Protein AF-0000000078250480 (afdb_homodimer)

Organism: Caenorhabditis remanei (NCBI:txid31234)

Structure (mmCIF, N/CA/C/O backbone):
data_AF-0000000078250480-model_v1
#
loop_
_entity.id
_entity.type
_entity.pdbx_description
1 polymer glucuronosyltransferase
#
loop_
_atom_site.group_PDB
_atom_site.id
_atom_site.type_symbol
_atom_site.label_atom_id
_atom_site.label_alt_id
_atom_site.label_comp_id
_atom_site.label_asym_id
_atom_site.label_entity_id
_atom_site.label_seq_id
_atom_site.pdbx_PDB_ins_code
_atom_site.Cartn_x
_atom_site.Cartn_y
_atom_site.Cartn_z
_atom_site.occupancy
_atom_site.B_iso_or_equiv
_atom_site.auth_seq_id
_atom_site.auth_comp_id
_atom_site.auth_asym_id
_atom_site.auth_atom_id
_atom_site.pdbx_PDB_model_num
ATOM 1 N N . MET A 1 1 ? 23.047 20.812 -38.562 1 37.44 1 MET A N 1
ATOM 2 C CA . MET A 1 1 ? 24 20.469 -37.5 1 37.44 1 MET A CA 1
ATOM 3 C C . MET A 1 1 ? 23.406 20.781 -36.125 1 37.44 1 MET A C 1
ATOM 5 O O . MET A 1 1 ? 23.656 20.047 -35.156 1 37.44 1 MET A O 1
ATOM 9 N N . LYS A 1 2 ? 22.703 21.891 -35.969 1 42.81 2 LYS A N 1
ATOM 10 C CA . LYS A 1 2 ? 22.125 22.234 -34.656 1 42.81 2 LYS A CA 1
ATOM 11 C C . LYS A 1 2 ? 20.969 21.328 -34.312 1 42.81 2 LYS A C 1
ATOM 13 O O . LYS A 1 2 ? 20.703 21.078 -33.125 1 42.81 2 LYS A O 1
ATOM 18 N N . LEU A 1 3 ? 20.141 21.031 -35.344 1 43.12 3 LEU A N 1
ATOM 19 C CA . LEU A 1 3 ? 19.016 20.141 -35.031 1 43.12 3 LEU A CA 1
ATOM 20 C C . LEU A 1 3 ? 19.516 18.781 -34.531 1 43.12 3 LEU A C 1
ATOM 22 O O . LEU A 1 3 ? 18.906 18.188 -33.656 1 43.12 3 LEU A O 1
ATOM 26 N N . LEU A 1 4 ? 20.594 18.297 -35.188 1 45.03 4 LEU A N 1
ATOM 27 C CA . LEU A 1 4 ? 21.141 17.016 -34.75 1 45.03 4 LEU A CA 1
ATOM 28 C C . LEU A 1 4 ? 21.703 17.125 -33.344 1 45.03 4 LEU A C 1
ATOM 30 O O . LEU A 1 4 ? 21.594 16.172 -32.531 1 45.03 4 LEU A O 1
ATOM 34 N N . LEU A 1 5 ? 22.25 18.312 -32.938 1 41.59 5 LEU A N 1
ATOM 35 C CA . LEU A 1 5 ? 22.844 18.453 -31.594 1 41.59 5 LEU A CA 1
ATOM 36 C C . LEU A 1 5 ? 21.75 18.516 -30.531 1 41.59 5 LEU A C 1
ATOM 38 O O . LEU A 1 5 ? 21.938 18 -29.422 1 41.59 5 LEU A O 1
ATOM 42 N N . ILE A 1 6 ? 20.562 19.109 -30.781 1 40.94 6 ILE A N 1
ATOM 43 C CA . ILE A 1 6 ? 19.547 19.219 -29.75 1 40.94 6 ILE A CA 1
ATOM 44 C C . ILE A 1 6 ? 18.953 17.859 -29.453 1 40.94 6 ILE A C 1
ATOM 46 O O . ILE A 1 6 ? 18.453 17.609 -28.344 1 40.94 6 ILE A O 1
ATOM 50 N N . LEU A 1 7 ? 18.828 16.969 -30.438 1 41.25 7 LEU A N 1
ATOM 51 C CA . LEU A 1 7 ? 18.297 15.648 -30.141 1 41.25 7 LEU A CA 1
ATOM 52 C C . LEU A 1 7 ? 19.234 14.883 -29.219 1 41.25 7 LEU A C 1
ATOM 54 O O . LEU A 1 7 ? 18.797 14 -28.469 1 41.25 7 LEU A O 1
ATOM 58 N N . LEU A 1 8 ? 20.562 15.125 -29.266 1 39.19 8 LEU A N 1
ATOM 59 C CA . LEU A 1 8 ? 21.484 14.359 -28.438 1 39.19 8 LEU A CA 1
ATOM 60 C C . LEU A 1 8 ? 21.312 14.734 -26.953 1 39.19 8 LEU A C 1
ATOM 62 O O . LEU A 1 8 ? 21.781 14.008 -26.078 1 39.19 8 LEU A O 1
ATOM 66 N N . ILE A 1 9 ? 20.953 15.93 -26.562 1 37.62 9 ILE A N 1
ATOM 67 C CA . ILE A 1 9 ? 21.078 16.375 -25.188 1 37.62 9 ILE A CA 1
ATOM 68 C C . ILE A 1 9 ? 20.031 15.672 -24.328 1 37.62 9 ILE A C 1
ATOM 70 O O . ILE A 1 9 ? 20.219 15.5 -23.109 1 37.62 9 ILE A O 1
ATOM 74 N N . SER A 1 10 ? 18.812 15.648 -24.75 1 37.69 10 SER A N 1
ATOM 75 C CA . SER A 1 10 ? 17.906 15.164 -23.703 1 37.69 10 SER A CA 1
ATOM 76 C C . SER A 1 10 ? 18.141 13.688 -23.422 1 37.69 10 SER A C 1
ATOM 78 O O . SER A 1 10 ? 17.203 12.945 -23.141 1 37.69 10 SER A O 1
ATOM 80 N N . LEU A 1 11 ? 19.109 13.078 -24.078 1 39.16 11 LEU A N 1
ATOM 81 C CA . LEU A 1 11 ? 19.359 11.758 -23.5 1 39.16 11 LEU A CA 1
ATOM 82 C C . LEU A 1 11 ? 19.547 11.844 -22 1 39.16 11 LEU A C 1
ATOM 84 O O . LEU A 1 11 ? 20.547 12.375 -21.516 1 39.16 11 LEU A O 1
ATOM 88 N N . GLY A 1 12 ? 18.578 12.156 -21.203 1 42.09 12 GLY A N 1
ATOM 89 C CA . GLY A 1 12 ? 18.719 11.945 -19.766 1 42.09 12 GLY A CA 1
ATOM 90 C C . GLY A 1 12 ? 19.75 10.891 -19.422 1 42.09 12 GLY A C 1
ATOM 91 O O . GLY A 1 12 ? 19.75 9.789 -19.969 1 42.09 12 GLY A O 1
ATOM 92 N N . THR A 1 13 ? 21.016 11.227 -19.219 1 45.69 13 THR A N 1
ATOM 93 C CA . THR A 1 13 ? 22.047 10.352 -18.688 1 45.69 13 THR A CA 1
ATOM 94 C C . THR A 1 13 ? 21.453 9.25 -17.828 1 45.69 13 THR A C 1
ATOM 96 O O . THR A 1 13 ? 20.906 9.516 -16.75 1 45.69 13 THR A O 1
ATOM 99 N N . VAL A 1 14 ? 20.672 8.406 -18.344 1 54.97 14 VAL A N 1
ATOM 100 C CA . VAL A 1 14 ? 20.266 7.227 -17.594 1 54.97 14 VAL A CA 1
ATOM 101 C C . VAL A 1 14 ? 21.469 6.66 -16.828 1 54.97 14 VAL A C 1
ATOM 103 O O . VAL A 1 14 ? 22.484 6.301 -17.438 1 54.97 14 VAL A O 1
ATOM 106 N N . ASN A 1 15 ? 21.75 7.086 -15.609 1 63.41 15 ASN A N 1
ATOM 107 C CA . ASN A 1 15 ? 22.766 6.488 -14.75 1 63.41 15 ASN A CA 1
ATOM 108 C C . ASN A 1 15 ? 22.734 4.961 -14.828 1 63.41 15 ASN A C 1
ATOM 110 O O . ASN A 1 15 ? 21.734 4.34 -14.461 1 63.41 15 ASN A O 1
ATOM 114 N N . THR A 1 16 ? 23.516 4.383 -15.648 1 87.19 16 THR A N 1
ATOM 115 C CA . THR A 1 16 ? 23.766 2.953 -15.789 1 87.19 16 THR A CA 1
ATOM 116 C C . THR A 1 16 ? 24.328 2.365 -14.5 1 87.19 16 THR A C 1
ATOM 118 O O . THR A 1 16 ? 25.172 2.975 -13.852 1 87.19 16 THR A O 1
ATOM 121 N N . GLY A 1 17 ? 23.562 1.416 -13.836 1 96.5 17 GLY A N 1
ATOM 122 C CA . GLY A 1 17 ? 24.016 0.744 -12.633 1 96.5 17 GLY A CA 1
ATOM 123 C C . GLY A 1 17 ? 24.391 -0.711 -12.859 1 96.5 17 GLY A C 1
ATOM 124 O O . GLY A 1 17 ? 24.125 -1.261 -13.93 1 96.5 17 GLY A O 1
ATOM 125 N N . LYS A 1 18 ? 25.203 -1.288 -12.008 1 98.5 18 LYS A N 1
ATOM 126 C CA . LYS A 1 18 ? 25.5 -2.717 -11.961 1 98.5 18 LYS A CA 1
ATOM 127 C C . LYS A 1 18 ? 24.516 -3.457 -11.07 1 98.5 18 LYS A C 1
ATOM 129 O O . LYS A 1 18 ? 24.406 -3.164 -9.875 1 98.5 18 LYS A O 1
ATOM 134 N N . VAL A 1 19 ? 23.844 -4.453 -11.672 1 98.75 19 VAL A N 1
ATOM 135 C CA . VAL A 1 19 ? 22.734 -5.105 -10.977 1 98.75 19 VAL A CA 1
ATOM 136 C C . VAL A 1 19 ? 22.984 -6.609 -10.906 1 98.75 19 VAL A C 1
ATOM 138 O O . VAL A 1 19 ? 23.344 -7.234 -11.906 1 98.75 19 VAL A O 1
ATOM 141 N N . LEU A 1 20 ? 22.859 -7.16 -9.727 1 98.88 20 LEU A N 1
ATOM 142 C CA . LEU A 1 20 ? 22.891 -8.602 -9.539 1 98.88 20 LEU A CA 1
ATOM 143 C C . LEU A 1 20 ? 21.469 -9.148 -9.367 1 98.88 20 LEU A C 1
ATOM 145 O O . LEU A 1 20 ? 20.688 -8.617 -8.586 1 98.88 20 LEU A O 1
ATOM 149 N N . VAL A 1 21 ? 21.125 -10.172 -10.117 1 98.69 21 VAL A N 1
ATOM 150 C CA . VAL A 1 21 ? 19.891 -10.906 -9.922 1 98.69 21 VAL A CA 1
ATOM 151 C C . VAL A 1 21 ? 20.188 -12.328 -9.477 1 98.69 21 VAL A C 1
ATOM 153 O O . VAL A 1 21 ? 20.656 -13.148 -10.266 1 98.69 21 VAL A O 1
ATOM 156 N N . TYR A 1 22 ? 20 -12.594 -8.172 1 98.25 22 TYR A N 1
ATOM 157 C CA . TYR A 1 22 ? 20.125 -13.938 -7.617 1 98.25 22 TYR A CA 1
ATOM 158 C C . TYR A 1 22 ? 18.906 -14.789 -7.961 1 98.25 22 TYR A C 1
ATOM 160 O O . TYR A 1 22 ? 17.812 -14.547 -7.449 1 98.25 22 TYR A O 1
ATOM 168 N N . SER A 1 23 ? 19.047 -15.805 -8.836 1 96.69 23 SER A N 1
ATOM 169 C CA . SER A 1 23 ? 17.922 -16.562 -9.383 1 96.69 23 SER A CA 1
ATOM 170 C C . SER A 1 23 ? 18.219 -18.062 -9.352 1 96.69 23 SER A C 1
ATOM 172 O O . SER A 1 23 ? 18.609 -18.641 -10.367 1 96.69 23 SER A O 1
ATOM 174 N N . PRO A 1 24 ? 17.859 -18.688 -8.258 1 95.38 24 PRO A N 1
ATOM 175 C CA . PRO A 1 24 ? 18.094 -20.125 -8.195 1 95.38 24 PRO A CA 1
ATOM 176 C C . PRO A 1 24 ? 17.219 -20.922 -9.164 1 95.38 24 PRO A C 1
ATOM 178 O O . PRO A 1 24 ? 16.062 -20.531 -9.406 1 95.38 24 PRO A O 1
ATOM 181 N N . SER A 1 25 ? 17.75 -22.016 -9.688 1 92.81 25 SER A N 1
ATOM 182 C CA . SER A 1 25 ? 16.969 -22.844 -10.609 1 92.81 25 SER A CA 1
ATOM 183 C C . SER A 1 25 ? 16.047 -23.797 -9.859 1 92.81 25 SER A C 1
ATOM 185 O O . SER A 1 25 ? 16.219 -25.016 -9.953 1 92.81 25 SER A O 1
ATOM 187 N N . ILE A 1 26 ? 15.086 -23.219 -9.172 1 87.25 26 ILE A N 1
ATOM 188 C CA . ILE A 1 26 ? 14.078 -24.016 -8.477 1 87.25 26 ILE A CA 1
ATOM 189 C C . ILE A 1 26 ? 13.086 -24.578 -9.484 1 87.25 26 ILE A C 1
ATOM 191 O O . ILE A 1 26 ? 12.68 -25.75 -9.383 1 87.25 26 ILE A O 1
ATOM 195 N N . SER A 1 27 ? 12.664 -23.75 -10.391 1 85.19 27 SER A N 1
ATOM 196 C CA . SER A 1 27 ? 11.805 -24.125 -11.508 1 85.19 27 SER A CA 1
ATOM 197 C C . SER A 1 27 ? 12.047 -23.219 -12.719 1 85.19 27 SER A C 1
ATOM 199 O O . SER A 1 27 ? 12.594 -22.125 -12.578 1 85.19 27 SER A O 1
ATOM 201 N N . ARG A 1 28 ? 11.672 -23.703 -13.828 1 86.75 28 ARG A N 1
ATOM 202 C CA . ARG A 1 28 ? 11.812 -22.906 -15.047 1 86.75 28 ARG A CA 1
ATOM 203 C C . ARG A 1 28 ? 10.977 -21.641 -14.977 1 86.75 28 ARG A C 1
ATOM 205 O O . ARG A 1 28 ? 11.406 -20.578 -15.453 1 86.75 28 ARG A O 1
ATOM 212 N N . SER A 1 29 ? 9.836 -21.781 -14.398 1 87.94 29 SER A N 1
ATOM 213 C CA . SER A 1 29 ? 8.922 -20.641 -14.297 1 87.94 29 SER A CA 1
ATOM 214 C C . SER A 1 29 ? 9.547 -19.5 -13.508 1 87.94 29 SER A C 1
ATOM 216 O O . SER A 1 29 ? 9.398 -18.328 -13.875 1 87.94 29 SER A O 1
ATOM 218 N N . HIS A 1 30 ? 10.227 -19.828 -12.453 1 91.62 30 HIS A N 1
ATOM 219 C CA . HIS A 1 30 ? 10.875 -18.797 -11.648 1 91.62 30 HIS A CA 1
ATOM 220 C C . HIS A 1 30 ? 12.031 -18.141 -12.406 1 91.62 30 HIS A C 1
ATOM 222 O O . HIS A 1 30 ? 12.227 -16.938 -12.328 1 91.62 30 HIS A O 1
ATOM 228 N N . LEU A 1 31 ? 12.734 -18.969 -13.141 1 93.06 31 LEU A N 1
ATOM 229 C CA . LEU A 1 31 ? 13.82 -18.422 -13.953 1 93.06 31 LEU A CA 1
ATOM 230 C C . LEU A 1 31 ? 13.281 -17.469 -15.016 1 93.06 31 LEU A C 1
ATOM 232 O O . LEU A 1 31 ? 13.914 -16.453 -15.32 1 93.06 31 LEU A O 1
ATOM 236 N N . ILE A 1 32 ? 12.133 -17.828 -15.531 1 91.69 32 ILE A N 1
ATOM 237 C CA . ILE A 1 32 ? 11.523 -17 -16.547 1 91.69 32 ILE A CA 1
ATOM 238 C C . ILE A 1 32 ? 11.172 -15.625 -15.969 1 91.69 32 ILE A C 1
ATOM 240 O O . ILE A 1 32 ? 11.508 -14.594 -16.547 1 91.69 32 ILE A O 1
ATOM 244 N N . SER A 1 33 ? 10.523 -15.602 -14.852 1 93.94 33 SER A N 1
ATOM 245 C CA . SER A 1 33 ? 10.125 -14.352 -14.219 1 93.94 33 SER A CA 1
ATOM 246 C C . SER A 1 33 ? 11.344 -13.508 -13.859 1 93.94 33 SER A C 1
ATOM 248 O O . SER A 1 33 ? 11.352 -12.297 -14.109 1 93.94 33 SER A O 1
ATOM 250 N N . ASN A 1 34 ? 12.336 -14.117 -13.281 1 96.94 34 ASN A N 1
ATOM 251 C CA . ASN A 1 34 ? 13.555 -13.398 -12.914 1 96.94 34 ASN A CA 1
ATOM 252 C C . ASN A 1 34 ? 14.305 -12.914 -14.148 1 96.94 34 ASN A C 1
ATOM 254 O O . ASN A 1 34 ? 14.891 -11.828 -14.141 1 96.94 34 ASN A O 1
ATOM 258 N N . GLY A 1 35 ? 14.289 -13.766 -15.203 1 97.19 35 GLY A N 1
ATOM 259 C CA . GLY A 1 35 ? 14.922 -13.391 -16.453 1 97.19 35 GLY A CA 1
ATOM 260 C C . GLY A 1 35 ? 14.273 -12.18 -17.109 1 97.19 35 GLY A C 1
ATOM 261 O O . GLY A 1 35 ? 14.961 -11.336 -17.688 1 97.19 35 GLY A O 1
ATOM 262 N N . ARG A 1 36 ? 12.953 -12.094 -17 1 96.94 36 ARG A N 1
ATOM 263 C CA . ARG A 1 36 ? 12.234 -10.938 -17.516 1 96.94 36 ARG A CA 1
ATOM 264 C C . ARG A 1 36 ? 12.672 -9.656 -16.812 1 96.94 36 ARG A C 1
ATOM 266 O O . ARG A 1 36 ? 12.805 -8.602 -17.453 1 96.94 36 ARG A O 1
ATOM 273 N N . ILE A 1 37 ? 12.875 -9.711 -15.531 1 98.31 37 ILE A N 1
ATOM 274 C CA . ILE A 1 37 ? 13.375 -8.578 -14.758 1 98.31 37 ILE A CA 1
ATOM 275 C C . ILE A 1 37 ? 14.773 -8.203 -15.242 1 98.31 37 ILE A C 1
ATOM 277 O O . ILE A 1 37 ? 15.039 -7.031 -15.539 1 98.31 37 ILE A O 1
ATOM 281 N N . ALA A 1 38 ? 15.641 -9.219 -15.367 1 98.5 38 ALA A N 1
ATOM 282 C CA . ALA A 1 38 ? 17.016 -8.984 -15.82 1 98.5 38 ALA A CA 1
ATOM 283 C C . ALA A 1 38 ? 17.031 -8.352 -17.203 1 98.5 38 ALA A C 1
ATOM 285 O O . ALA A 1 38 ? 17.75 -7.375 -17.438 1 98.5 38 ALA A O 1
ATOM 286 N N . ASP A 1 39 ? 16.234 -8.883 -18.094 1 98.25 39 ASP A N 1
ATOM 287 C CA . ASP A 1 39 ? 16.219 -8.398 -19.469 1 98.25 39 ASP A CA 1
ATOM 288 C C . ASP A 1 39 ? 15.727 -6.953 -19.531 1 98.25 39 ASP A C 1
ATOM 290 O O . ASP A 1 39 ? 16.297 -6.133 -20.266 1 98.25 39 ASP A O 1
ATOM 294 N N . ALA A 1 40 ? 14.672 -6.652 -18.797 1 98 40 ALA A N 1
ATOM 295 C CA . ALA A 1 40 ? 14.141 -5.293 -18.766 1 98 40 ALA A CA 1
ATOM 296 C C . ALA A 1 40 ? 15.188 -4.301 -18.281 1 98 40 ALA A C 1
ATOM 298 O O . ALA A 1 40 ? 15.273 -3.176 -18.766 1 98 40 ALA A O 1
ATOM 299 N N . LEU A 1 41 ? 15.984 -4.688 -17.312 1 98.5 41 LEU A N 1
ATOM 300 C CA . LEU A 1 41 ? 17 -3.811 -16.766 1 98.5 41 LEU A CA 1
ATOM 301 C C . LEU A 1 41 ? 18.172 -3.645 -17.734 1 98.5 41 LEU A C 1
ATOM 303 O O . LEU A 1 41 ? 18.75 -2.562 -17.844 1 98.5 41 LEU A O 1
ATOM 307 N N . VAL A 1 42 ? 18.531 -4.75 -18.469 1 98.44 42 VAL A N 1
ATOM 308 C CA . VAL A 1 42 ? 19.547 -4.629 -19.531 1 98.44 42 VAL A CA 1
ATOM 309 C C . VAL A 1 42 ? 19.062 -3.654 -20.594 1 98.44 42 VAL A C 1
ATOM 311 O O . VAL A 1 42 ? 19.812 -2.789 -21.047 1 98.44 42 VAL A O 1
ATOM 314 N N . ASP A 1 43 ? 17.812 -3.803 -21 1 97.69 43 ASP A N 1
ATOM 315 C CA . ASP A 1 43 ? 17.219 -2.922 -22 1 97.69 43 ASP A CA 1
ATOM 316 C C . ASP A 1 43 ? 17.266 -1.464 -21.547 1 97.69 43 ASP A C 1
ATOM 318 O O . ASP A 1 43 ? 17.359 -0.556 -22.375 1 97.69 43 ASP A O 1
ATOM 322 N N . ALA A 1 44 ? 17.203 -1.259 -20.312 1 97.38 44 ALA A N 1
ATOM 323 C CA . ALA A 1 44 ? 17.219 0.093 -19.75 1 97.38 44 ALA A CA 1
ATOM 324 C C . ALA A 1 44 ? 18.656 0.619 -19.641 1 97.38 44 ALA A C 1
ATOM 326 O O . ALA A 1 44 ? 18.875 1.742 -19.188 1 97.38 44 ALA A O 1
ATOM 327 N N . GLY A 1 45 ? 19.656 -0.171 -19.938 1 97.44 45 GLY A N 1
ATOM 328 C CA . GLY A 1 45 ? 21.031 0.302 -20.016 1 97.44 45 GLY A CA 1
ATOM 329 C C . GLY A 1 45 ? 21.891 -0.165 -18.859 1 97.44 45 GLY A C 1
ATOM 330 O O . GLY A 1 45 ? 23.078 0.176 -18.797 1 97.44 45 GLY A O 1
ATOM 331 N N . HIS A 1 46 ? 21.391 -1.024 -17.984 1 98.38 46 HIS A N 1
ATOM 332 C CA . HIS A 1 46 ? 22.156 -1.486 -16.844 1 98.38 46 HIS A CA 1
ATOM 333 C C . HIS A 1 46 ? 23.047 -2.672 -17.203 1 98.38 46 HIS A C 1
ATOM 335 O O . HIS A 1 46 ? 22.75 -3.4 -18.156 1 98.38 46 HIS A O 1
ATOM 341 N N . GLU A 1 47 ? 24.156 -2.783 -16.516 1 98.25 47 GLU A N 1
ATOM 342 C CA . GLU A 1 47 ? 24.922 -4.031 -16.516 1 98.25 47 GLU A CA 1
ATOM 343 C C . GLU A 1 47 ? 24.312 -5.043 -15.547 1 98.25 47 GLU A C 1
ATOM 345 O O . GLU A 1 47 ? 24.344 -4.84 -14.328 1 98.25 47 GLU A O 1
ATOM 350 N N . VAL A 1 48 ? 23.781 -6.125 -16.109 1 98.69 48 VAL A N 1
ATOM 351 C CA . VAL A 1 48 ? 23.047 -7.062 -15.273 1 98.69 48 VAL A CA 1
ATOM 352 C C . VAL A 1 48 ? 23.719 -8.43 -15.305 1 98.69 48 VAL A C 1
ATOM 354 O O . VAL A 1 48 ? 24.047 -8.945 -16.375 1 98.69 48 VAL A O 1
ATOM 357 N N . VAL A 1 49 ? 23.953 -8.992 -14.141 1 98.69 49 VAL A N 1
ATOM 358 C CA . VAL A 1 49 ? 24.406 -10.367 -13.992 1 98.69 49 VAL A CA 1
ATOM 359 C C . VAL A 1 49 ? 23.328 -11.195 -13.297 1 98.69 49 VAL A C 1
ATOM 361 O O . VAL A 1 49 ? 22.875 -10.844 -12.211 1 98.69 49 VAL A O 1
ATOM 364 N N . MET A 1 50 ? 22.891 -12.156 -13.961 1 98.12 50 MET A N 1
ATOM 365 C CA . MET A 1 50 ? 22.016 -13.156 -13.328 1 98.12 50 MET A CA 1
ATOM 366 C C . MET A 1 50 ? 22.844 -14.328 -12.805 1 98.12 50 MET A C 1
ATOM 368 O O . MET A 1 50 ? 23.5 -15.031 -13.57 1 98.12 50 MET A O 1
ATOM 372 N N . PHE A 1 51 ? 22.891 -14.43 -11.516 1 97.81 51 PHE A N 1
ATOM 373 C CA . PHE A 1 51 ? 23.578 -15.547 -10.875 1 97.81 51 PHE A CA 1
ATOM 374 C C . PHE A 1 51 ? 22.609 -16.688 -10.586 1 97.81 51 PHE A C 1
ATOM 376 O O . PHE A 1 51 ? 21.609 -16.5 -9.883 1 97.81 51 PHE A O 1
ATOM 383 N N . ILE A 1 52 ? 22.922 -17.875 -11.055 1 97.38 52 ILE A N 1
ATOM 384 C CA . ILE A 1 52 ? 22.031 -19.016 -10.938 1 97.38 52 ILE A CA 1
ATOM 385 C C . ILE A 1 52 ? 22.719 -20.125 -10.133 1 97.38 52 ILE A C 1
ATOM 387 O O . ILE A 1 52 ? 23.531 -20.875 -10.672 1 97.38 52 ILE A O 1
ATOM 391 N N . PRO A 1 53 ? 22.453 -20.188 -8.781 1 96.38 53 PRO A N 1
ATOM 392 C CA . PRO A 1 53 ? 22.75 -21.469 -8.141 1 96.38 53 PRO A CA 1
ATOM 393 C C . PRO A 1 53 ? 21.906 -22.609 -8.711 1 96.38 53 PRO A C 1
ATOM 395 O O . PRO A 1 53 ? 20.688 -22.609 -8.594 1 96.38 53 PRO A O 1
ATOM 398 N N . GLU A 1 54 ? 22.547 -23.562 -9.297 1 95 54 GLU A N 1
ATOM 399 C CA . GLU A 1 54 ? 21.828 -24.609 -10.008 1 95 54 GLU A CA 1
ATOM 400 C C . GLU A 1 54 ? 21.359 -25.703 -9.047 1 95 54 GLU A C 1
ATOM 402 O O . GLU A 1 54 ? 22.125 -26.609 -8.695 1 95 54 GLU A O 1
ATOM 407 N N . TYR A 1 55 ? 20.156 -25.562 -8.602 1 92.44 55 TYR A N 1
ATOM 408 C CA . TYR A 1 55 ? 19.531 -26.609 -7.793 1 92.44 55 TYR A CA 1
ATOM 409 C C . TYR A 1 55 ? 19.031 -27.75 -8.672 1 92.44 55 TYR A C 1
ATOM 411 O O . TYR A 1 55 ? 19.344 -28.922 -8.414 1 92.44 55 TYR A O 1
ATOM 419 N N . GLU A 1 56 ? 18.203 -27.328 -9.609 1 86.62 56 GLU A N 1
ATOM 420 C CA . GLU A 1 56 ? 17.797 -28.266 -10.656 1 86.62 56 GLU A CA 1
ATOM 421 C C . GLU A 1 56 ? 18.656 -28.109 -11.906 1 86.62 56 GLU A C 1
ATOM 423 O O . GLU A 1 56 ? 18.844 -27 -12.398 1 86.62 56 GLU A O 1
ATOM 428 N N . PRO A 1 57 ? 19.156 -29.219 -12.359 1 84.19 57 PRO A N 1
ATOM 429 C CA . PRO A 1 57 ? 19.953 -29.125 -13.586 1 84.19 57 PRO A CA 1
ATOM 430 C C . PRO A 1 57 ? 19.156 -28.562 -14.766 1 84.19 57 PRO A C 1
ATOM 432 O O . PRO A 1 57 ? 18.047 -29.031 -15.031 1 84.19 57 PRO A O 1
ATOM 435 N N . LEU A 1 58 ? 19.469 -27.453 -15.297 1 75.62 58 LEU A N 1
ATOM 436 C CA . LEU A 1 58 ? 18.703 -26.703 -16.297 1 75.62 58 LEU A CA 1
ATOM 437 C C . LEU A 1 58 ? 19.297 -26.891 -17.688 1 75.62 58 LEU A C 1
ATOM 439 O O . LEU A 1 58 ? 18.672 -26.531 -18.688 1 75.62 58 LEU A O 1
ATOM 443 N N . THR A 1 59 ? 20.25 -27.578 -17.938 1 69.5 59 THR A N 1
ATOM 444 C CA . THR A 1 59 ? 21.047 -27.656 -19.156 1 69.5 59 THR A CA 1
ATOM 445 C C . THR A 1 59 ? 21.469 -26.25 -19.594 1 69.5 59 THR A C 1
ATOM 447 O O . THR A 1 59 ? 22.344 -25.625 -18.969 1 69.5 59 THR A O 1
ATOM 450 N N . GLU A 1 60 ? 20.656 -25.609 -20.578 1 82.25 60 GLU A N 1
ATOM 451 C CA . GLU A 1 60 ? 21.047 -24.328 -21.172 1 82.25 60 GLU A CA 1
ATOM 452 C C . GLU A 1 60 ? 19.984 -23.266 -20.891 1 82.25 60 GLU A C 1
ATOM 454 O O . GLU A 1 60 ? 20.172 -22.094 -21.219 1 82.25 60 GLU A O 1
ATOM 459 N N . PHE A 1 61 ? 19.031 -23.656 -20.172 1 89.69 61 PHE A N 1
ATOM 460 C CA . PHE A 1 61 ? 17.953 -22.703 -19.953 1 89.69 61 PHE A CA 1
ATOM 461 C C . PHE A 1 61 ? 18.281 -21.75 -18.828 1 89.69 61 PHE A C 1
ATOM 463 O O . PHE A 1 61 ? 18.625 -22.188 -17.719 1 89.69 61 PHE A O 1
ATOM 470 N N . THR A 1 62 ? 18.219 -20.422 -19.047 1 93.38 62 THR A N 1
ATOM 471 C CA . THR A 1 62 ? 18.578 -19.453 -18 1 93.38 62 THR A CA 1
ATOM 472 C C . THR A 1 62 ? 17.438 -18.484 -17.734 1 93.38 62 THR A C 1
ATOM 474 O O . THR A 1 62 ? 17.438 -17.781 -16.734 1 93.38 62 THR A O 1
ATOM 477 N N . GLY A 1 63 ? 16.469 -18.438 -18.609 1 93 63 GLY A N 1
ATOM 478 C CA . GLY A 1 63 ? 15.336 -17.531 -18.438 1 93 63 GLY A CA 1
ATOM 479 C C . GLY A 1 63 ? 15.609 -16.125 -18.953 1 93 63 GLY A C 1
ATOM 480 O O . GLY A 1 63 ? 14.68 -15.336 -19.141 1 93 63 GLY A O 1
ATOM 481 N N . THR A 1 64 ? 16.844 -15.773 -19.25 1 96.44 64 THR A N 1
ATOM 482 C CA . THR A 1 64 ? 17.219 -14.453 -19.75 1 96.44 64 THR A CA 1
ATOM 483 C C . THR A 1 64 ? 17.828 -14.562 -21.156 1 96.44 64 THR A C 1
ATOM 485 O O . THR A 1 64 ? 18.438 -15.586 -21.484 1 96.44 64 THR A O 1
ATOM 488 N N . LYS A 1 65 ? 17.609 -13.531 -21.953 1 95.69 65 LYS A N 1
ATOM 489 C CA . LYS A 1 65 ? 18.172 -13.492 -23.297 1 95.69 65 LYS A CA 1
ATOM 490 C C . LYS A 1 65 ? 19.281 -12.438 -23.406 1 95.69 65 LYS A C 1
ATOM 492 O O . LYS A 1 65 ? 20.031 -12.414 -24.375 1 95.69 65 LYS A O 1
ATOM 497 N N . LYS A 1 66 ? 19.438 -11.68 -22.391 1 97.62 66 LYS A N 1
ATOM 498 C CA . LYS A 1 66 ? 20.25 -10.477 -22.578 1 97.62 66 LYS A CA 1
ATOM 499 C C . LYS A 1 66 ? 21.281 -10.344 -21.484 1 97.62 66 LYS A C 1
ATOM 501 O O . LYS A 1 66 ? 22.391 -9.836 -21.719 1 97.62 66 LYS A O 1
ATOM 506 N N . ALA A 1 67 ? 20.984 -10.781 -20.266 1 98.19 67 ALA A N 1
ATOM 507 C CA . ALA A 1 67 ? 21.875 -10.57 -19.125 1 98.19 67 ALA A CA 1
ATOM 508 C C . ALA A 1 67 ? 23.031 -11.555 -19.141 1 98.19 67 ALA A C 1
ATOM 510 O O . ALA A 1 67 ? 22.938 -12.641 -19.719 1 98.19 67 ALA A O 1
ATOM 511 N N . LYS A 1 68 ? 24.172 -11.102 -18.609 1 98.12 68 LYS A N 1
ATOM 512 C CA . LYS A 1 68 ? 25.234 -12.055 -18.344 1 98.12 68 LYS A CA 1
ATOM 513 C C . LYS A 1 68 ? 24.812 -13.086 -17.297 1 98.12 68 LYS A C 1
ATOM 515 O O . LYS A 1 68 ? 24.188 -12.742 -16.297 1 98.12 68 LYS A O 1
ATOM 520 N N . VAL A 1 69 ? 25.141 -14.367 -17.609 1 97.88 69 VAL A N 1
ATOM 521 C CA . VAL A 1 69 ? 24.719 -15.422 -16.703 1 97.88 69 VAL A CA 1
ATOM 522 C C . VAL A 1 69 ? 25.953 -16.094 -16.078 1 97.88 69 VAL A C 1
ATOM 524 O O . VAL A 1 69 ? 26.891 -16.438 -16.797 1 97.88 69 VAL A O 1
ATOM 527 N N . ILE A 1 70 ? 26 -16.156 -14.828 1 97.06 70 ILE A N 1
ATOM 528 C CA . ILE A 1 70 ? 26.969 -16.953 -14.078 1 97.06 70 ILE A CA 1
ATOM 529 C C . ILE A 1 70 ? 26.25 -18.062 -13.32 1 97.06 70 ILE A C 1
ATOM 531 O O . ILE A 1 70 ? 25.391 -17.781 -12.484 1 97.06 70 ILE A O 1
ATOM 535 N N . THR A 1 71 ? 26.578 -19.297 -13.656 1 96.44 71 THR A N 1
ATOM 536 C CA . THR A 1 71 ? 25.906 -20.438 -13.031 1 96.44 71 THR A CA 1
ATOM 537 C C . THR A 1 71 ? 26.875 -21.203 -12.133 1 96.44 71 THR A C 1
ATOM 539 O O . THR A 1 71 ? 28.016 -21.484 -12.523 1 96.44 71 THR A O 1
ATOM 542 N N . LEU A 1 72 ? 26.484 -21.422 -10.906 1 96.06 72 LEU A N 1
ATOM 543 C CA . LEU A 1 72 ? 27.203 -22.344 -10.031 1 96.06 72 LEU A CA 1
ATOM 544 C C . LEU A 1 72 ? 26.625 -23.75 -10.117 1 96.06 72 LEU A C 1
ATOM 546 O O . LEU A 1 72 ? 25.5 -23.984 -9.688 1 96.06 72 LEU A O 1
ATOM 550 N N . ARG A 1 73 ? 27.422 -24.672 -10.672 1 94.56 73 ARG A N 1
ATOM 551 C CA . ARG A 1 73 ? 26.938 -26.031 -10.945 1 94.56 73 ARG A CA 1
ATOM 552 C C . ARG A 1 73 ? 27.547 -27.031 -9.969 1 94.56 73 ARG A C 1
ATOM 554 O O . ARG A 1 73 ? 28.562 -26.75 -9.328 1 94.56 73 ARG A O 1
ATOM 561 N N . ASN A 1 74 ? 26.891 -28.078 -9.789 1 93 74 ASN A N 1
ATOM 562 C CA . ASN A 1 74 ? 27.359 -29.281 -9.117 1 93 74 ASN A CA 1
ATOM 563 C C . ASN A 1 74 ? 27.812 -28.984 -7.688 1 93 74 ASN A C 1
ATOM 565 O O . ASN A 1 74 ? 28.859 -29.453 -7.254 1 93 74 ASN A O 1
ATOM 569 N N . PHE A 1 75 ? 27.078 -28.094 -7.035 1 94.44 75 PHE A N 1
ATOM 570 C CA . PHE A 1 75 ? 27.484 -27.781 -5.668 1 94.44 75 PHE A CA 1
ATOM 571 C C . PHE A 1 75 ? 26.594 -28.531 -4.664 1 94.44 75 PHE A C 1
ATOM 573 O O . PHE A 1 75 ? 26.953 -28.625 -3.486 1 94.44 75 PHE A O 1
ATOM 580 N N . THR A 1 76 ? 25.484 -29.031 -5.121 1 94.88 76 THR A N 1
ATOM 581 C CA . THR A 1 76 ? 24.578 -29.766 -4.238 1 94.88 76 THR A CA 1
ATOM 582 C C . THR A 1 76 ? 23.812 -30.844 -5.008 1 94.88 76 THR A C 1
ATOM 584 O O . THR A 1 76 ? 23.641 -30.734 -6.223 1 94.88 76 THR A O 1
ATOM 587 N N . THR A 1 77 ? 23.375 -31.938 -4.367 1 91.75 77 THR A N 1
ATOM 588 C CA . THR A 1 77 ? 22.547 -33 -4.953 1 91.75 77 THR A CA 1
ATOM 589 C C . THR A 1 77 ? 21.234 -33.125 -4.184 1 91.75 77 THR A C 1
ATOM 591 O O . THR A 1 77 ? 20.438 -34.031 -4.473 1 91.75 77 THR A O 1
ATOM 594 N N . ARG A 1 78 ? 21.047 -32.281 -3.281 1 91.25 78 ARG A N 1
ATOM 595 C CA . ARG A 1 78 ? 19.969 -32.469 -2.311 1 91.25 78 ARG A CA 1
ATOM 596 C C . ARG A 1 78 ? 18.609 -32.156 -2.932 1 91.25 78 ARG A C 1
ATOM 598 O O . ARG A 1 78 ? 17.578 -32.594 -2.434 1 91.25 78 ARG A O 1
ATOM 605 N N . TYR A 1 79 ? 18.625 -31.344 -3.943 1 88.31 79 TYR A N 1
ATOM 606 C CA . TYR A 1 79 ? 17.375 -30.953 -4.566 1 88.31 79 TYR A CA 1
ATOM 607 C C . TYR A 1 79 ? 16.672 -32.156 -5.199 1 88.31 79 TYR A C 1
ATOM 609 O O . TYR A 1 79 ? 15.445 -32.188 -5.289 1 88.31 79 TYR A O 1
ATOM 617 N N . ALA A 1 80 ? 17.391 -33.125 -5.629 1 82.25 80 ALA A N 1
ATOM 618 C CA . ALA A 1 80 ? 16.859 -34.312 -6.266 1 82.25 80 ALA A CA 1
ATOM 619 C C . ALA A 1 80 ? 15.945 -35.094 -5.312 1 82.25 80 ALA A C 1
ATOM 621 O O . ALA A 1 80 ? 15.109 -35.875 -5.746 1 82.25 80 ALA A O 1
ATOM 622 N N . ASP A 1 81 ? 16.109 -34.844 -4.043 1 77.94 81 ASP A N 1
ATOM 623 C CA . ASP A 1 81 ? 15.297 -35.531 -3.039 1 77.94 81 ASP A CA 1
ATOM 624 C C . ASP A 1 81 ? 13.828 -35.156 -3.176 1 77.94 81 ASP A C 1
ATOM 626 O O . ASP A 1 81 ? 12.953 -35.875 -2.645 1 77.94 81 ASP A O 1
ATOM 630 N N . PHE A 1 82 ? 13.586 -34.125 -3.961 1 76.69 82 PHE A N 1
ATOM 631 C CA . PHE A 1 82 ? 12.211 -33.656 -4.113 1 76.69 82 PHE A CA 1
ATOM 632 C C . PHE A 1 82 ? 11.586 -34.219 -5.383 1 76.69 82 PHE A C 1
ATOM 634 O O . PHE A 1 82 ? 10.453 -33.875 -5.734 1 76.69 82 PHE A O 1
ATOM 641 N N . ASP A 1 83 ? 12.242 -35.062 -6.148 1 65.62 83 ASP A N 1
ATOM 642 C CA . ASP A 1 83 ? 11.812 -35.594 -7.438 1 65.62 83 ASP A CA 1
ATOM 643 C C . ASP A 1 83 ? 10.461 -36.281 -7.32 1 65.62 83 ASP A C 1
ATOM 645 O O . ASP A 1 83 ? 9.617 -36.188 -8.211 1 65.62 83 ASP A O 1
ATOM 649 N N . ASP A 1 84 ? 10.234 -36.938 -6.234 1 66.88 84 ASP A N 1
ATOM 650 C CA . ASP A 1 84 ? 8.992 -37.688 -6.16 1 66.88 84 ASP A CA 1
ATOM 651 C C . ASP A 1 84 ? 7.859 -36.844 -5.598 1 66.88 84 ASP A C 1
ATOM 653 O O . ASP A 1 84 ? 6.777 -37.344 -5.297 1 66.88 84 ASP A O 1
ATOM 657 N N . PHE A 1 85 ? 8.109 -35.625 -5.641 1 73.94 85 PHE A N 1
ATOM 658 C CA . PHE A 1 85 ? 7.184 -34.688 -4.988 1 73.94 85 PHE A CA 1
ATOM 659 C C . PHE A 1 85 ? 5.984 -34.406 -5.883 1 73.94 85 PHE A C 1
ATOM 661 O O . PHE A 1 85 ? 4.855 -34.281 -5.398 1 73.94 85 PHE A O 1
ATOM 668 N N . GLY A 1 86 ? 6.133 -34.438 -7.125 1 71.69 86 GLY A N 1
ATOM 669 C CA . GLY A 1 86 ? 5.062 -34.125 -8.055 1 71.69 86 GLY A CA 1
ATOM 670 C C . GLY A 1 86 ? 3.898 -35.094 -7.984 1 71.69 86 GLY A C 1
ATOM 671 O O . GLY A 1 86 ? 2.746 -34.688 -7.844 1 71.69 86 GLY A O 1
ATOM 672 N N . LYS A 1 87 ? 4.219 -36.344 -7.992 1 74.69 87 LYS A N 1
ATOM 673 C CA . LYS A 1 87 ? 3.178 -37.375 -7.945 1 74.69 87 LYS A CA 1
ATOM 674 C C . LYS A 1 87 ? 2.439 -37.344 -6.609 1 74.69 87 LYS A C 1
ATOM 676 O O . LYS A 1 87 ? 1.217 -37.5 -6.566 1 74.69 87 LYS A O 1
ATOM 681 N N . LEU A 1 88 ? 3.184 -37.062 -5.637 1 79 88 LEU A N 1
ATOM 682 C CA . LEU A 1 88 ? 2.586 -36.969 -4.309 1 79 88 LEU A CA 1
ATOM 683 C C . LEU A 1 88 ? 1.624 -35.812 -4.211 1 79 88 LEU A C 1
ATOM 685 O O . LEU A 1 88 ? 0.568 -35.906 -3.582 1 79 88 LEU A O 1
ATOM 689 N N . MET A 1 89 ? 1.925 -34.781 -4.895 1 84.25 89 MET A N 1
ATOM 690 C CA . MET A 1 89 ? 1.123 -33.562 -4.828 1 84.25 89 MET A CA 1
ATOM 691 C C . MET A 1 89 ? -0.247 -33.75 -5.461 1 84.25 89 MET A C 1
ATOM 693 O O . MET A 1 89 ? -1.221 -33.125 -5.086 1 84.25 89 MET A O 1
ATOM 697 N N . LEU A 1 90 ? -0.338 -34.719 -6.398 1 84.81 90 LEU A N 1
ATOM 698 C CA . LEU A 1 90 ? -1.587 -34.969 -7.117 1 84.81 90 LEU A CA 1
ATOM 699 C C . LEU A 1 90 ? -2.549 -35.781 -6.281 1 84.81 90 LEU A C 1
ATOM 701 O O . LEU A 1 90 ? -3.74 -35.875 -6.586 1 84.81 90 LEU A O 1
ATOM 705 N N . THR A 1 91 ? -2 -36.344 -5.18 1 84 91 THR A N 1
ATOM 706 C CA . THR A 1 91 ? -2.836 -37.312 -4.441 1 84 91 THR A CA 1
ATOM 707 C C . THR A 1 91 ? -3.203 -36.75 -3.07 1 84 91 THR A C 1
ATOM 709 O O . THR A 1 91 ? -4.008 -37.344 -2.348 1 84 91 THR A O 1
ATOM 712 N N . ILE A 1 92 ? -2.678 -35.656 -2.73 1 86 92 ILE A N 1
ATOM 713 C CA . ILE A 1 92 ? -2.979 -35.062 -1.427 1 86 92 ILE A CA 1
ATOM 714 C C . ILE A 1 92 ? -3.66 -33.719 -1.609 1 86 92 ILE A C 1
ATOM 716 O O . ILE A 1 92 ? -3.463 -33.031 -2.625 1 86 92 ILE A O 1
ATOM 720 N N . SER A 1 93 ? -4.438 -33.375 -0.648 1 85.94 93 SER A N 1
ATOM 721 C CA . SER A 1 93 ? -5.176 -32.125 -0.744 1 85.94 93 SER A CA 1
ATOM 722 C C . SER A 1 93 ? -4.262 -30.906 -0.532 1 85.94 93 SER A C 1
ATOM 724 O O . SER A 1 93 ? -4.418 -29.875 -1.188 1 85.94 93 SER A O 1
ATOM 726 N N . ARG A 1 94 ? -3.383 -31.016 0.425 1 89.75 94 ARG A N 1
ATOM 727 C CA . ARG A 1 94 ? -2.459 -29.922 0.722 1 89.75 94 ARG A CA 1
ATOM 728 C C . ARG A 1 94 ? -1.179 -30.453 1.36 1 89.75 94 ARG A C 1
ATOM 730 O O . ARG A 1 94 ? -1.171 -31.531 1.946 1 89.75 94 ARG A O 1
ATOM 737 N N . VAL A 1 95 ? -0.197 -29.688 1.24 1 90.06 95 VAL A N 1
ATOM 738 C CA . VAL A 1 95 ? 1.061 -30 1.913 1 90.06 95 VAL A CA 1
ATOM 739 C C . VAL A 1 95 ? 1.019 -29.484 3.352 1 90.06 95 VAL A C 1
ATOM 741 O O . VAL A 1 95 ? 0.623 -28.344 3.598 1 90.06 95 VAL A O 1
ATOM 744 N N . GLY A 1 96 ? 1.386 -30.375 4.305 1 90.44 96 GLY A N 1
ATOM 745 C CA . GLY A 1 96 ? 1.366 -29.984 5.707 1 90.44 96 GLY A CA 1
ATOM 746 C C . GLY A 1 96 ? 2.559 -29.141 6.113 1 90.44 96 GLY A C 1
ATOM 747 O O . GLY A 1 96 ? 3.482 -28.938 5.32 1 90.44 96 GLY A O 1
ATOM 748 N N . PHE A 1 97 ? 2.523 -28.641 7.316 1 94.88 97 PHE A N 1
ATOM 749 C CA . PHE A 1 97 ? 3.572 -27.734 7.797 1 94.88 97 PHE A CA 1
ATOM 750 C C . PHE A 1 97 ? 4.879 -28.5 8 1 94.88 97 PHE A C 1
ATOM 752 O O . PHE A 1 97 ? 5.961 -27.922 7.879 1 94.88 97 PHE A O 1
ATOM 759 N N . MET A 1 98 ? 4.738 -29.812 8.344 1 93.88 98 MET A N 1
ATOM 760 C CA . MET A 1 98 ? 5.953 -30.609 8.531 1 93.88 98 MET A CA 1
ATOM 761 C C . MET A 1 98 ? 6.719 -30.75 7.223 1 93.88 98 MET A C 1
ATOM 763 O O . MET A 1 98 ? 7.945 -30.656 7.203 1 93.88 98 MET A O 1
ATOM 767 N N . GLU A 1 99 ? 5.965 -31 6.16 1 91.06 99 GLU A N 1
ATOM 768 C CA . GLU A 1 99 ? 6.586 -31.078 4.844 1 91.06 99 GLU A CA 1
ATOM 769 C C . GLU A 1 99 ? 7.172 -29.734 4.426 1 91.06 99 GLU A C 1
ATOM 771 O O . GLU A 1 99 ? 8.234 -29.672 3.805 1 91.06 99 GLU A O 1
ATOM 776 N N . ARG A 1 100 ? 6.504 -28.703 4.758 1 92.94 100 ARG A N 1
ATOM 777 C CA . ARG A 1 100 ? 6.988 -27.359 4.434 1 92.94 100 ARG A CA 1
ATOM 778 C C . ARG A 1 100 ? 8.273 -27.047 5.191 1 92.94 100 ARG A C 1
ATOM 780 O O . ARG A 1 100 ? 9.195 -26.453 4.637 1 92.94 100 ARG A O 1
ATOM 787 N N . LEU A 1 101 ? 8.266 -27.422 6.43 1 94.88 101 LEU A N 1
ATOM 788 C CA . LEU A 1 101 ? 9.469 -27.203 7.23 1 94.88 101 LEU A CA 1
ATOM 789 C C . LEU A 1 101 ? 10.633 -28.031 6.68 1 94.88 101 LEU A C 1
ATOM 791 O O . LEU A 1 101 ? 11.773 -27.562 6.672 1 94.88 101 LEU A O 1
ATOM 795 N N . GLU A 1 102 ? 10.32 -29.25 6.277 1 92.62 102 GLU A N 1
ATOM 796 C CA . GLU A 1 102 ? 11.352 -30.094 5.672 1 92.62 102 GLU A CA 1
ATOM 797 C C . GLU A 1 102 ? 11.914 -29.438 4.41 1 92.62 102 GLU A C 1
ATOM 799 O O . GLU A 1 102 ? 13.117 -29.5 4.156 1 92.62 102 GLU A O 1
ATOM 804 N N . PHE A 1 103 ? 11.062 -28.891 3.627 1 92.12 103 PHE A N 1
ATOM 805 C CA . PHE A 1 103 ? 11.5 -28.156 2.445 1 92.12 103 PHE A CA 1
ATOM 806 C C . PHE A 1 103 ? 12.445 -27.031 2.83 1 92.12 103 PHE A C 1
ATOM 808 O O . PHE A 1 103 ? 13.531 -26.891 2.25 1 92.12 103 PHE A O 1
ATOM 815 N N . GLU A 1 104 ? 12.055 -26.234 3.84 1 95.06 104 GLU A N 1
ATOM 816 C CA . GLU A 1 104 ? 12.875 -25.109 4.293 1 95.06 104 GLU A CA 1
ATOM 817 C C . GLU A 1 104 ? 14.219 -25.594 4.836 1 95.06 104 GLU A C 1
ATOM 819 O O . GLU A 1 104 ? 15.25 -24.953 4.625 1 95.06 104 GLU A O 1
ATOM 824 N N . ASN A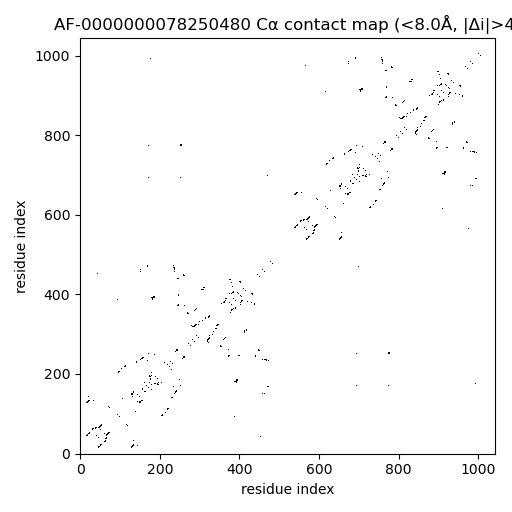 1 105 ? 14.164 -26.703 5.559 1 95.62 105 ASN A N 1
ATOM 825 C CA . ASN A 1 105 ? 15.398 -27.281 6.078 1 95.62 105 ASN A CA 1
ATOM 826 C C . ASN A 1 105 ? 16.328 -27.703 4.949 1 95.62 105 ASN A C 1
ATOM 828 O O . ASN A 1 105 ? 17.547 -27.484 5.016 1 95.62 105 ASN A O 1
ATOM 832 N N . THR A 1 106 ? 15.781 -28.312 3.971 1 95 106 THR A N 1
ATOM 833 C CA . THR A 1 106 ? 16.578 -28.734 2.82 1 95 106 THR A CA 1
ATOM 834 C C . THR A 1 106 ? 17.156 -27.531 2.092 1 95 106 THR A C 1
ATOM 836 O O . THR A 1 106 ? 18.312 -27.562 1.651 1 95 106 THR A O 1
ATOM 839 N N . MET A 1 107 ? 16.375 -26.516 1.954 1 95.69 107 MET A N 1
ATOM 840 C CA . MET A 1 107 ? 16.859 -25.281 1.333 1 95.69 107 MET A CA 1
ATOM 841 C C . MET A 1 107 ? 18.031 -24.703 2.115 1 95.69 107 MET A C 1
ATOM 843 O O . MET A 1 107 ? 19 -24.25 1.525 1 95.69 107 MET A O 1
ATOM 847 N N . ALA A 1 108 ? 17.906 -24.688 3.424 1 97.19 108 ALA A N 1
ATOM 848 C CA . ALA A 1 108 ? 19 -24.203 4.266 1 97.19 108 ALA A CA 1
ATOM 849 C C . ALA A 1 108 ? 20.25 -25.062 4.098 1 97.19 108 ALA A C 1
ATOM 851 O O . ALA A 1 108 ? 21.375 -24.531 4.094 1 97.19 108 ALA A O 1
ATOM 852 N N . ASP A 1 109 ? 20.047 -26.344 4.004 1 97.19 109 ASP A N 1
ATOM 853 C CA . ASP A 1 109 ? 21.172 -27.25 3.791 1 97.19 109 ASP A CA 1
ATOM 854 C C . ASP A 1 109 ? 21.859 -26.984 2.449 1 97.19 109 ASP A C 1
ATOM 856 O O . ASP A 1 109 ? 23.078 -27.047 2.34 1 97.19 109 ASP A O 1
ATOM 860 N N . MET A 1 110 ? 21.062 -26.766 1.48 1 97.31 110 MET A N 1
ATOM 861 C CA . MET A 1 110 ? 21.609 -26.422 0.177 1 97.31 110 MET A CA 1
ATOM 862 C C . MET A 1 110 ? 22.359 -25.094 0.239 1 97.31 110 MET A C 1
ATOM 864 O O . MET A 1 110 ? 23.359 -24.891 -0.456 1 97.31 110 MET A O 1
ATOM 868 N N . CYS A 1 111 ? 21.844 -24.188 1.016 1 98.06 111 CYS A N 1
ATOM 869 C CA . CYS A 1 111 ? 22.562 -22.938 1.261 1 98.06 111 CYS A CA 1
ATOM 870 C C . CYS A 1 111 ? 23.922 -23.203 1.885 1 98.06 111 CYS A C 1
ATOM 872 O O . CYS A 1 111 ? 24.906 -22.547 1.525 1 98.06 111 CYS A O 1
ATOM 874 N N . ASP A 1 112 ? 23.984 -24.078 2.828 1 98.56 112 ASP A N 1
ATOM 875 C CA . ASP A 1 112 ? 25.25 -24.484 3.432 1 98.56 112 ASP A CA 1
ATOM 876 C C . ASP A 1 112 ? 26.203 -25.016 2.381 1 98.56 112 ASP A C 1
ATOM 878 O O . ASP A 1 112 ? 27.391 -24.688 2.385 1 98.56 112 ASP A O 1
ATOM 882 N N . ASP A 1 113 ? 25.688 -25.844 1.502 1 98.19 113 ASP A N 1
ATOM 883 C CA . ASP A 1 113 ? 26.5 -26.391 0.41 1 98.19 113 ASP A CA 1
ATOM 884 C C . ASP A 1 113 ? 27.047 -25.266 -0.466 1 98.19 113 ASP A C 1
ATOM 886 O O . ASP A 1 113 ? 28.188 -25.328 -0.919 1 98.19 113 ASP A O 1
ATOM 890 N N . LEU A 1 114 ? 26.188 -24.312 -0.759 1 98.19 114 LEU A N 1
ATOM 891 C CA . LEU A 1 114 ? 26.609 -23.172 -1.563 1 98.19 114 LEU A CA 1
ATOM 892 C C . LEU A 1 114 ? 27.734 -22.391 -0.875 1 98.19 114 LEU A C 1
ATOM 894 O O . LEU A 1 114 ? 28.719 -22.031 -1.512 1 98.19 114 LEU A O 1
ATOM 898 N N . MET A 1 115 ? 27.641 -22.156 0.453 1 98.12 115 MET A N 1
ATOM 899 C CA . MET A 1 115 ? 28.609 -21.359 1.205 1 98.12 115 MET A CA 1
ATOM 900 C C . MET A 1 115 ? 29.922 -22.109 1.354 1 98.12 115 MET A C 1
ATOM 902 O O . MET A 1 115 ? 30.984 -21.5 1.526 1 98.12 115 MET A O 1
ATOM 906 N N . LYS A 1 116 ? 29.875 -23.453 1.241 1 97.81 116 LYS A N 1
ATOM 907 C CA . LYS A 1 116 ? 31.125 -24.219 1.187 1 97.81 116 LYS A CA 1
ATOM 908 C C . LYS A 1 116 ? 31.938 -23.859 -0.052 1 97.81 116 LYS A C 1
ATOM 910 O O . LYS A 1 116 ? 33.156 -23.969 -0.046 1 97.81 116 LYS A O 1
ATOM 915 N N . ARG A 1 117 ? 31.188 -23.422 -1.069 1 97.12 117 ARG A N 1
ATOM 916 C CA . ARG A 1 117 ? 31.828 -23 -2.316 1 97.12 117 ARG A CA 1
ATOM 917 C C . ARG A 1 117 ? 31.922 -21.484 -2.402 1 97.12 117 ARG A C 1
ATOM 919 O O . ARG A 1 117 ? 31.828 -20.906 -3.492 1 97.12 117 ARG A O 1
ATOM 926 N N . ARG A 1 118 ? 31.984 -20.766 -1.308 1 95.81 118 ARG A N 1
ATOM 927 C CA . ARG A 1 118 ? 31.891 -19.312 -1.268 1 95.81 118 ARG A CA 1
ATOM 928 C C . ARG A 1 118 ? 33.062 -18.672 -2.021 1 95.81 118 ARG A C 1
ATOM 930 O O . ARG A 1 118 ? 32.938 -17.531 -2.492 1 95.81 118 ARG A O 1
ATOM 937 N N . VAL A 1 119 ? 34.188 -19.359 -2.254 1 95.69 119 VAL A N 1
ATOM 938 C CA . VAL A 1 119 ? 35.312 -18.844 -3.023 1 95.69 119 VAL A CA 1
ATOM 939 C C . VAL A 1 119 ? 34.844 -18.547 -4.457 1 95.69 119 VAL A C 1
ATOM 941 O O . VAL A 1 119 ? 35.312 -17.594 -5.07 1 95.69 119 VAL A O 1
ATOM 944 N N . ASP A 1 120 ? 33.938 -19.344 -4.977 1 95.88 120 ASP A N 1
ATOM 945 C CA . ASP A 1 120 ? 33.375 -19.156 -6.32 1 95.88 120 ASP A CA 1
ATOM 946 C C . ASP A 1 120 ? 32.562 -17.891 -6.402 1 95.88 120 ASP A C 1
ATOM 948 O O . ASP A 1 120 ? 32.312 -17.359 -7.496 1 95.88 120 ASP A O 1
ATOM 952 N N . LEU A 1 121 ? 32.062 -17.406 -5.301 1 96.69 121 LEU A N 1
ATOM 953 C CA . LEU A 1 121 ? 31.234 -16.219 -5.258 1 96.69 121 LEU A CA 1
ATOM 954 C C . LEU A 1 121 ? 32.062 -14.945 -5.344 1 96.69 121 LEU A C 1
ATOM 956 O O . LEU A 1 121 ? 31.531 -13.867 -5.609 1 96.69 121 LEU A O 1
ATOM 960 N N . GLU A 1 122 ? 33.406 -15.016 -5.125 1 95.75 122 GLU A N 1
ATOM 961 C CA . GLU A 1 122 ? 34.25 -13.836 -5.074 1 95.75 122 GLU A CA 1
ATOM 962 C C . GLU A 1 122 ? 34.281 -13.102 -6.41 1 95.75 122 GLU A C 1
ATOM 964 O O . GLU A 1 122 ? 34.406 -11.875 -6.445 1 95.75 122 GLU A O 1
ATOM 969 N N . GLN A 1 123 ? 34.062 -13.828 -7.473 1 96.12 123 GLN A N 1
ATOM 970 C CA . GLN A 1 123 ? 33.969 -13.195 -8.781 1 96.12 123 GLN A CA 1
ATOM 971 C C . GLN A 1 123 ? 32.844 -12.188 -8.836 1 96.12 123 GLN A C 1
ATOM 973 O O . GLN A 1 123 ? 32.906 -11.18 -9.547 1 96.12 123 GLN A O 1
ATOM 978 N N . LEU A 1 124 ? 31.781 -12.492 -8.117 1 97.88 124 LEU A N 1
ATOM 979 C CA . LEU A 1 124 ? 30.656 -11.57 -8.055 1 97.88 124 LEU A CA 1
ATOM 980 C C . LEU A 1 124 ? 31 -10.344 -7.211 1 97.88 124 LEU A C 1
ATOM 982 O O . LEU A 1 124 ? 30.594 -9.227 -7.535 1 97.88 124 LEU A O 1
ATOM 986 N N . ARG A 1 125 ? 31.703 -10.555 -6.125 1 96.56 125 ARG A N 1
ATOM 987 C CA . ARG A 1 125 ? 32.094 -9.453 -5.246 1 96.56 125 ARG A CA 1
ATOM 988 C C . ARG A 1 125 ? 32.906 -8.414 -6.008 1 96.56 125 ARG A C 1
ATOM 990 O O . ARG A 1 125 ? 32.75 -7.211 -5.793 1 96.56 125 ARG A O 1
ATOM 997 N N . ASP A 1 126 ? 33.75 -8.844 -6.918 1 95.56 126 ASP A N 1
ATOM 998 C CA . ASP A 1 126 ? 34.688 -7.988 -7.66 1 95.56 126 ASP A CA 1
ATOM 999 C C . ASP A 1 126 ? 33.938 -7.039 -8.586 1 95.56 126 ASP A C 1
ATOM 1001 O O . ASP A 1 126 ? 34.438 -5.973 -8.938 1 95.56 126 ASP A O 1
ATOM 1005 N N . ILE A 1 127 ? 32.719 -7.352 -8.914 1 96.62 127 ILE A N 1
ATOM 1006 C CA . ILE A 1 127 ? 31.953 -6.562 -9.867 1 96.62 127 ILE A CA 1
ATOM 1007 C C . ILE A 1 127 ? 31.438 -5.301 -9.18 1 96.62 127 ILE A C 1
ATOM 1009 O O . ILE A 1 127 ? 31.203 -4.281 -9.836 1 96.62 127 ILE A O 1
ATOM 1013 N N . GLN A 1 128 ? 31.297 -5.363 -7.824 1 96 128 GLN A N 1
ATOM 1014 C CA . GLN A 1 128 ? 30.859 -4.23 -7.023 1 96 128 GLN A CA 1
ATOM 1015 C C . GLN A 1 128 ? 29.484 -3.727 -7.484 1 96 128 GLN A C 1
ATOM 1017 O O . GLN A 1 128 ? 29.359 -2.572 -7.895 1 96 128 GLN A O 1
ATOM 1022 N N . PHE A 1 129 ? 28.469 -4.492 -7.262 1 98.5 129 PHE A N 1
ATOM 1023 C CA . PHE A 1 129 ? 27.109 -4.211 -7.68 1 98.5 129 PHE A CA 1
ATOM 1024 C C . PHE A 1 129 ? 26.531 -3.047 -6.887 1 98.5 129 PHE A C 1
ATOM 1026 O O . PHE A 1 129 ? 26.812 -2.893 -5.699 1 98.5 129 PHE A O 1
ATOM 1033 N N . ASP A 1 130 ? 25.703 -2.25 -7.555 1 98.06 130 ASP A N 1
ATOM 1034 C CA . ASP A 1 130 ? 25 -1.151 -6.902 1 98.06 130 ASP A CA 1
ATOM 1035 C C . ASP A 1 130 ? 23.781 -1.661 -6.137 1 98.06 130 ASP A C 1
ATOM 1037 O O . ASP A 1 130 ? 23.391 -1.078 -5.121 1 98.06 130 ASP A O 1
ATOM 1041 N N . VAL A 1 131 ? 23.156 -2.67 -6.688 1 98.25 131 VAL A N 1
ATOM 1042 C CA . VAL A 1 131 ? 21.938 -3.238 -6.117 1 98.25 131 VAL A CA 1
ATOM 1043 C C . VAL A 1 131 ? 21.844 -4.723 -6.457 1 98.25 131 VAL A C 1
ATOM 1045 O O . VAL A 1 131 ? 22.516 -5.195 -7.383 1 98.25 131 VAL A O 1
ATOM 1048 N N . ALA A 1 132 ? 21.078 -5.461 -5.664 1 98.75 132 ALA A N 1
ATOM 1049 C CA . ALA A 1 132 ? 20.906 -6.891 -5.926 1 98.75 132 ALA A CA 1
ATOM 1050 C C . ALA A 1 132 ? 19.484 -7.336 -5.625 1 98.75 132 ALA A C 1
ATOM 1052 O O . ALA A 1 132 ? 18.891 -6.898 -4.637 1 98.75 132 ALA A O 1
ATOM 1053 N N . PHE A 1 133 ? 19 -8.195 -6.539 1 98.44 133 PHE A N 1
ATOM 1054 C CA . PHE A 1 133 ? 17.688 -8.82 -6.391 1 98.44 133 PHE A CA 1
ATOM 1055 C C . PHE A 1 133 ? 17.828 -10.234 -5.84 1 98.44 133 PHE A C 1
ATOM 1057 O O . PHE A 1 133 ? 18.719 -10.977 -6.227 1 98.44 133 PHE A O 1
ATOM 1064 N N . SER A 1 134 ? 16.922 -10.555 -4.918 1 97.06 134 SER A N 1
ATOM 1065 C CA . SER A 1 134 ? 16.828 -11.953 -4.516 1 97.06 134 SER A CA 1
ATOM 1066 C C . SER A 1 134 ? 15.414 -12.5 -4.703 1 97.06 134 SER A C 1
ATOM 1068 O O . SER A 1 134 ? 14.438 -11.789 -4.465 1 97.06 134 SER A O 1
ATOM 1070 N N . GLU A 1 135 ? 15.367 -13.703 -5.125 1 94.31 135 GLU A N 1
ATOM 1071 C CA . GLU A 1 135 ? 14.109 -14.422 -5.309 1 94.31 135 GLU A CA 1
ATOM 1072 C C . GLU A 1 135 ? 13.555 -14.914 -3.977 1 94.31 135 GLU A C 1
ATOM 1074 O O . GLU A 1 135 ? 14.297 -15.445 -3.146 1 94.31 135 GLU A O 1
ATOM 1079 N N . GLN A 1 136 ? 12.289 -14.859 -3.707 1 90.88 136 GLN A N 1
ATOM 1080 C CA . GLN A 1 136 ? 11.656 -14.961 -2.4 1 90.88 136 GLN A CA 1
ATOM 1081 C C . GLN A 1 136 ? 11.727 -16.391 -1.868 1 90.88 136 GLN A C 1
ATOM 1083 O O . GLN A 1 136 ? 11.703 -16.609 -0.655 1 90.88 136 GLN A O 1
ATOM 1088 N N . ILE A 1 137 ? 11.711 -17.375 -2.703 1 90.25 137 ILE A N 1
ATOM 1089 C CA . ILE A 1 137 ? 11.594 -18.766 -2.256 1 90.25 137 ILE A CA 1
ATOM 1090 C C . ILE A 1 137 ? 12.883 -19.203 -1.571 1 90.25 137 ILE A C 1
ATOM 1092 O O . ILE A 1 137 ? 12.859 -20 -0.636 1 90.25 137 ILE A O 1
ATOM 1096 N N . ASP A 1 138 ? 13.961 -18.703 -2.025 1 93.69 138 ASP A N 1
ATOM 1097 C CA . ASP A 1 138 ? 15.273 -19.094 -1.515 1 93.69 138 ASP A CA 1
ATOM 1098 C C . ASP A 1 138 ? 15.859 -18.016 -0.611 1 93.69 138 ASP A C 1
ATOM 1100 O O . ASP A 1 138 ? 16.516 -17.094 -1.089 1 93.69 138 ASP A O 1
ATOM 1104 N N . LEU A 1 139 ? 15.797 -18.25 0.678 1 95.75 139 LEU A N 1
ATOM 1105 C CA . LEU A 1 139 ? 16.281 -17.281 1.659 1 95.75 139 LEU A CA 1
ATOM 1106 C C . LEU A 1 139 ? 17.797 -17.125 1.583 1 95.75 139 LEU A C 1
ATOM 1108 O O . LEU A 1 139 ? 18.344 -16.125 2.047 1 95.75 139 LEU A O 1
ATOM 1112 N N . CYS A 1 140 ? 18.438 -18.125 1.017 1 97.75 140 CYS A N 1
ATOM 1113 C CA . CYS A 1 140 ? 19.891 -18.094 0.878 1 97.75 140 CYS A CA 1
ATOM 1114 C C . CYS A 1 140 ? 20.344 -16.875 0.093 1 97.75 140 CYS A C 1
ATOM 1116 O O . CYS A 1 140 ? 21.391 -16.297 0.365 1 97.75 140 CYS A O 1
ATOM 1118 N N . GLY A 1 141 ? 19.547 -16.484 -0.911 1 97.94 141 GLY A N 1
ATOM 1119 C CA . GLY A 1 141 ? 19.875 -15.32 -1.729 1 97.94 141 GLY A CA 1
ATOM 1120 C C . GLY A 1 141 ? 20.047 -14.055 -0.92 1 97.94 141 GLY A C 1
ATOM 1121 O O . GLY A 1 141 ? 20.938 -13.25 -1.199 1 97.94 141 GLY A O 1
ATOM 1122 N N . VAL A 1 142 ? 19.219 -13.836 0.099 1 97.81 142 VAL A N 1
ATOM 1123 C CA . VAL A 1 142 ? 19.297 -12.672 0.971 1 97.81 142 VAL A CA 1
ATOM 1124 C C . VAL A 1 142 ? 20.656 -12.648 1.677 1 97.81 142 VAL A C 1
ATOM 1126 O O . VAL A 1 142 ? 21.328 -11.609 1.721 1 97.81 142 VAL A O 1
ATOM 1129 N N . GLY A 1 143 ? 21.062 -13.797 2.176 1 98.25 143 GLY A N 1
ATOM 1130 C CA . GLY A 1 143 ? 22.328 -13.898 2.869 1 98.25 143 GLY A CA 1
ATOM 1131 C C . GLY A 1 143 ? 23.531 -13.727 1.949 1 98.25 143 GLY A C 1
ATOM 1132 O O . GLY A 1 143 ? 24.484 -13.047 2.297 1 98.25 143 GLY A O 1
ATOM 1133 N N . VAL A 1 144 ? 23.484 -14.336 0.779 1 98.44 144 VAL A N 1
ATOM 1134 C CA . VAL A 1 144 ? 24.578 -14.289 -0.179 1 98.44 144 VAL A CA 1
ATOM 1135 C C . VAL A 1 144 ? 24.812 -12.844 -0.618 1 98.44 144 VAL A C 1
ATOM 1137 O O . VAL A 1 144 ? 25.953 -12.391 -0.704 1 98.44 144 VAL A O 1
ATOM 1140 N N . ILE A 1 145 ? 23.75 -12.148 -0.88 1 98.44 145 ILE A N 1
ATOM 1141 C CA . ILE A 1 145 ? 23.859 -10.758 -1.312 1 98.44 145 ILE A CA 1
ATOM 1142 C C . ILE A 1 145 ? 24.531 -9.93 -0.229 1 98.44 145 ILE A C 1
ATOM 1144 O O . ILE A 1 145 ? 25.438 -9.133 -0.521 1 98.44 145 ILE A O 1
ATOM 1148 N N . ARG A 1 146 ? 24.125 -10.141 1.015 1 98 146 ARG A N 1
ATOM 1149 C CA . ARG A 1 146 ? 24.766 -9.453 2.123 1 98 146 ARG A CA 1
ATOM 1150 C C . ARG A 1 146 ? 26.219 -9.898 2.277 1 98 146 ARG A C 1
ATOM 1152 O O . ARG A 1 146 ? 27.094 -9.07 2.525 1 98 146 ARG A O 1
ATOM 1159 N N . TYR A 1 147 ? 26.469 -11.203 2.131 1 98 147 TYR A N 1
ATOM 1160 C CA . TYR A 1 147 ? 27.812 -11.75 2.205 1 98 147 TYR A CA 1
ATOM 1161 C C . TYR A 1 147 ? 28.719 -11.094 1.178 1 98 147 TYR A C 1
ATOM 1163 O O . TYR A 1 147 ? 29.906 -10.852 1.453 1 98 147 TYR A O 1
ATOM 1171 N N . LEU A 1 148 ? 28.203 -10.758 0.038 1 98.12 148 LEU A N 1
ATOM 1172 C CA . LEU A 1 148 ? 28.969 -10.133 -1.044 1 98.12 148 LEU A CA 1
ATOM 1173 C C . LEU A 1 148 ? 29.203 -8.656 -0.759 1 98.12 148 LEU A C 1
ATOM 1175 O O . LEU A 1 148 ? 29.891 -7.977 -1.533 1 98.12 148 LEU A O 1
ATOM 1179 N N . GLY A 1 149 ? 28.625 -8.141 0.275 1 97 149 GLY A N 1
ATOM 1180 C CA . GLY A 1 149 ? 28.844 -6.754 0.674 1 97 149 GLY A CA 1
ATOM 1181 C C . GLY A 1 149 ? 27.828 -5.797 0.068 1 97 149 GLY A C 1
ATOM 1182 O O . GLY A 1 149 ? 28 -4.578 0.138 1 97 149 GLY A O 1
ATOM 1183 N N . ILE A 1 150 ? 26.844 -6.316 -0.513 1 98.06 150 ILE A N 1
ATOM 1184 C CA . ILE A 1 150 ? 25.828 -5.477 -1.132 1 98.06 150 ILE A CA 1
ATOM 1185 C C . ILE A 1 150 ? 24.734 -5.133 -0.108 1 98.06 150 ILE A C 1
ATOM 1187 O O . ILE A 1 150 ? 24.016 -6.012 0.349 1 98.06 150 ILE A O 1
ATOM 1191 N N . LYS A 1 151 ? 24.578 -3.908 0.223 1 96.81 151 LYS A N 1
ATOM 1192 C CA . LYS A 1 151 ? 23.609 -3.477 1.239 1 96.81 151 LYS A CA 1
ATOM 1193 C C . LYS A 1 151 ? 22.25 -3.191 0.623 1 96.81 151 LYS A C 1
ATOM 1195 O O . LYS A 1 151 ? 21.219 -3.391 1.267 1 96.81 151 LYS A O 1
ATOM 1200 N N . ASN A 1 152 ? 22.219 -2.719 -0.586 1 97.88 152 ASN A N 1
ATOM 1201 C CA . ASN A 1 152 ? 20.984 -2.365 -1.275 1 97.88 152 ASN A CA 1
ATOM 1202 C C . ASN A 1 152 ? 20.297 -3.598 -1.856 1 97.88 152 ASN A C 1
ATOM 1204 O O . ASN A 1 152 ? 20.562 -3.984 -2.996 1 97.88 152 ASN A O 1
ATOM 1208 N N . HIS A 1 153 ? 19.453 -4.141 -1.06 1 97.75 153 HIS A N 1
ATOM 1209 C CA . HIS A 1 153 ? 18.75 -5.379 -1.384 1 97.75 153 HIS A CA 1
ATOM 1210 C C . HIS A 1 153 ? 17.344 -5.094 -1.896 1 97.75 153 HIS A C 1
ATOM 1212 O O . HIS A 1 153 ? 16.641 -4.23 -1.358 1 97.75 153 HIS A O 1
ATOM 1218 N N . LEU A 1 154 ? 16.922 -5.758 -2.975 1 98.12 154 LEU A N 1
ATOM 1219 C CA . LEU A 1 154 ? 15.57 -5.727 -3.525 1 98.12 154 LEU A CA 1
ATOM 1220 C C . LEU A 1 154 ? 14.969 -7.125 -3.562 1 98.12 154 LEU A C 1
ATOM 1222 O O . LEU A 1 154 ? 15.648 -8.086 -3.93 1 98.12 154 LEU A O 1
ATOM 1226 N N . TRP A 1 155 ? 13.648 -7.238 -3.186 1 96.44 155 TRP A N 1
ATOM 1227 C CA . TRP A 1 155 ? 12.961 -8.523 -3.205 1 96.44 155 TRP A CA 1
ATOM 1228 C C . TRP A 1 155 ? 12.234 -8.734 -4.531 1 96.44 155 TRP A C 1
ATOM 1230 O O . TRP A 1 155 ? 11.711 -7.781 -5.113 1 96.44 155 TRP A O 1
ATOM 1240 N N . ILE A 1 156 ? 12.289 -9.969 -4.926 1 96.38 156 ILE A N 1
ATOM 1241 C CA . ILE A 1 156 ? 11.383 -10.422 -5.973 1 96.38 156 ILE A CA 1
ATOM 1242 C C . ILE A 1 156 ? 10.391 -11.438 -5.398 1 96.38 156 ILE A C 1
ATOM 1244 O O . ILE A 1 156 ? 10.789 -12.523 -4.98 1 96.38 156 ILE A O 1
ATOM 1248 N N . SER A 1 157 ? 9.156 -11.047 -5.324 1 95.12 157 SER A N 1
ATOM 1249 C CA . SER A 1 157 ? 8.102 -12.031 -5.082 1 95.12 157 SER A CA 1
ATOM 1250 C C . SER A 1 157 ? 7.594 -12.625 -6.391 1 95.12 157 SER A C 1
ATOM 1252 O O . SER A 1 157 ? 6.766 -12.016 -7.07 1 95.12 157 SER A O 1
ATOM 1254 N N . THR A 1 158 ? 8.016 -13.812 -6.715 1 92.62 158 THR A N 1
ATOM 1255 C CA . THR A 1 158 ? 7.684 -14.422 -7.996 1 92.62 158 THR A CA 1
ATOM 1256 C C . THR A 1 158 ? 6.227 -14.875 -8.023 1 92.62 158 THR A C 1
ATOM 1258 O O . THR A 1 158 ? 5.715 -15.289 -9.062 1 92.62 158 THR A O 1
ATOM 1261 N N . THR A 1 159 ? 5.531 -14.875 -6.926 1 93.69 159 THR A N 1
ATOM 1262 C CA . THR A 1 159 ? 4.098 -15.055 -6.73 1 93.69 159 THR A CA 1
ATOM 1263 C C . THR A 1 159 ? 3.463 -13.773 -6.195 1 93.69 159 THR A C 1
ATOM 1265 O O . THR A 1 159 ? 4.141 -12.758 -6.039 1 93.69 159 THR A O 1
ATOM 1268 N N . PRO A 1 160 ? 2.148 -13.836 -6.062 1 96.25 160 PRO A N 1
ATOM 1269 C CA . PRO A 1 160 ? 1.635 -12.727 -5.254 1 96.25 160 PRO A CA 1
ATOM 1270 C C . PRO A 1 160 ? 2.385 -12.562 -3.936 1 96.25 160 PRO A C 1
ATOM 1272 O O . PRO A 1 160 ? 3.189 -13.422 -3.566 1 96.25 160 PRO A O 1
ATOM 1275 N N . ILE A 1 161 ? 2.26 -11.453 -3.273 1 96.94 161 ILE A N 1
ATOM 1276 C CA . ILE A 1 161 ? 3.047 -11.172 -2.078 1 96.94 161 ILE A CA 1
ATOM 1277 C C . ILE A 1 161 ? 3.051 -12.398 -1.163 1 96.94 161 ILE A C 1
ATOM 1279 O O . ILE A 1 161 ? 2.037 -12.711 -0.537 1 96.94 161 ILE A O 1
ATOM 1283 N N . MET A 1 162 ? 4.133 -13.039 -1.131 1 96 162 MET A N 1
ATOM 1284 C CA . MET A 1 162 ? 4.281 -14.25 -0.339 1 96 162 MET A CA 1
ATOM 1285 C C . MET A 1 162 ? 4.223 -13.945 1.152 1 96 162 MET A C 1
ATOM 1287 O O . MET A 1 162 ? 4.637 -12.867 1.584 1 96 162 MET A O 1
ATOM 1291 N N . ASP A 1 163 ? 3.785 -14.93 1.94 1 95.69 163 ASP A N 1
ATOM 1292 C CA . ASP A 1 163 ? 3.604 -14.719 3.375 1 95.69 163 ASP A CA 1
ATOM 1293 C C . ASP A 1 163 ? 4.922 -14.352 4.047 1 95.69 163 ASP A C 1
ATOM 1295 O O . ASP A 1 163 ? 4.957 -13.484 4.926 1 95.69 163 ASP A O 1
ATOM 1299 N N . ASN A 1 164 ? 5.969 -15.016 3.66 1 93.75 164 ASN A N 1
ATOM 1300 C CA . ASN A 1 164 ? 7.266 -14.711 4.254 1 93.75 164 ASN A CA 1
ATOM 1301 C C . ASN A 1 164 ? 7.73 -13.305 3.891 1 93.75 164 ASN A C 1
ATOM 1303 O O . ASN A 1 164 ? 8.336 -12.617 4.715 1 93.75 164 ASN A O 1
ATOM 1307 N N . VAL A 1 165 ? 7.508 -12.922 2.633 1 95.25 165 VAL A N 1
ATOM 1308 C CA . VAL A 1 165 ? 7.848 -11.57 2.195 1 95.25 165 VAL A CA 1
ATOM 1309 C C . VAL A 1 165 ? 7.043 -10.547 3 1 95.25 165 VAL A C 1
ATOM 1311 O O . VAL A 1 165 ? 7.598 -9.578 3.516 1 95.25 165 VAL A O 1
ATOM 1314 N N . ALA A 1 166 ? 5.73 -10.797 3.111 1 96.5 166 ALA A N 1
ATOM 1315 C CA . ALA A 1 166 ? 4.859 -9.906 3.871 1 96.5 166 ALA A CA 1
ATOM 1316 C C . ALA A 1 166 ? 5.328 -9.789 5.32 1 96.5 166 ALA A C 1
ATOM 1318 O O . ALA A 1 166 ? 5.441 -8.688 5.855 1 96.5 166 ALA A O 1
ATOM 1319 N N . TYR A 1 167 ? 5.633 -10.906 5.879 1 94.94 167 TYR A N 1
ATOM 1320 C CA . TYR A 1 167 ? 6.059 -10.93 7.273 1 94.94 167 TYR A CA 1
ATOM 1321 C C . TYR A 1 167 ? 7.352 -10.141 7.461 1 94.94 167 TYR A C 1
ATOM 1323 O O . TYR A 1 167 ? 7.441 -9.281 8.336 1 94.94 167 TYR A O 1
ATOM 1331 N N . ASN A 1 168 ? 8.328 -10.422 6.656 1 94.94 168 ASN A N 1
ATOM 1332 C CA . ASN A 1 168 ? 9.648 -9.828 6.824 1 94.94 168 ASN A CA 1
ATOM 1333 C C . ASN A 1 168 ? 9.625 -8.328 6.539 1 94.94 168 ASN A C 1
ATOM 1335 O O . ASN A 1 168 ? 10.375 -7.562 7.148 1 94.94 168 ASN A O 1
ATOM 1339 N N . LEU A 1 169 ? 8.75 -7.906 5.66 1 96.06 169 LEU A N 1
ATOM 1340 C CA . LEU A 1 169 ? 8.695 -6.488 5.309 1 96.06 169 LEU A CA 1
ATOM 1341 C C . LEU A 1 169 ? 7.727 -5.742 6.219 1 96.06 169 LEU A C 1
ATOM 1343 O O . LEU A 1 169 ? 7.598 -4.52 6.125 1 96.06 169 LEU A O 1
ATOM 1347 N N . GLY A 1 170 ? 6.988 -6.422 7.008 1 95.31 170 GLY A N 1
ATOM 1348 C CA . GLY A 1 170 ? 6.055 -5.797 7.934 1 95.31 170 GLY A CA 1
ATOM 1349 C C . GLY A 1 170 ? 4.723 -5.453 7.293 1 95.31 170 GLY A C 1
ATOM 1350 O O . GLY A 1 170 ? 4.055 -4.504 7.711 1 95.31 170 GLY A O 1
ATOM 1351 N N . ILE A 1 171 ? 4.305 -6.121 6.266 1 97.38 171 ILE A N 1
ATOM 1352 C CA . ILE A 1 171 ? 2.996 -5.949 5.641 1 97.38 171 ILE A CA 1
ATOM 1353 C C . ILE A 1 171 ? 1.942 -6.723 6.43 1 97.38 171 ILE A C 1
ATOM 1355 O O . ILE A 1 171 ? 2.029 -7.945 6.566 1 97.38 171 ILE A O 1
ATOM 1359 N N . PRO A 1 172 ? 0.93 -6.012 6.898 1 97 172 PRO A N 1
ATOM 1360 C CA . PRO A 1 172 ? -0.115 -6.746 7.617 1 97 172 PRO A CA 1
ATOM 1361 C C . PRO A 1 172 ? -0.864 -7.73 6.723 1 97 172 PRO A C 1
ATOM 1363 O O . PRO A 1 172 ? -1.137 -7.43 5.559 1 97 172 PRO A O 1
ATOM 1366 N N . SER A 1 173 ? -1.167 -8.891 7.301 1 97.12 173 SER A N 1
ATOM 1367 C CA . SER A 1 173 ? -1.95 -9.922 6.621 1 97.12 173 SER A CA 1
ATOM 1368 C C . SER A 1 173 ? -3.113 -10.391 7.484 1 97.12 173 SER A C 1
ATOM 1370 O O . SER A 1 173 ? -3.115 -11.523 7.969 1 97.12 173 SER A O 1
ATOM 1372 N N . PRO A 1 174 ? -4.129 -9.547 7.617 1 97.38 174 PRO A N 1
ATOM 1373 C CA . PRO A 1 174 ? -5.266 -10.008 8.414 1 97.38 174 PRO A CA 1
ATOM 1374 C C . PRO A 1 174 ? -5.848 -11.328 7.914 1 97.38 174 PRO A C 1
ATOM 1376 O O . PRO A 1 174 ? -6.316 -11.406 6.777 1 97.38 174 PRO A O 1
ATOM 1379 N N . SER A 1 175 ? -5.887 -12.312 8.781 1 97.5 175 SER A N 1
ATOM 1380 C CA . SER A 1 175 ? -6.281 -13.648 8.359 1 97.5 175 SER A CA 1
ATOM 1381 C C . SER A 1 175 ? -7.781 -13.727 8.094 1 97.5 175 SER A C 1
ATOM 1383 O O . SER A 1 175 ? -8.266 -14.711 7.527 1 97.5 175 SER A O 1
ATOM 1385 N N . SER A 1 176 ? -8.484 -12.672 8.453 1 98.12 176 SER A N 1
ATOM 1386 C CA . SER A 1 176 ? -9.922 -12.664 8.234 1 98.12 176 SER A CA 1
ATOM 1387 C C . SER A 1 176 ? -10.266 -12.555 6.75 1 98.12 176 SER A C 1
ATOM 1389 O O . SER A 1 176 ? -11.367 -12.922 6.332 1 98.12 176 SER A O 1
ATOM 1391 N N . TYR A 1 177 ? -9.32 -12.039 5.949 1 98.31 177 TYR A N 1
ATOM 1392 C CA . TYR A 1 177 ? -9.711 -11.891 4.551 1 98.31 177 TYR A CA 1
ATOM 1393 C C . TYR A 1 177 ? -8.508 -12.047 3.629 1 98.31 177 TYR A C 1
ATOM 1395 O O . TYR A 1 177 ? -8.656 -12.078 2.404 1 98.31 177 TYR A O 1
ATOM 1403 N N . VAL A 1 178 ? -7.301 -12.109 4.152 1 98.5 178 VAL A N 1
ATOM 1404 C CA . VAL A 1 178 ? -6.113 -12.352 3.344 1 98.5 178 VAL A CA 1
ATOM 1405 C C . VAL A 1 178 ? -5.73 -13.828 3.418 1 98.5 178 VAL A C 1
ATOM 1407 O O . VAL A 1 178 ? -5.176 -14.281 4.422 1 98.5 178 VAL A O 1
ATOM 1410 N N . PRO A 1 179 ? -5.941 -14.531 2.414 1 98.38 179 PRO A N 1
ATOM 1411 C CA . PRO A 1 179 ? -5.547 -15.945 2.447 1 98.38 179 PRO A CA 1
ATOM 1412 C C . PRO A 1 179 ? -4.035 -16.141 2.365 1 98.38 179 PRO A C 1
ATOM 1414 O O . PRO A 1 179 ? -3.354 -15.391 1.655 1 98.38 179 PRO A O 1
ATOM 1417 N N . THR A 1 180 ? -3.545 -17.125 3.105 1 97.62 180 THR A N 1
ATOM 1418 C CA . THR A 1 180 ? -2.145 -17.484 2.928 1 97.62 180 THR A CA 1
ATOM 1419 C C . THR A 1 180 ? -1.891 -17.969 1.501 1 97.62 180 THR A C 1
ATOM 1421 O O . THR A 1 180 ? -2.816 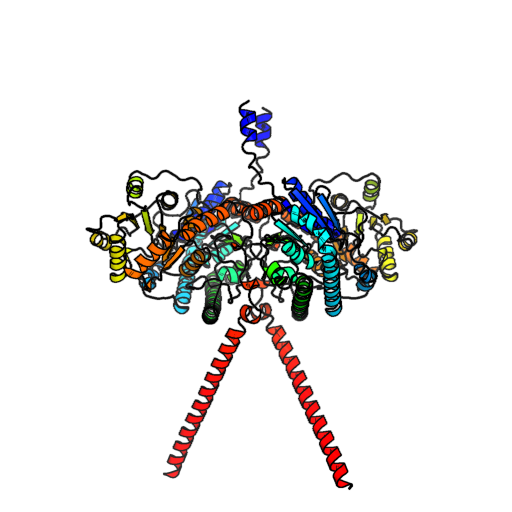-18.406 0.813 1 97.62 180 THR A O 1
ATOM 1424 N N . ILE A 1 181 ? -0.709 -17.891 1.076 1 96.31 181 ILE A N 1
ATOM 1425 C CA . ILE A 1 181 ? -0.383 -18.125 -0.327 1 96.31 181 ILE A CA 1
ATOM 1426 C C . ILE A 1 181 ? -0.276 -19.625 -0.594 1 96.31 181 ILE A C 1
ATOM 1428 O O . ILE A 1 181 ? -0.852 -20.125 -1.559 1 96.31 181 ILE A O 1
ATOM 1432 N N . GLU A 1 182 ? 0.396 -20.281 0.268 1 93.94 182 GLU A N 1
ATOM 1433 C CA . GLU A 1 182 ? 0.716 -21.672 -0.024 1 93.94 182 GLU A CA 1
ATOM 1434 C C . GLU A 1 182 ? -0.394 -22.609 0.453 1 93.94 182 GLU A C 1
ATOM 1436 O O . GLU A 1 182 ? -0.776 -22.578 1.625 1 93.94 182 GLU A O 1
ATOM 1441 N N . ASP A 1 183 ? -0.847 -23.359 -0.436 1 93.06 183 ASP A N 1
ATOM 1442 C CA . ASP A 1 183 ? -1.738 -24.5 -0.196 1 93.06 183 ASP A CA 1
ATOM 1443 C C . ASP A 1 183 ? -3.014 -24.047 0.515 1 93.06 183 ASP A C 1
ATOM 1445 O O . ASP A 1 183 ? -3.479 -24.703 1.442 1 93.06 183 ASP A O 1
ATOM 1449 N N . ASN A 1 184 ? -3.447 -22.938 0.203 1 95.12 184 ASN A N 1
ATOM 1450 C CA . ASN A 1 184 ? -4.684 -22.375 0.744 1 95.12 184 ASN A CA 1
ATOM 1451 C C . ASN A 1 184 ? -5.715 -22.141 -0.352 1 95.12 184 ASN A C 1
ATOM 1453 O O . ASN A 1 184 ? -5.504 -21.297 -1.237 1 95.12 184 ASN A O 1
ATOM 1457 N N . ASP A 1 185 ? -6.789 -22.797 -0.294 1 95.44 185 ASP A N 1
ATOM 1458 C CA . ASP A 1 185 ? -7.812 -22.75 -1.334 1 95.44 185 ASP A CA 1
ATOM 1459 C C . ASP A 1 185 ? -8.898 -21.734 -1 1 95.44 185 ASP A C 1
ATOM 1461 O O . ASP A 1 185 ? -10.031 -21.859 -1.469 1 95.44 185 ASP A O 1
ATOM 1465 N N . ASN A 1 186 ? -8.594 -20.75 -0.234 1 96.94 186 ASN A N 1
ATOM 1466 C CA . ASN A 1 186 ? -9.562 -19.719 0.138 1 96.94 186 ASN A CA 1
ATOM 1467 C C . ASN A 1 186 ? -9.375 -18.453 -0.678 1 96.94 186 ASN A C 1
ATOM 1469 O O . ASN A 1 186 ? -8.266 -18.172 -1.14 1 96.94 186 ASN A O 1
ATOM 1473 N N . SER A 1 187 ? -10.5 -17.75 -0.885 1 97.5 187 SER A N 1
ATOM 1474 C CA . SER A 1 187 ? -10.5 -16.391 -1.429 1 97.5 187 SER A CA 1
ATOM 1475 C C . SER A 1 187 ? -10.461 -15.352 -0.316 1 97.5 187 SER A C 1
ATOM 1477 O O . SER A 1 187 ? -10.188 -15.688 0.84 1 97.5 187 SER A O 1
ATOM 1479 N N . ASP A 1 188 ? -10.609 -14.078 -0.707 1 97.81 188 ASP A N 1
ATOM 1480 C CA . ASP A 1 188 ? -10.602 -12.992 0.273 1 97.81 188 ASP A CA 1
ATOM 1481 C C . ASP A 1 188 ? -11.961 -12.852 0.951 1 97.81 188 ASP A C 1
ATOM 1483 O O . ASP A 1 188 ? -12.133 -12.031 1.851 1 97.81 188 ASP A O 1
ATOM 1487 N N . ARG A 1 189 ? -12.961 -13.547 0.526 1 97.81 189 ARG A N 1
ATOM 1488 C CA . ARG A 1 189 ? -14.25 -13.664 1.201 1 97.81 189 ARG A CA 1
ATOM 1489 C C . ARG A 1 189 ? -14.414 -15.031 1.846 1 97.81 189 ARG A C 1
ATOM 1491 O O . ARG A 1 189 ? -14.5 -16.047 1.148 1 97.81 189 ARG A O 1
ATOM 1498 N N . MET A 1 190 ? -14.461 -15.055 3.156 1 98.12 190 MET A N 1
ATOM 1499 C CA . MET A 1 190 ? -14.43 -16.328 3.883 1 98.12 190 MET A CA 1
ATOM 1500 C C . MET A 1 190 ? -15.594 -16.422 4.863 1 98.12 190 MET A C 1
ATOM 1502 O O . MET A 1 190 ? -15.953 -15.43 5.5 1 98.12 190 MET A O 1
ATOM 1506 N N . ASN A 1 191 ? -16.172 -17.594 4.934 1 97.56 191 ASN A N 1
ATOM 1507 C CA . ASN A 1 191 ? -17.109 -17.859 6.02 1 97.56 191 ASN A CA 1
ATOM 1508 C C . ASN A 1 191 ? -16.391 -18.188 7.32 1 97.56 191 ASN A C 1
ATOM 1510 O O . ASN A 1 191 ? -15.156 -18.109 7.395 1 97.56 191 ASN A O 1
ATOM 1514 N N . PHE A 1 192 ? -17.141 -18.531 8.32 1 97.69 192 PHE A N 1
ATOM 1515 C CA . PHE A 1 192 ? -16.594 -18.75 9.648 1 97.69 192 PHE A CA 1
ATOM 1516 C C . PHE A 1 192 ? -15.516 -19.828 9.625 1 97.69 192 PHE A C 1
ATOM 1518 O O . PHE A 1 192 ? -14.406 -19.625 10.125 1 97.69 192 PHE A O 1
ATOM 1525 N N . TRP A 1 193 ? -15.766 -20.969 9.023 1 97.81 193 TRP A N 1
ATOM 1526 C CA . TRP A 1 193 ? -14.859 -22.109 9.023 1 97.81 193 TRP A CA 1
ATOM 1527 C C . TRP A 1 193 ? -13.633 -21.844 8.156 1 97.81 193 TRP A C 1
ATOM 1529 O O . TRP A 1 193 ? -12.523 -22.25 8.492 1 97.81 193 TRP A O 1
ATOM 1539 N N . GLN A 1 194 ? -13.844 -21.156 7.086 1 98.31 194 GLN A N 1
ATOM 1540 C CA . GLN A 1 194 ? -12.734 -20.766 6.215 1 98.31 194 GLN A CA 1
ATOM 1541 C C . GLN A 1 194 ? -11.789 -19.797 6.922 1 98.31 194 GLN A C 1
ATOM 1543 O O . GLN A 1 194 ? -10.562 -19.906 6.781 1 98.31 194 GLN A O 1
ATOM 1548 N N . ARG A 1 195 ? -12.367 -18.875 7.656 1 98.38 195 ARG A N 1
ATOM 1549 C CA . ARG A 1 195 ? -11.539 -17.953 8.438 1 98.38 195 ARG A CA 1
ATOM 1550 C C . ARG A 1 195 ? -10.75 -18.688 9.508 1 98.38 195 ARG A C 1
ATOM 1552 O O . ARG A 1 195 ? -9.586 -18.391 9.758 1 98.38 195 ARG A O 1
ATOM 1559 N N . ALA A 1 196 ? -11.453 -19.625 10.148 1 98.06 196 ALA A N 1
ATOM 1560 C CA . ALA A 1 196 ? -10.758 -20.438 11.148 1 98.06 196 ALA A CA 1
ATOM 1561 C C . ALA A 1 196 ? -9.578 -21.188 10.531 1 98.06 196 ALA A C 1
ATOM 1563 O O . ALA A 1 196 ? -8.492 -21.219 11.109 1 98.06 196 ALA A O 1
ATOM 1564 N N . PHE A 1 197 ? -9.828 -21.781 9.398 1 97.75 197 PHE A N 1
ATOM 1565 C CA . PHE A 1 197 ? -8.766 -22.484 8.695 1 97.75 197 PHE A CA 1
ATOM 1566 C C . PHE A 1 197 ? -7.645 -21.547 8.289 1 97.75 197 PHE A C 1
ATOM 1568 O O . PHE A 1 197 ? -6.465 -21.875 8.43 1 97.75 197 PHE A O 1
ATOM 1575 N N . ASN A 1 198 ? -7.996 -20.391 7.816 1 98.44 198 ASN A N 1
ATOM 1576 C CA . ASN A 1 198 ? -6.984 -19.422 7.398 1 98.44 198 ASN A CA 1
ATOM 1577 C C . ASN A 1 198 ? -6.156 -18.922 8.586 1 98.44 198 ASN A C 1
ATOM 1579 O O . ASN A 1 198 ? -4.969 -18.641 8.438 1 98.44 198 ASN A O 1
ATOM 1583 N N . LEU A 1 199 ? -6.84 -18.766 9.688 1 97.81 199 LEU A N 1
ATOM 1584 C CA . LEU A 1 199 ? -6.105 -18.391 10.891 1 97.81 199 LEU A CA 1
ATOM 1585 C C . LEU A 1 199 ? -5.09 -19.469 11.258 1 97.81 199 LEU A C 1
ATOM 1587 O O . LEU A 1 199 ? -3.953 -19.156 11.625 1 97.81 199 LEU A O 1
ATOM 1591 N N . TYR A 1 200 ? -5.527 -20.766 11.203 1 96.69 200 TYR A N 1
ATOM 1592 C CA . TYR A 1 200 ? -4.641 -21.906 11.422 1 96.69 200 TYR A CA 1
ATOM 1593 C C . TYR A 1 200 ? -3.473 -21.875 10.445 1 96.69 200 TYR A C 1
ATOM 1595 O O . TYR A 1 200 ? -2.316 -22.016 10.852 1 96.69 200 TYR A O 1
ATOM 1603 N N . MET A 1 201 ? -3.738 -21.656 9.172 1 97.56 201 MET A N 1
ATOM 1604 C CA . MET A 1 201 ? -2.713 -21.625 8.133 1 97.56 201 MET A CA 1
ATOM 1605 C C . MET A 1 201 ? -1.75 -20.453 8.359 1 97.56 201 MET A C 1
ATOM 1607 O O . MET A 1 201 ? -0.537 -20.609 8.211 1 97.56 201 MET A O 1
ATOM 1611 N N . SER A 1 202 ? -2.305 -19.312 8.656 1 97.12 202 SER A N 1
ATOM 1612 C CA . SER A 1 202 ? -1.502 -18.109 8.859 1 97.12 202 SER A CA 1
ATOM 1613 C C . SER A 1 202 ? -0.525 -18.281 10.016 1 97.12 202 SER A C 1
ATOM 1615 O O . SER A 1 202 ? 0.645 -17.906 9.914 1 97.12 202 SER A O 1
ATOM 1617 N N . THR A 1 203 ? -0.986 -18.828 11.062 1 95.69 203 THR A N 1
ATOM 1618 C CA . THR A 1 203 ? -0.146 -19.062 12.234 1 95.69 203 THR A CA 1
ATOM 1619 C C . THR A 1 203 ? 0.963 -20.062 11.922 1 95.69 203 THR A C 1
ATOM 1621 O O . THR A 1 203 ? 2.131 -19.812 12.234 1 95.69 203 THR A O 1
ATOM 1624 N N . GLY A 1 204 ? 0.574 -21.156 11.305 1 96.69 204 GLY A N 1
ATOM 1625 C CA . GLY A 1 204 ? 1.556 -22.172 10.945 1 96.69 204 GLY A CA 1
ATOM 1626 C C . GLY A 1 204 ? 2.619 -21.656 9.992 1 96.69 204 GLY A C 1
ATOM 1627 O O . GLY A 1 204 ? 3.803 -21.953 10.156 1 96.69 204 GLY A O 1
ATOM 1628 N N . THR A 1 205 ? 2.205 -20.906 9.031 1 96.56 205 THR A N 1
ATOM 1629 C CA . THR A 1 205 ? 3.129 -20.375 8.039 1 96.56 205 THR A CA 1
ATOM 1630 C C . THR A 1 205 ? 4.129 -19.422 8.695 1 96.56 205 THR A C 1
ATOM 1632 O O . THR A 1 205 ? 5.305 -19.406 8.336 1 96.56 205 THR A O 1
ATOM 1635 N N . GLN A 1 206 ? 3.73 -18.625 9.609 1 94.75 206 GLN A N 1
ATOM 1636 C CA . GLN A 1 206 ? 4.621 -17.703 10.312 1 94.75 206 GLN A CA 1
ATOM 1637 C C . GLN A 1 206 ? 5.668 -18.469 11.125 1 94.75 206 GLN A C 1
ATOM 1639 O O . GLN A 1 206 ? 6.836 -18.062 11.164 1 94.75 206 GLN A O 1
ATOM 1644 N N . ILE A 1 207 ? 5.227 -19.516 11.758 1 96.44 207 ILE A N 1
ATOM 1645 C CA . ILE A 1 207 ? 6.145 -20.328 12.547 1 96.44 207 ILE A CA 1
ATOM 1646 C C . ILE A 1 207 ? 7.195 -20.953 11.625 1 96.44 207 ILE A C 1
ATOM 1648 O O . ILE A 1 207 ? 8.391 -20.922 11.93 1 96.44 207 ILE A O 1
ATOM 1652 N N . VAL A 1 208 ? 6.73 -21.469 10.516 1 96.69 208 VAL A N 1
ATOM 1653 C CA . VAL A 1 208 ? 7.648 -22.062 9.547 1 96.69 208 VAL A CA 1
ATOM 1654 C C . VAL A 1 208 ? 8.656 -21.016 9.078 1 96.69 208 VAL A C 1
ATOM 1656 O O . VAL A 1 208 ? 9.852 -21.297 8.961 1 96.69 208 VAL A O 1
ATOM 1659 N N . ASN A 1 209 ? 8.148 -19.828 8.82 1 94.62 209 ASN A N 1
ATOM 1660 C CA . ASN A 1 209 ? 9.016 -18.75 8.375 1 94.62 209 ASN A CA 1
ATOM 1661 C C . ASN A 1 209 ? 10.078 -18.406 9.414 1 94.62 209 ASN A C 1
ATOM 1663 O O . ASN A 1 209 ? 11.242 -18.203 9.078 1 94.62 209 ASN A O 1
ATOM 1667 N N . LEU A 1 210 ? 9.758 -18.297 10.688 1 95.56 210 LEU A N 1
ATOM 1668 C CA . LEU A 1 210 ? 10.688 -17.969 11.766 1 95.56 210 LEU A CA 1
ATOM 1669 C C . LEU A 1 210 ? 11.781 -19.031 11.875 1 95.56 210 LEU A C 1
ATOM 1671 O O . LEU A 1 210 ? 12.969 -18.703 11.953 1 95.56 210 LEU A O 1
ATOM 1675 N N . LEU A 1 211 ? 11.359 -20.25 11.797 1 97.25 211 LEU A N 1
ATOM 1676 C CA . LEU A 1 211 ? 12.312 -21.359 11.898 1 97.25 211 LEU A CA 1
ATOM 1677 C C . LEU A 1 211 ? 13.234 -21.391 10.68 1 97.25 211 LEU A C 1
ATOM 1679 O O . LEU A 1 211 ? 14.438 -21.641 10.82 1 97.25 211 LEU A O 1
ATOM 1683 N N . ALA A 1 212 ? 12.672 -21.156 9.547 1 97.06 212 ALA A N 1
ATOM 1684 C CA . ALA A 1 212 ? 13.438 -21.188 8.305 1 97.06 212 ALA A CA 1
ATOM 1685 C C . ALA A 1 212 ? 14.492 -20.078 8.281 1 97.06 212 ALA A C 1
ATOM 1687 O O . ALA A 1 212 ? 15.641 -20.328 7.898 1 97.06 212 ALA A O 1
ATOM 1688 N N . THR A 1 213 ? 14.141 -18.875 8.648 1 96.62 213 THR A N 1
ATOM 1689 C CA . THR A 1 213 ? 15.078 -17.75 8.633 1 96.62 213 THR A CA 1
ATOM 1690 C C . THR A 1 213 ? 16.156 -17.938 9.695 1 96.62 213 THR A C 1
ATOM 1692 O O . THR A 1 213 ? 17.312 -17.562 9.484 1 96.62 213 THR A O 1
ATOM 1695 N N . ASP A 1 214 ? 15.781 -18.5 10.859 1 97.31 214 ASP A N 1
ATOM 1696 C CA . ASP A 1 214 ? 16.766 -18.812 11.883 1 97.31 214 ASP A CA 1
ATOM 1697 C C . ASP A 1 214 ? 17.797 -19.828 11.375 1 97.31 214 ASP A C 1
ATOM 1699 O O . ASP A 1 214 ? 19 -19.641 11.562 1 97.31 214 ASP A O 1
ATOM 1703 N N . LYS A 1 215 ? 17.266 -20.828 10.766 1 98.19 215 LYS A N 1
ATOM 1704 C CA . LYS A 1 215 ? 18.172 -21.875 10.258 1 98.19 215 LYS A CA 1
ATOM 1705 C C . LYS A 1 215 ? 19.109 -21.312 9.195 1 98.19 215 LYS A C 1
ATOM 1707 O O . LYS A 1 215 ? 20.297 -21.609 9.195 1 98.19 215 LYS A O 1
ATOM 1712 N N . THR A 1 216 ? 18.578 -20.562 8.266 1 98.31 216 THR A N 1
ATOM 1713 C CA . THR A 1 216 ? 19.406 -19.953 7.227 1 98.31 216 THR A CA 1
ATOM 1714 C C . THR A 1 216 ? 20.438 -19.016 7.836 1 98.31 216 THR A C 1
ATOM 1716 O O . THR A 1 216 ? 21.578 -18.953 7.367 1 98.31 216 THR A O 1
ATOM 1719 N N . THR A 1 217 ? 20.062 -18.219 8.867 1 98.56 217 THR A N 1
ATOM 1720 C CA . THR A 1 217 ? 20.984 -17.344 9.586 1 98.56 217 THR A CA 1
ATOM 1721 C C . THR A 1 217 ? 22.156 -18.141 10.156 1 98.56 217 THR A C 1
ATOM 1723 O O . THR A 1 217 ? 23.312 -17.719 10.039 1 98.56 217 THR A O 1
ATOM 1726 N N . GLU A 1 218 ? 21.844 -19.281 10.734 1 98.44 218 GLU A N 1
ATOM 1727 C CA . GLU A 1 218 ? 22.859 -20.125 11.328 1 98.44 218 GLU A CA 1
ATOM 1728 C C . GLU A 1 218 ? 23.844 -20.641 10.273 1 98.44 218 GLU A C 1
ATOM 1730 O O . GLU A 1 218 ? 25.031 -20.797 10.555 1 98.44 218 GLU A O 1
ATOM 1735 N N . VAL A 1 219 ? 23.359 -20.922 9.094 1 98.69 219 VAL A N 1
ATOM 1736 C CA . VAL A 1 219 ? 24.234 -21.344 8.008 1 98.69 219 VAL A CA 1
ATOM 1737 C C . VAL A 1 219 ? 25.312 -20.297 7.762 1 98.69 219 VAL A C 1
ATOM 1739 O O . VAL A 1 219 ? 26.5 -20.609 7.711 1 98.69 219 VAL A O 1
ATOM 1742 N N . PHE A 1 220 ? 24.922 -19.078 7.617 1 98.62 220 PHE A N 1
ATOM 1743 C CA . PHE A 1 220 ? 25.859 -18 7.328 1 98.62 220 PHE A CA 1
ATOM 1744 C C . PHE A 1 220 ? 26.797 -17.781 8.516 1 98.62 220 PHE A C 1
ATOM 1746 O O . PHE A 1 220 ? 27.984 -17.484 8.328 1 98.62 220 PHE A O 1
ATOM 1753 N N . ARG A 1 221 ? 26.297 -17.922 9.711 1 98.5 221 ARG A N 1
ATOM 1754 C CA . ARG A 1 221 ? 27.094 -17.672 10.914 1 98.5 221 ARG A CA 1
ATOM 1755 C C . ARG A 1 221 ? 28.141 -18.766 11.109 1 98.5 221 ARG A C 1
ATOM 1757 O O . ARG A 1 221 ? 29.094 -18.578 11.875 1 98.5 221 ARG A O 1
ATOM 1764 N N . LYS A 1 222 ? 28.047 -19.922 10.445 1 98.19 222 LYS A N 1
ATOM 1765 C CA . LYS A 1 222 ? 29.094 -20.938 10.406 1 98.19 222 LYS A CA 1
ATOM 1766 C C . LYS A 1 222 ? 30.359 -20.391 9.758 1 98.19 222 LYS A C 1
ATOM 1768 O O . LYS A 1 222 ? 31.469 -20.812 10.102 1 98.19 222 LYS A O 1
ATOM 1773 N N . TYR A 1 223 ? 30.188 -19.516 8.859 1 97.5 223 TYR A N 1
ATOM 1774 C CA . TYR A 1 223 ? 31.312 -19.031 8.055 1 97.5 223 TYR A CA 1
ATOM 1775 C C . TYR A 1 223 ? 31.672 -17.594 8.422 1 97.5 223 TYR A C 1
ATOM 1777 O O . TYR A 1 223 ? 32.812 -17.172 8.273 1 97.5 223 TYR A O 1
ATOM 1785 N N . VAL A 1 224 ? 30.656 -16.828 8.859 1 97.5 224 VAL A N 1
ATOM 1786 C CA . VAL A 1 224 ? 30.828 -15.461 9.359 1 97.5 224 VAL A CA 1
ATOM 1787 C C . VAL A 1 224 ? 30.125 -15.312 10.703 1 97.5 224 VAL A C 1
ATOM 1789 O O . VAL A 1 224 ? 28.938 -14.961 10.766 1 97.5 224 VAL A O 1
ATOM 1792 N N . PRO A 1 225 ? 30.734 -15.5 11.797 1 96.62 225 PRO A N 1
ATOM 1793 C CA . PRO A 1 225 ? 30.141 -15.609 13.133 1 96.62 225 PRO A CA 1
ATOM 1794 C C . PRO A 1 225 ? 29.234 -14.43 13.469 1 96.62 225 PRO A C 1
ATOM 1796 O O . PRO A 1 225 ? 28.172 -14.609 14.086 1 96.62 225 PRO A O 1
ATOM 1799 N N . ASP A 1 226 ? 29.547 -13.18 13.07 1 96.19 226 ASP A N 1
ATOM 1800 C CA . ASP A 1 226 ? 28.75 -12.023 13.438 1 96.19 226 ASP A CA 1
ATOM 1801 C C . ASP A 1 226 ? 27.812 -11.625 12.289 1 96.19 226 ASP A C 1
ATOM 1803 O O . ASP A 1 226 ? 27.406 -10.469 12.188 1 96.19 226 ASP A O 1
ATOM 1807 N N . PHE A 1 227 ? 27.484 -12.656 11.484 1 98 227 PHE A N 1
ATOM 1808 C CA . PHE A 1 227 ? 26.594 -12.375 10.375 1 98 227 PHE A CA 1
ATOM 1809 C C . PHE A 1 227 ? 25.219 -11.969 10.875 1 98 227 PHE A C 1
ATOM 1811 O O . PHE A 1 227 ? 24.672 -12.578 11.797 1 98 227 PHE A O 1
ATOM 1818 N N . PRO A 1 228 ? 24.641 -10.906 10.352 1 97.12 228 PRO A N 1
ATOM 1819 C CA . PRO A 1 228 ? 23.312 -10.484 10.797 1 97.12 228 PRO A CA 1
ATOM 1820 C C . PRO A 1 228 ? 22.219 -11.508 10.492 1 97.12 228 PRO A C 1
ATOM 1822 O O . PRO A 1 228 ? 22.375 -12.312 9.57 1 97.12 228 PRO A O 1
ATOM 1825 N N . CYS A 1 229 ? 21.156 -11.445 11.289 1 96.5 229 CYS A N 1
ATOM 1826 C CA . CYS A 1 229 ? 20 -12.305 11.055 1 96.5 229 CYS A CA 1
ATOM 1827 C C . CYS A 1 229 ? 19.391 -12.047 9.68 1 96.5 229 CYS A C 1
ATOM 1829 O O . CYS A 1 229 ? 19.156 -10.898 9.312 1 96.5 229 CYS A O 1
ATOM 1831 N N . VAL A 1 230 ? 19.156 -13.141 8.961 1 96.75 230 VAL A N 1
ATOM 1832 C CA . VAL A 1 230 ? 18.625 -13.062 7.609 1 96.75 230 VAL A CA 1
ATOM 1833 C C . VAL A 1 230 ? 17.281 -12.32 7.629 1 96.75 230 VAL A C 1
ATOM 1835 O O . VAL A 1 230 ? 16.969 -11.57 6.699 1 96.75 230 VAL A O 1
ATOM 1838 N N . ARG A 1 231 ? 16.469 -12.445 8.625 1 94.56 231 ARG A N 1
ATOM 1839 C CA . ARG A 1 231 ? 15.203 -11.734 8.773 1 94.56 231 ARG A CA 1
ATOM 1840 C C . ARG A 1 231 ? 15.414 -10.227 8.828 1 94.56 231 ARG A C 1
ATOM 1842 O O . ARG A 1 231 ? 14.617 -9.461 8.281 1 94.56 231 ARG A O 1
ATOM 1849 N N . GLU A 1 232 ? 16.453 -9.828 9.508 1 94.19 232 GLU A N 1
ATOM 1850 C CA . GLU A 1 232 ? 16.766 -8.406 9.633 1 94.19 232 GLU A CA 1
ATOM 1851 C C . GLU A 1 232 ? 17.219 -7.824 8.297 1 94.19 232 GLU A C 1
ATOM 1853 O O . GLU A 1 232 ? 16.859 -6.695 7.953 1 94.19 232 GLU A O 1
ATOM 1858 N N . ILE A 1 233 ? 18.031 -8.609 7.582 1 95.88 233 ILE A N 1
ATOM 1859 C CA . ILE A 1 233 ? 18.469 -8.18 6.262 1 95.88 233 ILE A CA 1
ATOM 1860 C C . ILE A 1 233 ? 17.25 -8.016 5.344 1 95.88 233 ILE A C 1
ATOM 1862 O O . ILE A 1 233 ? 17.125 -6.996 4.656 1 95.88 233 ILE A O 1
ATOM 1866 N N . ALA A 1 234 ? 16.375 -9 5.398 1 94.5 234 ALA A N 1
ATOM 1867 C CA . ALA A 1 234 ? 15.18 -8.992 4.562 1 94.5 234 ALA A CA 1
ATOM 1868 C C . ALA A 1 234 ? 14.273 -7.82 4.914 1 94.5 234 ALA A C 1
ATOM 1870 O O . ALA A 1 234 ? 13.711 -7.18 4.023 1 94.5 234 ALA A O 1
ATOM 1871 N N . ALA A 1 235 ? 14.125 -7.512 6.176 1 93.5 235 ALA A N 1
ATOM 1872 C CA . ALA A 1 235 ? 13.273 -6.422 6.648 1 93.5 235 ALA A CA 1
ATOM 1873 C C . ALA A 1 235 ? 13.773 -5.074 6.129 1 93.5 235 ALA A C 1
ATOM 1875 O O . ALA A 1 235 ? 12.984 -4.145 5.941 1 93.5 235 ALA A O 1
ATOM 1876 N N . ASN A 1 236 ? 15.031 -5.004 5.832 1 93.5 236 ASN A N 1
ATOM 1877 C CA . ASN A 1 236 ? 15.641 -3.744 5.418 1 93.5 236 ASN A CA 1
ATOM 1878 C C . ASN A 1 236 ? 15.758 -3.652 3.9 1 93.5 236 ASN A C 1
ATOM 1880 O O . ASN A 1 236 ? 16.469 -2.793 3.379 1 93.5 236 ASN A O 1
ATOM 1884 N N . SER A 1 237 ? 15.055 -4.539 3.203 1 96.62 237 SER A N 1
ATOM 1885 C CA . SER A 1 237 ? 15.023 -4.438 1.748 1 96.62 237 SER A CA 1
ATOM 1886 C C . SER A 1 237 ? 14.438 -3.105 1.298 1 96.62 237 SER A C 1
ATOM 1888 O O . SER A 1 237 ? 13.461 -2.625 1.878 1 96.62 237 SER A O 1
ATOM 1890 N N . SER A 1 238 ? 15 -2.541 0.249 1 97.62 238 SER A N 1
ATOM 1891 C CA . SER A 1 238 ? 14.602 -1.214 -0.204 1 97.62 238 SER A CA 1
ATOM 1892 C C . SER A 1 238 ? 13.273 -1.26 -0.944 1 97.62 238 SER A C 1
ATOM 1894 O O . SER A 1 238 ? 12.453 -0.348 -0.813 1 97.62 238 SER A O 1
ATOM 1896 N N . LEU A 1 239 ? 13.133 -2.266 -1.76 1 98.06 239 LEU A N 1
ATOM 1897 C CA . LEU A 1 239 ? 11.922 -2.432 -2.561 1 98.06 239 LEU A CA 1
ATOM 1898 C C . LEU A 1 239 ? 11.539 -3.904 -2.672 1 98.06 239 LEU A C 1
ATOM 1900 O O . LEU A 1 239 ? 12.359 -4.785 -2.381 1 98.06 239 LEU A O 1
ATOM 1904 N N . CYS A 1 240 ? 10.344 -4.148 -2.98 1 98.06 240 CYS A N 1
ATOM 1905 C CA . CYS A 1 240 ? 9.82 -5.477 -3.271 1 98.06 240 CYS A CA 1
ATOM 1906 C C . CYS A 1 240 ? 9.016 -5.48 -4.566 1 98.06 240 CYS A C 1
ATOM 1908 O O . CYS A 1 240 ? 7.98 -4.816 -4.66 1 98.06 240 CYS A O 1
ATOM 1910 N N . PHE A 1 241 ? 9.523 -6.16 -5.539 1 98.44 241 PHE A N 1
ATOM 1911 C CA . PHE A 1 241 ? 8.805 -6.293 -6.805 1 98.44 241 PHE A CA 1
ATOM 1912 C C . PHE A 1 241 ? 7.938 -7.551 -6.805 1 98.44 241 PHE A C 1
ATOM 1914 O O . PHE A 1 241 ? 8.43 -8.648 -6.543 1 98.44 241 PHE A O 1
ATOM 1921 N N . VAL A 1 242 ? 6.656 -7.406 -7.094 1 98.12 242 VAL A N 1
ATOM 1922 C CA . VAL A 1 242 ? 5.688 -8.492 -6.992 1 98.12 242 VAL A CA 1
ATOM 1923 C C . VAL A 1 242 ? 5.254 -8.93 -8.391 1 98.12 242 VAL A C 1
ATOM 1925 O O . VAL A 1 242 ? 4.75 -8.117 -9.172 1 98.12 242 VAL A O 1
ATOM 1928 N N . ASN A 1 243 ? 5.465 -10.203 -8.664 1 96.75 243 ASN A N 1
ATOM 1929 C CA . ASN A 1 243 ? 5.113 -10.766 -9.969 1 96.75 243 ASN A CA 1
ATOM 1930 C C . ASN A 1 243 ? 3.615 -11.039 -10.07 1 96.75 243 ASN A C 1
ATOM 1932 O O . ASN A 1 243 ? 3.209 -12.164 -10.375 1 96.75 243 ASN A O 1
ATOM 1936 N N . SER A 1 244 ? 2.773 -10.156 -9.75 1 97.19 244 SER A N 1
ATOM 1937 C CA . SER A 1 244 ? 1.321 -10.148 -9.883 1 97.19 244 SER A CA 1
ATOM 1938 C C . SER A 1 244 ? 0.81 -8.781 -10.328 1 97.19 244 SER A C 1
ATOM 1940 O O . SER A 1 244 ? 1.6 -7.871 -10.578 1 97.19 244 SER A O 1
ATOM 1942 N N . ASP A 1 245 ? -0.457 -8.773 -10.609 1 97.75 245 ASP A N 1
ATOM 1943 C CA . ASP A 1 245 ? -1.096 -7.543 -11.062 1 97.75 245 ASP A CA 1
ATOM 1944 C C . ASP A 1 245 ? -2.152 -7.07 -10.062 1 97.75 245 ASP A C 1
ATOM 1946 O O . ASP A 1 245 ? -2.975 -7.867 -9.602 1 97.75 245 ASP A O 1
ATOM 1950 N N . GLU A 1 246 ? -2.188 -5.805 -9.773 1 95.88 246 GLU A N 1
ATOM 1951 C CA . GLU A 1 246 ? -3.059 -5.27 -8.734 1 95.88 246 GLU A CA 1
ATOM 1952 C C . GLU A 1 246 ? -4.527 -5.406 -9.117 1 95.88 246 GLU A C 1
ATOM 1954 O O . GLU A 1 246 ? -5.391 -5.57 -8.258 1 95.88 246 GLU A O 1
ATOM 1959 N N . VAL A 1 247 ? -4.809 -5.32 -10.406 1 97.88 247 VAL A N 1
ATOM 1960 C CA . VAL A 1 247 ? -6.184 -5.453 -10.867 1 97.88 247 VAL A CA 1
ATOM 1961 C C . VAL A 1 247 ? -6.637 -6.906 -10.734 1 97.88 247 VAL A C 1
ATOM 1963 O O . VAL A 1 247 ? -7.785 -7.172 -10.375 1 97.88 247 VAL A O 1
ATOM 1966 N N . LEU A 1 248 ? -5.734 -7.793 -10.961 1 98.25 248 LEU A N 1
ATOM 1967 C CA . LEU A 1 248 ? -6.031 -9.219 -11.031 1 98.25 248 LEU A CA 1
ATOM 1968 C C . LEU A 1 248 ? -6.004 -9.844 -9.633 1 98.25 248 LEU A C 1
ATOM 1970 O O . LEU A 1 248 ? -6.848 -10.68 -9.312 1 98.25 248 LEU A O 1
ATOM 1974 N N . ASP A 1 249 ? -5.117 -9.492 -8.812 1 98.12 249 ASP A N 1
ATOM 1975 C CA . ASP A 1 249 ? -4.836 -10.148 -7.535 1 98.12 249 ASP A CA 1
ATOM 1976 C C . ASP A 1 249 ? -5.93 -9.852 -6.512 1 98.12 249 ASP A C 1
ATOM 1978 O O . ASP A 1 249 ? -6.695 -8.898 -6.672 1 98.12 249 ASP A O 1
ATOM 1982 N N . LEU A 1 250 ? -5.988 -10.766 -5.496 1 97.88 250 LEU A N 1
ATOM 1983 C CA . LEU A 1 250 ? -6.824 -10.461 -4.344 1 97.88 250 LEU A CA 1
ATOM 1984 C C . LEU A 1 250 ? -6.242 -9.297 -3.545 1 97.88 250 LEU A C 1
ATOM 1986 O O . LEU A 1 250 ? -5.035 -9.242 -3.311 1 97.88 250 LEU A O 1
ATOM 1990 N N . GLN A 1 251 ? -7.109 -8.406 -3.211 1 97.38 251 GLN A N 1
ATOM 1991 C CA . GLN A 1 251 ? -6.621 -7.191 -2.555 1 97.38 251 GLN A CA 1
ATOM 1992 C C . GLN A 1 251 ? -6.219 -7.477 -1.11 1 97.38 251 GLN A C 1
ATOM 1994 O O . GLN A 1 251 ? -6.879 -8.25 -0.417 1 97.38 251 GLN A O 1
ATOM 1999 N N . ARG A 1 252 ? -5.188 -6.863 -0.713 1 97.75 252 ARG A N 1
ATOM 2000 C CA . ARG A 1 252 ? -4.598 -6.949 0.619 1 97.75 252 ARG A CA 1
ATOM 2001 C C . ARG A 1 252 ? -3.896 -5.648 0.993 1 97.75 252 ARG A C 1
ATOM 2003 O O . ARG A 1 252 ? -3.637 -4.809 0.131 1 97.75 252 ARG A O 1
ATOM 2010 N N . PRO A 1 253 ? -3.588 -5.488 2.305 1 97.94 253 PRO A N 1
ATOM 2011 C CA . PRO A 1 253 ? -2.703 -4.379 2.664 1 97.94 253 PRO A CA 1
ATOM 2012 C C . PRO A 1 253 ? -1.324 -4.492 2.018 1 97.94 253 PRO A C 1
ATOM 2014 O O . PRO A 1 253 ? -0.867 -5.598 1.719 1 97.94 253 PRO A O 1
ATOM 2017 N N . THR A 1 254 ? -0.735 -3.43 1.789 1 97.81 254 THR A N 1
ATOM 2018 C CA . THR A 1 254 ? 0.63 -3.348 1.282 1 97.81 254 THR A CA 1
ATOM 2019 C C . THR A 1 254 ? 1.397 -2.223 1.974 1 97.81 254 THR A C 1
ATOM 2021 O O . THR A 1 254 ? 0.964 -1.715 3.01 1 97.81 254 THR A O 1
ATOM 2024 N N . ILE A 1 255 ? 2.572 -1.887 1.479 1 97.38 255 ILE A N 1
ATOM 2025 C CA . ILE A 1 255 ? 3.373 -0.758 1.944 1 97.38 255 ILE A CA 1
ATOM 2026 C C . ILE A 1 255 ? 3.99 -0.036 0.749 1 97.38 255 ILE A C 1
ATOM 2028 O O . ILE A 1 255 ? 3.92 -0.523 -0.382 1 97.38 255 ILE A O 1
ATOM 2032 N N . THR A 1 256 ? 4.578 1.068 0.968 1 95.06 256 THR A N 1
ATOM 2033 C CA . THR A 1 256 ? 5.066 1.977 -0.064 1 95.06 256 THR A CA 1
ATOM 2034 C C . THR A 1 256 ? 6.09 1.28 -0.956 1 95.06 256 THR A C 1
ATOM 2036 O O . THR A 1 256 ? 6.16 1.551 -2.156 1 95.06 256 THR A O 1
ATOM 2039 N N . LYS A 1 257 ? 6.871 0.41 -0.43 1 95.5 257 LYS A N 1
ATOM 2040 C CA . LYS A 1 257 ? 7.98 -0.133 -1.207 1 95.5 257 LYS A CA 1
ATOM 2041 C C . LYS A 1 257 ? 7.551 -1.366 -1.995 1 95.5 257 LYS A C 1
ATOM 2043 O O . LYS A 1 257 ? 8.367 -1.985 -2.684 1 95.5 257 LYS A O 1
ATOM 2048 N N . THR A 1 258 ? 6.277 -1.722 -2.01 1 97.56 258 THR A N 1
ATOM 2049 C CA . THR A 1 258 ? 5.758 -2.824 -2.809 1 97.56 258 THR A CA 1
ATOM 2050 C C . THR A 1 258 ? 5.41 -2.355 -4.219 1 97.56 258 THR A C 1
ATOM 2052 O O . THR A 1 258 ? 4.598 -1.446 -4.395 1 97.56 258 THR A O 1
ATOM 2055 N N . ILE A 1 259 ? 6.023 -2.93 -5.246 1 98.12 259 ILE A N 1
ATOM 2056 C CA . ILE A 1 259 ? 5.832 -2.523 -6.633 1 98.12 259 ILE A CA 1
ATOM 2057 C C . ILE A 1 259 ? 5.336 -3.709 -7.457 1 98.12 259 ILE A C 1
ATOM 2059 O O . ILE A 1 259 ? 6.051 -4.699 -7.621 1 98.12 259 ILE A O 1
ATOM 2063 N N . TYR A 1 260 ? 4.125 -3.627 -7.98 1 98.12 260 TYR A N 1
ATOM 2064 C CA . TYR A 1 260 ? 3.562 -4.676 -8.82 1 98.12 260 TYR A CA 1
ATOM 2065 C C . TYR A 1 260 ? 4.113 -4.59 -10.242 1 98.12 260 TYR A C 1
ATOM 2067 O O . TYR A 1 260 ? 4.086 -3.525 -10.859 1 98.12 260 TYR A O 1
ATOM 2075 N N . VAL A 1 261 ? 4.582 -5.742 -10.734 1 98.06 261 VAL A N 1
ATOM 2076 C CA . VAL A 1 261 ? 5.164 -5.738 -12.07 1 98.06 261 VAL A CA 1
ATOM 2077 C C . VAL A 1 261 ? 4.602 -6.906 -12.883 1 98.06 261 VAL A C 1
ATOM 2079 O O . VAL A 1 261 ? 5.27 -7.422 -13.781 1 98.06 261 VAL A O 1
ATOM 2082 N N . GLY A 1 262 ? 3.424 -7.375 -12.461 1 96.88 262 GLY A N 1
ATOM 2083 C CA . GLY A 1 262 ? 2.773 -8.414 -13.242 1 96.88 262 GLY A CA 1
ATOM 2084 C C . GLY A 1 262 ? 2.607 -8.039 -14.703 1 96.88 262 GLY A C 1
ATOM 2085 O O . GLY A 1 262 ? 2.203 -6.922 -15.023 1 96.88 262 GLY A O 1
ATOM 2086 N N . GLY A 1 263 ? 2.963 -9.023 -15.617 1 95.38 263 GLY A N 1
ATOM 2087 C CA . GLY A 1 263 ? 2.854 -8.773 -17.047 1 95.38 263 GLY A CA 1
ATOM 2088 C C . GLY A 1 263 ? 4.152 -8.305 -17.672 1 95.38 263 GLY A C 1
ATOM 2089 O O . GLY A 1 263 ? 4.23 -8.102 -18.891 1 95.38 263 GLY A O 1
ATOM 2090 N N . LEU A 1 264 ? 5.18 -8.148 -16.828 1 96.56 264 LEU A N 1
ATOM 2091 C CA . LEU A 1 264 ? 6.492 -7.773 -17.344 1 96.56 264 LEU A CA 1
ATOM 2092 C C . LEU A 1 264 ? 6.957 -8.758 -18.422 1 96.56 264 LEU A C 1
ATOM 2094 O O . LEU A 1 264 ? 6.895 -9.969 -18.219 1 96.56 264 LEU A O 1
ATOM 2098 N N . GLY A 1 265 ? 7.348 -8.242 -19.562 1 92.19 265 GLY A N 1
ATOM 2099 C CA . GLY A 1 265 ? 7.879 -9.078 -20.625 1 92.19 265 GLY A CA 1
ATOM 2100 C C . GLY A 1 265 ? 6.801 -9.68 -21.516 1 92.19 265 GLY A C 1
ATOM 2101 O O . GLY A 1 265 ? 7.102 -10.406 -22.453 1 92.19 265 GLY A O 1
ATOM 2102 N N . VAL A 1 266 ? 5.504 -9.445 -21.141 1 91.44 266 VAL A N 1
ATOM 2103 C CA . VAL A 1 266 ? 4.414 -9.969 -21.953 1 91.44 266 VAL A CA 1
ATOM 2104 C C . VAL A 1 266 ? 4.09 -8.992 -23.078 1 91.44 266 VAL A C 1
ATOM 2106 O O . VAL A 1 266 ? 3.6 -7.887 -22.828 1 91.44 266 VAL A O 1
ATOM 2109 N N . SER A 1 267 ? 4.391 -9.336 -24.219 1 83.75 267 SER A N 1
ATOM 2110 C CA . SER A 1 267 ? 4.223 -8.477 -25.375 1 83.75 267 SER A CA 1
ATOM 2111 C C . SER A 1 267 ? 2.748 -8.266 -25.703 1 83.75 267 SER A C 1
ATOM 2113 O O . SER A 1 267 ? 1.942 -9.188 -25.578 1 83.75 267 SER A O 1
ATOM 2115 N N . ASN A 1 268 ? 2.443 -7.02 -26.078 1 79 268 ASN A N 1
ATOM 2116 C CA . ASN A 1 268 ? 1.099 -6.738 -26.562 1 79 268 ASN A CA 1
ATOM 2117 C C . ASN A 1 268 ? 0.941 -7.133 -28.031 1 79 268 ASN A C 1
ATOM 2119 O O . ASN A 1 268 ? -0.179 -7.266 -28.531 1 79 268 ASN A O 1
ATOM 2123 N N . GLU A 1 269 ? 2.086 -7.32 -28.656 1 80.62 269 GLU A N 1
ATOM 2124 C CA . GLU A 1 269 ? 2.064 -7.676 -30.078 1 80.62 269 GLU A CA 1
ATOM 2125 C C . GLU A 1 269 ? 1.983 -9.188 -30.266 1 80.62 269 GLU A C 1
ATOM 2127 O O . GLU A 1 269 ? 2.596 -9.945 -29.5 1 80.62 269 GLU A O 1
ATOM 2132 N N . THR A 1 270 ? 1.056 -9.57 -31.078 1 80.75 270 THR A N 1
ATOM 2133 C CA . THR A 1 270 ? 0.88 -10.984 -31.391 1 80.75 270 THR A CA 1
ATOM 2134 C C . THR A 1 270 ? 1.745 -11.391 -32.562 1 80.75 270 THR A C 1
ATOM 2136 O O . THR A 1 270 ? 1.716 -10.742 -33.625 1 80.75 270 THR A O 1
ATOM 2139 N N . LYS A 1 271 ? 2.602 -12.336 -32.312 1 86.25 271 LYS A N 1
ATOM 2140 C CA . LYS A 1 271 ? 3.352 -12.914 -33.438 1 86.25 271 LYS A CA 1
ATOM 2141 C C . LYS A 1 271 ? 2.541 -13.992 -34.125 1 86.25 271 LYS A C 1
ATOM 2143 O O . LYS A 1 271 ? 1.796 -14.734 -33.5 1 86.25 271 LYS A O 1
ATOM 2148 N N . PRO A 1 272 ? 2.795 -14.039 -35.438 1 90.69 272 PRO A N 1
ATOM 2149 C CA . PRO A 1 272 ? 2.064 -15.086 -36.156 1 90.69 272 PRO A CA 1
ATOM 2150 C C . PRO A 1 272 ? 2.504 -16.484 -35.75 1 90.69 272 PRO A C 1
ATOM 2152 O O . PRO A 1 272 ? 3.688 -16.719 -35.469 1 90.69 272 PRO A O 1
ATOM 2155 N N . LEU A 1 273 ? 1.481 -17.391 -35.719 1 94.62 273 LEU A N 1
ATOM 2156 C CA . LEU A 1 273 ? 1.766 -18.797 -35.406 1 94.62 273 LEU A CA 1
ATOM 2157 C C . LEU A 1 273 ? 2.434 -19.5 -36.594 1 94.62 273 LEU A C 1
ATOM 2159 O O . LEU A 1 273 ? 2.209 -19.125 -37.75 1 94.62 273 LEU A O 1
ATOM 2163 N N . ASP A 1 274 ? 3.303 -20.469 -36.312 1 93.75 274 ASP A N 1
ATOM 2164 C CA . ASP A 1 274 ? 3.852 -21.281 -37.375 1 93.75 274 ASP A CA 1
ATOM 2165 C C . ASP A 1 274 ? 2.771 -22.156 -38.031 1 93.75 274 ASP A C 1
ATOM 2167 O O . ASP A 1 274 ? 1.608 -22.109 -37.625 1 93.75 274 ASP A O 1
ATOM 2171 N N . GLU A 1 275 ? 3.15 -22.875 -39 1 95.44 275 GLU A N 1
ATOM 2172 C CA . GLU A 1 275 ? 2.186 -23.641 -39.781 1 95.44 275 GLU A CA 1
ATOM 2173 C C . GLU A 1 275 ? 1.506 -24.703 -38.938 1 95.44 275 GLU A C 1
ATOM 2175 O O . GLU A 1 275 ? 0.294 -24.906 -39.031 1 95.44 275 GLU A O 1
ATOM 2180 N N . LYS A 1 276 ? 2.248 -25.297 -38.094 1 96.44 276 LYS A N 1
ATOM 2181 C CA . LYS A 1 276 ? 1.729 -26.359 -37.219 1 96.44 276 LYS A CA 1
ATOM 2182 C C . LYS A 1 276 ? 0.599 -25.859 -36.344 1 96.44 276 LYS A C 1
ATOM 2184 O O . LYS A 1 276 ? -0.505 -26.406 -36.344 1 96.44 276 LYS A O 1
ATOM 2189 N N . PHE A 1 277 ? 0.85 -24.859 -35.656 1 97.44 277 PHE A N 1
ATOM 2190 C CA . PHE A 1 277 ? -0.119 -24.359 -34.688 1 97.44 277 PHE A CA 1
ATOM 2191 C C . PHE A 1 277 ? -1.257 -23.625 -35.406 1 97.44 277 PHE A C 1
ATOM 2193 O O . PHE A 1 277 ? -2.398 -23.656 -34.938 1 97.44 277 PHE A O 1
ATOM 2200 N N . SER A 1 278 ? -0.951 -23.016 -36.562 1 96.75 278 SER A N 1
ATOM 2201 C CA . SER A 1 278 ? -2.02 -22.422 -37.344 1 96.75 278 SER A CA 1
ATOM 2202 C C . SER A 1 278 ? -3.037 -23.469 -37.781 1 96.75 278 SER A C 1
ATOM 2204 O O . SER A 1 278 ? -4.242 -23.219 -37.75 1 96.75 278 SER A O 1
ATOM 2206 N N . LYS A 1 279 ? -2.508 -24.594 -38.219 1 97.31 279 LYS A N 1
ATOM 2207 C CA . LYS A 1 279 ? -3.387 -25.688 -38.625 1 97.31 279 LYS A CA 1
ATOM 2208 C C . LYS A 1 279 ? -4.234 -26.172 -37.469 1 97.31 279 LYS A C 1
ATOM 2210 O O . LYS A 1 279 ? -5.434 -26.422 -37.625 1 97.31 279 LYS A O 1
ATOM 2215 N N . ILE A 1 280 ? -3.623 -26.281 -36.344 1 97.75 280 ILE A N 1
ATOM 2216 C CA . ILE A 1 280 ? -4.328 -26.766 -35.156 1 97.75 280 ILE A CA 1
ATOM 2217 C C . ILE A 1 280 ? -5.418 -25.766 -34.781 1 97.75 280 ILE A C 1
ATOM 2219 O O . ILE A 1 280 ? -6.547 -26.156 -34.469 1 97.75 280 ILE A O 1
ATOM 2223 N N . MET A 1 281 ? -5.141 -24.484 -34.875 1 97.62 281 MET A N 1
ATOM 2224 C CA . MET A 1 281 ? -6.059 -23.438 -34.438 1 97.62 281 MET A CA 1
ATOM 2225 C C . MET A 1 281 ? -7.23 -23.297 -35.406 1 97.62 281 MET A C 1
ATOM 2227 O O . MET A 1 281 ? -8.242 -22.672 -35.062 1 97.62 281 MET A O 1
ATOM 2231 N N . SER A 1 282 ? -7.086 -23.922 -36.562 1 97.25 282 SER A N 1
ATOM 2232 C CA . SER A 1 282 ? -8.172 -23.875 -37.531 1 97.25 282 SER A CA 1
ATOM 2233 C C . SER A 1 282 ? -9.18 -25 -37.312 1 97.25 282 SER A C 1
ATOM 2235 O O . SER A 1 282 ? -10.273 -24.984 -37.875 1 97.25 282 SER A O 1
ATOM 2237 N N . LYS A 1 283 ? -8.852 -25.828 -36.375 1 97.62 283 LYS A N 1
ATOM 2238 C CA . LYS A 1 283 ? -9.711 -26.969 -36.094 1 97.62 283 LYS A CA 1
ATOM 2239 C C . LYS A 1 283 ? -10.812 -26.609 -35.125 1 97.62 283 LYS A C 1
ATOM 2241 O O . LYS A 1 283 ? -10.82 -25.5 -34.562 1 97.62 283 LYS A O 1
ATOM 2246 N N . GLY A 1 284 ? -11.812 -27.594 -34.938 1 97 284 GLY A N 1
ATOM 2247 C CA . GLY A 1 284 ? -12.906 -27.375 -34 1 97 284 GLY A CA 1
ATOM 2248 C C . GLY A 1 284 ? -13.969 -26.438 -34.562 1 97 284 GLY A C 1
ATOM 2249 O O . GLY A 1 284 ? -13.68 -25.297 -34.906 1 97 284 GLY A O 1
ATOM 2250 N N . LYS A 1 285 ? -15.07 -26.797 -34.594 1 97.69 285 LYS A N 1
ATOM 2251 C CA . LYS A 1 285 ? -16.172 -25.984 -35.094 1 97.69 285 LYS A CA 1
ATOM 2252 C C . LYS A 1 285 ? -16.359 -24.719 -34.281 1 97.69 285 LYS A C 1
ATOM 2254 O O . LYS A 1 285 ? -16.5 -23.625 -34.812 1 97.69 285 LYS A O 1
ATOM 2259 N N . GLU A 1 286 ? -16.328 -24.875 -33 1 97.75 286 GLU A N 1
ATOM 2260 C CA . GLU A 1 286 ? -16.594 -23.75 -32.125 1 97.75 286 GLU A CA 1
ATOM 2261 C C . GLU A 1 286 ? -15.297 -23.109 -31.625 1 97.75 286 GLU A C 1
ATOM 2263 O O . GLU A 1 286 ? -15.32 -22.016 -31.047 1 97.75 286 GLU A O 1
ATOM 2268 N N . GLY A 1 287 ? -14.18 -23.75 -31.859 1 98.12 287 GLY A N 1
ATOM 2269 C CA . GLY A 1 287 ? -12.906 -23.188 -31.453 1 98.12 287 GLY A CA 1
ATOM 2270 C C . GLY A 1 287 ? -11.977 -24.188 -30.797 1 98.12 287 GLY A C 1
ATOM 2271 O O . GLY A 1 287 ? -12.195 -25.391 -30.906 1 98.12 287 GLY A O 1
ATOM 2272 N N . VAL A 1 288 ? -10.922 -23.703 -30.156 1 98.69 288 VAL A N 1
ATOM 2273 C CA . VAL A 1 288 ? -9.867 -24.547 -29.625 1 98.69 288 VAL A CA 1
ATOM 2274 C C . VAL A 1 288 ? -9.734 -24.312 -28.125 1 98.69 288 VAL A C 1
ATOM 2276 O O . VAL A 1 288 ? -9.922 -23.188 -27.641 1 98.69 288 VAL A O 1
ATO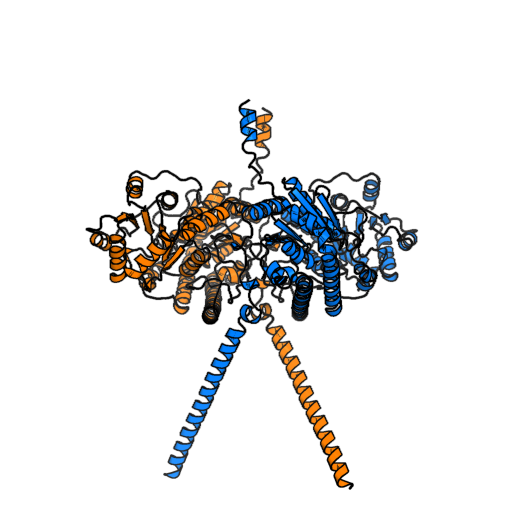M 2279 N N . VAL A 1 289 ? -9.484 -25.375 -27.375 1 98.75 289 VAL A N 1
ATOM 2280 C CA . VAL A 1 289 ? -9.188 -25.359 -25.938 1 98.75 289 VAL A CA 1
ATOM 2281 C C . VAL A 1 289 ? -7.777 -25.891 -25.703 1 98.75 289 VAL A C 1
ATOM 2283 O O . VAL A 1 289 ? -7.402 -26.938 -26.219 1 98.75 289 VAL A O 1
ATOM 2286 N N . ILE A 1 290 ? -6.996 -25.141 -24.953 1 98.5 290 ILE A N 1
ATOM 2287 C CA . ILE A 1 290 ? -5.652 -25.594 -24.609 1 98.5 290 ILE A CA 1
ATOM 2288 C C . ILE A 1 290 ? -5.637 -26.141 -23.188 1 98.5 290 ILE A C 1
ATOM 2290 O O . ILE A 1 290 ? -6.262 -25.578 -22.281 1 98.5 290 ILE A O 1
ATOM 2294 N N . VAL A 1 291 ? -4.996 -27.266 -23.031 1 97.88 291 VAL A N 1
ATOM 2295 C CA . VAL A 1 291 ? -4.75 -27.859 -21.719 1 97.88 291 VAL A CA 1
ATOM 2296 C C . VAL A 1 291 ? -3.248 -27.938 -21.453 1 97.88 291 VAL A C 1
ATOM 2298 O O . VAL A 1 291 ? -2.539 -28.703 -22.125 1 97.88 291 VAL A O 1
ATOM 2301 N N . SER A 1 292 ? -2.795 -27.156 -20.562 1 95.56 292 SER A N 1
ATOM 2302 C CA . SER A 1 292 ? -1.386 -27.141 -20.188 1 95.56 292 SER A CA 1
ATOM 2303 C C . SER A 1 292 ? -1.219 -26.984 -18.688 1 95.56 292 SER A C 1
ATOM 2305 O O . SER A 1 292 ? -1.509 -25.922 -18.125 1 95.56 292 SER A O 1
ATOM 2307 N N . LEU A 1 293 ? -0.739 -27.969 -17.984 1 88.88 293 LEU A N 1
ATOM 2308 C CA . LEU A 1 293 ? -0.662 -27.984 -16.531 1 88.88 293 LEU A CA 1
ATOM 2309 C C . LEU A 1 293 ? 0.768 -27.734 -16.062 1 88.88 293 LEU A C 1
ATOM 2311 O O . LEU A 1 293 ? 1.159 -28.188 -14.984 1 88.88 293 LEU A O 1
ATOM 2315 N N . GLY A 1 294 ? 1.62 -27.094 -16.75 1 77.56 294 GLY A N 1
ATOM 2316 C CA . GLY A 1 294 ? 2.949 -26.688 -16.328 1 77.56 294 GLY A CA 1
ATOM 2317 C C . GLY A 1 294 ? 4 -27.766 -16.531 1 77.56 294 GLY A C 1
ATOM 2318 O O . GLY A 1 294 ? 3.709 -28.828 -17.094 1 77.56 294 GLY A O 1
ATOM 2319 N N . SER A 1 295 ? 5.199 -27.469 -16.078 1 69.19 295 SER A N 1
ATOM 2320 C CA . SER A 1 295 ? 6.328 -28.359 -16.344 1 69.19 295 SER A CA 1
ATOM 2321 C C . SER A 1 295 ? 6.59 -29.281 -15.156 1 69.19 295 SER A C 1
ATOM 2323 O O . SER A 1 295 ? 7.203 -30.344 -15.312 1 69.19 295 SER A O 1
ATOM 2325 N N . ILE A 1 296 ? 6.102 -28.812 -13.961 1 72.94 296 ILE A N 1
ATOM 2326 C CA . ILE A 1 296 ? 6.418 -29.578 -12.766 1 72.94 296 ILE A CA 1
ATOM 2327 C C . ILE A 1 296 ? 5.535 -30.812 -12.695 1 72.94 296 ILE A C 1
ATOM 2329 O O . ILE A 1 296 ? 6.008 -31.906 -12.367 1 72.94 296 ILE A O 1
ATOM 2333 N N . VAL A 1 297 ? 4.27 -30.656 -13.055 1 80.62 297 VAL A N 1
ATOM 2334 C CA . VAL A 1 297 ? 3.316 -31.75 -13.055 1 80.62 297 VAL A CA 1
ATOM 2335 C C . VAL A 1 297 ? 2.57 -31.781 -14.391 1 80.62 297 VAL A C 1
ATOM 2337 O O . VAL A 1 297 ? 1.463 -31.25 -14.5 1 80.62 297 VAL A O 1
ATOM 2340 N N . PRO A 1 298 ? 3.141 -32.562 -15.289 1 86 298 PRO A N 1
ATOM 2341 C CA . PRO A 1 298 ? 2.488 -32.625 -16.594 1 86 298 PRO A CA 1
ATOM 2342 C C . PRO A 1 298 ? 1.193 -33.406 -16.578 1 86 298 PRO A C 1
ATOM 2344 O O . PRO A 1 298 ? 0.948 -34.188 -15.625 1 86 298 PRO A O 1
ATOM 2347 N N . PHE A 1 299 ? 0.423 -33.312 -17.578 1 89.31 299 PHE A N 1
ATOM 2348 C CA . PHE A 1 299 ? -0.873 -33.938 -17.734 1 89.31 299 PHE A CA 1
ATOM 2349 C C . PHE A 1 299 ? -0.744 -35.469 -17.547 1 89.31 299 PHE A C 1
ATOM 2351 O O . PHE A 1 299 ? -1.603 -36.094 -16.922 1 89.31 299 PHE A O 1
ATOM 2358 N N . GLY A 1 300 ? 0.33 -36 -18 1 88.25 300 GLY A N 1
ATOM 2359 C CA . GLY A 1 300 ? 0.539 -37.438 -17.984 1 88.25 300 GLY A CA 1
ATOM 2360 C C . GLY A 1 300 ? 0.681 -38 -16.578 1 88.25 300 GLY A C 1
ATOM 2361 O O . GLY A 1 300 ? 0.548 -39.188 -16.359 1 88.25 300 GLY A O 1
ATOM 2362 N N . ASP A 1 301 ? 0.939 -37.094 -15.648 1 88 301 ASP A N 1
ATOM 2363 C CA . ASP A 1 301 ? 1.2 -37.562 -14.281 1 88 301 ASP A CA 1
ATOM 2364 C C . ASP A 1 301 ? -0.102 -37.75 -13.508 1 88 301 ASP A C 1
ATOM 2366 O O . ASP A 1 301 ? -0.097 -38.281 -12.398 1 88 301 ASP A O 1
ATOM 2370 N N . PHE A 1 302 ? -1.252 -37.375 -14.086 1 90.5 302 PHE A N 1
ATOM 2371 C CA . PHE A 1 302 ? -2.533 -37.625 -13.438 1 90.5 302 PHE A CA 1
ATOM 2372 C C . PHE A 1 302 ? -2.779 -39.125 -13.258 1 90.5 302 PHE A C 1
ATOM 2374 O O . PHE A 1 302 ? -2.375 -39.938 -14.094 1 90.5 302 PHE A O 1
ATOM 2381 N N . PRO A 1 303 ? -3.496 -39.438 -12.172 1 89.44 303 PRO A N 1
ATOM 2382 C CA . PRO A 1 303 ? -3.92 -40.812 -12.07 1 89.44 303 PRO A CA 1
ATOM 2383 C C . PRO A 1 303 ? -4.703 -41.281 -13.289 1 89.44 303 PRO A C 1
ATOM 2385 O O . PRO A 1 303 ? -5.484 -40.531 -13.859 1 89.44 303 PRO A O 1
ATOM 2388 N N . GLU A 1 304 ? -4.562 -42.531 -13.602 1 91.19 304 GLU A N 1
ATOM 2389 C CA . GLU A 1 304 ? -5.078 -43.062 -14.844 1 91.19 304 GLU A CA 1
ATOM 2390 C C . GLU A 1 304 ? -6.582 -42.844 -14.977 1 91.19 304 GLU A C 1
ATOM 2392 O O . GLU A 1 304 ? -7.062 -42.438 -16.031 1 91.19 304 GLU A O 1
ATOM 2397 N N . PRO A 1 305 ? -7.312 -43.062 -13.875 1 92.69 305 PRO A N 1
ATOM 2398 C CA . PRO A 1 305 ? -8.75 -42.812 -14.016 1 92.69 305 PRO A CA 1
ATOM 2399 C C . PRO A 1 305 ? -9.07 -41.375 -14.359 1 92.69 305 PRO A C 1
ATOM 2401 O O . PRO A 1 305 ? -9.992 -41.094 -15.141 1 92.69 305 PRO A O 1
ATOM 2404 N N . ALA A 1 306 ? -8.359 -40.5 -13.797 1 93.69 306 ALA A N 1
ATOM 2405 C CA . ALA A 1 306 ? -8.57 -39.062 -14.07 1 93.69 306 ALA A CA 1
ATOM 2406 C C . ALA A 1 306 ? -8.211 -38.719 -15.516 1 93.69 306 ALA A C 1
ATOM 2408 O O . ALA A 1 306 ? -8.953 -38.031 -16.203 1 93.69 306 ALA A O 1
ATOM 2409 N N . LYS A 1 307 ? -7.102 -39.188 -15.992 1 93.94 307 LYS A N 1
ATOM 2410 C CA . LYS A 1 307 ? -6.637 -38.969 -17.359 1 93.94 307 LYS A CA 1
ATOM 2411 C C . LYS A 1 307 ? -7.641 -39.5 -18.375 1 93.94 307 LYS A C 1
ATOM 2413 O O . LYS A 1 307 ? -8.016 -38.781 -19.312 1 93.94 307 LYS A O 1
ATOM 2418 N N . GLN A 1 308 ? -8.055 -40.719 -18.109 1 95.44 308 GLN A N 1
ATOM 2419 C CA . GLN A 1 308 ? -9.039 -41.312 -19 1 95.44 308 GLN A CA 1
ATOM 2420 C C . GLN A 1 308 ? -10.352 -40.531 -18.984 1 95.44 308 GLN A C 1
ATOM 2422 O O . GLN A 1 308 ? -10.977 -40.375 -20.031 1 95.44 308 GLN A O 1
ATOM 2427 N N . GLY A 1 309 ? -10.711 -40.156 -17.781 1 97 309 GLY A N 1
ATOM 2428 C CA . GLY A 1 309 ? -11.922 -39.375 -17.656 1 97 309 GLY A CA 1
ATOM 2429 C C . GLY A 1 309 ? -11.867 -38.062 -18.453 1 97 309 GLY A C 1
ATOM 2430 O O . GLY A 1 309 ? -12.828 -37.719 -19.141 1 97 309 GLY A O 1
ATOM 2431 N N . VAL A 1 310 ? -10.805 -37.375 -18.391 1 97.94 310 VAL A N 1
ATOM 2432 C CA . VAL A 1 310 ? -10.617 -36.125 -19.109 1 97.94 310 VAL A CA 1
ATOM 2433 C C . VAL A 1 310 ? -10.68 -36.375 -20.609 1 97.94 310 VAL A C 1
ATOM 2435 O O . VAL A 1 310 ? -11.344 -35.656 -21.344 1 97.94 310 VAL A O 1
ATOM 2438 N N . LEU A 1 311 ? -10 -37.438 -21.078 1 97.69 311 LEU A N 1
ATOM 2439 C CA . LEU A 1 311 ? -9.938 -37.75 -22.5 1 97.69 311 LEU A CA 1
ATOM 2440 C C . LEU A 1 311 ? -11.312 -38.156 -23.031 1 97.69 311 LEU A C 1
ATOM 2442 O O . LEU A 1 311 ? -11.68 -37.781 -24.156 1 97.69 311 LEU A O 1
ATOM 2446 N N . GLU A 1 312 ? -12.047 -38.875 -22.234 1 97.56 312 GLU A N 1
ATOM 2447 C CA . GLU A 1 312 ? -13.406 -39.219 -22.609 1 97.56 312 GLU A CA 1
ATOM 2448 C C . GLU A 1 312 ? -14.289 -37.969 -22.703 1 97.56 312 GLU A C 1
ATOM 2450 O O . GLU A 1 312 ? -15.125 -37.875 -23.609 1 97.56 312 GLU A O 1
ATOM 2455 N N . ALA A 1 313 ? -14.141 -37.094 -21.734 1 98.38 313 ALA A N 1
ATOM 2456 C CA . ALA A 1 313 ? -14.883 -35.844 -21.766 1 98.38 313 ALA A CA 1
ATOM 2457 C C . ALA A 1 313 ? -14.57 -35.062 -23.047 1 98.38 313 ALA A C 1
ATOM 2459 O O . ALA A 1 313 ? -15.469 -34.5 -23.672 1 98.38 313 ALA A O 1
ATOM 2460 N N . ILE A 1 314 ? -13.312 -35 -23.438 1 98.44 314 ILE A N 1
ATOM 2461 C CA . ILE A 1 314 ? -12.867 -34.281 -24.609 1 98.44 314 ILE A CA 1
ATOM 2462 C C . ILE A 1 314 ? -13.484 -34.906 -25.859 1 98.44 314 ILE A C 1
ATOM 2464 O O . ILE A 1 314 ? -13.992 -34.188 -26.734 1 98.44 314 ILE A O 1
ATOM 2468 N N . LYS A 1 315 ? -13.484 -36.188 -25.906 1 97.81 315 LYS A N 1
ATOM 2469 C CA . LYS A 1 315 ? -14.07 -36.906 -27.031 1 97.81 315 LYS A CA 1
ATOM 2470 C C . LYS A 1 315 ? -15.531 -36.5 -27.234 1 97.81 315 LYS A C 1
ATOM 2472 O O . LYS A 1 315 ? -15.984 -36.344 -28.375 1 97.81 315 LYS A O 1
ATOM 2477 N N . GLU A 1 316 ? -16.172 -36.312 -26.172 1 97.75 316 GLU A N 1
ATOM 2478 C CA . GLU A 1 316 ? -17.594 -35.969 -26.219 1 97.75 316 GLU A CA 1
ATOM 2479 C C . GLU A 1 316 ? -17.797 -34.5 -26.641 1 97.75 316 GLU A C 1
ATOM 2481 O O . GLU A 1 316 ? -18.859 -34.156 -27.172 1 97.75 316 GLU A O 1
ATOM 2486 N N . MET A 1 317 ? -16.859 -33.656 -26.391 1 98.19 317 MET A N 1
ATOM 2487 C CA . MET A 1 317 ? -16.953 -32.25 -26.766 1 98.19 317 MET A CA 1
ATOM 2488 C C . MET A 1 317 ? -16.375 -32 -28.156 1 98.19 317 MET A C 1
ATOM 2490 O O . MET A 1 317 ? -15.461 -31.188 -28.328 1 98.19 317 MET A O 1
ATOM 2494 N N . SER A 1 318 ? -17.016 -32.625 -29.125 1 97 318 SER A N 1
ATOM 2495 C CA . SER A 1 318 ? -16.469 -32.719 -30.469 1 97 318 SER A CA 1
ATOM 2496 C C . SER A 1 318 ? -16.562 -31.391 -31.219 1 97 318 SER A C 1
ATOM 2498 O O . SER A 1 318 ? -15.914 -31.203 -32.25 1 97 318 SER A O 1
ATOM 2500 N N . ASP A 1 319 ? -17.359 -30.453 -30.703 1 97.5 319 ASP A N 1
ATOM 2501 C CA . ASP A 1 319 ? -17.453 -29.141 -31.328 1 97.5 319 ASP A CA 1
ATOM 2502 C C . ASP A 1 319 ? -16.172 -28.344 -31.125 1 97.5 319 ASP A C 1
ATOM 2504 O O . ASP A 1 319 ? -15.922 -27.359 -31.828 1 97.5 319 ASP A O 1
ATOM 2508 N N . TYR A 1 320 ? -15.43 -28.766 -30.109 1 98.5 320 TYR A N 1
ATOM 2509 C CA . TYR A 1 320 ? -14.172 -28.109 -29.797 1 98.5 320 TYR A CA 1
ATOM 2510 C C . TYR A 1 320 ? -12.984 -29 -30.125 1 98.5 320 TYR A C 1
ATOM 2512 O O . TYR A 1 320 ? -13.125 -30.234 -30.172 1 98.5 320 TYR A O 1
ATOM 2520 N N . HIS A 1 321 ? -11.906 -28.375 -30.484 1 98.69 321 HIS A N 1
ATOM 2521 C CA . HIS A 1 321 ? -10.641 -29.078 -30.609 1 98.69 321 HIS A CA 1
ATOM 2522 C C . HIS A 1 321 ? -9.727 -28.797 -29.422 1 98.69 321 HIS A C 1
ATOM 2524 O O . HIS A 1 321 ? -9.625 -27.656 -28.969 1 98.69 321 HIS A O 1
ATOM 2530 N N . PHE A 1 322 ? -9.141 -29.859 -28.906 1 98.69 322 PHE A N 1
ATOM 2531 C CA . PHE A 1 322 ? -8.305 -29.734 -27.719 1 98.69 322 PHE A CA 1
ATOM 2532 C C . PHE A 1 322 ? -6.828 -29.906 -28.062 1 98.69 322 PHE A C 1
ATOM 2534 O O . PHE A 1 322 ? -6.461 -30.828 -28.797 1 98.69 322 PHE A O 1
ATOM 2541 N N . LEU A 1 323 ? -6.059 -28.953 -27.672 1 98.44 323 LEU A N 1
ATOM 2542 C CA . LEU A 1 323 ? -4.602 -29.031 -27.703 1 98.44 323 LEU A CA 1
ATOM 2543 C C . LEU A 1 323 ? -4.027 -29.281 -26.312 1 98.44 323 LEU A C 1
ATOM 2545 O O . LEU A 1 323 ? -4.152 -28.453 -25.422 1 98.44 323 LEU A O 1
ATOM 2549 N N . ILE A 1 324 ? -3.379 -30.438 -26.109 1 97.62 324 ILE A N 1
ATOM 2550 C CA . ILE A 1 324 ? -2.887 -30.812 -24.781 1 97.62 324 ILE A CA 1
ATOM 2551 C C . ILE A 1 324 ? -1.361 -30.859 -24.797 1 97.62 324 ILE A C 1
ATOM 2553 O O . ILE A 1 324 ? -0.76 -31.5 -25.672 1 97.62 324 ILE A O 1
ATOM 2557 N N . LYS A 1 325 ? -0.756 -30.156 -23.875 1 96.38 325 LYS A N 1
ATOM 2558 C CA . LYS A 1 325 ? 0.688 -30.266 -23.688 1 96.38 325 LYS A CA 1
ATOM 2559 C C . LYS A 1 325 ? 1.045 -31.453 -22.797 1 96.38 325 LYS A C 1
ATOM 2561 O O . LYS A 1 325 ? 0.503 -31.609 -21.703 1 96.38 325 LYS A O 1
ATOM 2566 N N . ILE A 1 326 ? 1.917 -32.281 -23.25 1 94.38 326 ILE A N 1
ATOM 2567 C CA . ILE A 1 326 ? 2.355 -33.469 -22.5 1 94.38 326 ILE A CA 1
ATOM 2568 C C . ILE A 1 326 ? 3.881 -33.469 -22.406 1 94.38 326 ILE A C 1
ATOM 2570 O O . ILE A 1 326 ? 4.559 -32.719 -23.125 1 94.38 326 ILE A O 1
ATOM 2574 N N . ALA A 1 327 ? 4.352 -34.281 -21.5 1 89.81 327 ALA A N 1
ATOM 2575 C CA . ALA A 1 327 ? 5.797 -34.469 -21.422 1 89.81 327 ALA A CA 1
ATOM 2576 C C . ALA A 1 327 ? 6.301 -35.281 -22.609 1 89.81 327 ALA A C 1
ATOM 2578 O O . ALA A 1 327 ? 5.574 -36.125 -23.156 1 89.81 327 ALA A O 1
ATOM 2579 N N . LYS A 1 328 ? 7.5 -35.094 -22.984 1 88 328 LYS A N 1
ATOM 2580 C CA . LYS A 1 328 ? 8.094 -35.75 -24.141 1 88 328 LYS A CA 1
ATOM 2581 C C . LYS A 1 328 ? 8.039 -37.281 -24 1 88 328 LYS A C 1
ATOM 2583 O O . LYS A 1 328 ? 7.801 -37.969 -24.984 1 88 328 LYS A O 1
ATOM 2588 N N . LYS A 1 329 ? 8.102 -37.75 -22.844 1 88.5 329 LYS A N 1
ATOM 2589 C CA . LYS A 1 329 ? 8.219 -39.188 -22.625 1 88.5 329 LYS A CA 1
ATOM 2590 C C . LYS A 1 329 ? 6.863 -39.781 -22.297 1 88.5 329 LYS A C 1
ATOM 2592 O O . LYS A 1 329 ? 6.781 -40.969 -21.938 1 88.5 329 LYS A O 1
ATOM 2597 N N . ASP A 1 330 ? 5.871 -39.031 -22.422 1 91.88 330 ASP A N 1
ATOM 2598 C CA . ASP A 1 330 ? 4.539 -39.5 -22.047 1 91.88 330 ASP A CA 1
ATOM 2599 C C . ASP A 1 330 ? 3.947 -40.375 -23.156 1 91.88 330 ASP A C 1
ATOM 2601 O O . ASP A 1 330 ? 3.025 -39.969 -23.859 1 91.88 330 ASP A O 1
ATOM 2605 N N . GLU A 1 331 ? 4.285 -41.625 -23.266 1 91.81 331 GLU A N 1
ATOM 2606 C CA . GLU A 1 331 ? 3.812 -42.562 -24.281 1 91.81 331 GLU A CA 1
ATOM 2607 C C . GLU A 1 331 ? 2.398 -43.031 -23.984 1 91.81 331 GLU A C 1
ATOM 2609 O O . GLU A 1 331 ? 1.629 -43.344 -24.891 1 91.81 331 GLU A O 1
ATOM 2614 N N . THR A 1 332 ? 2.146 -43.031 -22.797 1 92.25 332 THR A N 1
ATOM 2615 C CA . THR A 1 332 ? 0.84 -43.531 -22.375 1 92.25 332 THR A CA 1
ATOM 2616 C C . THR A 1 332 ? -0.273 -42.625 -22.906 1 92.25 332 THR A C 1
ATOM 2618 O O . THR A 1 332 ? -1.25 -43.125 -23.469 1 92.25 332 THR A O 1
ATOM 2621 N N . THR A 1 333 ? -0.131 -41.344 -22.703 1 94.25 333 THR A N 1
ATOM 2622 C CA . THR A 1 333 ? -1.153 -40.406 -23.188 1 94.25 333 THR A CA 1
ATOM 2623 C C . THR A 1 333 ? -1.277 -40.5 -24.703 1 94.25 333 THR A C 1
ATOM 2625 O O . THR A 1 333 ? -2.381 -40.406 -25.25 1 94.25 333 THR A O 1
ATOM 2628 N N . LYS A 1 334 ? -0.187 -40.656 -25.375 1 94.38 334 LYS A N 1
ATOM 2629 C CA . LYS A 1 334 ? -0.196 -40.781 -26.828 1 94.38 334 LYS A CA 1
ATOM 2630 C C . LYS A 1 334 ? -1.042 -41.969 -27.281 1 94.38 334 LYS A C 1
ATOM 2632 O O . LYS A 1 334 ? -1.775 -41.875 -28.266 1 94.38 334 LYS A O 1
ATOM 2637 N N . THR A 1 335 ? -0.919 -42.969 -26.562 1 94.25 335 THR A N 1
ATOM 2638 C CA . THR A 1 335 ? -1.665 -44.188 -26.891 1 94.25 335 THR A CA 1
ATOM 2639 C C . THR A 1 335 ? -3.146 -44 -26.562 1 94.25 335 THR A C 1
ATOM 2641 O O . THR A 1 335 ? -4.008 -44.469 -27.328 1 94.25 335 THR A O 1
ATOM 2644 N N . LEU A 1 336 ? -3.404 -43.375 -25.484 1 93.94 336 LEU A N 1
ATOM 2645 C CA . LEU A 1 336 ? -4.77 -43.25 -24.984 1 93.94 336 LEU A CA 1
ATOM 2646 C C . LEU A 1 336 ? -5.617 -42.406 -25.922 1 93.94 336 LEU A C 1
ATOM 2648 O O . LEU A 1 336 ? -6.844 -42.531 -25.938 1 93.94 336 LEU A O 1
ATOM 2652 N N . ILE A 1 337 ? -5.004 -41.562 -26.719 1 94.94 337 ILE A N 1
ATOM 2653 C CA . ILE A 1 337 ? -5.797 -40.625 -27.5 1 94.94 337 ILE A CA 1
ATOM 2654 C C . ILE A 1 337 ? -6.102 -41.219 -28.875 1 94.94 337 ILE A C 1
ATOM 2656 O O . ILE A 1 337 ? -6.758 -40.594 -29.703 1 94.94 337 ILE A O 1
ATOM 2660 N N . THR A 1 338 ? -5.531 -42.406 -29.047 1 92.88 338 THR A N 1
ATOM 2661 C CA . THR A 1 338 ? -5.82 -43.062 -30.312 1 92.88 338 THR A CA 1
ATOM 2662 C C . THR A 1 338 ? -7.324 -43.188 -30.531 1 92.88 338 THR A C 1
ATOM 2664 O O . THR A 1 338 ? -8.039 -43.688 -29.672 1 92.88 338 THR A O 1
ATOM 2667 N N . GLY A 1 339 ? -7.891 -42.656 -31.609 1 91.94 339 GLY A N 1
ATOM 2668 C CA . GLY A 1 339 ? -9.312 -42.75 -31.922 1 91.94 339 GLY A CA 1
ATOM 2669 C C . GLY A 1 339 ? -10.078 -41.5 -31.484 1 91.94 339 GLY A C 1
ATOM 2670 O O . GLY A 1 339 ? -11.297 -41.438 -31.641 1 91.94 339 GLY A O 1
ATOM 2671 N N . ILE A 1 340 ? -9.453 -40.625 -30.844 1 96.44 340 ILE A N 1
ATOM 2672 C CA . ILE A 1 340 ? -10.086 -39.344 -30.469 1 96.44 340 ILE A CA 1
ATOM 2673 C C . ILE A 1 340 ? -9.719 -38.281 -31.469 1 96.44 340 ILE A C 1
ATOM 2675 O O . ILE A 1 340 ? -8.609 -37.719 -31.438 1 96.44 340 ILE A O 1
ATOM 2679 N N . PRO A 1 341 ? -10.57 -37.906 -32.375 1 96 341 PRO A N 1
ATOM 2680 C CA . PRO A 1 341 ? -10.211 -37.062 -33.531 1 96 341 PRO A CA 1
ATOM 2681 C C . PRO A 1 341 ? -10.008 -35.594 -33.156 1 96 341 PRO A C 1
ATOM 2683 O O . PRO A 1 341 ? -9.383 -34.844 -33.906 1 96 341 PRO A O 1
ATOM 2686 N N . ASN A 1 342 ? -10.586 -35.188 -32.062 1 98.25 342 ASN A N 1
ATOM 2687 C CA . ASN A 1 342 ? -10.547 -33.75 -31.75 1 98.25 342 ASN A CA 1
ATOM 2688 C C . ASN A 1 342 ? -9.469 -33.438 -30.719 1 98.25 342 ASN A C 1
ATOM 2690 O O . ASN A 1 342 ? -9.664 -32.562 -29.875 1 98.25 342 ASN A O 1
ATOM 2694 N N . ILE A 1 343 ? -8.359 -34.125 -30.734 1 98.25 343 ILE A N 1
ATOM 2695 C CA . ILE A 1 343 ? -7.258 -33.844 -29.812 1 98.25 343 ILE A CA 1
ATOM 2696 C C . ILE A 1 343 ? -5.941 -33.812 -30.594 1 98.25 343 ILE A C 1
ATOM 2698 O O . ILE A 1 343 ? -5.715 -34.625 -31.5 1 98.25 343 ILE A O 1
ATOM 2702 N N . ASP A 1 344 ? -5.137 -32.844 -30.328 1 97.62 344 ASP A N 1
ATOM 2703 C CA . ASP A 1 344 ? -3.725 -32.844 -30.688 1 97.62 344 ASP A CA 1
ATOM 2704 C C . ASP A 1 344 ? -2.838 -32.75 -29.453 1 97.62 344 ASP A C 1
ATOM 2706 O O . ASP A 1 344 ? -3.16 -32.031 -28.484 1 97.62 344 ASP A O 1
ATOM 2710 N N . LEU A 1 345 ? -1.727 -33.5 -29.5 1 96.62 345 LEU A N 1
ATOM 2711 C CA . LEU A 1 345 ? -0.738 -33.438 -28.422 1 96.62 345 LEU A CA 1
ATOM 2712 C C . LEU A 1 345 ? 0.514 -32.688 -28.875 1 96.62 345 LEU A C 1
ATOM 2714 O O . LEU A 1 345 ? 0.938 -32.812 -30.016 1 96.62 345 LEU A O 1
ATOM 2718 N N . VAL A 1 346 ? 1.034 -31.891 -27.953 1 95.62 346 VAL A N 1
ATOM 2719 C CA . VAL A 1 346 ? 2.303 -31.219 -28.203 1 95.62 346 VAL A CA 1
ATOM 2720 C C . VAL A 1 346 ? 3.182 -31.281 -26.969 1 95.62 346 VAL A C 1
ATOM 2722 O O . VAL A 1 346 ? 2.678 -31.484 -25.859 1 95.62 346 VAL A O 1
ATOM 2725 N N . THR A 1 347 ? 4.508 -31.156 -27.109 1 93.31 347 THR A N 1
ATOM 2726 C CA . THR A 1 347 ? 5.426 -31.188 -25.984 1 93.31 347 THR A CA 1
ATOM 2727 C C . THR A 1 347 ? 5.887 -29.766 -25.641 1 93.31 347 THR A C 1
ATOM 2729 O O . THR A 1 347 ? 6.527 -29.547 -24.609 1 93.31 347 THR A O 1
ATOM 2732 N N . TRP A 1 348 ? 5.656 -28.922 -26.5 1 90.38 348 TRP A N 1
ATOM 2733 C CA . TRP A 1 348 ? 5.938 -27.5 -26.328 1 90.38 348 TRP A CA 1
ATOM 2734 C C . TRP A 1 348 ? 4.941 -26.641 -27.094 1 90.38 348 TRP A C 1
ATOM 2736 O O . TRP A 1 348 ? 4.445 -27.047 -28.156 1 90.38 348 TRP A O 1
ATOM 2746 N N . LEU A 1 349 ? 4.566 -25.5 -26.562 1 92.5 349 LEU A N 1
ATOM 2747 C CA . LEU A 1 349 ? 3.689 -24.609 -27.328 1 92.5 349 LEU A CA 1
ATOM 2748 C C . LEU A 1 349 ? 4.055 -23.156 -27.078 1 92.5 349 LEU A C 1
ATOM 2750 O O . LEU A 1 349 ? 4.504 -22.797 -25.984 1 92.5 349 LEU A O 1
ATOM 2754 N N . PRO A 1 350 ? 3.979 -22.297 -28.047 1 92.5 350 PRO A N 1
ATOM 2755 C CA . PRO A 1 350 ? 4.129 -20.844 -27.875 1 92.5 350 PRO A CA 1
ATOM 2756 C C . PRO A 1 350 ? 2.939 -20.203 -27.172 1 92.5 350 PRO A C 1
ATOM 2758 O O . PRO A 1 350 ? 2.113 -19.547 -27.812 1 92.5 350 PRO A O 1
ATOM 2761 N N . GLN A 1 351 ? 2.922 -20.234 -25.922 1 92.19 351 GLN A N 1
ATOM 2762 C CA . GLN A 1 351 ? 1.757 -19.969 -25.078 1 92.19 351 GLN A CA 1
ATOM 2763 C C . GLN A 1 351 ? 1.198 -18.578 -25.328 1 92.19 351 GLN A C 1
ATOM 2765 O O . GLN A 1 351 ? 0.005 -18.406 -25.594 1 92.19 351 GLN A O 1
ATOM 2770 N N . VAL A 1 352 ? 2.049 -17.531 -25.312 1 92 352 VAL A N 1
ATOM 2771 C CA . VAL A 1 352 ? 1.582 -16.156 -25.422 1 92 352 VAL A CA 1
ATOM 2772 C C . VAL A 1 352 ? 0.942 -15.93 -26.797 1 92 352 VAL A C 1
ATOM 2774 O O . VAL A 1 352 ? -0.102 -15.281 -26.891 1 92 352 VAL A O 1
ATOM 2777 N N . ASP A 1 353 ? 1.519 -16.516 -27.797 1 93.75 353 ASP A N 1
ATOM 2778 C CA . ASP A 1 353 ? 0.987 -16.375 -29.141 1 93.75 353 ASP A CA 1
ATOM 2779 C C . ASP A 1 353 ? -0.347 -17.094 -29.297 1 93.75 353 ASP A C 1
ATOM 2781 O O . ASP A 1 353 ? -1.269 -16.594 -29.938 1 93.75 353 ASP A O 1
ATOM 2785 N N . LEU A 1 354 ? -0.389 -18.234 -28.719 1 96 354 LEU A N 1
ATOM 2786 C CA . LEU A 1 354 ? -1.628 -19 -28.781 1 96 354 LEU A CA 1
ATOM 2787 C C . LEU A 1 354 ? -2.748 -18.281 -28.031 1 96 354 LEU A C 1
ATOM 2789 O O . LEU A 1 354 ? -3.893 -18.266 -28.5 1 96 354 LEU A O 1
ATOM 2793 N N . LEU A 1 355 ? -2.393 -17.688 -26.922 1 96.12 355 LEU A N 1
ATOM 2794 C CA . LEU A 1 355 ? -3.363 -16.969 -26.094 1 96.12 355 LEU A CA 1
ATOM 2795 C C . LEU A 1 355 ? -3.938 -15.781 -26.859 1 96.12 355 LEU A C 1
ATOM 2797 O O . LEU A 1 355 ? -5.043 -15.32 -26.562 1 96.12 355 LEU A O 1
ATOM 2801 N N . SER A 1 356 ? -3.262 -15.312 -27.828 1 94.69 356 SER A N 1
ATOM 2802 C CA . SER A 1 356 ? -3.684 -14.133 -28.578 1 94.69 356 SER A CA 1
ATOM 2803 C C . SER A 1 356 ? -4.57 -14.523 -29.75 1 94.69 356 SER A C 1
ATOM 2805 O O . SER A 1 356 ? -5.117 -13.648 -30.438 1 94.69 356 SER A O 1
ATOM 2807 N N . HIS A 1 357 ? -4.699 -15.758 -30.031 1 95.69 357 HIS A N 1
ATOM 2808 C CA . HIS A 1 357 ? -5.453 -16.203 -31.203 1 95.69 357 HIS A CA 1
ATOM 2809 C C . HIS A 1 357 ? -6.957 -16.125 -30.953 1 95.69 357 HIS A C 1
ATOM 2811 O O . HIS A 1 357 ? -7.445 -16.562 -29.922 1 95.69 357 HIS A O 1
ATOM 2817 N N . PRO A 1 358 ? -7.719 -15.641 -31.875 1 94.38 358 PRO A N 1
ATOM 2818 C CA . PRO A 1 358 ? -9.148 -15.398 -31.641 1 94.38 358 PRO A CA 1
ATOM 2819 C C . PRO A 1 358 ? -9.953 -16.688 -31.5 1 94.38 358 PRO A C 1
ATOM 2821 O O . PRO A 1 358 ? -11.047 -16.688 -30.938 1 94.38 358 PRO A O 1
ATOM 2824 N N . ARG A 1 359 ? -9.438 -17.797 -31.984 1 97.44 359 ARG A N 1
ATOM 2825 C CA . ARG A 1 359 ? -10.188 -19.047 -31.938 1 97.44 359 ARG A CA 1
ATOM 2826 C C . ARG A 1 359 ? -9.914 -19.797 -30.641 1 97.44 359 ARG A C 1
ATOM 2828 O O . ARG A 1 359 ? -10.516 -20.844 -30.391 1 97.44 359 ARG A O 1
ATOM 2835 N N . LEU A 1 360 ? -8.922 -19.344 -29.875 1 98.19 360 LEU A N 1
ATOM 2836 C CA . LEU A 1 360 ? -8.75 -19.922 -28.547 1 98.19 360 LEU A CA 1
ATOM 2837 C C . LEU A 1 360 ? -9.875 -19.5 -27.609 1 98.19 360 LEU A C 1
ATOM 2839 O O . LEU A 1 360 ? -10.062 -18.297 -27.359 1 98.19 360 LEU A O 1
ATOM 2843 N N . LYS A 1 361 ? -10.57 -20.469 -27.078 1 98.44 361 LYS A N 1
ATOM 2844 C CA . LYS A 1 361 ? -11.773 -20.141 -26.328 1 98.44 361 LYS A CA 1
ATOM 2845 C C . LYS A 1 361 ? -11.562 -20.328 -24.828 1 98.44 361 LYS A C 1
ATOM 2847 O O . LYS A 1 361 ? -12.266 -19.734 -24.016 1 98.44 361 LYS A O 1
ATOM 2852 N N . LEU A 1 362 ? -10.625 -21.188 -24.547 1 98.69 362 LEU A N 1
ATOM 2853 C CA . LEU A 1 362 ? -10.445 -21.547 -23.141 1 98.69 362 LEU A CA 1
ATOM 2854 C C . LEU A 1 362 ? -9.039 -22.078 -22.906 1 98.69 362 LEU A C 1
ATOM 2856 O O . LEU A 1 362 ? -8.484 -22.797 -23.734 1 98.69 362 LEU A O 1
ATOM 2860 N N . PHE A 1 363 ? -8.43 -21.703 -21.828 1 98.62 363 PHE A N 1
ATOM 2861 C CA . PHE A 1 363 ? -7.148 -22.25 -21.391 1 98.62 363 PHE A CA 1
ATOM 2862 C C . PHE A 1 363 ? -7.309 -23.016 -20.078 1 98.62 363 PHE A C 1
ATOM 2864 O O . PHE A 1 363 ? -7.641 -22.422 -19.047 1 98.62 363 PHE A O 1
ATOM 2871 N N . VAL A 1 364 ? -7.098 -24.297 -20.062 1 98.38 364 VAL A N 1
ATOM 2872 C CA . VAL A 1 364 ? -7.059 -25.125 -18.859 1 98.38 364 VAL A CA 1
ATOM 2873 C C . VAL A 1 364 ? -5.629 -25.188 -18.328 1 98.38 364 VAL A C 1
ATOM 2875 O O . VAL A 1 364 ? -4.734 -25.719 -19 1 98.38 364 VAL A O 1
ATOM 2878 N N . MET A 1 365 ? -5.387 -24.688 -17.141 1 97.06 365 MET A N 1
ATOM 2879 C CA . MET A 1 365 ? -4.023 -24.562 -16.641 1 97.06 365 MET A CA 1
ATOM 2880 C C . MET A 1 365 ? -3.973 -24.891 -15.148 1 97.06 365 MET A C 1
ATOM 2882 O O . MET A 1 365 ? -5.008 -25.125 -14.523 1 97.06 365 MET A O 1
ATOM 2886 N N . HIS A 1 366 ? -2.787 -24.906 -14.547 1 95.56 366 HIS A N 1
ATOM 2887 C CA . HIS A 1 366 ? -2.631 -25.312 -13.156 1 95.56 366 HIS A CA 1
ATOM 2888 C C . HIS A 1 366 ? -2.676 -24.094 -12.227 1 95.56 366 HIS A C 1
ATOM 2890 O O . HIS A 1 366 ? -2.701 -24.25 -11 1 95.56 366 HIS A O 1
ATOM 2896 N N . GLY A 1 367 ? -2.619 -22.906 -12.773 1 95.44 367 GLY A N 1
ATOM 2897 C CA . GLY A 1 367 ? -2.82 -21.734 -11.945 1 95.44 367 GLY A CA 1
ATOM 2898 C C . GLY A 1 367 ? -1.523 -21.078 -11.531 1 95.44 367 GLY A C 1
ATOM 2899 O O . GLY A 1 367 ? -1.498 -20.297 -10.578 1 95.44 367 GLY A O 1
ATOM 2900 N N . GLY A 1 368 ? -0.412 -21.359 -12.219 1 95.25 368 GLY A N 1
ATOM 2901 C CA . GLY A 1 368 ? 0.802 -20.578 -12.008 1 95.25 368 GLY A CA 1
ATOM 2902 C C . GLY A 1 368 ? 0.64 -19.109 -12.344 1 95.25 368 GLY A C 1
ATOM 2903 O O . GLY A 1 368 ? -0.053 -18.75 -13.297 1 95.25 368 GLY A O 1
ATOM 2904 N N . ILE A 1 369 ? 1.307 -18.266 -11.656 1 95.31 369 ILE A N 1
ATOM 2905 C CA . ILE A 1 369 ? 1.057 -16.828 -11.719 1 95.31 369 ILE A CA 1
ATOM 2906 C C . ILE A 1 369 ? 1.454 -16.297 -13.094 1 95.31 369 ILE A C 1
ATOM 2908 O O . ILE A 1 369 ? 0.764 -15.445 -13.664 1 95.31 369 ILE A O 1
ATOM 2912 N N . ASN A 1 370 ? 2.578 -16.75 -13.688 1 94.31 370 ASN A N 1
ATOM 2913 C CA . ASN A 1 370 ? 2.969 -16.281 -15.016 1 94.31 370 ASN A CA 1
ATOM 2914 C C . ASN A 1 370 ? 1.894 -16.594 -16.047 1 94.31 370 ASN A C 1
ATOM 2916 O O . ASN A 1 370 ? 1.49 -15.719 -16.812 1 94.31 370 ASN A O 1
ATOM 2920 N N . GLY A 1 371 ? 1.496 -17.906 -16.016 1 94.69 371 GLY A N 1
ATOM 2921 C CA . GLY A 1 371 ? 0.451 -18.312 -16.953 1 94.69 371 GLY A CA 1
ATOM 2922 C C . GLY A 1 371 ? -0.855 -17.562 -16.734 1 94.69 371 GLY A C 1
ATOM 2923 O O . GLY A 1 371 ? -1.518 -17.172 -17.703 1 94.69 371 GLY A O 1
ATOM 2924 N N . LEU A 1 372 ? -1.212 -17.391 -15.516 1 96.38 372 LEU A N 1
ATOM 2925 C CA . LEU A 1 372 ? -2.469 -16.734 -15.188 1 96.38 372 LEU A CA 1
ATOM 2926 C C . LEU A 1 372 ? -2.449 -15.273 -15.641 1 96.38 372 LEU A C 1
ATOM 2928 O O . LEU A 1 372 ? -3.43 -14.781 -16.203 1 96.38 372 LEU A O 1
ATOM 2932 N N . VAL A 1 373 ? -1.379 -14.539 -15.383 1 97.12 373 VAL A N 1
ATOM 2933 C CA . VAL A 1 373 ? -1.262 -13.141 -15.773 1 97.12 373 VAL A CA 1
ATOM 2934 C C . VAL A 1 373 ? -1.288 -13.016 -17.297 1 97.12 373 VAL A C 1
ATOM 2936 O O . VAL A 1 373 ? -1.977 -12.148 -17.844 1 97.12 373 VAL A O 1
ATOM 2939 N N . GLU A 1 374 ? -0.556 -13.914 -17.969 1 96.31 374 GLU A N 1
ATOM 2940 C CA . GLU A 1 374 ? -0.555 -13.922 -19.438 1 96.31 374 GLU A CA 1
ATOM 2941 C C . GLU A 1 374 ? -1.958 -14.164 -19.984 1 96.31 374 GLU A C 1
ATOM 2943 O O . GLU A 1 374 ? -2.402 -13.453 -20.891 1 96.31 374 GLU A O 1
ATOM 2948 N N . THR A 1 375 ? -2.6 -15.148 -19.422 1 97.38 375 THR A N 1
ATOM 2949 C CA . THR A 1 375 ? -3.939 -15.508 -19.875 1 97.38 375 THR A CA 1
ATOM 2950 C C . THR A 1 375 ? -4.922 -14.367 -19.641 1 97.38 375 THR A C 1
ATOM 2952 O O . THR A 1 375 ? -5.738 -14.055 -20.5 1 97.38 375 THR A O 1
ATOM 2955 N N . ALA A 1 376 ? -4.844 -13.727 -18.469 1 98.12 376 ALA A N 1
ATOM 2956 C CA . ALA A 1 376 ? -5.711 -12.594 -18.141 1 98.12 376 ALA A CA 1
ATOM 2957 C C . ALA A 1 376 ? -5.465 -11.422 -19.094 1 98.12 376 ALA A C 1
ATOM 2959 O O . ALA A 1 376 ? -6.414 -10.812 -19.594 1 98.12 376 ALA A O 1
ATOM 2960 N N . LEU A 1 377 ? -4.227 -11.125 -19.375 1 97.31 377 LEU A N 1
ATOM 2961 C CA . LEU A 1 377 ? -3.863 -10.008 -20.234 1 97.31 377 LEU A CA 1
ATOM 2962 C C . LEU A 1 377 ? -4.398 -10.227 -21.656 1 97.31 377 LEU A C 1
ATOM 2964 O O . LEU A 1 377 ? -4.703 -9.266 -22.359 1 97.31 377 LEU A O 1
ATOM 2968 N N . LYS A 1 378 ? -4.527 -11.484 -22.031 1 97.12 378 LYS A N 1
ATOM 2969 C CA . LYS A 1 378 ? -4.973 -11.812 -23.375 1 97.12 378 LYS A CA 1
ATOM 2970 C C . LYS A 1 378 ? -6.48 -12.062 -23.422 1 97.12 378 LYS A C 1
ATOM 2972 O O . LYS A 1 378 ? -7.023 -12.445 -24.453 1 97.12 378 LYS A O 1
ATOM 2977 N N . ALA A 1 379 ? -7.199 -11.891 -22.297 1 97.69 379 ALA A N 1
ATOM 2978 C CA . ALA A 1 379 ? -8.656 -11.93 -22.188 1 97.69 379 ALA A CA 1
ATOM 2979 C C . ALA A 1 379 ? -9.195 -13.32 -22.516 1 97.69 379 ALA A C 1
ATOM 2981 O O . ALA A 1 379 ? -10.234 -13.445 -23.172 1 97.69 379 ALA A O 1
ATOM 2982 N N . VAL A 1 380 ? -8.477 -14.336 -22.094 1 98.38 380 VAL A N 1
ATOM 2983 C CA . VAL A 1 380 ? -8.93 -15.711 -22.312 1 98.38 380 VAL A CA 1
ATOM 2984 C C . VAL A 1 380 ? -9.5 -16.281 -21.016 1 98.38 380 VAL A C 1
ATOM 2986 O O . VAL A 1 380 ? -8.859 -16.219 -19.969 1 98.38 380 VAL A O 1
ATOM 2989 N N . PRO A 1 381 ? -10.742 -16.844 -21.047 1 98.69 381 PRO A N 1
ATOM 2990 C CA . PRO A 1 381 ? -11.258 -17.547 -19.875 1 98.69 381 PRO A CA 1
ATOM 2991 C C . PRO A 1 381 ? -10.422 -18.781 -19.5 1 98.69 381 PRO A C 1
ATOM 2993 O O . PRO A 1 381 ? -9.688 -19.312 -20.344 1 98.69 381 PRO A O 1
ATOM 2996 N N . GLN A 1 382 ? -10.633 -19.234 -18.234 1 98.62 382 GLN A N 1
ATOM 2997 C CA . GLN A 1 382 ? -9.734 -20.297 -17.812 1 98.62 382 GLN A CA 1
ATOM 2998 C C . GLN A 1 382 ? -10.438 -21.281 -16.875 1 98.62 382 GLN A C 1
ATOM 3000 O O . GLN A 1 382 ? -11.422 -20.938 -16.234 1 98.62 382 GLN A O 1
ATOM 3005 N N . VAL A 1 383 ? -10.062 -22.484 -16.922 1 98.75 383 VAL A N 1
ATOM 3006 C CA . VAL A 1 383 ? -10.305 -23.5 -15.898 1 98.75 383 VAL A CA 1
ATOM 3007 C C . VAL A 1 383 ? -8.984 -23.859 -15.211 1 98.75 383 VAL A C 1
ATOM 3009 O O . VAL A 1 383 ? -8.016 -24.234 -15.875 1 98.75 383 VAL A O 1
ATOM 3012 N N . ILE A 1 384 ? -8.945 -23.703 -13.938 1 98.25 384 ILE A N 1
ATOM 3013 C CA . ILE A 1 384 ? -7.699 -23.859 -13.195 1 98.25 384 ILE A CA 1
ATOM 3014 C C . ILE A 1 384 ? -7.754 -25.141 -12.359 1 98.25 384 ILE A C 1
ATOM 3016 O O . ILE A 1 384 ? -8.703 -25.344 -11.602 1 98.25 384 ILE A O 1
ATOM 3020 N N . ILE A 1 385 ? -6.805 -25.953 -12.523 1 96.94 385 ILE A N 1
ATOM 3021 C CA . ILE A 1 385 ? -6.605 -27.156 -11.719 1 96.94 385 ILE A CA 1
ATOM 3022 C C . ILE A 1 385 ? -5.352 -27 -10.867 1 96.94 385 ILE A C 1
ATOM 3024 O O . ILE A 1 385 ? -4.273 -27.469 -11.242 1 96.94 385 ILE A O 1
ATOM 3028 N N . PRO A 1 386 ? -5.535 -26.391 -9.695 1 95.88 386 PRO A N 1
ATOM 3029 C CA . PRO A 1 386 ? -4.352 -26.141 -8.867 1 95.88 386 PRO A CA 1
ATOM 3030 C C . PRO A 1 386 ? -3.727 -27.438 -8.336 1 95.88 386 PRO A C 1
ATOM 3032 O O . PRO A 1 386 ? -4.441 -28.328 -7.898 1 95.88 386 PRO A O 1
ATOM 3035 N N . ILE A 1 387 ? -2.459 -27.453 -8.352 1 92.69 387 ILE A N 1
ATOM 3036 C CA . ILE A 1 387 ? -1.766 -28.672 -7.934 1 92.69 387 ILE A CA 1
ATOM 3037 C C . ILE A 1 387 ? -1.104 -28.453 -6.574 1 92.69 387 ILE A C 1
ATOM 3039 O O . ILE A 1 387 ? -1.276 -29.25 -5.656 1 92.69 387 ILE A O 1
ATOM 3043 N N . PHE A 1 388 ? -0.332 -27.344 -6.398 1 89.19 388 PHE A N 1
ATOM 3044 C CA . PHE A 1 388 ? 0.333 -27.109 -5.125 1 89.19 388 PHE A CA 1
ATOM 3045 C C . PHE A 1 388 ? 0.694 -25.641 -4.961 1 89.19 388 PHE A C 1
ATOM 3047 O O . PHE A 1 388 ? 0.448 -24.828 -5.859 1 89.19 388 PHE A O 1
ATOM 3054 N N . ALA A 1 389 ? 1.198 -25.25 -3.795 1 91.44 389 ALA A N 1
ATOM 3055 C CA . ALA A 1 389 ? 1.771 -23.953 -3.445 1 91.44 389 ALA A CA 1
ATOM 3056 C C . ALA A 1 389 ? 0.75 -22.844 -3.633 1 91.44 389 ALA A C 1
ATOM 3058 O O . A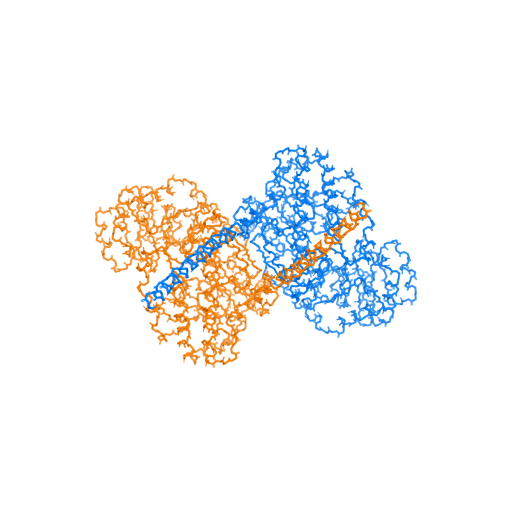LA A 1 389 ? -0.316 -22.859 -3.016 1 91.44 389 ALA A O 1
ATOM 3059 N N . ASP A 1 390 ? 1.067 -21.922 -4.543 1 94.56 390 ASP A N 1
ATOM 3060 C CA . ASP A 1 390 ? 0.234 -20.719 -4.656 1 94.56 390 ASP A CA 1
ATOM 3061 C C . ASP A 1 390 ? -0.92 -20.953 -5.633 1 94.56 390 ASP A C 1
ATOM 3063 O O . ASP A 1 390 ? -1.836 -20.125 -5.719 1 94.56 390 ASP A O 1
ATOM 3067 N N . GLN A 1 391 ? -0.989 -22.062 -6.234 1 96.12 391 GLN A N 1
ATOM 3068 C CA . GLN A 1 391 ? -1.892 -22.297 -7.355 1 96.12 391 GLN A CA 1
ATOM 3069 C C . GLN A 1 391 ? -3.346 -22.328 -6.895 1 96.12 391 GLN A C 1
ATOM 3071 O O . GLN A 1 391 ? -4.242 -21.859 -7.605 1 96.12 391 GLN A O 1
ATOM 3076 N N . GLN A 1 392 ? -3.582 -22.875 -5.691 1 96.44 392 GLN A N 1
ATOM 3077 C CA . GLN A 1 392 ? -4.941 -22.922 -5.16 1 96.44 392 GLN A CA 1
ATOM 3078 C C . GLN A 1 392 ? -5.504 -21.531 -4.957 1 96.44 392 GLN A C 1
ATOM 3080 O O . GLN A 1 392 ? -6.594 -21.203 -5.438 1 96.44 392 GLN A O 1
ATOM 3085 N N . ARG A 1 393 ? -4.719 -20.734 -4.285 1 97.06 393 ARG A N 1
ATOM 3086 C CA . ARG A 1 393 ? -5.121 -19.344 -4.047 1 97.06 393 ARG A CA 1
ATOM 3087 C C . ARG A 1 393 ? -5.273 -18.578 -5.359 1 97.06 393 ARG A C 1
ATOM 3089 O O . ARG A 1 393 ? -6.195 -17.781 -5.512 1 97.06 393 ARG A O 1
ATOM 3096 N N . ASN A 1 394 ? -4.398 -18.797 -6.324 1 97.69 394 ASN A N 1
ATOM 3097 C CA . ASN A 1 394 ? -4.457 -18.156 -7.629 1 97.69 394 ASN A CA 1
ATOM 3098 C C . ASN A 1 394 ? -5.73 -18.531 -8.383 1 97.69 394 ASN A C 1
ATOM 3100 O O . ASN A 1 394 ? -6.301 -17.703 -9.102 1 97.69 394 ASN A O 1
ATOM 3104 N N . GLY A 1 395 ? -6.051 -19.797 -8.234 1 98 395 GLY A N 1
ATOM 3105 C CA . GLY A 1 395 ? -7.312 -20.203 -8.828 1 98 395 GLY A CA 1
ATOM 3106 C C . GLY A 1 395 ? -8.5 -19.422 -8.297 1 98 395 GLY A C 1
ATOM 3107 O O . GLY A 1 395 ? -9.367 -19 -9.07 1 98 395 GLY A O 1
ATOM 3108 N N . ARG A 1 396 ? -8.555 -19.203 -7.004 1 98.31 396 ARG A N 1
ATOM 3109 C CA . ARG A 1 396 ? -9.641 -18.469 -6.383 1 98.31 396 ARG A CA 1
ATOM 3110 C C . ARG A 1 396 ? -9.617 -17 -6.812 1 98.31 396 ARG A C 1
ATOM 3112 O O . ARG A 1 396 ? -10.672 -16.375 -6.938 1 98.31 396 ARG A O 1
ATOM 3119 N N . MET A 1 397 ? -8.438 -16.5 -7.07 1 97.94 397 MET A N 1
ATOM 3120 C CA . MET A 1 397 ? -8.289 -15.156 -7.617 1 97.94 397 MET A CA 1
ATOM 3121 C C . MET A 1 397 ? -9 -15.039 -8.961 1 97.94 397 MET A C 1
ATOM 3123 O O . MET A 1 397 ? -9.727 -14.078 -9.203 1 97.94 397 MET A O 1
ATOM 3127 N N . ALA A 1 398 ? -8.805 -15.992 -9.852 1 98.38 398 ALA A N 1
ATOM 3128 C CA . ALA A 1 398 ? -9.453 -16 -11.156 1 98.38 398 ALA A CA 1
ATOM 3129 C C . ALA A 1 398 ? -10.969 -16.078 -11.016 1 98.38 398 ALA A C 1
ATOM 3131 O O . ALA A 1 398 ? -11.711 -15.406 -11.734 1 98.38 398 ALA A O 1
ATOM 3132 N N . GLU A 1 399 ? -11.391 -16.906 -10.109 1 98.5 399 GLU A N 1
ATOM 3133 C CA . GLU A 1 399 ? -12.82 -17.016 -9.852 1 98.5 399 GLU A CA 1
ATOM 3134 C C . GLU A 1 399 ? -13.398 -15.719 -9.305 1 98.5 399 GLU A C 1
ATOM 3136 O O . GLU A 1 399 ? -14.484 -15.297 -9.703 1 98.5 399 GLU A O 1
ATOM 3141 N N . ARG A 1 400 ? -12.648 -15.094 -8.43 1 98.12 400 ARG A N 1
ATOM 3142 C CA . ARG A 1 400 ? -13.07 -13.828 -7.832 1 98.12 400 ARG A CA 1
ATOM 3143 C C . ARG A 1 400 ? -13.273 -12.758 -8.898 1 98.12 400 ARG A C 1
ATOM 3145 O O . ARG A 1 400 ? -14.148 -11.898 -8.766 1 98.12 400 ARG A O 1
ATOM 3152 N N . ARG A 1 401 ? -12.484 -12.789 -9.961 1 98.5 401 ARG A N 1
ATOM 3153 C CA . ARG A 1 401 ? -12.555 -11.805 -11.039 1 98.5 401 ARG A CA 1
ATOM 3154 C C . ARG A 1 401 ? -13.562 -12.242 -12.102 1 98.5 401 ARG A C 1
ATOM 3156 O O . ARG A 1 401 ? -13.805 -11.508 -13.07 1 98.5 401 ARG A O 1
ATOM 3163 N N . GLY A 1 402 ? -14.141 -13.445 -11.977 1 98.5 402 GLY A N 1
ATOM 3164 C CA . GLY A 1 402 ? -15.141 -13.953 -12.906 1 98.5 402 GLY A CA 1
ATOM 3165 C C . GLY A 1 402 ? -14.555 -14.383 -14.234 1 98.5 402 GLY A C 1
ATOM 3166 O O . GLY A 1 402 ? -15.25 -14.367 -15.258 1 98.5 402 GLY A O 1
ATOM 3167 N N . ILE A 1 403 ? -13.25 -14.742 -14.242 1 98.75 403 ILE A N 1
ATOM 3168 C CA . ILE A 1 403 ? -12.625 -15.023 -15.531 1 98.75 403 ILE A CA 1
ATOM 3169 C C . ILE A 1 403 ? -12.273 -16.516 -15.609 1 98.75 403 ILE A C 1
ATOM 3171 O O . ILE A 1 403 ? -11.695 -16.969 -16.594 1 98.75 403 ILE A O 1
ATOM 3175 N N . GLY A 1 404 ? -12.617 -17.234 -14.594 1 98.44 404 GLY A N 1
ATOM 3176 C CA . GLY A 1 404 ? -12.32 -18.656 -14.609 1 98.44 404 GLY A CA 1
ATOM 3177 C C . GLY A 1 404 ? -13.031 -19.438 -13.516 1 98.44 404 GLY A C 1
ATOM 3178 O O . GLY A 1 404 ? -13.766 -18.844 -12.711 1 98.44 404 GLY A O 1
ATOM 3179 N N . LYS A 1 405 ? -12.805 -20.75 -13.578 1 98.44 405 LYS A N 1
ATOM 3180 C CA . LYS A 1 405 ? -13.375 -21.688 -12.609 1 98.44 405 LYS A CA 1
ATOM 3181 C C . LYS A 1 405 ? -12.32 -22.688 -12.133 1 98.44 405 LYS A C 1
ATOM 3183 O O . LYS A 1 405 ? -11.477 -23.125 -12.914 1 98.44 405 LYS A O 1
ATOM 3188 N N . VAL A 1 406 ? -12.43 -23.016 -10.82 1 98.38 406 VAL A N 1
ATOM 3189 C CA . VAL A 1 406 ? -11.461 -23.938 -10.242 1 98.38 406 VAL A CA 1
ATOM 3190 C C . VAL A 1 406 ? -12.023 -25.359 -10.273 1 98.38 406 VAL A C 1
ATOM 3192 O O . VAL A 1 406 ? -13.203 -25.562 -9.984 1 98.38 406 VAL A O 1
ATOM 3195 N N . LEU A 1 407 ? -11.266 -26.281 -10.75 1 97.88 407 LEU A N 1
ATOM 3196 C CA . LEU A 1 407 ? -11.5 -27.719 -10.648 1 97.88 407 LEU A CA 1
ATOM 3197 C C . LEU A 1 407 ? -10.445 -28.375 -9.766 1 97.88 407 LEU A C 1
ATOM 3199 O O . LEU A 1 407 ? -9.266 -28.422 -10.125 1 97.88 407 LEU A O 1
ATOM 3203 N N . SER A 1 408 ? -10.914 -28.906 -8.625 1 95.75 408 SER A N 1
ATOM 3204 C CA . SER A 1 408 ? -9.977 -29.531 -7.695 1 95.75 408 SER A CA 1
ATOM 3205 C C . SER A 1 408 ? -9.273 -30.719 -8.336 1 95.75 408 SER A C 1
ATOM 3207 O O . SER A 1 408 ? -9.898 -31.5 -9.047 1 95.75 408 SER A O 1
ATOM 3209 N N . LYS A 1 409 ? -8.016 -30.828 -8.062 1 93.69 409 LYS A N 1
ATOM 3210 C CA . LYS A 1 409 ? -7.211 -31.906 -8.633 1 93.69 409 LYS A CA 1
ATOM 3211 C C . LYS A 1 409 ? -7.762 -33.281 -8.234 1 93.69 409 LYS A C 1
ATOM 3213 O O . LYS A 1 409 ? -7.656 -34.219 -8.992 1 93.69 409 LYS A O 1
ATOM 3218 N N . LEU A 1 410 ? -8.406 -33.312 -7.129 1 94.12 410 LEU A N 1
ATOM 3219 C CA . LEU A 1 410 ? -8.922 -34.594 -6.617 1 94.12 410 LEU A CA 1
ATOM 3220 C C . LEU A 1 410 ? -10.266 -34.906 -7.246 1 94.12 410 LEU A C 1
ATOM 3222 O O . LEU A 1 410 ? -10.75 -36.031 -7.133 1 94.12 410 LEU A O 1
ATOM 3226 N N . GLU A 1 411 ? -10.797 -33.969 -7.938 1 95.69 411 GLU A N 1
ATOM 3227 C CA . GLU A 1 411 ? -12.109 -34.156 -8.539 1 95.69 411 GLU A CA 1
ATOM 3228 C C . GLU A 1 411 ? -12.008 -34.312 -10.055 1 95.69 411 GLU A C 1
ATOM 3230 O O . GLU A 1 411 ? -13.031 -34.406 -10.742 1 95.69 411 GLU A O 1
ATOM 3235 N N . VAL A 1 412 ? -10.867 -34.344 -10.555 1 95.94 412 VAL A N 1
ATOM 3236 C CA . VAL A 1 412 ? -10.68 -34.406 -12 1 95.94 412 VAL A CA 1
ATOM 3237 C C . VAL A 1 412 ? -11.203 -35.75 -12.508 1 95.94 412 VAL A C 1
ATOM 3239 O O . VAL A 1 412 ? -10.859 -36.812 -11.969 1 95.94 412 VAL A O 1
ATOM 3242 N N . GLY A 1 413 ? -11.984 -35.719 -13.414 1 96.38 413 GLY A N 1
ATOM 3243 C CA . GLY A 1 413 ? -12.633 -36.844 -14.078 1 96.38 413 GLY A CA 1
ATOM 3244 C C . GLY A 1 413 ? -13.523 -36.406 -15.234 1 96.38 413 GLY A C 1
ATOM 3245 O O . GLY A 1 413 ? -13.578 -35.219 -15.578 1 96.38 413 GLY A O 1
ATOM 3246 N N . LYS A 1 414 ? -14.117 -37.406 -15.797 1 97.94 414 LYS A N 1
ATOM 3247 C CA . LYS A 1 414 ? -14.922 -37.156 -16.984 1 97.94 414 LYS A CA 1
ATOM 3248 C C . LYS A 1 414 ? -16 -36.094 -16.703 1 97.94 414 LYS A C 1
ATOM 3250 O O . LYS A 1 414 ? -16.047 -35.062 -17.344 1 97.94 414 LYS A O 1
ATOM 3255 N N . LYS A 1 415 ? -16.812 -36.344 -15.695 1 98.31 415 LYS A N 1
ATOM 3256 C CA . LYS A 1 415 ? -17.969 -35.5 -15.406 1 98.31 415 LYS A CA 1
ATOM 3257 C C . LYS A 1 415 ? -17.547 -34.094 -14.992 1 98.31 415 LYS A C 1
ATOM 3259 O O . LYS A 1 415 ? -17.984 -33.094 -15.57 1 98.31 415 LYS A O 1
ATOM 3264 N N . ASN A 1 416 ? -16.672 -34 -14.023 1 98.44 416 ASN A N 1
ATOM 3265 C CA . ASN A 1 416 ? -16.281 -32.719 -13.453 1 98.44 416 ASN A CA 1
ATOM 3266 C C . ASN A 1 416 ? -15.492 -31.875 -14.453 1 98.44 416 ASN A C 1
ATOM 3268 O O . ASN A 1 416 ? -15.625 -30.641 -14.492 1 98.44 416 ASN A O 1
ATOM 3272 N N . PHE A 1 417 ? -14.68 -32.531 -15.211 1 98.5 417 PHE A N 1
ATOM 3273 C CA . PHE A 1 417 ? -13.93 -31.812 -16.234 1 98.5 417 PHE A CA 1
ATOM 3274 C C . PHE A 1 417 ? -14.859 -31.25 -17.297 1 98.5 417 PHE A C 1
ATOM 3276 O O . PHE A 1 417 ? -14.781 -30.078 -17.641 1 98.5 417 PHE A O 1
ATOM 3283 N N . LYS A 1 418 ? -15.68 -32.094 -17.781 1 98.69 418 LYS A N 1
ATOM 3284 C CA . LYS A 1 418 ? -16.641 -31.703 -18.812 1 98.69 418 LYS A CA 1
ATOM 3285 C C . LYS A 1 418 ? -17.516 -30.547 -18.312 1 98.69 418 LYS A C 1
ATOM 3287 O O . LYS A 1 418 ? -17.703 -29.547 -19.016 1 98.69 418 LYS A O 1
ATOM 3292 N N . GLU A 1 419 ? -18 -30.672 -17.125 1 98.56 419 GLU A N 1
ATOM 3293 C CA . GLU A 1 419 ? -18.875 -29.656 -16.562 1 98.56 419 GLU A CA 1
ATOM 3294 C C . GLU A 1 419 ? -18.141 -28.328 -16.391 1 98.56 419 GLU A C 1
ATOM 3296 O O . GLU A 1 419 ? -18.672 -27.281 -16.719 1 98.56 419 GLU A O 1
ATOM 3301 N N . SER A 1 420 ? -16.938 -28.359 -15.836 1 98.62 420 SER A N 1
ATOM 3302 C CA . SER A 1 420 ? -16.156 -27.141 -15.609 1 98.62 420 SER A CA 1
ATOM 3303 C C . SER A 1 420 ? -15.844 -26.438 -16.922 1 98.62 420 SER A C 1
ATOM 3305 O O . SER A 1 420 ? -16.016 -25.219 -17.031 1 98.62 420 SER A O 1
ATOM 3307 N N . VAL A 1 421 ? -15.414 -27.203 -17.922 1 98.75 421 VAL A N 1
ATOM 3308 C CA . VAL A 1 421 ? -15.016 -26.656 -19.203 1 98.75 421 VAL A CA 1
ATOM 3309 C C . VAL A 1 421 ? -16.234 -26.062 -19.906 1 98.75 421 VAL A C 1
ATOM 3311 O O . VAL A 1 421 ? -16.203 -24.922 -20.375 1 98.75 421 VAL A O 1
ATOM 3314 N N . LEU A 1 422 ? -17.312 -26.781 -19.953 1 98.62 422 LEU A N 1
ATOM 3315 C CA . LEU A 1 422 ? -18.5 -26.328 -20.641 1 98.62 422 LEU A CA 1
ATOM 3316 C C . LEU A 1 422 ? -19.125 -25.125 -19.938 1 98.62 422 LEU A C 1
ATOM 3318 O O . LEU A 1 422 ? -19.688 -24.25 -20.594 1 98.62 422 LEU A O 1
ATOM 3322 N N . THR A 1 423 ? -19.094 -25.156 -18.609 1 98.62 423 THR A N 1
ATOM 3323 C CA . THR A 1 423 ? -19.609 -24 -17.859 1 98.62 423 THR A CA 1
ATOM 3324 C C . THR A 1 423 ? -18.922 -22.719 -18.297 1 98.62 423 THR A C 1
ATOM 3326 O O . THR A 1 423 ? -19.578 -21.719 -18.578 1 98.62 423 THR A O 1
ATOM 3329 N N . VAL A 1 424 ? -17.625 -22.734 -18.375 1 98.75 424 VAL A N 1
ATOM 3330 C CA . VAL A 1 424 ? -16.875 -21.531 -18.734 1 98.75 424 VAL A CA 1
ATOM 3331 C C . VAL A 1 424 ? -17.109 -21.188 -20.203 1 98.75 424 VAL A C 1
ATOM 3333 O O . VAL A 1 424 ? -17.281 -20.016 -20.547 1 98.75 424 VAL A O 1
ATOM 3336 N N . LEU A 1 425 ? -17.172 -22.203 -21.062 1 98.38 425 LEU A N 1
ATOM 3337 C CA . LEU A 1 425 ? -17.312 -21.984 -22.5 1 98.38 425 LEU A CA 1
ATOM 3338 C C . LEU A 1 425 ? -18.703 -21.469 -22.828 1 98.38 425 LEU A C 1
ATOM 3340 O O . LEU A 1 425 ? -18.859 -20.672 -23.766 1 98.38 425 LEU A O 1
ATOM 3344 N N . LYS A 1 426 ? -19.656 -21.875 -22.078 1 98.06 426 LYS A N 1
ATOM 3345 C CA . LYS A 1 426 ? -21.031 -21.609 -22.469 1 98.06 426 LYS A CA 1
ATOM 3346 C C . LYS A 1 426 ? -21.625 -20.469 -21.625 1 98.06 426 LYS A C 1
ATOM 3348 O O . LYS A 1 426 ? -22.797 -20.109 -21.781 1 98.06 426 LYS A O 1
ATOM 3353 N N . THR A 1 427 ? -20.969 -19.953 -20.703 1 98.38 427 THR A N 1
ATOM 3354 C CA . THR A 1 427 ? -21.391 -18.797 -19.938 1 98.38 427 THR A CA 1
ATOM 3355 C C . THR A 1 427 ? -20.672 -17.531 -20.391 1 98.38 427 THR A C 1
ATOM 3357 O O . THR A 1 427 ? -19.531 -17.281 -20.016 1 98.38 427 THR A O 1
ATOM 3360 N N . PRO A 1 428 ? -21.328 -16.719 -21.078 1 98 428 PRO A N 1
ATOM 3361 C CA . PRO A 1 428 ? -20.703 -15.57 -21.75 1 98 428 PRO A CA 1
ATOM 3362 C C . PRO A 1 428 ? -20.031 -14.602 -20.766 1 98 428 PRO A C 1
ATOM 3364 O O . PRO A 1 428 ? -19.109 -13.891 -21.141 1 98 428 PRO A O 1
ATOM 3367 N N . SER A 1 429 ? -20.484 -14.57 -19.531 1 98.5 429 SER A N 1
ATOM 3368 C CA . SER A 1 429 ? -19.953 -13.617 -18.562 1 98.5 429 SER A CA 1
ATOM 3369 C C . SER A 1 429 ? -18.469 -13.844 -18.344 1 98.5 429 SER A C 1
ATOM 3371 O O . SER A 1 429 ? -17.719 -12.898 -18.047 1 98.5 429 SER A O 1
ATOM 3373 N N . TYR A 1 430 ? -17.984 -15.062 -18.5 1 98.69 430 TYR A N 1
ATOM 3374 C CA . TYR A 1 430 ? -16.562 -15.328 -18.297 1 98.69 430 TYR A CA 1
ATOM 3375 C C . TYR A 1 430 ? -15.711 -14.586 -19.312 1 98.69 430 TYR A C 1
ATOM 3377 O O . TYR A 1 430 ? -14.727 -13.938 -18.969 1 98.69 430 TYR A O 1
ATOM 3385 N N . LYS A 1 431 ? -16.078 -14.68 -20.547 1 98.62 431 LYS A N 1
ATOM 3386 C CA . LYS A 1 431 ? -15.336 -13.977 -21.594 1 98.62 431 LYS A CA 1
ATOM 3387 C C . LYS A 1 431 ? -15.484 -12.469 -21.453 1 98.62 431 LYS A C 1
ATOM 3389 O O . LYS A 1 431 ? -14.523 -11.727 -21.625 1 98.62 431 LYS A O 1
ATOM 3394 N N . LYS A 1 432 ? -16.688 -12.023 -21.188 1 98.56 432 LYS A N 1
ATOM 3395 C CA . LYS A 1 432 ? -16.938 -10.594 -21 1 98.56 432 LYS A CA 1
ATOM 3396 C C . LYS A 1 432 ? -16.062 -10.039 -19.875 1 98.56 432 LYS A C 1
ATOM 3398 O O . LYS A 1 432 ? -15.445 -8.984 -20.031 1 98.56 432 LYS A O 1
ATOM 3403 N N . ASN A 1 433 ? -16 -10.742 -18.781 1 98.69 433 ASN A N 1
ATOM 3404 C CA . ASN A 1 433 ? -15.172 -10.32 -17.656 1 98.69 433 ASN A CA 1
ATOM 3405 C C . ASN A 1 433 ? -13.688 -10.383 -18 1 98.69 433 ASN A C 1
ATOM 3407 O O . ASN A 1 433 ? -12.914 -9.531 -17.578 1 98.69 433 ASN A O 1
ATOM 3411 N N . ALA A 1 434 ? -13.305 -11.414 -18.734 1 98.75 434 ALA A N 1
ATOM 3412 C CA . ALA A 1 434 ? -11.906 -11.523 -19.141 1 98.75 434 ALA A CA 1
ATOM 3413 C C . ALA A 1 434 ? -11.484 -10.32 -19.969 1 98.75 434 ALA A C 1
ATOM 3415 O O . ALA A 1 434 ? -10.391 -9.781 -19.797 1 98.75 434 ALA A O 1
ATOM 3416 N N . ILE A 1 435 ? -12.328 -9.891 -20.828 1 98.44 435 ILE A N 1
ATOM 3417 C CA . ILE A 1 435 ? -12.055 -8.727 -21.656 1 98.44 435 ILE A CA 1
ATOM 3418 C C . ILE A 1 435 ? -11.93 -7.484 -20.797 1 98.44 435 ILE A C 1
ATOM 3420 O O . ILE A 1 435 ? -11 -6.688 -20.969 1 98.44 435 ILE A O 1
ATOM 3424 N N . ARG A 1 436 ? -12.82 -7.336 -19.844 1 98.44 436 ARG A N 1
ATOM 3425 C CA . ARG A 1 436 ? -12.812 -6.184 -18.953 1 98.44 436 ARG A CA 1
ATOM 3426 C C . ARG A 1 436 ? -11.531 -6.148 -18.125 1 98.44 436 ARG A C 1
ATOM 3428 O O . ARG A 1 436 ? -10.875 -5.109 -18.031 1 98.44 436 ARG A O 1
ATOM 3435 N N . ILE A 1 437 ? -11.172 -7.262 -17.547 1 98.56 437 ILE A N 1
ATOM 3436 C CA . ILE A 1 437 ? -9.992 -7.352 -16.703 1 98.56 437 ILE A CA 1
ATOM 3437 C C . ILE A 1 437 ? -8.742 -7.082 -17.547 1 98.56 437 ILE A C 1
ATOM 3439 O O . ILE A 1 437 ? -7.844 -6.355 -17.109 1 98.56 437 ILE A O 1
ATOM 3443 N N . ALA A 1 438 ? -8.695 -7.664 -18.719 1 97.81 438 ALA A N 1
ATOM 3444 C CA . ALA A 1 438 ? -7.562 -7.434 -19.625 1 97.81 438 ALA A CA 1
ATOM 3445 C C . ALA A 1 438 ? -7.406 -5.949 -19.938 1 97.81 438 ALA A C 1
ATOM 3447 O O . ALA A 1 438 ? -6.293 -5.414 -19.891 1 97.81 438 ALA A O 1
ATOM 3448 N N . LYS A 1 439 ? -8.492 -5.328 -20.266 1 97.75 439 LYS A N 1
ATOM 3449 C CA . LYS A 1 439 ? -8.484 -3.902 -20.578 1 97.75 439 LYS A CA 1
ATOM 3450 C C . LYS A 1 439 ? -7.977 -3.086 -19.391 1 97.75 439 LYS A C 1
ATOM 3452 O O . LYS A 1 439 ? -7.145 -2.189 -19.547 1 97.75 439 LYS A O 1
ATOM 3457 N N . MET A 1 440 ? -8.445 -3.363 -18.203 1 98.06 440 MET A N 1
ATOM 3458 C CA . MET A 1 440 ? -8.016 -2.658 -17 1 98.06 440 MET A CA 1
ATOM 3459 C C . MET A 1 440 ? -6.52 -2.859 -16.75 1 98.06 440 MET A C 1
ATOM 3461 O O . MET A 1 440 ? -5.809 -1.909 -16.422 1 98.06 440 MET A O 1
ATOM 3465 N N . MET A 1 441 ? -6.07 -4.066 -16.922 1 97.69 441 MET A N 1
ATOM 3466 C CA . MET A 1 441 ? -4.66 -4.371 -16.688 1 97.69 441 MET A CA 1
ATOM 3467 C C . MET A 1 441 ? -3.773 -3.607 -17.672 1 97.69 441 MET A C 1
ATOM 3469 O O . MET A 1 441 ? -2.709 -3.113 -17.297 1 97.69 441 MET A O 1
ATOM 3473 N N . ARG A 1 442 ? -4.199 -3.488 -18.875 1 95.94 442 ARG A N 1
ATOM 3474 C CA . ARG A 1 442 ? -3.406 -2.85 -19.906 1 95.94 442 ARG A CA 1
ATOM 3475 C C . ARG A 1 442 ? -3.408 -1.333 -19.75 1 95.94 442 ARG A C 1
ATOM 3477 O O . ARG A 1 442 ? -2.414 -0.67 -20.062 1 95.94 442 ARG A O 1
ATOM 3484 N N . GLU A 1 443 ? -4.52 -0.844 -19.219 1 96 443 GLU A N 1
ATOM 3485 C CA . GLU A 1 443 ? -4.711 0.603 -19.25 1 96 443 GLU A CA 1
ATOM 3486 C C . GLU A 1 443 ? -4.352 1.229 -17.906 1 96 443 GLU A C 1
ATOM 3488 O O . GLU A 1 443 ? -4.281 2.455 -17.781 1 96 443 GLU A O 1
ATOM 3493 N N . LYS A 1 444 ? -4.188 0.406 -16.844 1 95.44 444 LYS A N 1
ATOM 3494 C CA . LYS A 1 444 ? -3.818 0.996 -15.555 1 95.44 444 LYS A CA 1
ATOM 3495 C C . LYS A 1 444 ? -2.543 1.823 -15.68 1 95.44 444 LYS A C 1
ATOM 3497 O O . LYS A 1 444 ? -1.685 1.532 -16.516 1 95.44 444 LYS A O 1
ATOM 3502 N N . PRO A 1 445 ? -2.416 2.828 -14.805 1 96.38 445 PRO A N 1
ATOM 3503 C CA . PRO A 1 445 ? -1.293 3.762 -14.906 1 96.38 445 PRO A CA 1
ATOM 3504 C C . PRO A 1 445 ? 0.06 3.082 -14.711 1 96.38 445 PRO A C 1
ATOM 3506 O O . PRO A 1 445 ? 0.195 2.205 -13.852 1 96.38 445 PRO A O 1
ATOM 3509 N N . PHE A 1 446 ? 1.088 3.436 -15.57 1 96.62 446 PHE A N 1
ATOM 3510 C CA . PHE A 1 446 ? 2.502 3.09 -15.477 1 96.62 446 PHE A CA 1
ATOM 3511 C C . PHE A 1 446 ? 2.717 1.607 -15.758 1 96.62 446 PHE A C 1
ATOM 3513 O O . PHE A 1 446 ? 2.248 0.753 -15.008 1 96.62 446 PHE A O 1
ATOM 3520 N N . THR A 1 447 ? 3.438 1.259 -16.75 1 96.38 447 THR A N 1
ATOM 3521 C CA . THR A 1 447 ? 3.641 -0.119 -17.188 1 96.38 447 THR A CA 1
ATOM 3522 C C . THR A 1 447 ? 4.562 -0.861 -16.219 1 96.38 447 THR A C 1
ATOM 3524 O O . THR A 1 447 ? 5.328 -0.238 -15.484 1 96.38 447 THR A O 1
ATOM 3527 N N . PRO A 1 448 ? 4.484 -2.156 -16.219 1 97.31 448 PRO A N 1
ATOM 3528 C CA . PRO A 1 448 ? 5.41 -2.924 -15.383 1 97.31 448 PRO A CA 1
ATOM 3529 C C . PRO A 1 448 ? 6.871 -2.582 -15.656 1 97.31 448 PRO A C 1
ATOM 3531 O O . PRO A 1 448 ? 7.676 -2.504 -14.727 1 97.31 448 PRO A O 1
ATOM 3534 N N . GLU A 1 449 ? 7.25 -2.365 -16.891 1 97.38 449 GLU A N 1
ATOM 3535 C CA . GLU A 1 449 ? 8.617 -2.02 -17.266 1 97.38 449 GLU A CA 1
ATOM 3536 C C . GLU A 1 449 ? 9.031 -0.679 -16.672 1 97.38 449 GLU A C 1
ATOM 3538 O O . GLU A 1 449 ? 10.109 -0.562 -16.078 1 97.38 449 GLU A O 1
ATOM 3543 N N . ASP A 1 450 ? 8.109 0.283 -16.812 1 97.12 450 ASP A N 1
ATOM 3544 C CA . ASP A 1 450 ? 8.383 1.603 -16.25 1 97.12 450 ASP A CA 1
ATOM 3545 C C . ASP A 1 450 ? 8.562 1.531 -14.734 1 97.12 450 ASP A C 1
ATOM 3547 O O . ASP A 1 450 ? 9.492 2.137 -14.188 1 97.12 450 ASP A O 1
ATOM 3551 N N . ARG A 1 451 ? 7.688 0.841 -14.102 1 98.06 451 ARG A N 1
ATOM 3552 C CA . ARG A 1 451 ? 7.758 0.705 -12.648 1 98.06 451 ARG A CA 1
ATOM 3553 C C . ARG A 1 451 ? 9.062 0.047 -12.227 1 98.06 451 ARG A C 1
ATOM 3555 O O . ARG A 1 451 ? 9.758 0.545 -11.336 1 98.06 451 ARG A O 1
ATOM 3562 N N . LEU A 1 452 ? 9.398 -1.072 -12.852 1 98.38 452 LEU A N 1
ATOM 3563 C CA . LEU A 1 452 ? 10.617 -1.794 -12.508 1 98.38 452 LEU A CA 1
ATOM 3564 C C . LEU A 1 452 ? 11.844 -0.915 -12.703 1 98.38 452 LEU A C 1
ATOM 3566 O O . LEU A 1 452 ? 12.656 -0.754 -11.789 1 98.38 452 LEU A O 1
ATOM 3570 N N . VAL A 1 453 ? 11.969 -0.338 -13.859 1 98.19 453 VAL A N 1
ATOM 3571 C CA . VAL A 1 453 ? 13.188 0.367 -14.258 1 98.19 453 VAL A CA 1
ATOM 3572 C C . VAL A 1 453 ? 13.336 1.645 -13.43 1 98.19 453 VAL A C 1
ATOM 3574 O O . VAL A 1 453 ? 14.398 1.9 -12.859 1 98.19 453 VAL A O 1
ATOM 3577 N N . ARG A 1 454 ? 12.32 2.426 -13.312 1 97.94 454 ARG A N 1
ATOM 3578 C CA . ARG A 1 454 ? 12.422 3.721 -12.648 1 97.94 454 ARG A CA 1
ATOM 3579 C C . ARG A 1 454 ? 12.664 3.551 -11.148 1 97.94 454 ARG A C 1
ATOM 3581 O O . ARG A 1 454 ? 13.453 4.297 -10.555 1 97.94 454 ARG A O 1
ATOM 3588 N N . TRP A 1 455 ? 12.031 2.611 -10.555 1 98.31 455 TRP A N 1
ATOM 3589 C CA . TRP A 1 455 ? 12.234 2.398 -9.125 1 98.31 455 TRP A CA 1
ATOM 3590 C C . TRP A 1 455 ? 13.609 1.792 -8.859 1 98.31 455 TRP A C 1
ATOM 3592 O O . TRP A 1 455 ? 14.242 2.092 -7.844 1 98.31 455 TRP A O 1
ATOM 3602 N N . THR A 1 456 ? 14.031 0.888 -9.75 1 98.38 456 THR A N 1
ATOM 3603 C CA . THR A 1 456 ? 15.391 0.365 -9.602 1 98.38 456 THR A CA 1
ATOM 3604 C C . THR A 1 456 ? 16.422 1.485 -9.734 1 98.38 456 THR A C 1
ATOM 3606 O O . THR A 1 456 ? 17.359 1.566 -8.945 1 98.38 456 THR A O 1
ATOM 3609 N N . ASN A 1 457 ? 16.25 2.373 -10.75 1 98.12 457 ASN A N 1
ATOM 3610 C CA . ASN A 1 457 ? 17.125 3.537 -10.883 1 98.12 457 ASN A CA 1
ATOM 3611 C C . ASN A 1 457 ? 17.141 4.375 -9.609 1 98.12 457 ASN A C 1
ATOM 3613 O O . ASN A 1 457 ? 18.203 4.809 -9.164 1 98.12 457 ASN A O 1
ATOM 3617 N N . PHE A 1 458 ? 15.961 4.559 -9.078 1 97.88 458 PHE A N 1
ATOM 3618 C CA . PHE A 1 458 ? 15.836 5.336 -7.848 1 97.88 458 PHE A CA 1
ATOM 3619 C C . PHE A 1 458 ? 16.625 4.691 -6.719 1 97.88 458 PHE A C 1
ATOM 3621 O O . PHE A 1 458 ? 17.328 5.383 -5.973 1 97.88 458 PHE A O 1
ATOM 3628 N N . ALA A 1 459 ? 16.5 3.379 -6.582 1 97.88 459 ALA A N 1
ATOM 3629 C CA . ALA A 1 459 ? 17.234 2.65 -5.555 1 97.88 459 ALA A CA 1
ATOM 3630 C C . ALA A 1 459 ? 18.75 2.738 -5.793 1 97.88 459 ALA A C 1
ATOM 3632 O O . ALA A 1 459 ? 19.531 2.84 -4.84 1 97.88 459 ALA A O 1
ATOM 3633 N N . ILE A 1 460 ? 19.172 2.666 -7.031 1 97.75 460 ILE A N 1
ATOM 3634 C CA . ILE A 1 460 ? 20.594 2.754 -7.367 1 97.75 460 ILE A CA 1
ATOM 3635 C C . ILE A 1 460 ? 21.109 4.145 -7.016 1 97.75 460 ILE A C 1
ATOM 3637 O O . ILE A 1 460 ? 22.172 4.273 -6.387 1 97.75 460 ILE A O 1
ATOM 3641 N N . ASP A 1 461 ? 20.375 5.16 -7.328 1 97.06 461 ASP A N 1
ATOM 3642 C CA . ASP A 1 461 ? 20.812 6.547 -7.176 1 97.06 461 ASP A CA 1
ATOM 3643 C C . ASP A 1 461 ? 20.875 6.949 -5.707 1 97.06 461 ASP A C 1
ATOM 3645 O O . ASP A 1 461 ? 21.688 7.777 -5.312 1 97.06 461 ASP A O 1
ATOM 3649 N N . HIS A 1 462 ? 20.047 6.332 -4.875 1 97.06 462 HIS A N 1
ATOM 3650 C CA . HIS A 1 462 ? 19.906 6.844 -3.514 1 97.06 462 HIS A CA 1
ATOM 3651 C C . HIS A 1 462 ? 20.344 5.805 -2.488 1 97.06 462 HIS A C 1
ATOM 3653 O O . HIS A 1 462 ? 20.359 6.078 -1.287 1 97.06 462 HIS A O 1
ATOM 3659 N N . GLY A 1 463 ? 20.766 4.625 -2.967 1 96.19 463 GLY A N 1
ATOM 3660 C CA . GLY A 1 463 ? 21.203 3.584 -2.051 1 96.19 463 GLY A CA 1
ATOM 3661 C C . GLY A 1 463 ? 20.062 2.936 -1.295 1 96.19 463 GLY A C 1
ATOM 3662 O O . GLY A 1 463 ? 18.969 2.771 -1.837 1 96.19 463 GLY A O 1
ATOM 3663 N N . VAL A 1 464 ? 20.328 2.479 -0.101 1 96.94 464 VAL A N 1
ATOM 3664 C CA . VAL A 1 464 ? 19.297 1.871 0.734 1 96.94 464 VAL A CA 1
ATOM 3665 C C . VAL A 1 464 ? 18.219 2.904 1.061 1 96.94 464 VAL A C 1
ATOM 3667 O O . VAL A 1 464 ? 18.531 3.998 1.539 1 96.94 464 VAL A O 1
ATOM 3670 N N . LEU A 1 465 ? 16.984 2.574 0.775 1 97.38 465 LEU A N 1
ATOM 3671 C CA . LEU A 1 465 ? 15.875 3.498 0.966 1 97.38 465 LEU A CA 1
ATOM 3672 C C . LEU A 1 465 ? 15.305 3.375 2.375 1 97.38 465 LEU A C 1
ATOM 3674 O O . LEU A 1 465 ? 14.164 2.938 2.551 1 97.38 465 LEU A O 1
ATOM 3678 N N . GLU A 1 466 ? 15.992 3.865 3.322 1 96.19 466 GLU A N 1
ATOM 3679 C CA . GLU A 1 466 ? 15.609 3.805 4.727 1 96.19 466 GLU A CA 1
ATOM 3680 C C . GLU A 1 466 ? 14.258 4.473 4.957 1 96.19 466 GLU A C 1
ATOM 3682 O O . GLU A 1 466 ? 13.492 4.047 5.828 1 96.19 466 GLU A O 1
ATOM 3687 N N . GLU A 1 467 ? 13.922 5.449 4.152 1 96.81 467 GLU A N 1
ATOM 3688 C CA . GLU A 1 467 ? 12.711 6.254 4.293 1 96.81 467 GLU A CA 1
ATOM 3689 C C . GLU A 1 467 ? 11.461 5.43 4.008 1 96.81 467 GLU A C 1
ATOM 3691 O O . GLU A 1 467 ? 10.359 5.805 4.406 1 96.81 467 GLU A O 1
ATOM 3696 N N . PHE A 1 468 ? 11.633 4.273 3.352 1 96.94 468 PHE A N 1
ATOM 3697 C CA . PHE A 1 468 ? 10.477 3.465 2.975 1 96.94 468 PHE A CA 1
ATOM 3698 C C . PHE A 1 468 ? 10.281 2.311 3.949 1 96.94 468 PHE A C 1
ATOM 3700 O O . PHE A 1 468 ? 9.305 1.567 3.852 1 96.94 468 PHE A O 1
ATOM 3707 N N . HIS A 1 469 ? 11.164 2.164 4.957 1 95.56 469 HIS A N 1
ATOM 3708 C CA . HIS A 1 469 ? 11.047 1.057 5.898 1 95.56 469 HIS A CA 1
ATOM 3709 C C . HIS A 1 469 ? 9.914 1.293 6.895 1 95.56 469 HIS A C 1
ATOM 3711 O O . HIS A 1 469 ? 9.773 2.396 7.426 1 95.56 469 HIS A O 1
ATOM 3717 N N . VAL A 1 470 ? 9.094 0.296 7.082 1 95.56 470 VAL A N 1
ATOM 3718 C CA . VAL A 1 470 ? 8.047 0.344 8.102 1 95.56 470 VAL A CA 1
ATOM 3719 C C . VAL A 1 470 ? 8.594 -0.184 9.43 1 95.56 470 VAL A C 1
ATOM 3721 O O . VAL A 1 470 ? 9.148 -1.283 9.484 1 95.56 470 VAL A O 1
ATOM 3724 N N . GLU A 1 471 ? 8.398 0.535 10.477 1 96.44 471 GLU A N 1
ATOM 3725 C CA . GLU A 1 471 ? 8.953 0.159 11.773 1 96.44 471 GLU A CA 1
ATOM 3726 C C . GLU A 1 471 ? 8.344 -1.147 12.273 1 96.44 471 GLU A C 1
ATOM 3728 O O . GLU A 1 471 ? 8.953 -1.853 13.086 1 96.44 471 GLU A O 1
ATOM 3733 N N . GLY A 1 472 ? 7.172 -1.453 11.789 1 95.81 472 GLY A N 1
ATOM 3734 C CA . GLY A 1 472 ? 6.52 -2.693 12.18 1 95.81 472 GLY A CA 1
ATOM 3735 C C . GLY A 1 472 ? 7.363 -3.924 11.898 1 95.81 472 GLY A C 1
ATOM 3736 O O . GLY A 1 472 ? 7.262 -4.926 12.602 1 95.81 472 GLY A O 1
ATOM 3737 N N . SER A 1 473 ? 8.172 -3.885 10.875 1 94.75 473 SER A N 1
ATOM 3738 C CA . SER A 1 473 ? 8.984 -5.027 10.477 1 94.75 473 SER A CA 1
ATOM 3739 C C . SER A 1 473 ? 10.117 -5.27 11.477 1 94.75 473 SER A C 1
ATOM 3741 O O . SER A 1 473 ? 10.742 -6.336 11.469 1 94.75 473 SER A O 1
ATOM 3743 N N . ARG A 1 474 ? 10.375 -4.305 12.305 1 93.88 474 ARG A N 1
ATOM 3744 C CA . ARG A 1 474 ? 11.508 -4.379 13.227 1 93.88 474 ARG A CA 1
ATOM 3745 C C . ARG A 1 474 ? 11.047 -4.68 14.648 1 93.88 474 ARG A C 1
ATOM 3747 O O . ARG A 1 474 ? 11.859 -4.75 15.57 1 93.88 474 ARG A O 1
ATOM 3754 N N . LEU A 1 475 ? 9.797 -4.824 14.812 1 95.06 475 LEU A N 1
ATOM 3755 C CA . LEU A 1 475 ? 9.234 -5.059 16.141 1 95.06 475 LEU A CA 1
ATOM 3756 C C . LEU A 1 475 ? 9.023 -6.547 16.375 1 95.06 475 LEU A C 1
ATOM 3758 O O . LEU A 1 475 ? 8.695 -7.293 15.453 1 95.06 475 LEU A O 1
ATOM 3762 N N . SER A 1 476 ? 9.203 -6.93 17.656 1 92.69 476 SER A N 1
ATOM 3763 C CA . SER A 1 476 ? 8.797 -8.273 18.031 1 92.69 476 SER A CA 1
ATOM 3764 C C . SER A 1 476 ? 7.277 -8.414 18.031 1 92.69 476 SER A C 1
ATOM 3766 O O . SER A 1 476 ? 6.559 -7.414 18.094 1 92.69 476 SER A O 1
ATOM 3768 N N . GLY A 1 477 ? 6.867 -9.617 17.953 1 91.75 477 GLY A N 1
ATOM 3769 C CA . GLY A 1 477 ? 5.43 -9.852 17.969 1 91.75 477 GLY A CA 1
ATOM 3770 C C . GLY A 1 477 ? 4.746 -9.281 19.203 1 91.75 477 GLY A C 1
ATOM 3771 O O . GLY A 1 477 ? 3.656 -8.719 19.094 1 91.75 477 GLY A O 1
ATOM 3772 N N . LEU A 1 478 ? 5.383 -9.406 20.312 1 94.75 478 LEU A N 1
ATOM 3773 C CA . LEU A 1 478 ? 4.84 -8.906 21.562 1 94.75 478 LEU A CA 1
ATOM 3774 C C . LEU A 1 478 ? 4.625 -7.395 21.5 1 94.75 478 LEU A C 1
ATOM 3776 O O . LEU A 1 478 ? 3.592 -6.895 21.953 1 94.75 478 LEU A O 1
ATOM 3780 N N . VAL A 1 479 ? 5.57 -6.68 20.938 1 96.88 479 VAL A N 1
ATOM 3781 C CA . VAL A 1 479 ? 5.516 -5.223 20.844 1 96.88 479 VAL A CA 1
ATOM 3782 C C . VAL A 1 479 ? 4.602 -4.801 19.703 1 96.88 479 VAL A C 1
ATOM 3784 O O . VAL A 1 479 ? 3.801 -3.873 19.844 1 96.88 479 VAL A O 1
ATOM 3787 N N . TYR A 1 480 ? 4.668 -5.559 18.625 1 95.94 480 TYR A N 1
ATOM 3788 C CA . TYR A 1 480 ? 3.873 -5.246 17.438 1 95.94 480 TYR A CA 1
ATOM 3789 C C . TYR A 1 480 ? 2.385 -5.258 17.766 1 95.94 480 TYR A C 1
ATOM 3791 O O . TYR A 1 480 ? 1.647 -4.355 17.359 1 95.94 480 TYR A O 1
ATOM 3799 N N . TYR A 1 481 ? 1.939 -6.199 18.578 1 94.19 481 TYR A N 1
ATOM 3800 C CA . TYR A 1 481 ? 0.518 -6.352 18.875 1 94.19 481 TYR A CA 1
ATOM 3801 C C . TYR A 1 481 ? 0.167 -5.715 20.203 1 94.19 481 TYR A C 1
ATOM 3803 O O . TYR A 1 481 ? -0.94 -5.898 20.719 1 94.19 481 TYR A O 1
ATOM 3811 N N . ASN A 1 482 ? 1.068 -4.988 20.812 1 97.25 482 ASN A N 1
ATOM 3812 C CA . ASN A 1 482 ? 0.878 -4.305 22.094 1 97.25 482 ASN A CA 1
ATOM 3813 C C . ASN A 1 482 ? 0.461 -5.281 23.188 1 97.25 482 ASN A C 1
ATOM 3815 O O . ASN A 1 482 ? -0.338 -4.934 24.062 1 97.25 482 ASN A O 1
ATOM 3819 N N . LEU A 1 483 ? 0.919 -6.5 23.094 1 95.56 483 LEU A N 1
ATOM 3820 C CA . LEU A 1 483 ? 0.544 -7.488 24.094 1 95.56 483 LEU A CA 1
ATOM 3821 C C . LEU A 1 483 ? 1.123 -7.125 25.469 1 95.56 483 LEU A C 1
ATOM 3823 O O . LEU A 1 483 ? 0.504 -7.391 26.5 1 95.56 483 LEU A O 1
ATOM 3827 N N . ASP A 1 484 ? 2.328 -6.574 25.453 1 96.69 484 ASP A N 1
ATOM 3828 C CA . ASP A 1 484 ? 2.926 -6.105 26.703 1 96.69 484 ASP A CA 1
ATOM 3829 C C . ASP A 1 484 ? 2.082 -5 27.344 1 96.69 484 ASP A C 1
ATOM 3831 O O . ASP A 1 484 ? 1.777 -5.051 28.531 1 96.69 484 ASP A O 1
ATOM 3835 N N . VAL A 1 485 ? 1.633 -4.078 26.516 1 97.25 485 VAL A N 1
ATOM 3836 C CA . VAL A 1 485 ? 0.813 -2.967 26.984 1 97.25 485 VAL A CA 1
ATOM 3837 C C . VAL A 1 485 ? -0.522 -3.492 27.516 1 97.25 485 VAL A C 1
ATOM 3839 O O . VAL A 1 485 ? -0.98 -3.09 28.578 1 97.25 485 VAL A O 1
ATOM 3842 N N . MET A 1 486 ? -1.14 -4.375 26.781 1 95.62 486 MET A N 1
ATOM 3843 C CA . MET A 1 486 ? -2.428 -4.934 27.188 1 95.62 486 MET A CA 1
ATOM 3844 C C . MET A 1 486 ? -2.293 -5.75 28.469 1 95.62 486 MET A C 1
ATOM 3846 O O . MET A 1 486 ? -3.182 -5.727 29.328 1 95.62 486 MET A O 1
ATOM 3850 N N . PHE A 1 487 ? -1.249 -6.48 28.578 1 95.31 487 PHE A N 1
ATOM 3851 C CA . PHE A 1 487 ? -1.009 -7.285 29.766 1 95.31 487 PHE A CA 1
ATOM 3852 C C . PHE A 1 487 ? -0.921 -6.398 31 1 95.31 487 PHE A C 1
ATOM 3854 O O . PHE A 1 487 ? -1.559 -6.68 32.031 1 95.31 487 PHE A O 1
ATOM 3861 N N . VAL A 1 488 ? -0.102 -5.375 30.922 1 95.88 488 VAL A N 1
ATOM 3862 C CA . VAL A 1 488 ? 0.039 -4.457 32.031 1 95.88 488 VAL A CA 1
ATOM 3863 C C . VAL A 1 488 ? -1.308 -3.805 32.344 1 95.88 488 VAL A C 1
ATOM 3865 O O . VAL A 1 488 ? -1.688 -3.67 33.5 1 95.88 488 VAL A O 1
ATOM 3868 N N . GLY A 1 489 ? -2.029 -3.387 31.281 1 94.75 489 GLY A N 1
ATOM 3869 C CA . GLY A 1 489 ? -3.369 -2.859 31.469 1 94.75 489 GLY A CA 1
ATOM 3870 C C . GLY A 1 489 ? -4.297 -3.826 32.188 1 94.75 489 GLY A C 1
ATOM 3871 O O . GLY A 1 489 ? -5.051 -3.43 33.062 1 94.75 489 GLY A O 1
ATOM 3872 N N . PHE A 1 490 ? -4.234 -5.062 31.828 1 94.12 490 PHE A N 1
ATOM 3873 C CA . PHE A 1 490 ? -5.059 -6.102 32.438 1 94.12 490 PHE A CA 1
ATOM 3874 C C . PHE A 1 490 ? -4.703 -6.281 33.906 1 94.12 490 PHE A C 1
ATOM 3876 O O . PHE A 1 490 ? -5.59 -6.414 34.75 1 94.12 490 PHE A O 1
ATOM 3883 N N . VAL A 1 491 ? -3.439 -6.301 34.188 1 95.19 491 VAL A N 1
ATOM 3884 C CA . VAL A 1 491 ? -2.979 -6.477 35.562 1 95.19 491 VAL A CA 1
ATOM 3885 C C . VAL A 1 491 ? -3.459 -5.309 36.406 1 95.19 491 VAL A C 1
ATOM 3887 O O . VAL A 1 491 ? -3.977 -5.512 37.531 1 95.19 491 VAL A O 1
ATOM 3890 N N . VAL A 1 492 ? -3.289 -4.145 35.938 1 95.25 492 VAL A N 1
ATOM 3891 C CA . VAL A 1 492 ? -3.697 -2.949 36.656 1 95.25 492 VAL A CA 1
ATOM 3892 C C . VAL A 1 492 ? -5.211 -2.961 36.844 1 95.25 492 VAL A C 1
ATOM 3894 O O . VAL A 1 492 ? -5.699 -2.666 37.938 1 95.25 492 VAL A O 1
ATOM 3897 N N . PHE A 1 493 ? -5.871 -3.291 35.844 1 94.31 493 PHE A N 1
ATOM 3898 C CA . PHE A 1 493 ? -7.328 -3.352 35.906 1 94.31 493 PHE A CA 1
ATOM 3899 C C . PHE A 1 493 ? -7.777 -4.406 36.906 1 94.31 493 PHE A C 1
ATOM 3901 O O . PHE A 1 493 ? -8.688 -4.164 37.719 1 94.31 493 PHE A O 1
ATOM 3908 N N . SER A 1 494 ? -7.172 -5.539 36.844 1 94.81 494 SER A N 1
ATOM 3909 C CA . SER A 1 494 ? -7.504 -6.617 37.781 1 94.81 494 SER A CA 1
ATOM 3910 C C . SER A 1 494 ? -7.207 -6.223 39.219 1 94.81 494 SER A C 1
ATOM 3912 O O . SER A 1 494 ? -7.969 -6.555 40.125 1 94.81 494 SER A O 1
ATOM 3914 N N . PHE A 1 495 ? -6.125 -5.582 39.406 1 95.5 495 PHE A N 1
ATOM 3915 C CA . PHE A 1 495 ? -5.773 -5.102 40.75 1 95.5 495 PHE A CA 1
ATOM 3916 C C . PHE A 1 495 ? -6.809 -4.098 41.25 1 95.5 495 PHE A C 1
ATOM 3918 O O . PHE A 1 495 ? -7.227 -4.16 42.406 1 95.5 495 PHE A O 1
ATOM 3925 N N . PHE A 1 496 ? -7.152 -3.234 40.406 1 95.12 496 PHE A N 1
ATOM 3926 C CA . PHE A 1 496 ? -8.164 -2.244 40.75 1 95.12 496 PHE A CA 1
ATOM 3927 C C . PHE A 1 496 ? -9.477 -2.922 41.125 1 95.12 496 PHE A C 1
ATOM 3929 O O . PHE A 1 496 ? -10.117 -2.547 42.094 1 95.12 496 PHE A O 1
ATOM 3936 N N . LEU A 1 497 ? -9.875 -3.893 40.344 1 95.44 497 LEU A N 1
ATOM 3937 C CA . LEU A 1 497 ? -11.094 -4.637 40.625 1 95.44 497 LEU A CA 1
ATOM 3938 C C . LEU A 1 497 ? -10.977 -5.383 41.969 1 95.44 497 LEU A C 1
ATOM 3940 O O . LEU A 1 497 ? -11.945 -5.469 42.719 1 95.44 497 LEU A O 1
ATOM 3944 N N . TRP A 1 498 ? -9.852 -5.91 42.156 1 94.5 498 TRP A N 1
ATOM 3945 C CA . TRP A 1 498 ? -9.594 -6.621 43.375 1 94.5 498 TRP A CA 1
ATOM 3946 C C . TRP A 1 498 ? -9.734 -5.691 44.594 1 94.5 498 TRP A C 1
ATOM 3948 O O . TRP A 1 498 ? -10.367 -6.047 45.594 1 94.5 498 TRP A O 1
ATOM 3958 N N . VAL A 1 499 ? -9.219 -4.559 44.469 1 95.75 499 VAL A N 1
ATOM 3959 C CA . VAL A 1 499 ? -9.297 -3.562 45.562 1 95.75 499 VAL A CA 1
ATOM 3960 C C . VAL A 1 499 ? -10.75 -3.145 45.75 1 95.75 499 VAL A C 1
ATOM 3962 O O . VAL A 1 499 ? -11.211 -3.01 46.906 1 95.75 499 VAL A O 1
ATOM 3965 N N . LEU A 1 500 ? -11.422 -2.941 44.688 1 95.56 500 LEU A N 1
ATOM 3966 C CA . LEU A 1 500 ? -12.82 -2.545 44.781 1 95.56 500 LEU A CA 1
ATOM 3967 C C . LEU A 1 500 ? -13.656 -3.613 45.469 1 95.56 500 LEU A C 1
ATOM 3969 O O . LEU A 1 500 ? -14.539 -3.293 46.281 1 95.56 500 LEU A O 1
ATOM 3973 N N . VAL A 1 501 ? -13.422 -4.859 45.125 1 95.19 501 VAL A N 1
ATOM 3974 C CA . VAL A 1 501 ? -14.141 -5.969 45.75 1 95.19 501 VAL A CA 1
ATOM 3975 C C . VAL A 1 501 ? -13.836 -6.004 47.25 1 95.19 501 VAL A C 1
ATOM 3977 O O . VAL A 1 501 ? -14.742 -6.199 48.062 1 95.19 501 VAL A O 1
ATOM 3980 N N . TYR A 1 502 ? -12.641 -5.793 47.562 1 93.5 502 TYR A N 1
ATOM 3981 C CA . TYR A 1 502 ? -12.242 -5.805 48.969 1 93.5 502 TYR A CA 1
ATOM 3982 C C . TYR A 1 502 ? -12.852 -4.633 49.719 1 93.5 502 TYR A C 1
ATOM 3984 O O . TYR A 1 502 ? -13.273 -4.781 50.875 1 93.5 502 TYR A O 1
ATOM 3992 N N . VAL A 1 503 ? -12.859 -3.51 49.125 1 95.12 503 VAL A N 1
ATOM 3993 C CA . VAL A 1 503 ? -13.477 -2.332 49.719 1 95.12 503 VAL A CA 1
ATOM 3994 C C . VAL A 1 503 ? -14.969 -2.568 49.906 1 95.12 503 VAL A C 1
ATOM 3996 O O . VAL A 1 503 ? -15.531 -2.229 50.969 1 95.12 503 VAL A O 1
ATOM 3999 N N . PHE A 1 504 ? -15.555 -3.141 48.938 1 94.69 504 PHE A N 1
ATOM 4000 C CA . PHE A 1 504 ? -16.984 -3.445 49 1 94.69 504 PHE A CA 1
ATOM 4001 C C . PHE A 1 504 ? -17.266 -4.441 50.125 1 94.69 504 PHE A C 1
ATOM 4003 O O . PHE A 1 504 ? -18.234 -4.277 50.875 1 94.69 504 PHE A O 1
ATOM 4010 N N . LYS A 1 505 ? -16.469 -5.422 50.156 1 94.06 505 LYS A N 1
ATOM 4011 C CA . LYS A 1 505 ? -16.625 -6.414 51.219 1 94.06 505 LYS A CA 1
ATOM 4012 C C . LYS A 1 505 ? -16.422 -5.777 52.594 1 94.06 505 LYS A C 1
ATOM 4014 O O . LYS A 1 505 ? -17.141 -6.113 53.562 1 94.06 505 LYS A O 1
ATOM 4019 N N . PHE A 1 506 ? -15.508 -4.953 52.688 1 93.62 506 PHE A N 1
ATOM 4020 C CA . PHE A 1 506 ? -15.242 -4.246 53.938 1 93.62 506 PHE A CA 1
ATOM 4021 C C . PHE A 1 506 ? -16.422 -3.371 54.312 1 93.62 506 PHE A C 1
ATOM 4023 O O . PHE A 1 506 ? -16.844 -3.357 55.469 1 93.62 506 PHE A O 1
ATOM 4030 N N . LEU A 1 507 ? -17 -2.668 53.375 1 94.19 507 LEU A N 1
ATOM 4031 C CA . LEU A 1 507 ? -18.141 -1.803 53.625 1 94.19 507 LEU A CA 1
ATOM 4032 C C . LEU A 1 507 ? -19.359 -2.623 54.062 1 94.19 507 LEU A C 1
ATOM 4034 O O . LEU A 1 507 ? -20.094 -2.219 54.969 1 94.19 507 LEU A O 1
ATOM 4038 N N . LEU A 1 508 ? -19.516 -3.797 53.438 1 93.25 508 LEU A N 1
ATOM 4039 C CA . LEU A 1 508 ? -20.625 -4.684 53.781 1 93.25 508 LEU A CA 1
ATOM 4040 C C . LEU A 1 508 ? -20.453 -5.207 55.219 1 93.25 508 LEU A C 1
ATOM 4042 O O . LEU A 1 508 ? -21.422 -5.352 55.938 1 93.25 508 LEU A O 1
ATOM 4046 N N . ARG A 1 509 ? -19.281 -5.465 55.594 1 93.06 509 ARG A N 1
ATOM 4047 C CA . ARG A 1 509 ? -18.984 -5.934 56.938 1 93.06 509 ARG A CA 1
ATOM 4048 C C . ARG A 1 509 ? -19.266 -4.852 57.969 1 93.06 509 ARG A C 1
ATOM 4050 O O . ARG A 1 509 ? -19.812 -5.133 59.062 1 93.06 509 ARG A O 1
ATOM 4057 N N . VAL A 1 510 ? -19.016 -3.641 57.625 1 92.19 510 VAL A N 1
ATOM 4058 C CA . VAL A 1 510 ? -19.25 -2.516 58.531 1 92.19 510 VAL A CA 1
ATOM 4059 C C . VAL A 1 510 ? -20.75 -2.277 58.719 1 92.19 510 VAL A C 1
ATOM 4061 O O . VAL A 1 510 ? -21.219 -2.051 59.812 1 92.19 510 VAL A O 1
ATOM 4064 N N . ILE A 1 511 ? -21.469 -2.436 57.625 1 91.81 511 ILE A N 1
ATOM 4065 C CA . ILE A 1 511 ? -22.906 -2.227 57.688 1 91.81 511 ILE A CA 1
ATOM 4066 C C . ILE A 1 511 ? -23.578 -3.336 58.5 1 91.81 511 ILE A C 1
ATOM 4068 O O . ILE A 1 511 ? -24.469 -3.074 59.281 1 91.81 511 ILE A O 1
ATOM 4072 N N . ARG A 1 512 ? -23.047 -4.566 58.344 1 91.19 512 ARG A N 1
ATOM 4073 C CA . ARG A 1 512 ? -23.594 -5.699 59.094 1 91.19 512 ARG A CA 1
ATOM 4074 C C . ARG A 1 512 ? -23.297 -5.57 60.562 1 91.19 512 ARG A C 1
ATOM 4076 O O . ARG A 1 512 ? -24.156 -5.906 61.406 1 91.19 512 ARG A O 1
ATOM 4083 N N . LEU A 1 513 ? -22.203 -4.949 60.906 1 89.19 513 LEU A N 1
ATOM 4084 C CA . LEU A 1 513 ? -21.828 -4.754 62.281 1 89.19 513 LEU A CA 1
ATOM 4085 C C . LEU A 1 513 ? -22.672 -3.654 62.938 1 89.19 513 LEU A C 1
ATOM 4087 O O . LEU A 1 513 ? -23.062 -3.764 64.062 1 89.19 513 LEU A O 1
ATOM 4091 N N . ASP A 1 514 ? -23.047 -2.723 62.25 1 86.44 514 ASP A N 1
ATOM 4092 C CA . ASP A 1 514 ? -23.859 -1.628 62.75 1 86.44 514 ASP A CA 1
ATOM 4093 C C . ASP A 1 514 ? -25.297 -2.078 63 1 86.44 514 ASP A C 1
ATOM 4095 O O . ASP A 1 514 ? -25.906 -1.711 64 1 86.44 514 ASP A O 1
ATOM 4099 N N . VAL A 1 515 ? -25.75 -2.945 62.125 1 87.75 515 VAL A N 1
ATOM 4100 C CA . VAL A 1 515 ? -27.109 -3.455 62.281 1 87.75 515 VAL A CA 1
ATOM 4101 C C . VAL A 1 515 ? -27.188 -4.391 63.469 1 87.75 515 VAL A C 1
ATOM 4103 O O . VAL A 1 515 ? -28.172 -4.371 64.25 1 87.75 515 VAL A O 1
ATOM 4106 N N . SER A 1 516 ? -26.188 -5.055 63.594 1 83.94 516 SER A N 1
ATOM 4107 C CA . SER A 1 516 ? -26.188 -5.977 64.75 1 83.94 516 SER A CA 1
ATOM 4108 C C . SER A 1 516 ? -26.062 -5.23 66.062 1 83.94 516 SER A C 1
ATOM 4110 O O . SER A 1 516 ? -26.656 -5.633 67.062 1 83.94 516 SER A O 1
ATOM 4112 N N . ARG A 1 517 ? -25.5 -4.191 66.062 1 79.94 517 ARG A N 1
ATOM 4113 C CA . ARG A 1 517 ? -25.375 -3.369 67.25 1 79.94 517 ARG A CA 1
ATOM 4114 C C . ARG A 1 517 ? -26.688 -2.658 67.625 1 79.94 517 ARG A C 1
ATOM 4116 O O . ARG A 1 517 ? -27.062 -2.533 68.75 1 79.94 517 ARG A O 1
ATOM 4123 N N . GLU A 1 518 ? -27.344 -2.348 66.688 1 76.19 518 GLU A N 1
ATOM 4124 C CA . GLU A 1 518 ? -28.641 -1.721 66.875 1 76.19 518 GLU A CA 1
ATOM 4125 C C . GLU A 1 518 ? -29.672 -2.732 67.375 1 76.19 518 GLU A C 1
ATOM 4127 O O . GLU A 1 518 ? -30.516 -2.4 68.188 1 76.19 518 GLU A O 1
ATOM 4132 N N . LYS A 1 519 ? -29.469 -3.955 66.938 1 73.31 519 LYS A N 1
ATOM 4133 C CA . LYS A 1 519 ? -30.391 -4.984 67.375 1 73.31 519 LYS A CA 1
ATOM 4134 C C . LYS A 1 519 ? -30.094 -5.383 68.812 1 73.31 519 LYS A C 1
ATOM 4136 O O . LYS A 1 519 ? -31 -5.758 69.562 1 73.31 519 LYS A O 1
ATOM 4141 N N . LYS A 1 520 ? -29.094 -5.234 69.125 1 70.75 520 LYS A N 1
ATOM 4142 C CA . LYS A 1 520 ? -28.75 -5.551 70.5 1 70.75 520 LYS A CA 1
ATOM 4143 C C . LYS A 1 520 ? -29.125 -4.402 71.438 1 70.75 520 LYS A C 1
ATOM 4145 O O . LYS A 1 520 ? -29.297 -4.602 72.688 1 70.75 520 LYS A O 1
ATOM 4150 N N . ASN A 1 521 ? -29.281 -3.373 71.188 1 72.62 521 ASN A N 1
ATOM 4151 C CA . ASN A 1 521 ? -29.656 -2.234 72 1 72.62 521 ASN A CA 1
ATOM 4152 C C . ASN A 1 521 ? -31.172 -2.055 72 1 72.62 521 ASN A C 1
ATOM 4154 O O . ASN A 1 521 ? -31.688 -1.202 72.75 1 72.62 521 ASN A O 1
ATOM 4158 N N . ASN A 1 522 ? -31.875 -2.777 71.375 1 56.53 522 ASN A N 1
ATOM 4159 C CA . ASN A 1 522 ? -33.312 -2.844 71.5 1 56.53 522 ASN A CA 1
ATOM 4160 C C . ASN A 1 522 ? -33.75 -4.109 72.25 1 56.53 522 ASN A C 1
ATOM 4162 O O . ASN A 1 522 ? -33.375 -5.215 71.875 1 56.53 522 ASN A O 1
ATOM 4166 N N . MET B 1 1 ? 3.25 18.656 -45.344 1 37.75 1 MET B N 1
ATOM 4167 C CA . MET B 1 1 ? 1.856 18.344 -45.031 1 37.75 1 MET B CA 1
ATOM 4168 C C . MET B 1 1 ? 1.748 17.016 -44.281 1 37.75 1 MET B C 1
ATOM 4170 O O . MET B 1 1 ? 0.911 16.875 -43.406 1 37.75 1 MET B O 1
ATOM 4174 N N . LYS B 1 2 ? 2.523 16.016 -44.625 1 43.5 2 LYS B N 1
ATOM 4175 C CA . LYS B 1 2 ? 2.457 14.727 -43.969 1 43.5 2 LYS B CA 1
ATOM 4176 C C . LYS B 1 2 ? 3.041 14.812 -42.562 1 43.5 2 LYS B C 1
ATOM 4178 O O . LYS B 1 2 ? 2.643 14.055 -41.656 1 43.5 2 LYS B O 1
ATOM 4183 N N . LEU B 1 3 ? 4.168 15.555 -42.5 1 43.88 3 LEU B N 1
ATOM 4184 C CA . LEU B 1 3 ? 4.758 15.648 -41.156 1 43.88 3 LEU B CA 1
ATOM 4185 C C . LEU B 1 3 ? 3.793 16.312 -40.188 1 43.88 3 LEU B C 1
ATOM 4187 O O . LEU B 1 3 ? 3.738 15.953 -39 1 43.88 3 LEU B O 1
ATOM 4191 N N . LEU B 1 4 ? 3.084 17.328 -40.688 1 44.84 4 LEU B N 1
ATOM 4192 C CA . LEU B 1 4 ? 2.117 18 -39.812 1 44.84 4 LEU B CA 1
ATOM 4193 C C . LEU B 1 4 ? 0.979 17.062 -39.438 1 44.84 4 LEU B C 1
ATOM 4195 O O . LEU B 1 4 ? 0.473 17.109 -38.312 1 44.84 4 LEU B O 1
ATOM 4199 N N . LEU B 1 5 ? 0.589 16.125 -40.375 1 41.88 5 LEU B N 1
ATOM 4200 C CA . LEU B 1 5 ? -0.521 15.219 -40.094 1 41.88 5 LEU B CA 1
ATOM 4201 C C . LEU B 1 5 ? -0.113 14.164 -39.062 1 41.88 5 LEU B C 1
ATOM 4203 O O . LEU B 1 5 ? -0.923 13.758 -38.219 1 41.88 5 LEU B O 1
ATOM 4207 N N . ILE B 1 6 ? 1.147 13.695 -39.062 1 41.34 6 ILE B N 1
ATOM 4208 C CA . ILE B 1 6 ? 1.538 12.641 -38.125 1 41.34 6 ILE B CA 1
ATOM 4209 C C . ILE B 1 6 ? 1.587 13.203 -36.688 1 41.34 6 ILE B C 1
ATOM 4211 O O . ILE B 1 6 ? 1.44 12.453 -35.719 1 41.34 6 ILE B O 1
ATOM 4215 N N . LEU B 1 7 ? 1.958 14.469 -36.531 1 41.31 7 LEU B N 1
ATOM 4216 C CA . LEU B 1 7 ? 1.96 15.023 -35.188 1 41.31 7 LEU B CA 1
ATOM 4217 C C . LEU B 1 7 ? 0.547 15.062 -34.594 1 41.31 7 LEU B C 1
ATOM 4219 O O . LEU B 1 7 ? 0.366 15.023 -33.375 1 41.31 7 LEU B O 1
ATOM 4223 N N . LEU B 1 8 ? -0.492 15.242 -35.438 1 39.38 8 LEU B N 1
ATOM 4224 C CA . LEU B 1 8 ? -1.845 15.367 -34.906 1 39.38 8 LEU B CA 1
ATOM 4225 C C . LEU B 1 8 ? -2.338 14.031 -34.344 1 39.38 8 LEU B C 1
ATOM 4227 O O . LEU B 1 8 ? -3.303 13.992 -33.594 1 39.38 8 LEU B O 1
ATOM 4231 N N . ILE B 1 9 ? -1.966 12.883 -34.844 1 37.84 9 ILE B N 1
ATOM 4232 C CA . ILE B 1 9 ? -2.635 11.625 -34.531 1 37.84 9 ILE B CA 1
ATOM 4233 C C . ILE B 1 9 ? -2.283 11.211 -33.094 1 37.84 9 ILE B C 1
ATOM 4235 O O . ILE B 1 9 ? -3.049 10.5 -32.438 1 37.84 9 ILE B O 1
ATOM 4239 N N . SER B 1 10 ? -1.04 11.273 -32.719 1 37.47 10 SER B N 1
ATOM 4240 C CA . SER B 1 10 ? -0.85 10.625 -31.438 1 37.47 10 SER B CA 1
ATOM 4241 C C . SER B 1 10 ? -1.481 11.445 -30.312 1 37.47 10 SER B C 1
ATOM 4243 O O . SER B 1 10 ? -0.952 11.5 -29.203 1 37.47 10 SER B O 1
ATOM 4245 N N . LEU B 1 11 ? -2.098 12.57 -30.641 1 39.19 11 LEU B N 1
ATOM 4246 C CA . LEU B 1 11 ? -2.844 13.086 -29.5 1 39.19 11 LEU B CA 1
ATOM 4247 C C . LEU B 1 11 ? -3.717 12 -28.875 1 39.19 11 LEU B C 1
ATOM 4249 O O . LEU B 1 11 ? -4.707 11.578 -29.484 1 39.19 11 LEU B O 1
ATOM 4253 N N . GLY B 1 12 ? -3.232 10.992 -28.266 1 42.06 12 GLY B N 1
ATOM 4254 C CA . GLY B 1 12 ? -4.082 10.133 -27.453 1 42.06 12 GLY B CA 1
ATOM 4255 C C . GLY B 1 12 ? -5.352 10.812 -26.984 1 42.06 12 GLY B C 1
ATOM 4256 O O . GLY B 1 12 ? -5.309 11.922 -26.453 1 42.06 12 GLY B O 1
ATOM 4257 N N . THR B 1 13 ? -6.457 10.742 -27.703 1 45.72 13 THR B N 1
ATOM 4258 C CA . THR B 1 13 ? -7.785 11.172 -27.266 1 45.72 13 THR B CA 1
ATOM 4259 C C . THR B 1 13 ? -7.895 11.141 -25.75 1 45.72 13 THR B C 1
ATOM 4261 O O . THR B 1 13 ? -7.891 10.062 -25.141 1 45.72 13 THR B O 1
ATOM 4264 N N . VAL B 1 14 ? -7.16 11.867 -25.062 1 54.84 14 VAL B N 1
ATOM 4265 C CA . VAL B 1 14 ? -7.41 12.016 -23.641 1 54.84 14 VAL B CA 1
ATOM 4266 C C . VAL B 1 14 ? -8.914 12.125 -23.391 1 54.84 14 VAL B C 1
ATOM 4268 O O . VAL B 1 14 ? -9.57 13.031 -23.906 1 54.84 14 VAL B O 1
ATOM 4271 N N . ASN B 1 15 ? -9.633 11.039 -23.188 1 63.38 15 ASN B N 1
ATOM 4272 C CA . ASN B 1 15 ? -11.039 11.047 -22.781 1 63.38 15 ASN B CA 1
ATOM 4273 C C . ASN B 1 15 ? -11.297 12.102 -21.719 1 63.38 15 ASN B C 1
ATOM 4275 O O . ASN B 1 15 ? -10.742 12.023 -20.609 1 63.38 15 ASN B O 1
ATOM 4279 N N . THR B 1 16 ? -11.727 13.242 -22.078 1 87.06 16 THR B N 1
ATOM 4280 C CA . THR B 1 16 ? -12.18 14.344 -21.234 1 87.06 16 THR B CA 1
ATOM 4281 C C . THR B 1 16 ? -13.375 13.922 -20.391 1 87.06 16 THR B C 1
ATOM 4283 O O . THR B 1 16 ? -14.273 13.234 -20.875 1 87.06 16 THR B O 1
ATOM 4286 N N . GLY B 1 17 ? -13.227 13.922 -19.016 1 96.44 17 GLY B N 1
ATOM 4287 C CA . GLY B 1 17 ? -14.32 13.594 -18.125 1 96.44 17 GLY B CA 1
ATOM 4288 C C . GLY B 1 17 ? -14.844 14.789 -17.359 1 96.44 17 GLY B C 1
ATOM 4289 O O . GLY B 1 17 ? -14.25 15.875 -17.391 1 96.44 17 GLY B O 1
ATOM 4290 N N . LYS B 1 18 ? -16.062 14.734 -16.875 1 98.5 18 LYS B N 1
ATOM 4291 C CA . LYS B 1 18 ? -16.656 15.703 -15.953 1 98.5 18 LYS B CA 1
ATOM 4292 C C . LYS B 1 18 ? -16.375 15.336 -14.5 1 98.5 18 LYS B C 1
ATOM 4294 O O . LYS B 1 18 ? -16.766 14.258 -14.039 1 98.5 18 LYS B O 1
ATOM 4299 N N . VAL B 1 19 ? -15.734 16.281 -13.789 1 98.75 19 VAL B N 1
ATOM 4300 C CA . VAL B 1 19 ? -15.242 15.969 -12.453 1 98.75 19 VAL B CA 1
ATOM 4301 C C . VAL B 1 19 ? -15.82 16.953 -11.445 1 98.75 19 VAL B C 1
ATOM 4303 O O . VAL B 1 19 ? -15.805 18.172 -11.68 1 98.75 19 VAL B O 1
ATOM 4306 N N . LEU B 1 20 ? -16.359 16.453 -10.383 1 98.81 20 LEU B N 1
ATOM 4307 C CA . LEU B 1 20 ? -16.781 17.266 -9.25 1 98.81 20 LEU B CA 1
ATOM 4308 C C . LEU B 1 20 ? -15.766 17.203 -8.117 1 98.81 20 LEU B C 1
ATOM 4310 O O . LEU B 1 20 ? -15.336 16.109 -7.734 1 98.81 20 LEU B O 1
ATOM 4314 N N . VAL B 1 21 ? -15.352 18.328 -7.617 1 98.69 21 VAL B N 1
ATOM 4315 C CA . VAL B 1 21 ? -14.531 18.406 -6.414 1 98.69 21 VAL B CA 1
ATOM 4316 C C . VAL B 1 21 ? -15.312 19.094 -5.293 1 98.69 21 VAL B C 1
ATOM 4318 O O . VAL B 1 21 ? -15.523 20.297 -5.324 1 98.69 21 VAL B O 1
ATOM 4321 N N . TYR B 1 22 ? -15.789 18.281 -4.344 1 98.25 22 TYR B N 1
ATOM 4322 C CA . TYR B 1 22 ? -16.453 18.797 -3.15 1 98.25 22 TYR B CA 1
ATOM 4323 C C . TYR B 1 22 ? -15.445 19.328 -2.145 1 98.25 22 TYR B C 1
ATOM 4325 O O . TYR B 1 22 ? -14.688 18.562 -1.55 1 98.25 22 TYR B O 1
ATOM 4333 N N . SER B 1 23 ? -15.383 20.656 -1.921 1 96.75 23 SER B N 1
ATOM 4334 C CA . SER B 1 23 ? -14.336 21.297 -1.125 1 96.75 23 SER B CA 1
ATOM 4335 C C . SER B 1 23 ? -14.93 22.328 -0.173 1 96.75 23 SER B C 1
ATOM 4337 O O . SER B 1 23 ? -14.922 23.531 -0.47 1 96.75 23 SER B O 1
ATOM 4339 N N . PRO B 1 24 ? -15.266 21.875 1.017 1 95.44 24 PRO B N 1
ATOM 4340 C CA . PRO B 1 24 ? -15.812 22.844 1.972 1 95.44 24 PRO B CA 1
ATOM 4341 C C . PRO B 1 24 ? -14.781 23.875 2.43 1 95.44 24 PRO B C 1
ATOM 4343 O O . PRO B 1 24 ? -13.594 23.547 2.549 1 95.44 24 PRO B O 1
ATOM 4346 N N . SER B 1 25 ? -15.242 25.094 2.705 1 92.94 25 SER B N 1
ATOM 4347 C CA . SER B 1 25 ? -14.328 26.141 3.174 1 92.94 25 SER B CA 1
ATOM 4348 C C . SER B 1 25 ? -14.094 26.031 4.676 1 92.94 25 SER B C 1
ATOM 4350 O O . SER B 1 25 ? -14.477 26.922 5.434 1 92.94 25 SER B O 1
ATOM 4352 N N . ILE B 1 26 ? -13.422 24.953 5.062 1 87.31 26 ILE B N 1
ATOM 4353 C CA . ILE B 1 26 ? -13.047 24.766 6.457 1 87.31 26 ILE B CA 1
ATOM 4354 C C . ILE B 1 26 ? -11.852 25.656 6.797 1 87.31 26 ILE B C 1
ATOM 4356 O O . ILE B 1 26 ? -11.805 26.266 7.867 1 87.31 26 ILE B O 1
ATOM 4360 N N . SER B 1 27 ? -10.883 25.656 5.91 1 85 27 SER B N 1
ATOM 4361 C CA . SER B 1 27 ? -9.711 26.516 5.988 1 85 27 SER B CA 1
ATOM 4362 C C . SER B 1 27 ? -9.164 26.844 4.602 1 85 27 SER B C 1
ATOM 4364 O O . SER B 1 27 ? -9.453 26.141 3.635 1 85 27 SER B O 1
ATOM 4366 N N . ARG B 1 28 ? -8.438 27.875 4.535 1 86.69 28 ARG B N 1
ATOM 4367 C CA . ARG B 1 28 ? -7.82 28.266 3.27 1 86.69 28 ARG B CA 1
ATOM 4368 C C . ARG B 1 28 ? -6.863 27.188 2.771 1 86.69 28 ARG B C 1
ATOM 4370 O O . ARG B 1 28 ? -6.785 26.922 1.57 1 86.69 28 ARG B O 1
ATOM 4377 N N . SER B 1 29 ? -6.191 26.609 3.715 1 87.69 29 SER B N 1
ATOM 4378 C CA . SER B 1 29 ? -5.203 25.594 3.373 1 87.69 29 SER B CA 1
ATOM 4379 C C . SER B 1 29 ? -5.855 24.406 2.67 1 87.69 29 SER B C 1
ATOM 4381 O O . SER B 1 29 ? -5.309 23.875 1.7 1 87.69 29 SER B O 1
ATOM 4383 N N . HIS B 1 30 ? -6.984 24 3.131 1 91.5 30 HIS B N 1
ATOM 4384 C CA . HIS B 1 30 ? -7.688 22.875 2.512 1 91.5 30 HIS B CA 1
ATOM 4385 C C . HIS B 1 30 ? -8.195 23.25 1.121 1 91.5 30 HIS B C 1
ATOM 4387 O O . HIS B 1 30 ? -8.133 22.438 0.197 1 91.5 30 HIS B O 1
ATOM 4393 N N . LEU B 1 31 ? -8.641 24.469 0.999 1 93 31 LEU B N 1
ATOM 4394 C CA . LEU B 1 31 ? -9.086 24.938 -0.313 1 93 31 LEU B CA 1
ATOM 4395 C C . LEU B 1 31 ? -7.922 24.969 -1.301 1 93 31 LEU B C 1
ATOM 4397 O O . LEU B 1 31 ? -8.102 24.656 -2.482 1 93 31 LEU B O 1
ATOM 4401 N N . ILE B 1 32 ? -6.777 25.312 -0.785 1 91.62 32 ILE B N 1
ATOM 4402 C CA . ILE B 1 32 ? -5.594 25.375 -1.638 1 91.62 32 ILE B CA 1
ATOM 4403 C C . ILE B 1 32 ? -5.27 23.969 -2.158 1 91.62 32 ILE B C 1
ATOM 4405 O O . ILE B 1 32 ? -5.066 23.781 -3.361 1 91.62 32 ILE B O 1
ATOM 4409 N N . SER B 1 33 ? -5.215 23 -1.297 1 93.75 33 SER B N 1
ATOM 4410 C CA . SER B 1 33 ? -4.891 21.641 -1.688 1 93.75 33 SER B CA 1
ATOM 4411 C C . SER B 1 33 ? -5.918 21.094 -2.672 1 93.75 33 SER B C 1
ATOM 4413 O O . SER B 1 33 ? -5.555 20.484 -3.68 1 93.75 33 SER B O 1
ATOM 4415 N N . ASN B 1 34 ? -7.164 21.281 -2.391 1 96.88 34 ASN B N 1
ATOM 4416 C CA . ASN B 1 34 ? -8.227 20.812 -3.273 1 96.88 34 ASN B CA 1
ATOM 4417 C C . ASN B 1 34 ? -8.211 21.562 -4.609 1 96.88 34 ASN B C 1
ATOM 4419 O O . ASN B 1 34 ? -8.484 20.969 -5.652 1 96.88 34 ASN B O 1
ATOM 4423 N N . GLY B 1 35 ? -7.906 22.875 -4.523 1 97.12 35 GLY B N 1
ATOM 4424 C CA . GLY B 1 35 ? -7.793 23.672 -5.738 1 97.12 35 GLY B CA 1
ATOM 4425 C C . GLY B 1 35 ? -6.672 23.203 -6.652 1 97.12 35 GLY B C 1
ATOM 4426 O O . GLY B 1 35 ? -6.812 23.219 -7.875 1 97.12 35 GLY B O 1
ATOM 4427 N N . ARG B 1 36 ? -5.57 22.766 -6.047 1 96.94 36 ARG B N 1
ATOM 4428 C CA . ARG B 1 36 ? -4.461 22.234 -6.832 1 96.94 36 ARG B CA 1
ATOM 4429 C C . ARG B 1 36 ? -4.887 20.984 -7.586 1 96.94 36 ARG B C 1
ATOM 4431 O O . ARG B 1 36 ? -4.484 20.766 -8.734 1 96.94 36 ARG B O 1
ATOM 4438 N N . ILE B 1 37 ? -5.664 20.141 -6.973 1 98.25 37 ILE B N 1
ATOM 4439 C CA . ILE B 1 37 ? -6.203 18.938 -7.613 1 98.25 37 ILE B CA 1
ATOM 4440 C C . ILE B 1 37 ? -7.102 19.344 -8.781 1 98.25 37 ILE B C 1
ATOM 4442 O O . ILE B 1 37 ? -6.945 18.844 -9.898 1 98.25 37 ILE B O 1
ATOM 4446 N N . ALA B 1 38 ? -8.008 20.297 -8.516 1 98.5 38 ALA B N 1
ATOM 4447 C CA . ALA B 1 38 ? -8.93 20.766 -9.539 1 98.5 38 ALA B CA 1
ATOM 4448 C C . ALA B 1 38 ? -8.18 21.359 -10.727 1 98.5 38 ALA B C 1
ATOM 4450 O O . ALA B 1 38 ? -8.469 21.031 -11.883 1 98.5 38 ALA B O 1
ATOM 4451 N N . ASP B 1 39 ? -7.203 22.172 -10.445 1 98.25 39 ASP B N 1
ATOM 4452 C CA . ASP B 1 39 ? -6.445 22.844 -11.5 1 98.25 39 ASP B CA 1
ATOM 4453 C C . ASP B 1 39 ? -5.684 21.828 -12.352 1 98.25 39 ASP B C 1
ATOM 4455 O O . ASP B 1 39 ? -5.652 21.953 -13.578 1 98.25 39 ASP B O 1
ATOM 4459 N N . ALA B 1 40 ? -5.047 20.859 -11.688 1 98 40 ALA B N 1
ATOM 4460 C CA . ALA B 1 40 ? -4.305 19.844 -12.414 1 98 40 ALA B CA 1
ATOM 4461 C C . ALA B 1 40 ? -5.219 19.062 -13.359 1 98 40 ALA B C 1
ATOM 4463 O O . ALA B 1 40 ? -4.816 18.703 -14.461 1 98 40 ALA B O 1
ATOM 4464 N N . LEU B 1 41 ? -6.426 18.797 -12.953 1 98.5 41 LEU B N 1
ATOM 4465 C CA . LEU B 1 41 ? -7.375 18.047 -13.766 1 98.5 41 LEU B CA 1
ATOM 4466 C C . LEU B 1 41 ? -7.891 18.891 -14.922 1 98.5 41 LEU B C 1
ATOM 4468 O O . LEU B 1 41 ? -8.109 18.375 -16.031 1 98.5 41 LEU B O 1
ATOM 4472 N N . VAL B 1 42 ? -8.109 20.234 -14.68 1 98.44 42 VAL B N 1
ATOM 4473 C CA . VAL B 1 42 ? -8.461 21.125 -15.773 1 98.44 42 VAL B CA 1
ATOM 4474 C C . VAL B 1 42 ? -7.34 21.156 -16.812 1 98.44 42 VAL B C 1
ATOM 4476 O O . VAL B 1 42 ? -7.598 21.062 -18.016 1 98.44 42 VAL B O 1
ATOM 4479 N N . ASP B 1 43 ? -6.113 21.266 -16.344 1 97.62 43 ASP B N 1
ATOM 4480 C CA . ASP B 1 43 ? -4.957 21.281 -17.219 1 97.62 43 ASP B CA 1
ATOM 4481 C C . ASP B 1 43 ? -4.887 20 -18.062 1 97.62 43 ASP B C 1
ATOM 4483 O O . ASP B 1 43 ? -4.391 20.031 -19.188 1 97.62 43 ASP B O 1
ATOM 4487 N N . ALA B 1 44 ? -5.359 18.953 -17.531 1 97.31 44 ALA B N 1
ATOM 4488 C CA . ALA B 1 44 ? -5.336 17.672 -18.234 1 97.31 44 ALA B CA 1
ATOM 4489 C C . ALA B 1 44 ? -6.504 17.562 -19.203 1 97.31 44 ALA B C 1
ATOM 4491 O O . ALA B 1 44 ? -6.652 16.547 -19.891 1 97.31 44 ALA B O 1
ATOM 4492 N N . GLY B 1 45 ? -7.41 18.516 -19.25 1 97.44 45 GLY B N 1
ATOM 4493 C CA . GLY B 1 45 ? -8.453 18.562 -20.266 1 97.44 45 GLY B CA 1
ATOM 4494 C C . GLY B 1 45 ? -9.828 18.234 -19.719 1 97.44 45 GLY B C 1
ATOM 4495 O O . GLY B 1 45 ? -10.805 18.219 -20.469 1 97.44 45 GLY B O 1
ATOM 4496 N N . HIS B 1 46 ? -9.977 18.047 -18.422 1 98.31 46 HIS B N 1
ATOM 4497 C CA . HIS B 1 46 ? -11.266 17.688 -17.844 1 98.31 46 HIS B CA 1
ATOM 4498 C C . HIS B 1 46 ? -12.125 18.922 -17.594 1 98.31 46 HIS B C 1
ATOM 4500 O O . HIS B 1 46 ? -11.594 20.031 -17.422 1 98.31 46 HIS B O 1
ATOM 4506 N N . GLU B 1 47 ? -13.43 18.75 -17.641 1 98.25 47 GLU B N 1
ATOM 4507 C CA . GLU B 1 47 ? -14.352 19.734 -17.094 1 98.25 47 GLU B CA 1
ATOM 4508 C C . GLU B 1 47 ? -14.5 19.578 -15.586 1 98.25 47 GLU B C 1
ATOM 4510 O O . GLU B 1 47 ? -15.039 18.562 -15.117 1 98.25 47 GLU B O 1
ATOM 4515 N N . VAL B 1 48 ? -14.016 20.578 -14.867 1 98.69 48 VAL B N 1
ATOM 4516 C CA . VAL B 1 48 ? -13.961 20.422 -13.414 1 98.69 48 VAL B CA 1
ATOM 4517 C C . VAL B 1 48 ? -14.828 21.5 -12.758 1 98.69 48 VAL B C 1
ATOM 4519 O O . VAL B 1 48 ? -14.734 22.672 -13.094 1 98.69 48 VAL B O 1
ATOM 4522 N N . VAL B 1 49 ? -15.688 21.078 -11.859 1 98.69 49 VAL B N 1
ATOM 4523 C CA . VAL B 1 49 ? -16.453 21.969 -10.992 1 98.69 49 VAL B CA 1
ATOM 4524 C C . VAL B 1 49 ? -16.016 21.781 -9.539 1 98.69 49 VAL B C 1
ATOM 4526 O O . VAL B 1 49 ? -16.047 20.672 -9.016 1 98.69 49 VAL B O 1
ATOM 4529 N N . MET B 1 50 ? -15.547 22.797 -8.977 1 98.12 50 MET B N 1
ATOM 4530 C CA . MET B 1 50 ? -15.312 22.797 -7.539 1 98.12 50 MET B CA 1
ATOM 4531 C C . MET B 1 50 ? -16.516 23.375 -6.797 1 98.12 50 MET B C 1
ATOM 4533 O O . MET B 1 50 ? -16.875 24.531 -6.992 1 98.12 50 MET B O 1
ATOM 4537 N N . PHE B 1 51 ? -17.172 22.531 -6.074 1 97.88 51 PHE B N 1
ATOM 4538 C CA . PHE B 1 51 ? -18.297 22.953 -5.258 1 97.88 51 PHE B CA 1
ATOM 4539 C C . PHE B 1 51 ? -17.844 23.281 -3.84 1 97.88 51 PHE B C 1
ATOM 4541 O O . PHE B 1 51 ? -17.266 22.438 -3.156 1 97.88 51 PHE B O 1
ATOM 4548 N N . ILE B 1 52 ? -18.156 24.453 -3.367 1 97.5 52 ILE B N 1
ATOM 4549 C CA . ILE B 1 52 ? -17.688 24.922 -2.066 1 97.5 52 ILE B CA 1
ATOM 4550 C C . ILE B 1 52 ? -18.891 25.219 -1.169 1 97.5 52 ILE B C 1
ATOM 4552 O O . ILE B 1 52 ? -19.516 26.281 -1.287 1 97.5 52 ILE B O 1
ATOM 4556 N N . PRO B 1 53 ? -19.297 24.234 -0.3 1 96.44 53 PRO B N 1
ATOM 4557 C CA . PRO B 1 53 ? -20.125 24.688 0.824 1 96.44 53 PRO B CA 1
ATOM 4558 C C . PRO B 1 53 ? -19.406 25.672 1.735 1 96.44 53 PRO B C 1
ATOM 4560 O O . PRO B 1 53 ? -18.391 25.312 2.357 1 96.44 53 PRO B O 1
ATOM 4563 N N . GLU B 1 54 ? -19.891 26.844 1.812 1 95.06 54 GLU B N 1
ATOM 4564 C CA . GLU B 1 54 ? -19.172 27.906 2.537 1 95.06 54 GLU B CA 1
ATOM 4565 C C . GLU B 1 54 ? -19.453 27.812 4.035 1 95.06 54 GLU B C 1
ATOM 4567 O O . GLU B 1 54 ? -20.469 28.312 4.52 1 95.06 54 GLU B O 1
ATOM 4572 N N . TYR B 1 55 ? -18.578 27.156 4.719 1 92.38 55 TYR B N 1
ATOM 4573 C CA . TYR B 1 55 ? -18.625 27.125 6.176 1 92.38 55 TYR B CA 1
ATOM 4574 C C . TYR B 1 55 ? -18.047 28.406 6.773 1 92.38 55 TYR B C 1
ATOM 4576 O O . TYR B 1 55 ? -18.688 29.047 7.605 1 92.38 55 TYR B O 1
ATOM 4584 N N . GLU B 1 56 ? -16.828 28.641 6.336 1 86.62 56 GLU B N 1
ATOM 4585 C CA . GLU B 1 56 ? -16.188 29.922 6.648 1 86.62 56 GLU B CA 1
ATOM 4586 C C . GLU B 1 56 ? -16.312 30.891 5.48 1 86.62 56 GLU B C 1
ATOM 4588 O O . GLU B 1 56 ? -16 30.547 4.34 1 86.62 56 GLU B O 1
ATOM 4593 N N . PRO B 1 57 ? -16.766 32.062 5.797 1 84.75 57 PRO B N 1
ATOM 4594 C CA . PRO B 1 57 ? -16.844 33.031 4.707 1 84.75 57 PRO B CA 1
ATOM 4595 C C . PRO B 1 57 ? -15.508 33.281 4.023 1 84.75 57 PRO B C 1
ATOM 4597 O O . PRO B 1 57 ? -14.492 33.5 4.699 1 84.75 57 PRO B O 1
ATOM 4600 N N . LEU B 1 58 ? -15.359 33.031 2.793 1 75.44 58 LEU B N 1
ATOM 4601 C CA . LEU B 1 58 ? -14.125 33 2.01 1 75.44 58 LEU B CA 1
ATOM 4602 C C . LEU B 1 58 ? -13.93 34.344 1.275 1 75.44 58 LEU B C 1
ATOM 4604 O O . LEU B 1 58 ? -12.828 34.625 0.811 1 75.44 58 LEU B O 1
ATOM 4608 N N . THR B 1 59 ? -14.727 35.219 1.234 1 70.31 59 THR B N 1
ATOM 4609 C CA . THR B 1 59 ? -14.773 36.344 0.315 1 70.31 59 THR B CA 1
ATOM 4610 C C . THR B 1 59 ? -14.617 35.875 -1.129 1 70.31 59 THR B C 1
ATOM 4612 O O . THR B 1 59 ? -15.523 35.25 -1.69 1 70.31 59 THR B O 1
ATOM 4615 N N . GLU B 1 60 ? -13.398 35.969 -1.702 1 83.25 60 GLU B N 1
ATOM 4616 C CA . GLU B 1 60 ? -13.164 35.625 -3.105 1 83.25 60 GLU B CA 1
ATOM 4617 C C . GLU B 1 60 ? -12.164 34.469 -3.244 1 83.25 60 GLU B C 1
ATOM 4619 O O . GLU B 1 60 ? -11.914 34 -4.352 1 83.25 60 GLU B O 1
ATOM 4624 N N . PHE B 1 61 ? -11.805 34 -2.141 1 89.94 61 PHE B N 1
ATOM 4625 C CA . PHE B 1 61 ? -10.773 32.969 -2.219 1 89.94 61 PHE B CA 1
ATOM 4626 C C . PHE B 1 61 ? -11.383 31.594 -2.473 1 89.94 61 PHE B C 1
ATOM 4628 O O . PHE B 1 61 ? -12.273 31.156 -1.732 1 89.94 61 PHE B O 1
ATOM 4635 N N . THR B 1 62 ? -10.945 30.875 -3.527 1 93.5 62 THR B N 1
ATOM 4636 C CA . THR B 1 62 ? -11.531 29.578 -3.838 1 93.5 62 THR B CA 1
ATOM 4637 C C . THR B 1 62 ? -10.453 28.484 -3.879 1 93.5 62 THR B C 1
ATOM 4639 O O . THR B 1 62 ? -10.766 27.297 -3.865 1 93.5 62 THR B O 1
ATOM 4642 N N . GLY B 1 63 ? -9.219 28.859 -3.926 1 93.06 63 GLY B N 1
ATOM 4643 C CA . GLY B 1 63 ? -8.125 27.906 -3.977 1 93.06 63 GLY B CA 1
ATOM 4644 C C . GLY B 1 63 ? -7.824 27.422 -5.383 1 93.06 63 GLY B C 1
ATOM 4645 O O . GLY B 1 63 ? -6.77 26.828 -5.629 1 93.06 63 GLY B O 1
ATOM 4646 N N . THR B 1 64 ? -8.695 27.672 -6.355 1 96.44 64 THR B N 1
ATOM 4647 C CA . THR B 1 64 ? -8.492 27.25 -7.738 1 96.44 64 THR B CA 1
ATOM 4648 C C . THR B 1 64 ? -8.414 28.453 -8.664 1 96.44 64 THR B C 1
ATOM 4650 O O . THR B 1 64 ? -9 29.5 -8.383 1 96.44 64 THR B O 1
ATOM 4653 N N . LYS B 1 65 ? -7.633 28.312 -9.727 1 95.69 65 LYS B N 1
ATOM 4654 C CA . LYS B 1 65 ? -7.496 29.375 -10.719 1 95.69 65 LYS B CA 1
ATOM 4655 C C . LYS B 1 65 ? -8.164 28.984 -12.039 1 95.69 65 LYS B C 1
ATOM 4657 O O . LYS B 1 65 ? -8.359 29.844 -12.906 1 95.69 65 LYS B O 1
ATOM 4662 N N . LYS B 1 66 ? -8.594 27.797 -12.133 1 97.62 66 LYS B N 1
ATOM 4663 C CA . LYS B 1 66 ? -8.945 27.312 -13.469 1 97.62 66 LYS B CA 1
ATOM 4664 C C . LYS B 1 66 ? -10.32 26.656 -13.469 1 97.62 66 LYS B C 1
ATOM 4666 O O . LYS B 1 66 ? -11.055 26.734 -14.453 1 97.62 66 LYS B O 1
ATOM 4671 N N . ALA B 1 67 ? -10.711 26.016 -12.383 1 98.19 67 ALA B N 1
ATOM 4672 C CA . ALA B 1 67 ? -11.953 25.25 -12.352 1 98.19 67 ALA B CA 1
ATOM 4673 C C . ALA B 1 67 ? -13.156 26.156 -12.188 1 98.19 67 ALA B C 1
ATOM 4675 O O . ALA B 1 67 ? -13.039 27.266 -11.648 1 98.19 67 ALA B O 1
ATOM 4676 N N . LYS B 1 68 ? -14.281 25.734 -12.742 1 98.06 68 LYS B N 1
ATOM 4677 C CA . LYS B 1 68 ? -15.531 26.406 -12.406 1 98.06 68 LYS B CA 1
ATOM 4678 C C . LYS B 1 68 ? -15.875 26.234 -10.93 1 98.06 68 LYS B C 1
ATOM 4680 O O . LYS B 1 68 ? -15.719 25.141 -10.375 1 98.06 68 LYS B O 1
ATOM 4685 N N . VAL B 1 69 ? -16.297 27.359 -10.32 1 97.94 69 VAL B N 1
ATOM 4686 C CA . VAL B 1 69 ? -16.578 27.297 -8.891 1 97.94 69 VAL B CA 1
ATOM 4687 C C . VAL B 1 69 ? -18.062 27.562 -8.648 1 97.94 69 VAL B C 1
ATOM 4689 O O . VAL B 1 69 ? -18.625 28.516 -9.203 1 97.94 69 VAL B O 1
ATOM 4692 N N . ILE B 1 70 ? -18.703 26.719 -7.98 1 97.06 70 ILE B N 1
ATOM 4693 C CA . ILE B 1 70 ? -20.062 26.906 -7.465 1 97.06 70 ILE B CA 1
ATOM 4694 C C . ILE B 1 70 ? -20.031 26.938 -5.938 1 97.06 70 ILE B C 1
ATOM 4696 O O . ILE B 1 70 ? -19.609 25.969 -5.305 1 97.06 70 ILE B O 1
ATOM 4700 N N . THR B 1 71 ? -20.438 28.062 -5.359 1 96.5 71 THR B N 1
ATOM 4701 C CA . THR B 1 71 ? -20.391 28.219 -3.912 1 96.5 71 THR B CA 1
ATOM 4702 C C . THR B 1 71 ? -21.797 28.281 -3.336 1 96.5 71 THR B C 1
ATOM 4704 O O . THR B 1 71 ? -22.672 28.984 -3.867 1 96.5 71 THR B O 1
ATOM 4707 N N . LEU B 1 72 ? -22.078 27.453 -2.359 1 96.19 72 LEU B N 1
ATOM 4708 C CA . LEU B 1 72 ? -23.297 27.578 -1.58 1 96.19 72 LEU B CA 1
ATOM 4709 C C . LEU B 1 72 ? -23.062 28.453 -0.344 1 96.19 72 LEU B C 1
ATOM 4711 O O . LEU B 1 72 ? -22.344 28.047 0.568 1 96.19 72 LEU B O 1
ATOM 4715 N N . ARG B 1 73 ? -23.703 29.625 -0.329 1 94.62 73 ARG B N 1
ATOM 4716 C CA . ARG B 1 73 ? -23.453 30.609 0.723 1 94.62 73 ARG B CA 1
ATOM 4717 C C . ARG B 1 73 ? -24.656 30.688 1.673 1 94.62 73 ARG B C 1
ATOM 4719 O O . ARG B 1 73 ? -25.75 30.281 1.33 1 94.62 73 ARG B O 1
ATOM 4726 N N . ASN B 1 74 ? -24.406 31.125 2.832 1 93.06 74 ASN B N 1
ATOM 4727 C CA . ASN B 1 74 ? -25.391 31.531 3.822 1 93.06 74 ASN B CA 1
ATOM 4728 C C . ASN B 1 74 ? -26.359 30.406 4.148 1 93.06 74 ASN B C 1
ATOM 4730 O O . ASN B 1 74 ? -27.578 30.625 4.223 1 93.06 74 ASN B O 1
ATOM 4734 N N . PHE B 1 75 ? -25.844 29.188 4.184 1 94.44 75 PHE B N 1
ATOM 4735 C CA . PHE B 1 75 ? -26.75 28.078 4.484 1 94.44 75 PHE B CA 1
ATOM 4736 C C . PHE B 1 75 ? -26.609 27.656 5.941 1 94.44 75 PHE B C 1
ATOM 4738 O O . PHE B 1 75 ? -27.469 26.953 6.469 1 94.44 75 PHE B O 1
ATOM 4745 N N . THR B 1 76 ? -25.531 28.078 6.582 1 94.81 76 THR B N 1
ATOM 4746 C CA . THR B 1 76 ? -25.312 27.719 7.984 1 94.81 76 THR B CA 1
ATOM 4747 C C . THR B 1 76 ? -24.547 28.828 8.703 1 94.81 76 THR B C 1
ATOM 4749 O O . THR B 1 76 ? -23.812 29.594 8.07 1 94.81 76 THR B O 1
ATOM 4752 N N . THR B 1 77 ? -24.703 29 10.039 1 91.62 77 THR B N 1
ATOM 4753 C CA . THR B 1 77 ? -23.938 29.922 10.875 1 91.62 77 THR B CA 1
ATOM 4754 C C . THR B 1 77 ? -23.203 29.172 11.977 1 91.62 77 THR B C 1
ATOM 4756 O O . THR B 1 77 ? -22.562 29.797 12.836 1 91.62 77 THR B O 1
ATOM 4759 N N . ARG B 1 78 ? -23.266 27.922 11.922 1 91 78 ARG B N 1
ATOM 4760 C CA . ARG B 1 78 ? -22.812 27.109 13.047 1 91 78 ARG B CA 1
ATOM 4761 C C . ARG B 1 78 ? -21.297 27.047 13.117 1 91 78 ARG B C 1
ATOM 4763 O O . ARG B 1 78 ? -20.734 26.766 14.172 1 91 78 ARG B O 1
ATOM 4770 N N . TYR B 1 79 ? -20.672 27.266 12 1 88.12 79 TYR B N 1
ATOM 4771 C CA . TYR B 1 79 ? -19.219 27.172 11.969 1 88.12 79 TYR B CA 1
ATOM 4772 C C . TYR B 1 79 ? -18.578 28.266 12.828 1 88.12 79 TYR B C 1
ATOM 4774 O O . TYR B 1 79 ? -17.5 28.078 13.375 1 88.12 79 TYR B O 1
ATOM 4782 N N . ALA B 1 80 ? -19.219 29.359 12.977 1 82.06 80 ALA B N 1
ATOM 4783 C CA . ALA B 1 80 ? -18.719 30.484 13.758 1 82.06 80 ALA B CA 1
ATOM 4784 C C . ALA B 1 80 ? -18.562 30.109 15.227 1 82.06 80 ALA B C 1
ATOM 4786 O O . ALA B 1 80 ? -17.812 30.766 15.961 1 82.06 80 ALA B O 1
ATOM 4787 N N . ASP B 1 81 ? -19.234 29.094 15.641 1 77.81 81 ASP B N 1
ATOM 4788 C CA . ASP B 1 81 ? -19.156 28.641 17.031 1 77.81 81 ASP B CA 1
ATOM 4789 C C . ASP B 1 81 ? -17.75 28.156 17.375 1 77.81 81 ASP B C 1
ATOM 4791 O O . ASP B 1 81 ? -17.391 28.047 18.547 1 77.81 81 ASP B O 1
ATOM 4795 N N . PHE B 1 82 ? -16.938 27.984 16.312 1 76.56 82 PHE B N 1
ATOM 4796 C CA . PHE B 1 82 ? -15.594 27.484 16.547 1 76.56 82 PHE B CA 1
ATOM 4797 C C . PHE B 1 82 ? -14.594 28.625 16.609 1 76.56 82 PHE B C 1
ATOM 4799 O O . PHE B 1 82 ? -13.383 28.406 16.719 1 76.56 82 PHE B O 1
ATOM 4806 N N . ASP B 1 83 ? -14.992 29.875 16.516 1 65.5 83 ASP B N 1
ATOM 4807 C CA . ASP B 1 83 ? -14.125 31.047 16.438 1 65.5 83 ASP B CA 1
ATOM 4808 C C . ASP B 1 83 ? -13.188 31.125 17.625 1 65.5 83 ASP B C 1
ATOM 4810 O O . ASP B 1 83 ? -12.016 31.5 17.484 1 65.5 83 ASP B O 1
ATOM 4814 N N . ASP B 1 84 ? -13.633 30.719 18.75 1 66.5 84 ASP B N 1
ATOM 4815 C CA . ASP B 1 84 ? -12.773 30.891 19.922 1 66.5 84 ASP B CA 1
ATOM 4816 C C . ASP B 1 84 ? -11.859 29.672 20.094 1 66.5 84 ASP B C 1
ATOM 4818 O O . ASP B 1 84 ? -11.172 29.562 21.109 1 66.5 84 ASP B O 1
ATOM 4822 N N . PHE B 1 85 ? -11.766 28.969 19.078 1 73.81 85 PHE B N 1
ATOM 4823 C CA . PHE B 1 85 ? -11.07 27.688 19.172 1 73.81 85 PHE B CA 1
ATOM 4824 C C . PHE B 1 85 ? -9.562 27.891 19.047 1 73.81 85 PHE B C 1
ATOM 4826 O O . PHE B 1 85 ? -8.781 27.219 19.719 1 73.81 85 PHE B O 1
ATOM 4833 N N . GLY B 1 86 ? -9.141 28.859 18.375 1 71.88 86 GLY B N 1
ATOM 4834 C CA . GLY B 1 86 ? -7.723 29.094 18.141 1 71.88 86 GLY B CA 1
ATOM 4835 C C . GLY B 1 86 ? -6.957 29.406 19.406 1 71.88 86 GLY B C 1
ATOM 4836 O O . GLY B 1 86 ? -5.941 28.781 19.703 1 71.88 86 GLY B O 1
ATOM 4837 N N . LYS B 1 87 ? -7.5 30.297 20.172 1 74.69 87 LYS B N 1
ATOM 4838 C CA . LYS B 1 87 ? -6.84 30.703 21.406 1 74.69 87 LYS B CA 1
ATOM 4839 C C . LYS B 1 87 ? -6.805 29.547 22.406 1 74.69 87 LYS B C 1
ATOM 4841 O O . LYS B 1 87 ? -5.805 29.359 23.109 1 74.69 87 LYS B O 1
ATOM 4846 N N . LEU B 1 88 ? -7.828 28.828 22.375 1 79.06 88 LEU B N 1
ATOM 4847 C CA . LEU B 1 88 ? -7.902 27.688 23.281 1 79.06 88 LEU B CA 1
ATOM 4848 C C . LEU B 1 88 ? -6.859 26.641 22.906 1 79.06 88 LEU B C 1
ATOM 4850 O O . LEU B 1 88 ? -6.258 26.016 23.797 1 79.06 88 LEU B O 1
ATOM 4854 N N . MET B 1 89 ? -6.586 26.516 21.672 1 84.5 89 MET B N 1
ATOM 4855 C CA . MET B 1 89 ? -5.66 25.5 21.188 1 84.5 89 MET B CA 1
ATOM 4856 C C . MET B 1 89 ? -4.234 25.797 21.641 1 84.5 89 MET B C 1
ATOM 4858 O O . MET B 1 89 ? -3.424 24.891 21.797 1 84.5 89 MET B O 1
ATOM 4862 N N . LEU B 1 90 ? -3.936 27.094 21.891 1 85.06 90 LEU B N 1
ATOM 4863 C CA . LEU B 1 90 ? -2.578 27.484 22.266 1 85.06 90 LEU B CA 1
ATOM 4864 C C . LEU B 1 90 ? -2.314 27.219 23.734 1 85.06 90 LEU B C 1
ATOM 4866 O O . LEU B 1 90 ? -1.164 27.234 24.188 1 85.06 90 LEU B O 1
ATOM 4870 N N . THR B 1 91 ? -3.422 26.906 24.469 1 84.19 91 THR B N 1
ATOM 4871 C CA . THR B 1 91 ? -3.244 26.812 25.922 1 84.19 91 THR B CA 1
ATOM 4872 C C . THR B 1 91 ? -3.43 25.375 26.391 1 84.19 91 THR B C 1
ATOM 4874 O O . THR B 1 91 ? -3.199 25.062 27.562 1 84.19 91 THR B O 1
ATOM 4877 N N . ILE B 1 92 ? -3.797 24.531 25.531 1 86.25 92 ILE B N 1
ATOM 4878 C CA . ILE B 1 92 ? -4.008 23.141 25.906 1 86.25 92 ILE B CA 1
ATOM 4879 C C . ILE B 1 92 ? -3.041 22.234 25.141 1 86.25 92 ILE B C 1
ATOM 4881 O O . ILE B 1 92 ? -2.605 22.578 24.047 1 86.25 92 ILE B O 1
ATOM 4885 N N . SER B 1 93 ? -2.729 21.141 25.734 1 86.12 93 SER B N 1
ATOM 4886 C CA . SER B 1 93 ? -1.775 20.234 25.125 1 86.12 93 SER B CA 1
ATOM 4887 C C . SER B 1 93 ? -2.404 19.5 23.938 1 86.12 93 SER B C 1
ATOM 4889 O O . SER B 1 93 ? -1.745 19.25 22.938 1 86.12 93 SER B O 1
ATOM 4891 N N . ARG B 1 94 ? -3.629 19.078 24.109 1 90 94 ARG B N 1
ATOM 4892 C CA . ARG B 1 94 ? -4.328 18.344 23.062 1 90 94 ARG B CA 1
ATOM 4893 C C . ARG B 1 94 ? -5.84 18.516 23.188 1 90 94 ARG B C 1
ATOM 4895 O O . ARG B 1 94 ? -6.344 18.812 24.281 1 90 94 ARG B O 1
ATOM 4902 N N . VAL B 1 95 ? -6.469 18.312 22.141 1 90.19 95 VAL B N 1
ATOM 4903 C CA . VAL B 1 95 ? -7.926 18.312 22.141 1 90.19 95 VAL B CA 1
ATOM 4904 C C . VAL B 1 95 ? -8.438 16.922 22.531 1 90.19 95 VAL B C 1
ATOM 4906 O O . VAL B 1 95 ? -7.965 15.914 22.016 1 90.19 95 VAL B O 1
ATOM 4909 N N . GLY B 1 96 ? -9.391 16.891 23.5 1 90.31 96 GLY B N 1
ATOM 4910 C CA . GLY B 1 96 ? -9.938 15.625 23.953 1 90.31 96 GLY B CA 1
ATOM 4911 C C . GLY B 1 96 ? -10.961 15.039 23 1 90.31 96 GLY B C 1
ATOM 4912 O O . GLY B 1 96 ? -11.359 15.688 22.031 1 90.31 96 GLY B O 1
ATOM 4913 N N . PHE B 1 97 ? -11.375 13.828 23.281 1 94.88 97 PHE B N 1
ATOM 4914 C CA . PHE B 1 97 ? -12.305 13.125 22.406 1 94.88 97 PHE B CA 1
ATOM 4915 C C . PHE B 1 97 ? -13.688 13.758 22.469 1 94.88 97 PHE B C 1
ATOM 4917 O O . PHE B 1 97 ? -14.438 13.703 21.484 1 94.88 97 PHE B O 1
ATOM 4924 N N . MET B 1 98 ? -14.008 14.352 23.641 1 93.81 98 MET B N 1
ATOM 4925 C CA . MET B 1 98 ? -15.312 15.008 23.766 1 93.81 98 MET B CA 1
ATOM 4926 C C . MET B 1 98 ? -15.398 16.219 22.828 1 93.81 98 MET B C 1
ATOM 4928 O O . MET B 1 98 ? -16.438 16.438 22.188 1 93.81 98 MET B O 1
ATOM 4932 N N . GLU B 1 99 ? -14.312 16.969 22.812 1 91 99 GLU B N 1
ATOM 4933 C CA . GLU B 1 99 ? -14.258 18.109 21.891 1 91 99 GLU B CA 1
ATOM 4934 C C . GLU B 1 99 ? -14.281 17.656 20.438 1 91 99 GLU B C 1
ATOM 4936 O O . GLU B 1 99 ? -14.898 18.297 19.594 1 91 99 GLU B O 1
ATOM 4941 N N . ARG B 1 100 ? -13.633 16.578 20.172 1 92.81 100 ARG B N 1
ATOM 4942 C CA . ARG B 1 100 ? -13.617 16.047 18.812 1 92.81 100 ARG B CA 1
ATOM 4943 C C . ARG B 1 100 ? -15 15.578 18.391 1 92.81 100 ARG B C 1
ATOM 4945 O O . ARG B 1 100 ? -15.414 15.781 17.25 1 92.81 100 ARG B O 1
ATOM 4952 N N . LEU B 1 101 ? -15.641 14.922 19.312 1 94.81 101 LEU B N 1
ATOM 4953 C CA . LEU B 1 101 ? -17 14.469 19.016 1 94.81 101 LEU B CA 1
ATOM 4954 C C . LEU B 1 101 ? -17.922 15.656 18.797 1 94.81 101 LEU B C 1
ATOM 4956 O O . LEU B 1 101 ? -18.812 15.609 17.938 1 94.81 101 LEU B O 1
ATOM 4960 N N . GLU B 1 102 ? -17.75 16.688 19.609 1 92.5 102 GLU B N 1
ATOM 4961 C CA . GLU B 1 102 ? -18.531 17.906 19.438 1 92.5 102 GLU B CA 1
ATOM 4962 C C . GLU B 1 102 ? -18.297 18.5 18.047 1 92.5 102 GLU B C 1
ATOM 4964 O O . GLU B 1 102 ? -19.234 19 17.406 1 92.5 102 GLU B O 1
ATOM 4969 N N . PHE B 1 103 ? -17.094 18.516 17.641 1 92 103 PHE B N 1
ATOM 4970 C CA . PHE B 1 103 ? -16.766 18.984 16.297 1 92 103 PHE B CA 1
ATOM 4971 C C . PHE B 1 103 ? -17.516 18.172 15.242 1 92 103 PHE B C 1
ATOM 4973 O O . PHE B 1 103 ? -18.141 18.734 14.352 1 92 103 PHE B O 1
ATOM 4980 N N . GLU B 1 104 ? -17.453 16.844 15.375 1 95 104 GLU B N 1
ATOM 4981 C CA . GLU B 1 104 ? -18.125 15.953 14.43 1 95 104 GLU B CA 1
ATOM 4982 C C . GLU B 1 104 ? -19.641 16.172 14.438 1 95 104 GLU B C 1
ATOM 4984 O O . GLU B 1 104 ? -20.281 16.125 13.391 1 95 104 GLU B O 1
ATOM 4989 N N . ASN B 1 105 ? -20.172 16.359 15.633 1 95.5 105 ASN B N 1
ATOM 4990 C CA . ASN B 1 105 ? -21.594 16.641 15.75 1 95.5 105 ASN B CA 1
ATOM 4991 C C . ASN B 1 105 ? -21.969 17.938 15.047 1 95.5 105 ASN B C 1
ATOM 4993 O O . ASN B 1 105 ? -23 18 14.367 1 95.5 105 ASN B O 1
ATOM 4997 N N . THR B 1 106 ? -21.188 18.938 15.227 1 94.88 106 THR B N 1
ATOM 4998 C CA . THR B 1 106 ? -21.422 20.219 14.578 1 94.88 106 THR B CA 1
ATOM 4999 C C . THR B 1 106 ? -21.344 20.078 13.062 1 94.88 106 THR B C 1
ATOM 5001 O O . THR B 1 106 ? -22.125 20.672 12.328 1 94.88 106 THR B O 1
ATOM 5004 N N . MET B 1 107 ? -20.375 19.328 12.617 1 95.56 107 MET B N 1
ATOM 5005 C CA . MET B 1 107 ? -20.234 19.078 11.188 1 95.56 107 MET B CA 1
ATOM 5006 C C . MET B 1 107 ? -21.484 18.391 10.633 1 95.56 107 MET B C 1
ATOM 5008 O O . MET B 1 107 ? -21.953 18.719 9.547 1 95.56 107 MET B O 1
ATOM 5012 N N . ALA B 1 108 ? -21.969 17.406 11.359 1 97.12 108 ALA B N 1
ATOM 5013 C CA . ALA B 1 108 ? -23.188 16.719 10.945 1 97.12 108 ALA B CA 1
ATOM 5014 C C . ALA B 1 108 ? -24.375 17.672 10.898 1 97.12 108 ALA B C 1
ATOM 5016 O O . ALA B 1 108 ? -25.219 17.578 10.008 1 97.12 108 ALA B O 1
ATOM 5017 N N . ASP B 1 109 ? -24.453 18.531 11.875 1 97.06 109 ASP B N 1
ATOM 5018 C CA . ASP B 1 109 ? -25.516 19.531 11.898 1 97.06 109 ASP B CA 1
ATOM 5019 C C . ASP B 1 109 ? -25.422 20.469 10.695 1 97.06 109 ASP B C 1
ATOM 5021 O O . ASP B 1 109 ? -26.438 20.859 10.117 1 97.06 109 ASP B O 1
ATOM 5025 N N . MET B 1 110 ? -24.25 20.859 10.398 1 97.19 110 MET B N 1
ATOM 5026 C CA . MET B 1 110 ? -24.062 21.688 9.219 1 97.19 110 MET B CA 1
ATOM 5027 C C . MET B 1 110 ? -24.438 20.938 7.949 1 97.19 110 MET B C 1
ATOM 5029 O O . MET B 1 110 ? -24.938 21.531 6.992 1 97.19 110 MET B O 1
ATOM 5033 N N . CYS B 1 111 ? -24.156 19.656 7.938 1 98.06 111 CYS B N 1
ATOM 5034 C CA . CYS B 1 111 ? -24.609 18.812 6.836 1 98.06 111 CYS B CA 1
ATOM 5035 C C . CYS B 1 111 ? -26.125 18.828 6.723 1 98.06 111 CYS B C 1
ATOM 5037 O O . CYS B 1 111 ? -26.672 18.891 5.617 1 98.06 111 CYS B O 1
ATOM 5039 N N . ASP B 1 112 ? -26.797 18.75 7.82 1 98.56 112 ASP B N 1
ATOM 5040 C CA . ASP B 1 112 ? -28.25 18.859 7.836 1 98.56 112 ASP B CA 1
ATOM 5041 C C . ASP B 1 112 ? -28.719 20.188 7.242 1 98.56 112 ASP B C 1
ATOM 5043 O O . ASP B 1 112 ? -29.672 20.219 6.461 1 98.56 112 ASP B O 1
ATOM 5047 N N . ASP B 1 113 ? -28.031 21.25 7.629 1 98.19 113 ASP B N 1
ATOM 5048 C CA . ASP B 1 113 ? -28.344 22.562 7.074 1 98.19 113 ASP B CA 1
ATOM 5049 C C . ASP B 1 113 ? -28.172 22.578 5.559 1 98.19 113 ASP B C 1
ATOM 5051 O O . ASP B 1 113 ? -28.969 23.188 4.844 1 98.19 113 ASP B O 1
ATOM 5055 N N . LEU B 1 114 ? -27.109 21.969 5.117 1 98.19 114 LEU B N 1
ATOM 5056 C CA . LEU B 1 114 ? -26.844 21.891 3.686 1 98.19 114 LEU B CA 1
ATOM 5057 C C . LEU B 1 114 ? -27.969 21.125 2.973 1 98.19 114 LEU B C 1
ATOM 5059 O O . LEU B 1 114 ? -28.438 21.562 1.926 1 98.19 114 LEU B O 1
ATOM 5063 N N . MET B 1 115 ? -28.453 20 3.523 1 98.12 115 MET B N 1
ATOM 5064 C CA . MET B 1 115 ? -29.453 19.156 2.896 1 98.12 115 MET B CA 1
ATOM 5065 C C . MET B 1 115 ? -30.828 19.828 2.91 1 98.12 115 MET B C 1
ATOM 5067 O O . MET B 1 115 ? -31.672 19.516 2.072 1 98.12 115 MET B O 1
ATOM 5071 N N . LYS B 1 116 ? -31.016 20.781 3.848 1 97.81 116 LYS B N 1
ATOM 5072 C CA . LYS B 1 116 ? -32.219 21.594 3.805 1 97.81 116 LYS B CA 1
ATOM 5073 C C . LYS B 1 116 ? -32.281 22.422 2.529 1 97.81 116 LYS B C 1
ATOM 5075 O O . LYS B 1 116 ? -33.375 22.766 2.049 1 97.81 116 LYS B O 1
ATOM 5080 N N . ARG B 1 117 ? -31.078 22.703 2.02 1 97.12 117 ARG B N 1
ATOM 5081 C CA . ARG B 1 117 ? -30.969 23.469 0.78 1 97.12 117 ARG B CA 1
ATOM 5082 C C . ARG B 1 117 ? -30.672 22.547 -0.402 1 97.12 117 ARG B C 1
ATOM 5084 O O . ARG B 1 117 ? -29.969 22.938 -1.339 1 97.12 117 ARG B O 1
ATOM 5091 N N . ARG B 1 118 ? -31.078 21.297 -0.387 1 95.81 118 ARG B N 1
ATOM 5092 C CA . ARG B 1 118 ? -30.703 20.281 -1.371 1 95.81 118 ARG B CA 1
ATOM 5093 C C . ARG B 1 118 ? -31.203 20.656 -2.76 1 95.81 118 ARG B C 1
ATOM 5095 O O . ARG B 1 118 ? -30.641 20.219 -3.768 1 95.81 118 ARG B O 1
ATOM 5102 N N . VAL B 1 119 ? -32.219 21.531 -2.898 1 95.69 119 VAL B N 1
ATOM 5103 C CA . VAL B 1 119 ? -32.719 21.984 -4.191 1 95.69 119 VAL B CA 1
ATOM 5104 C C . VAL B 1 119 ? -31.609 22.734 -4.941 1 95.69 119 VAL B C 1
ATOM 5106 O O . VAL B 1 119 ? -31.516 22.641 -6.168 1 95.69 119 VAL B O 1
ATOM 5109 N N . ASP B 1 120 ? -30.734 23.422 -4.207 1 95.81 120 ASP B N 1
ATOM 5110 C CA . ASP B 1 120 ? -29.609 24.156 -4.793 1 95.81 120 ASP B CA 1
ATOM 5111 C C . ASP B 1 120 ? -28.578 23.188 -5.367 1 95.81 120 ASP B C 1
ATOM 5113 O O . ASP B 1 120 ? -27.75 23.578 -6.191 1 95.81 120 ASP B O 1
ATOM 5117 N N . LEU B 1 121 ? -28.594 21.969 -4.938 1 96.69 121 LEU B N 1
ATOM 5118 C CA . LEU B 1 121 ? -27.625 20.969 -5.383 1 96.69 121 LEU B CA 1
ATOM 5119 C C . LEU B 1 121 ? -28.031 20.375 -6.73 1 96.69 121 LEU B C 1
ATOM 5121 O O . LEU B 1 121 ? -27.219 19.75 -7.41 1 96.69 121 LEU B O 1
ATOM 5125 N N . GLU B 1 122 ? -29.297 20.578 -7.176 1 95.69 122 GLU B N 1
ATOM 5126 C CA . GLU B 1 122 ? -29.812 19.969 -8.398 1 95.69 122 GLU B CA 1
ATOM 5127 C C . GLU B 1 122 ? -29.031 20.438 -9.625 1 95.69 122 GLU B C 1
ATOM 5129 O O . GLU B 1 122 ? -28.859 19.688 -10.586 1 95.69 122 GLU B O 1
ATOM 5134 N N . GLN B 1 123 ? -28.516 21.625 -9.555 1 96.12 123 GLN B N 1
ATOM 5135 C CA . GLN B 1 123 ? -27.703 22.141 -10.648 1 96.12 123 GLN B CA 1
ATOM 5136 C C . GLN B 1 123 ? -26.469 21.266 -10.875 1 96.12 123 GLN B C 1
ATOM 5138 O O . GLN B 1 123 ? -26 21.125 -12 1 96.12 123 GLN B O 1
ATOM 5143 N N . LEU B 1 124 ? -25.969 20.719 -9.797 1 97.88 124 LEU B N 1
ATOM 5144 C CA . LEU B 1 124 ? -24.828 19.828 -9.914 1 97.88 124 LEU B CA 1
ATOM 5145 C C . LEU B 1 124 ? -25.25 18.484 -10.516 1 97.88 124 LEU B C 1
ATOM 5147 O O . LEU B 1 124 ? -24.5 17.891 -11.297 1 97.88 124 LEU B O 1
ATOM 5151 N N . ARG B 1 125 ? -26.391 18 -10.117 1 96.56 125 ARG B N 1
ATOM 5152 C CA . ARG B 1 125 ? -26.906 16.734 -10.641 1 96.56 125 ARG B CA 1
ATOM 5153 C C . ARG B 1 125 ? -27.031 16.766 -12.156 1 96.56 125 ARG B C 1
ATOM 5155 O O . ARG B 1 125 ? -26.719 15.781 -12.836 1 96.56 125 ARG B O 1
ATOM 5162 N N . ASP B 1 126 ? -27.422 17.891 -12.711 1 95.56 126 ASP B N 1
ATOM 5163 C CA . ASP B 1 126 ? -27.688 18.062 -14.141 1 95.56 126 ASP B CA 1
ATOM 5164 C C . ASP B 1 126 ? -26.406 17.938 -14.953 1 95.56 126 ASP B C 1
ATOM 5166 O O . ASP B 1 126 ? -26.453 17.594 -16.141 1 95.56 126 ASP B O 1
ATOM 5170 N N . ILE B 1 127 ? -25.297 18.125 -14.352 1 96.56 127 ILE B N 1
ATOM 5171 C CA . ILE B 1 127 ? -24.016 18.125 -15.062 1 96.56 127 ILE B CA 1
ATOM 5172 C C . ILE B 1 127 ? -23.609 16.688 -15.375 1 96.56 127 ILE B C 1
ATOM 5174 O O . ILE B 1 127 ? -22.891 16.438 -16.344 1 96.56 127 ILE B O 1
ATOM 5178 N N . GLN B 1 128 ? -24.109 15.711 -14.562 1 96 128 GLN B N 1
ATOM 5179 C CA . GLN B 1 128 ? -23.859 14.289 -14.75 1 96 128 GLN B CA 1
ATOM 5180 C C . GLN B 1 128 ? -22.359 14 -14.727 1 96 128 GLN B C 1
ATOM 5182 O O . GLN B 1 128 ? -21.797 13.508 -15.719 1 96 128 GLN B O 1
ATOM 5187 N N . PHE B 1 129 ? -21.75 14.117 -13.602 1 98.5 129 PHE B N 1
ATOM 5188 C CA . PHE B 1 129 ? -20.328 13.938 -13.398 1 98.5 129 PHE B CA 1
ATOM 5189 C C . PHE B 1 129 ? -19.922 12.477 -13.555 1 98.5 129 PHE B C 1
ATOM 5191 O O . PHE B 1 129 ? -20.688 11.578 -13.188 1 98.5 129 PHE B O 1
ATOM 5198 N N . ASP B 1 130 ? -18.734 12.258 -14.094 1 98.06 130 ASP B N 1
ATOM 5199 C CA . ASP B 1 130 ? -18.188 10.914 -14.227 1 98.06 130 ASP B CA 1
ATOM 5200 C C . ASP B 1 130 ? -17.594 10.43 -12.898 1 98.06 130 ASP B C 1
ATOM 5202 O O . ASP B 1 130 ? -17.594 9.227 -12.617 1 98.06 130 ASP B O 1
ATOM 5206 N N . VAL B 1 131 ? -17.047 11.359 -12.164 1 98.25 131 VAL B N 1
ATOM 5207 C CA . VAL B 1 131 ? -16.375 11.055 -10.906 1 98.25 131 VAL B CA 1
ATOM 5208 C C . VAL B 1 131 ? -16.469 12.258 -9.969 1 98.25 131 VAL B C 1
ATOM 5210 O O . VAL B 1 131 ? -16.719 13.383 -10.414 1 98.25 131 VAL B O 1
ATOM 5213 N N . ALA B 1 132 ? -16.328 12.008 -8.672 1 98.75 132 ALA B N 1
ATOM 5214 C CA . ALA B 1 132 ? -16.375 13.102 -7.703 1 98.75 132 ALA B CA 1
ATOM 5215 C C . ALA B 1 132 ? -15.375 12.867 -6.57 1 98.75 132 ALA B C 1
ATOM 5217 O O . ALA B 1 132 ? -15.219 11.734 -6.098 1 98.75 132 ALA B O 1
ATOM 5218 N N . PHE B 1 133 ? -14.742 13.992 -6.195 1 98.44 133 PHE B N 1
ATOM 5219 C CA . PHE B 1 133 ? -13.812 14.008 -5.07 1 98.44 133 PHE B CA 1
ATOM 5220 C C . PHE B 1 133 ? -14.484 14.57 -3.824 1 98.44 133 PHE B C 1
ATOM 5222 O O . PHE B 1 133 ? -15.25 15.531 -3.906 1 98.44 133 PHE B O 1
ATOM 5229 N N . SER B 1 134 ? -14.203 13.938 -2.695 1 97.06 134 SER B N 1
ATOM 5230 C CA . SER B 1 134 ? -14.609 14.555 -1.438 1 97.06 134 SER B CA 1
ATOM 5231 C C . SER B 1 134 ? -13.43 14.727 -0.493 1 97.06 134 SER B C 1
ATOM 5233 O O . SER B 1 134 ? -12.547 13.867 -0.434 1 97.06 134 SER B O 1
ATOM 5235 N N . GLU B 1 135 ? -13.453 15.789 0.2 1 94.31 135 GLU B N 1
ATOM 5236 C CA . GLU B 1 135 ? -12.43 16.125 1.188 1 94.31 135 GLU B CA 1
ATOM 5237 C C . GLU B 1 135 ? -12.656 15.359 2.492 1 94.31 135 GLU B C 1
ATOM 5239 O O . GLU B 1 135 ? -13.789 15.266 2.971 1 94.31 135 GLU B O 1
ATOM 5244 N N . GLN B 1 136 ? -11.672 14.859 3.178 1 90.94 136 GLN B N 1
ATOM 5245 C CA . GLN B 1 136 ? -11.734 13.852 4.234 1 90.94 136 GLN B CA 1
ATOM 5246 C C . GLN B 1 136 ? -12.359 14.422 5.5 1 90.94 136 GLN B C 1
ATOM 5248 O O . GLN B 1 136 ? -12.938 13.68 6.301 1 90.94 136 GLN B O 1
ATOM 5253 N N . ILE B 1 137 ? -12.219 15.68 5.785 1 90.25 137 ILE B N 1
ATOM 5254 C CA . ILE B 1 137 ? -12.641 16.234 7.066 1 90.25 137 ILE B CA 1
ATOM 5255 C C . ILE B 1 137 ? -14.164 16.297 7.129 1 90.25 137 ILE B C 1
ATOM 5257 O O . ILE B 1 137 ? -14.758 16.141 8.195 1 90.25 137 ILE B O 1
ATOM 5261 N N . ASP B 1 138 ? -14.773 16.531 6.035 1 93.75 138 ASP B N 1
ATOM 5262 C CA . ASP B 1 138 ? -16.219 16.703 5.969 1 93.75 138 ASP B CA 1
ATOM 5263 C C . ASP B 1 138 ? -16.891 15.469 5.391 1 93.75 138 ASP B C 1
ATOM 5265 O O . ASP B 1 138 ? -17.031 15.344 4.172 1 93.75 138 ASP B O 1
ATOM 5269 N N . LEU B 1 139 ? -17.5 14.688 6.25 1 95.88 139 LEU B N 1
ATOM 5270 C CA . LEU B 1 139 ? -18.141 13.445 5.844 1 95.88 139 LEU B CA 1
ATOM 5271 C C . LEU B 1 139 ? -19.375 13.734 4.996 1 95.88 139 LEU B C 1
ATOM 5273 O O . LEU B 1 139 ? -19.844 12.867 4.258 1 95.88 139 LEU B O 1
ATOM 5277 N N . CYS B 1 140 ? -19.891 14.938 5.129 1 97.75 140 CYS B N 1
ATOM 5278 C CA . CYS B 1 140 ? -21.078 15.336 4.367 1 97.75 140 CYS B CA 1
ATOM 5279 C C . CYS B 1 140 ? -20.828 15.195 2.871 1 97.75 140 CYS B C 1
ATOM 5281 O O . CYS B 1 140 ? -21.734 14.859 2.117 1 97.75 140 CYS B O 1
ATOM 5283 N N . GLY B 1 141 ? -19.609 15.5 2.432 1 97.94 141 GLY B N 1
ATOM 5284 C CA . GLY B 1 141 ? -19.266 15.398 1.021 1 97.94 141 GLY B CA 1
ATOM 5285 C C . GLY B 1 141 ? -19.5 14.023 0.441 1 97.94 141 GLY B C 1
ATOM 5286 O O . GLY B 1 141 ? -19.969 13.891 -0.691 1 97.94 141 GLY B O 1
ATOM 5287 N N . VAL B 1 142 ? -19.203 12.969 1.193 1 97.81 142 VAL B N 1
ATOM 5288 C CA . VAL B 1 142 ? -19.422 11.586 0.764 1 97.81 142 VAL B CA 1
ATOM 5289 C C . VAL B 1 142 ? -20.906 11.352 0.494 1 97.81 142 VAL B C 1
ATOM 5291 O O . VAL B 1 142 ? -21.266 10.781 -0.537 1 97.81 142 VAL B O 1
ATOM 5294 N N . GLY B 1 143 ? -21.719 11.836 1.409 1 98.25 143 GLY B N 1
ATOM 5295 C CA . GLY B 1 143 ? -23.156 11.68 1.261 1 98.25 143 GLY B CA 1
ATOM 5296 C C . GLY B 1 143 ? -23.734 12.484 0.113 1 98.25 143 GLY B C 1
ATOM 5297 O O . GLY B 1 143 ? -24.578 11.992 -0.639 1 98.25 143 GLY B O 1
ATOM 5298 N N . VAL B 1 144 ? -23.297 13.719 -0.038 1 98.44 144 VAL B N 1
ATOM 5299 C CA . VAL B 1 144 ? -23.797 14.609 -1.078 1 98.44 144 VAL B CA 1
ATOM 5300 C C . VAL B 1 144 ? -23.484 14.031 -2.455 1 98.44 144 VAL B C 1
ATOM 5302 O O . VAL B 1 144 ? -24.328 14.039 -3.35 1 98.44 144 VAL B O 1
ATOM 5305 N N . ILE B 1 145 ? -22.297 13.531 -2.602 1 98.44 145 ILE B N 1
ATOM 5306 C CA . ILE B 1 145 ? -21.875 12.953 -3.873 1 98.44 145 ILE B CA 1
ATOM 5307 C C . ILE B 1 145 ? -22.781 11.773 -4.223 1 98.44 145 ILE B C 1
ATOM 5309 O O . ILE B 1 145 ? -23.25 11.648 -5.359 1 98.44 145 ILE B O 1
ATOM 5313 N N . ARG B 1 146 ? -23.031 10.93 -3.229 1 98 146 ARG B N 1
ATOM 5314 C CA . ARG B 1 146 ? -23.953 9.812 -3.447 1 98 146 ARG B CA 1
ATOM 5315 C C . ARG B 1 146 ? -25.359 10.305 -3.717 1 98 146 ARG B C 1
ATOM 5317 O O . ARG B 1 146 ? -26.062 9.773 -4.582 1 98 146 ARG B O 1
ATOM 5324 N N . TYR B 1 147 ? -25.797 11.312 -2.965 1 98 147 TYR B N 1
ATOM 5325 C CA . TYR B 1 147 ? -27.109 11.914 -3.15 1 98 147 TYR B CA 1
ATOM 5326 C C . TYR B 1 147 ? -27.281 12.422 -4.578 1 98 147 TYR B C 1
ATOM 5328 O O . TYR B 1 147 ? -28.375 12.312 -5.152 1 98 147 TYR B O 1
ATOM 5336 N N . LEU B 1 148 ? -26.234 12.906 -5.176 1 98.12 148 LEU B N 1
ATOM 5337 C CA . LEU B 1 148 ? -26.25 13.445 -6.535 1 98.12 148 LEU B CA 1
ATOM 5338 C C . LEU B 1 148 ? -26.281 12.32 -7.562 1 98.12 148 LEU B C 1
ATOM 5340 O O . LEU B 1 148 ? -26.359 12.57 -8.766 1 98.12 148 LEU B O 1
ATOM 5344 N N . GLY B 1 149 ? -26.141 11.109 -7.133 1 96.94 149 GLY B N 1
ATOM 5345 C CA . GLY B 1 149 ? -26.203 9.953 -8.016 1 96.94 149 GLY B CA 1
ATOM 5346 C C . GLY B 1 149 ? -24.844 9.547 -8.555 1 96.94 149 GLY B C 1
ATOM 5347 O O . GLY B 1 149 ? -24.75 8.727 -9.477 1 96.94 149 GLY B O 1
ATOM 5348 N N . ILE B 1 150 ? -23.828 10.094 -8.023 1 98 150 ILE B N 1
ATOM 5349 C CA . ILE B 1 150 ? -22.484 9.766 -8.484 1 98 150 ILE B CA 1
ATOM 5350 C C . ILE B 1 150 ? -21.953 8.57 -7.699 1 98 150 ILE B C 1
ATOM 5352 O O . ILE B 1 150 ? -21.719 8.664 -6.492 1 98 150 ILE B O 1
ATOM 5356 N N . LYS B 1 151 ? -21.688 7.484 -8.328 1 96.75 151 LYS B N 1
ATOM 5357 C CA . LYS B 1 151 ? -21.234 6.262 -7.664 1 96.75 151 LYS B CA 1
ATOM 5358 C C . LYS B 1 151 ? -19.703 6.223 -7.57 1 96.75 151 LYS B C 1
ATOM 5360 O O . LYS B 1 151 ? -19.156 5.672 -6.617 1 96.75 151 LYS B O 1
ATOM 5365 N N . ASN B 1 152 ? -19.016 6.777 -8.531 1 97.88 152 ASN B N 1
ATOM 5366 C CA . ASN B 1 152 ? -17.562 6.781 -8.578 1 97.88 152 ASN B CA 1
ATOM 5367 C C . ASN B 1 152 ? -16.984 7.863 -7.672 1 97.88 152 ASN B C 1
ATOM 5369 O O . ASN B 1 152 ? -16.797 9 -8.102 1 97.88 152 ASN B O 1
ATOM 5373 N N . HIS B 1 153 ? -16.734 7.469 -6.48 1 97.75 153 HIS B N 1
ATOM 5374 C CA . HIS B 1 153 ? -16.25 8.367 -5.438 1 97.75 153 HIS B CA 1
ATOM 5375 C C . HIS B 1 153 ? -14.742 8.242 -5.258 1 97.75 153 HIS B C 1
ATOM 5377 O O . HIS B 1 153 ? -14.203 7.133 -5.27 1 97.75 153 HIS B O 1
ATOM 5383 N N . LEU B 1 154 ? -14.031 9.359 -5.137 1 98.12 154 LEU B N 1
ATOM 5384 C CA . LEU B 1 154 ? -12.609 9.445 -4.824 1 98.12 154 LEU B CA 1
ATOM 5385 C C . LEU B 1 154 ? -12.383 10.266 -3.559 1 98.12 154 LEU B C 1
ATOM 5387 O O . LEU B 1 154 ? -13 11.312 -3.375 1 98.12 154 LEU B O 1
ATOM 5391 N N . TRP B 1 155 ? -11.445 9.773 -2.678 1 96.31 155 TRP B N 1
ATOM 5392 C CA . TRP B 1 155 ? -11.117 10.484 -1.448 1 96.31 155 TRP B CA 1
ATOM 5393 C C . TRP B 1 155 ? -9.938 11.43 -1.666 1 96.31 155 TRP B C 1
ATOM 5395 O O . TRP B 1 155 ? -9.016 11.125 -2.42 1 96.31 155 TRP B O 1
ATOM 5405 N N . ILE B 1 156 ? -10.078 12.539 -1.004 1 96.31 156 ILE B N 1
ATOM 5406 C CA . ILE B 1 156 ? -8.914 13.398 -0.81 1 96.31 156 ILE B CA 1
ATOM 5407 C C . ILE B 1 156 ? -8.539 13.43 0.67 1 96.31 156 ILE B C 1
ATOM 5409 O O . ILE B 1 156 ? -9.305 13.93 1.5 1 96.31 156 ILE B O 1
ATOM 5413 N N . SER B 1 157 ? -7.43 12.859 0.986 1 95.12 157 SER B N 1
ATOM 5414 C CA . SER B 1 157 ? -6.84 13.086 2.303 1 95.12 157 SER B CA 1
ATOM 5415 C C . SER B 1 157 ? -5.922 14.305 2.293 1 95.12 157 SER B C 1
ATOM 5417 O O . SER B 1 157 ? -4.766 14.219 1.884 1 95.12 157 SER B O 1
ATOM 5419 N N . THR B 1 158 ? -6.402 15.414 2.799 1 92.75 158 THR B N 1
ATOM 5420 C CA . THR B 1 158 ? -5.656 16.672 2.738 1 92.75 158 THR B CA 1
ATOM 5421 C C . THR B 1 158 ? -4.484 16.641 3.715 1 92.75 158 THR B C 1
ATOM 5423 O O . THR B 1 158 ? -3.648 17.547 3.707 1 92.75 158 THR B O 1
ATOM 5426 N N . THR B 1 159 ? -4.395 15.695 4.602 1 93.75 159 THR B N 1
ATOM 5427 C CA . THR B 1 159 ? -3.289 15.352 5.488 1 93.75 159 THR B CA 1
ATOM 5428 C C . THR B 1 159 ? -2.707 13.992 5.125 1 93.75 159 THR B C 1
ATOM 5430 O O . THR B 1 159 ? -3.139 13.367 4.156 1 93.75 159 THR B O 1
ATOM 5433 N N . PRO B 1 160 ? -1.655 13.648 5.848 1 96.25 160 PRO B N 1
ATOM 5434 C CA . PRO B 1 160 ? -1.343 12.227 5.699 1 96.25 160 PRO B CA 1
ATOM 5435 C C . PRO B 1 160 ? -2.559 11.328 5.922 1 96.25 160 PRO B C 1
ATOM 5437 O O . PRO B 1 160 ? -3.607 11.797 6.367 1 96.25 160 PRO B O 1
ATOM 5440 N N . ILE B 1 161 ? -2.521 10.086 5.52 1 96.94 161 ILE B N 1
ATOM 5441 C CA . ILE B 1 161 ? -3.689 9.219 5.578 1 96.94 161 ILE B CA 1
ATOM 5442 C C . ILE B 1 161 ? -4.367 9.359 6.938 1 96.94 161 ILE B C 1
ATOM 5444 O O . ILE B 1 161 ? -3.848 8.883 7.949 1 96.94 161 ILE B O 1
ATOM 5448 N N . MET B 1 162 ? -5.449 9.992 6.926 1 95.88 162 MET B N 1
ATOM 5449 C CA . MET B 1 162 ? -6.195 10.258 8.148 1 95.88 162 MET B CA 1
ATOM 5450 C C . MET B 1 162 ? -6.773 8.961 8.719 1 95.88 162 MET B C 1
ATOM 5452 O O . MET B 1 162 ? -7.109 8.047 7.973 1 95.88 162 MET B O 1
ATOM 5456 N N . ASP B 1 163 ? -6.973 8.938 10.031 1 95.62 163 ASP B N 1
ATOM 5457 C CA . ASP B 1 163 ? -7.426 7.727 10.703 1 95.62 163 ASP B CA 1
ATOM 5458 C C . ASP B 1 163 ? -8.789 7.285 10.18 1 95.62 163 ASP B C 1
ATOM 5460 O O . ASP B 1 163 ? -9.039 6.094 9.992 1 95.62 163 ASP B O 1
ATOM 5464 N N . ASN B 1 164 ? -9.656 8.234 10 1 93.44 164 ASN B N 1
ATOM 5465 C CA . ASN B 1 164 ? -10.984 7.895 9.492 1 93.44 164 ASN B CA 1
ATOM 5466 C C . ASN B 1 164 ? -10.914 7.34 8.07 1 93.44 164 ASN B C 1
ATOM 5468 O O . ASN B 1 164 ? -11.664 6.43 7.723 1 93.44 164 ASN B O 1
ATOM 5472 N N . VAL B 1 165 ? -10.07 7.953 7.246 1 95.06 165 VAL B N 1
ATOM 5473 C CA . VAL B 1 165 ? -9.867 7.461 5.887 1 95.06 165 VAL B CA 1
ATOM 5474 C C . VAL B 1 165 ? -9.32 6.035 5.926 1 95.06 165 VAL B C 1
ATOM 5476 O O . VAL B 1 165 ? -9.828 5.152 5.23 1 95.06 165 VAL B O 1
ATOM 5479 N N . ALA B 1 166 ? -8.305 5.832 6.762 1 96.5 166 ALA B N 1
ATOM 5480 C CA . ALA B 1 166 ? -7.707 4.504 6.902 1 96.5 166 ALA B CA 1
ATOM 5481 C C . ALA B 1 166 ? -8.75 3.482 7.355 1 96.5 166 ALA B C 1
ATOM 5483 O O . ALA B 1 166 ? -8.852 2.398 6.777 1 96.5 166 ALA B O 1
ATOM 5484 N N . TYR B 1 167 ? -9.492 3.877 8.328 1 94.88 167 TYR B N 1
ATOM 5485 C CA . TYR B 1 167 ? -10.5 2.971 8.867 1 94.88 167 TYR B CA 1
ATOM 5486 C C . TYR B 1 167 ? -11.531 2.605 7.801 1 94.88 167 TYR B C 1
ATOM 5488 O O . TYR B 1 167 ? -11.82 1.426 7.59 1 94.88 167 TYR B O 1
ATOM 5496 N N . ASN B 1 168 ? -12.07 3.588 7.133 1 94.88 168 ASN B N 1
ATOM 5497 C CA . ASN B 1 168 ? -13.156 3.363 6.176 1 94.88 168 ASN B CA 1
ATOM 5498 C C . ASN B 1 168 ? -12.672 2.58 4.961 1 94.88 168 ASN B C 1
ATOM 5500 O O . ASN B 1 168 ? -13.43 1.8 4.379 1 94.88 168 ASN B O 1
ATOM 5504 N N . LEU B 1 169 ? -11.43 2.74 4.605 1 96.06 169 LEU B N 1
ATOM 5505 C CA . LEU B 1 169 ? -10.906 2.053 3.428 1 96.06 169 LEU B CA 1
ATOM 5506 C C . LEU B 1 169 ? -10.328 0.693 3.805 1 96.06 169 LEU B C 1
ATOM 5508 O O . LEU B 1 169 ? -9.906 -0.071 2.934 1 96.06 169 LEU B O 1
ATOM 5512 N N . GLY B 1 170 ? -10.211 0.413 5.039 1 95.31 170 GLY B N 1
ATOM 5513 C CA . GLY B 1 170 ? -9.703 -0.871 5.496 1 95.31 170 GLY B CA 1
ATOM 5514 C C . GLY B 1 170 ? -8.188 -0.93 5.535 1 95.31 170 GLY B C 1
ATOM 5515 O O . GLY B 1 170 ? -7.598 -2.002 5.375 1 95.31 170 GLY B O 1
ATOM 5516 N N . ILE B 1 171 ? -7.504 0.158 5.691 1 97.38 171 ILE B N 1
ATOM 5517 C CA . ILE B 1 171 ? -6.055 0.206 5.848 1 97.38 171 ILE B CA 1
ATOM 5518 C C . ILE B 1 171 ? -5.68 -0.084 7.297 1 97.38 171 ILE B C 1
ATOM 5520 O O . ILE B 1 171 ? -6.078 0.648 8.211 1 97.38 171 ILE B O 1
ATOM 5524 N N . PRO B 1 172 ? -4.871 -1.108 7.496 1 97 172 PRO B N 1
ATOM 5525 C CA . PRO B 1 172 ? -4.461 -1.368 8.875 1 97 172 PRO B CA 1
ATOM 5526 C C . PRO B 1 172 ? -3.613 -0.24 9.461 1 97 172 PRO B C 1
ATOM 5528 O O . PRO B 1 172 ? -2.775 0.334 8.766 1 97 172 PRO B O 1
ATOM 5531 N N . SER B 1 173 ? -3.875 0.049 10.734 1 97.12 173 SER B N 1
ATOM 5532 C CA . SER B 1 173 ? -3.107 1.044 11.477 1 97.12 173 SER B CA 1
ATOM 5533 C C . SER B 1 173 ? -2.604 0.48 12.797 1 97.12 173 SER B C 1
ATOM 5535 O O . SER B 1 173 ? -3.076 0.876 13.867 1 97.12 173 SER B O 1
ATOM 5537 N N . PRO B 1 174 ? -1.6 -0.389 12.734 1 97.38 174 PRO B N 1
ATOM 5538 C CA . PRO B 1 174 ? -1.087 -0.91 14 1 97.38 174 PRO B CA 1
ATOM 5539 C C . PRO B 1 174 ? -0.65 0.195 14.961 1 97.38 174 PRO B C 1
ATOM 5541 O O . PRO B 1 174 ? 0.255 0.97 14.641 1 97.38 174 PRO B O 1
ATOM 5544 N N . SER B 1 175 ? -1.228 0.204 16.125 1 97.44 175 SER B N 1
ATOM 5545 C CA . SER B 1 175 ? -0.994 1.302 17.062 1 97.44 175 SER B CA 1
ATOM 5546 C C . SER B 1 175 ? 0.4 1.219 17.672 1 97.44 175 SER B C 1
ATOM 5548 O O . SER B 1 175 ? 0.861 2.168 18.312 1 97.44 175 SER B O 1
ATOM 5550 N N . SER B 1 176 ? 1.083 0.125 17.422 1 98.12 176 SER B N 1
ATOM 5551 C CA . SER B 1 176 ? 2.426 -0.041 17.969 1 98.12 176 SER B CA 1
ATOM 5552 C C . SER B 1 176 ? 3.422 0.888 17.281 1 98.12 176 SER B C 1
ATOM 5554 O O . SER B 1 176 ? 4.48 1.187 17.828 1 98.12 176 SER B O 1
ATOM 5556 N N . TYR B 1 177 ? 3.098 1.328 16.047 1 98.31 177 TYR B N 1
ATOM 5557 C CA . TYR B 1 177 ? 4.109 2.156 15.398 1 98.31 177 TYR B CA 1
ATOM 5558 C C . TYR B 1 177 ? 3.461 3.188 14.484 1 98.31 177 TYR B C 1
ATOM 5560 O O . TYR B 1 177 ? 4.145 4.062 13.938 1 98.31 177 TYR B O 1
ATOM 5568 N N . VAL B 1 178 ? 2.164 3.111 14.242 1 98.5 178 VAL B N 1
ATOM 5569 C CA . VAL B 1 178 ? 1.46 4.113 13.445 1 98.5 178 VAL B CA 1
ATOM 5570 C C . VAL B 1 178 ? 0.771 5.113 14.375 1 98.5 178 VAL B C 1
ATOM 5572 O O . VAL B 1 178 ? -0.266 4.809 14.961 1 98.5 178 VAL B O 1
ATOM 5575 N N . PRO B 1 179 ? 1.263 6.258 14.453 1 98.38 179 PRO B N 1
ATOM 5576 C CA . PRO B 1 179 ? 0.6 7.246 15.312 1 98.38 179 PRO B CA 1
ATOM 5577 C C . PRO B 1 179 ? -0.706 7.762 14.711 1 98.38 179 PRO B C 1
ATOM 5579 O O . PRO B 1 179 ? -0.803 7.934 13.492 1 98.38 179 PRO B O 1
ATOM 5582 N N . THR B 1 180 ? -1.677 7.98 15.57 1 97.69 180 THR B N 1
ATOM 5583 C CA . THR B 1 180 ? -2.883 8.656 15.102 1 97.69 180 THR B CA 1
ATOM 5584 C C . THR B 1 180 ? -2.555 10.055 14.594 1 97.69 180 THR B C 1
ATOM 5586 O O . THR B 1 180 ? -1.536 10.633 14.969 1 97.69 180 THR B O 1
ATOM 5589 N N . ILE B 1 181 ? -3.369 10.562 13.773 1 96.31 181 ILE B N 1
ATOM 5590 C CA . ILE B 1 181 ? -3.061 11.805 13.062 1 96.31 181 ILE B CA 1
ATOM 5591 C C . ILE B 1 181 ? -3.363 13 13.961 1 96.31 181 ILE B C 1
ATOM 5593 O O . ILE B 1 181 ? -2.541 13.914 14.086 1 96.31 181 ILE B O 1
ATOM 5597 N N . GLU B 1 182 ? -4.477 12.961 14.578 1 94 182 GLU B N 1
ATOM 5598 C CA . GLU B 1 182 ? -4.93 14.156 15.289 1 94 182 GLU B CA 1
ATOM 5599 C C . GLU B 1 182 ? -4.391 14.195 16.719 1 94 182 GLU B C 1
ATOM 5601 O O . GLU B 1 182 ? -4.594 13.25 17.484 1 94 182 GLU B O 1
ATOM 5606 N N . ASP B 1 183 ? -3.754 15.227 17 1 93.06 183 ASP B N 1
ATOM 5607 C CA . ASP B 1 183 ? -3.334 15.609 18.344 1 93.06 183 ASP B CA 1
ATOM 5608 C C . ASP B 1 183 ? -2.465 14.523 18.969 1 93.06 183 ASP B C 1
ATOM 5610 O O . ASP B 1 183 ? -2.631 14.203 20.156 1 93.06 183 ASP B O 1
ATOM 5614 N N . ASN B 1 184 ? -1.709 13.922 18.203 1 95.19 184 ASN B N 1
ATOM 5615 C CA . ASN B 1 184 ? -0.774 12.891 18.656 1 95.19 184 ASN B CA 1
ATOM 5616 C C . ASN B 1 184 ? 0.673 13.297 18.391 1 95.19 184 ASN B C 1
ATOM 5618 O O . ASN B 1 184 ? 1.082 13.43 17.234 1 95.19 184 ASN B O 1
ATOM 5622 N N . ASP B 1 185 ? 1.426 13.461 19.391 1 95.5 185 ASP B N 1
ATOM 5623 C CA . ASP B 1 185 ? 2.793 13.969 19.297 1 95.5 185 ASP B CA 1
ATOM 5624 C C . ASP B 1 185 ? 3.797 12.812 19.25 1 95.5 185 ASP B C 1
ATOM 5626 O O . ASP B 1 185 ? 4.953 12.977 19.641 1 95.5 185 ASP B O 1
ATOM 5630 N N . ASN B 1 186 ? 3.402 11.688 18.781 1 97 186 ASN B N 1
ATOM 5631 C CA . ASN B 1 186 ? 4.289 10.531 18.688 1 97 186 ASN B CA 1
ATOM 5632 C C . ASN B 1 186 ? 4.777 10.32 17.25 1 97 186 ASN B C 1
ATOM 5634 O O . ASN B 1 186 ? 4.105 10.719 16.297 1 97 186 ASN B O 1
ATOM 5638 N N . SER B 1 187 ? 5.996 9.75 17.156 1 97.5 187 SER B N 1
ATOM 5639 C CA . SER B 1 187 ? 6.547 9.25 15.906 1 97.5 187 SER B CA 1
ATOM 5640 C C . SER B 1 187 ? 6.223 7.773 15.711 1 97.5 187 SER B C 1
ATOM 5642 O O . SER B 1 187 ? 5.387 7.215 16.422 1 97.5 187 SER B O 1
ATOM 5644 N N . ASP B 1 188 ? 6.812 7.188 14.656 1 97.81 188 ASP B N 1
ATOM 5645 C CA . ASP B 1 188 ? 6.59 5.77 14.383 1 97.81 188 ASP B CA 1
ATOM 5646 C C . ASP B 1 188 ? 7.484 4.895 15.25 1 97.81 188 ASP B C 1
ATOM 5648 O O . ASP B 1 188 ? 7.402 3.664 15.195 1 97.81 188 ASP B O 1
ATOM 5652 N N . ARG B 1 189 ? 8.383 5.434 15.992 1 97.81 189 ARG B N 1
ATOM 5653 C CA . ARG B 1 189 ? 9.156 4.742 17.016 1 97.81 189 ARG B CA 1
ATOM 5654 C C . ARG B 1 189 ? 8.703 5.148 18.422 1 97.81 189 ARG B C 1
ATOM 5656 O O . ARG B 1 189 ? 8.867 6.301 18.828 1 97.81 189 ARG B O 1
ATOM 5663 N N . MET B 1 190 ? 8.141 4.211 19.141 1 98.12 190 MET B N 1
ATOM 5664 C CA . MET B 1 190 ? 7.5 4.527 20.422 1 98.12 190 MET B CA 1
ATOM 5665 C C . MET B 1 190 ? 8.023 3.629 21.531 1 98.12 190 MET B C 1
ATOM 5667 O O . MET B 1 190 ? 8.266 2.438 21.312 1 98.12 190 MET B O 1
ATOM 5671 N N . ASN B 1 191 ? 8.234 4.227 22.688 1 97.56 191 ASN B N 1
ATOM 5672 C CA . ASN B 1 191 ? 8.484 3.408 23.859 1 97.56 191 ASN B CA 1
ATOM 5673 C C . ASN B 1 191 ? 7.191 2.844 24.438 1 97.56 191 ASN B C 1
ATOM 5675 O O . ASN B 1 191 ? 6.121 3.01 23.859 1 97.56 191 ASN B O 1
ATOM 5679 N N . PHE B 1 192 ? 7.297 2.182 25.562 1 97.69 192 PHE B N 1
ATOM 5680 C CA . PHE B 1 192 ? 6.164 1.479 26.141 1 97.69 192 PHE B CA 1
ATOM 5681 C C . PHE B 1 192 ? 5.016 2.443 26.422 1 97.69 192 PHE B C 1
ATOM 5683 O O . PHE B 1 192 ? 3.877 2.188 26.031 1 97.69 192 PHE B O 1
ATOM 5690 N N . TRP B 1 193 ? 5.258 3.57 27.047 1 97.81 193 TRP B N 1
ATOM 5691 C CA . TRP B 1 193 ? 4.23 4.52 27.453 1 97.81 193 TRP B CA 1
ATOM 5692 C C . TRP B 1 193 ? 3.635 5.234 26.234 1 97.81 193 TRP B C 1
ATOM 5694 O O . TRP B 1 193 ? 2.436 5.516 26.203 1 97.81 193 TRP B O 1
ATOM 5704 N N . GLN B 1 194 ? 4.461 5.504 25.281 1 98.31 194 GLN B N 1
ATOM 5705 C CA . GLN B 1 194 ? 3.99 6.125 24.047 1 98.31 194 GLN B CA 1
ATOM 5706 C C . GLN B 1 194 ? 3.059 5.191 23.281 1 98.31 194 GLN B C 1
ATOM 5708 O O . GLN B 1 194 ? 2.051 5.629 22.734 1 98.31 194 GLN B O 1
ATOM 5713 N N . ARG B 1 195 ? 3.422 3.922 23.266 1 98.38 195 ARG B N 1
ATOM 5714 C CA . ARG B 1 195 ? 2.557 2.938 22.625 1 98.38 195 ARG B CA 1
ATOM 5715 C C . ARG B 1 195 ? 1.223 2.822 23.344 1 98.38 195 ARG B C 1
ATOM 5717 O O . ARG B 1 195 ? 0.172 2.695 22.719 1 98.38 195 ARG B O 1
ATOM 5724 N N . ALA B 1 196 ? 1.323 2.818 24.672 1 98.06 196 ALA B N 1
ATOM 5725 C CA . ALA B 1 196 ? 0.091 2.775 25.453 1 98.06 196 ALA B CA 1
ATOM 5726 C C . ALA B 1 196 ? -0.805 3.967 25.141 1 98.06 196 ALA B C 1
ATOM 5728 O O . ALA B 1 196 ? -2.016 3.811 24.953 1 98.06 196 ALA B O 1
ATOM 5729 N N . PHE B 1 197 ? -0.205 5.125 25.078 1 97.81 197 PHE B N 1
ATOM 5730 C CA . PHE B 1 197 ? -0.948 6.332 24.75 1 97.81 197 PHE B CA 1
ATOM 5731 C C . PHE B 1 197 ? -1.52 6.242 23.344 1 97.81 197 PHE B C 1
ATOM 5733 O O . PHE B 1 197 ? -2.668 6.621 23.109 1 97.81 197 PHE B O 1
ATOM 5740 N N . ASN B 1 198 ? -0.745 5.75 22.422 1 98.44 198 ASN B N 1
ATOM 5741 C CA . ASN B 1 198 ? -1.212 5.637 21.047 1 98.44 198 ASN B CA 1
ATOM 5742 C C . ASN B 1 198 ? -2.359 4.637 20.922 1 98.44 198 ASN B C 1
ATOM 5744 O O . ASN B 1 198 ? -3.254 4.809 20.094 1 98.44 198 ASN B O 1
ATOM 5748 N N . LEU B 1 199 ? -2.25 3.588 21.688 1 97.81 199 LEU B N 1
ATOM 5749 C CA . LEU B 1 199 ? -3.357 2.639 21.703 1 97.81 199 LEU B CA 1
ATOM 5750 C C . LEU B 1 199 ? -4.633 3.307 22.203 1 97.81 199 LEU B C 1
ATOM 5752 O O . LEU B 1 199 ? -5.711 3.088 21.656 1 97.81 199 LEU B O 1
ATOM 5756 N N . TYR B 1 200 ? -4.512 4.086 23.312 1 96.75 200 TYR B N 1
ATOM 5757 C CA . TYR B 1 200 ? -5.621 4.871 23.844 1 96.75 200 TYR B CA 1
ATOM 5758 C C . TYR B 1 200 ? -6.172 5.816 22.781 1 96.75 200 TYR B C 1
ATOM 5760 O O . TYR B 1 200 ? -7.387 5.863 22.562 1 96.75 200 TYR B O 1
ATOM 5768 N N . MET B 1 201 ? -5.312 6.539 22.078 1 97.56 201 MET B N 1
ATOM 5769 C CA . MET B 1 201 ? -5.715 7.488 21.047 1 97.56 201 MET B CA 1
ATOM 5770 C C . MET B 1 201 ? -6.387 6.773 19.875 1 97.56 201 MET B C 1
ATOM 5772 O O . MET B 1 201 ? -7.398 7.246 19.344 1 97.56 201 MET B O 1
ATOM 5776 N N . SER B 1 202 ? -5.793 5.672 19.453 1 97.12 202 SER B N 1
ATOM 5777 C CA . SER B 1 202 ? -6.312 4.914 18.328 1 97.12 202 SER B CA 1
ATOM 5778 C C . SER B 1 202 ? -7.723 4.406 18.609 1 97.12 202 SER B C 1
ATOM 5780 O O . SER B 1 202 ? -8.602 4.488 17.734 1 97.12 202 SER B O 1
ATOM 5782 N N . THR B 1 203 ? -7.93 3.908 19.75 1 95.69 203 THR B N 1
ATOM 5783 C CA . THR B 1 203 ? -9.242 3.395 20.141 1 95.69 203 THR B CA 1
ATOM 5784 C C . THR B 1 203 ? -10.266 4.52 20.188 1 95.69 203 THR B C 1
ATOM 5786 O O . THR B 1 203 ? -11.367 4.391 19.641 1 95.69 203 THR B O 1
ATOM 5789 N N . GLY B 1 204 ? -9.891 5.605 20.844 1 96.69 204 GLY B N 1
ATOM 5790 C CA . GLY B 1 204 ? -10.789 6.742 20.922 1 96.69 204 GLY B CA 1
ATOM 5791 C C . GLY B 1 204 ? -11.156 7.32 19.578 1 96.69 204 GLY B C 1
ATOM 5792 O O . GLY B 1 204 ? -12.32 7.664 19.328 1 96.69 204 GLY B O 1
ATOM 5793 N N . THR B 1 205 ? -10.195 7.438 18.719 1 96.5 205 THR B N 1
ATOM 5794 C CA . THR B 1 205 ? -10.422 7.992 17.391 1 96.5 205 THR B CA 1
ATOM 5795 C C . THR B 1 205 ? -11.375 7.109 16.594 1 96.5 205 THR B C 1
ATOM 5797 O O . THR B 1 205 ? -12.219 7.613 15.852 1 96.5 205 THR B O 1
ATOM 5800 N N . GLN B 1 206 ? -11.273 5.84 16.688 1 94.69 206 GLN B N 1
ATOM 5801 C CA . GLN B 1 206 ? -12.164 4.922 15.977 1 94.69 206 GLN B CA 1
ATOM 5802 C C . GLN B 1 206 ? -13.602 5.066 16.469 1 94.69 206 GLN B C 1
ATOM 5804 O O . GLN B 1 206 ? -14.539 5.027 15.664 1 94.69 206 GLN B O 1
ATOM 5809 N N . ILE B 1 207 ? -13.742 5.199 17.75 1 96.38 207 ILE B N 1
ATOM 5810 C CA . ILE B 1 207 ? -15.07 5.375 18.328 1 96.38 207 ILE B CA 1
ATOM 5811 C C . ILE B 1 207 ? -15.695 6.672 17.812 1 96.38 207 ILE B C 1
ATOM 5813 O O . ILE B 1 207 ? -16.859 6.691 17.406 1 96.38 207 ILE B O 1
ATOM 5817 N N . VAL B 1 208 ? -14.891 7.715 17.828 1 96.62 208 VAL B N 1
ATOM 5818 C CA . VAL B 1 208 ? -15.367 9 17.328 1 96.62 208 VAL B CA 1
ATOM 5819 C C . VAL B 1 208 ? -15.789 8.867 15.867 1 96.62 208 VAL B C 1
ATOM 5821 O O . VAL B 1 208 ? -16.828 9.398 15.461 1 96.62 208 VAL B O 1
ATOM 5824 N N . ASN B 1 209 ? -14.984 8.156 15.109 1 94.56 209 ASN B N 1
ATOM 5825 C CA . ASN B 1 209 ? -15.289 7.953 13.695 1 94.56 209 ASN B CA 1
ATOM 5826 C C . ASN B 1 209 ? -16.609 7.211 13.508 1 94.56 209 ASN B C 1
ATOM 5828 O O . ASN B 1 209 ? -17.406 7.578 12.648 1 94.56 209 ASN B O 1
ATOM 5832 N N . LEU B 1 210 ? -16.891 6.152 14.242 1 95.5 210 LEU B N 1
ATOM 5833 C CA . LEU B 1 210 ? -18.125 5.379 14.148 1 95.5 210 LEU B CA 1
ATOM 5834 C C . LEU B 1 210 ? -19.344 6.242 14.461 1 95.5 210 LEU B C 1
ATOM 5836 O O . LEU B 1 210 ? -20.328 6.23 13.727 1 95.5 210 LEU B O 1
ATOM 5840 N N . LEU B 1 211 ? -19.203 7.008 15.5 1 97.19 211 LEU B N 1
ATOM 5841 C CA . LEU B 1 211 ? -20.312 7.875 15.906 1 97.19 211 LEU B CA 1
ATOM 5842 C C . LEU B 1 211 ? -20.547 8.977 14.883 1 97.19 211 LEU B C 1
ATOM 5844 O O . LEU B 1 211 ? -21.703 9.297 14.57 1 97.19 211 LEU B O 1
ATOM 5848 N N . ALA B 1 212 ? -19.484 9.508 14.375 1 97 212 ALA B N 1
ATOM 5849 C CA . ALA B 1 212 ? -19.578 10.594 13.406 1 97 212 ALA B CA 1
ATOM 5850 C C . ALA B 1 212 ? -20.25 10.117 12.117 1 97 212 ALA B C 1
ATOM 5852 O O . ALA B 1 212 ? -21.109 10.805 11.562 1 97 212 ALA B O 1
ATOM 5853 N N . THR B 1 213 ? -19.844 8.977 11.586 1 96.62 213 THR B N 1
ATOM 5854 C CA . THR B 1 213 ? -20.406 8.453 10.344 1 96.62 213 THR B CA 1
ATOM 5855 C C . THR B 1 213 ? -21.859 8.055 10.539 1 96.62 213 THR B C 1
ATOM 5857 O O . THR B 1 213 ? -22.672 8.211 9.625 1 96.62 213 THR B O 1
ATOM 5860 N N . ASP B 1 214 ? -22.203 7.5 11.719 1 97.31 214 ASP B N 1
ATOM 5861 C CA . ASP B 1 214 ? -23.594 7.18 12.016 1 97.31 214 ASP B CA 1
ATOM 5862 C C . ASP B 1 214 ? -24.453 8.438 12.016 1 97.31 214 ASP B C 1
ATOM 5864 O O . ASP B 1 214 ? -25.547 8.445 11.438 1 97.31 214 ASP B O 1
ATOM 5868 N N . LYS B 1 215 ? -23.938 9.422 12.68 1 98.19 215 LYS B N 1
ATOM 5869 C CA . LYS B 1 215 ? -24.703 10.672 12.758 1 98.19 215 LYS B CA 1
ATOM 5870 C C . LYS B 1 215 ? -24.891 11.281 11.367 1 98.19 215 LYS B C 1
ATOM 5872 O O . LYS B 1 215 ? -25.984 11.742 11.039 1 98.19 215 LYS B O 1
ATOM 5877 N N . THR B 1 216 ? -23.859 11.344 10.594 1 98.31 216 THR B N 1
ATOM 5878 C CA . THR B 1 216 ? -23.953 11.875 9.234 1 98.31 216 THR B CA 1
ATOM 5879 C C . THR B 1 216 ? -24.922 11.047 8.398 1 98.31 216 THR B C 1
ATOM 5881 O O . THR B 1 216 ? -25.672 11.594 7.59 1 98.31 216 THR B O 1
ATOM 5884 N N . THR B 1 217 ? -24.906 9.695 8.531 1 98.56 217 THR B N 1
ATOM 5885 C CA . THR B 1 217 ? -25.844 8.805 7.848 1 98.56 217 THR B CA 1
ATOM 5886 C C . THR B 1 217 ? -27.281 9.172 8.18 1 98.56 217 THR B C 1
ATOM 5888 O O . THR B 1 217 ? -28.141 9.234 7.293 1 98.56 217 THR B O 1
ATOM 5891 N N . GLU B 1 218 ? -27.516 9.438 9.445 1 98.44 218 GLU B N 1
ATOM 5892 C CA . GLU B 1 218 ? -28.859 9.789 9.898 1 98.44 218 GLU B CA 1
ATOM 5893 C C . GLU B 1 218 ? -29.328 11.094 9.266 1 98.44 218 GLU B C 1
ATOM 5895 O O . GLU B 1 218 ? -30.516 11.258 8.977 1 98.44 218 GLU B O 1
ATOM 5900 N N . VAL B 1 219 ? -28.453 12.031 9.078 1 98.69 219 VAL B N 1
ATOM 5901 C CA . VAL B 1 219 ? -28.797 13.289 8.422 1 98.69 219 VAL B CA 1
ATOM 5902 C C . VAL B 1 219 ? -29.375 13.008 7.043 1 98.69 219 VAL B C 1
ATOM 5904 O O . VAL B 1 219 ? -30.453 13.508 6.699 1 98.69 219 VAL B O 1
ATOM 5907 N N . PHE B 1 220 ? -28.703 12.211 6.27 1 98.62 220 PHE B N 1
ATOM 5908 C CA . PHE B 1 220 ? -29.156 11.922 4.914 1 98.62 220 PHE B CA 1
ATOM 5909 C C . PHE B 1 220 ? -30.453 11.125 4.938 1 98.62 220 PHE B C 1
ATOM 5911 O O . PHE B 1 220 ? -31.328 11.328 4.09 1 98.62 220 PHE B O 1
ATOM 5918 N N . ARG B 1 221 ? -30.609 10.25 5.891 1 98.5 221 ARG B N 1
ATOM 5919 C CA . ARG B 1 221 ? -31.781 9.391 5.98 1 98.5 221 ARG B CA 1
ATOM 5920 C C . ARG B 1 221 ? -33.031 10.195 6.379 1 98.5 221 ARG B C 1
ATOM 5922 O O . ARG B 1 221 ? -34.156 9.734 6.207 1 98.5 221 ARG B O 1
ATOM 5929 N N . LYS B 1 222 ? -32.875 11.406 6.914 1 98.19 222 LYS B N 1
ATOM 5930 C CA . LYS B 1 222 ? -34 12.328 7.145 1 98.19 222 LYS B CA 1
ATOM 5931 C C . LYS B 1 222 ? -34.656 12.711 5.832 1 98.19 222 LYS B C 1
ATOM 5933 O O . LYS B 1 222 ? -35.875 12.977 5.805 1 98.19 222 LYS B O 1
ATOM 5938 N N . TYR B 1 223 ? -33.906 12.75 4.812 1 97.56 223 TYR B N 1
ATOM 5939 C CA . TYR B 1 223 ? -34.406 13.25 3.533 1 97.56 223 TYR B CA 1
ATOM 5940 C C . TYR B 1 223 ? -34.562 12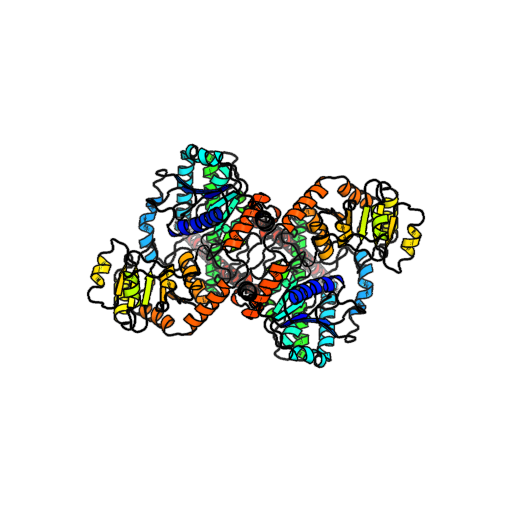.117 2.529 1 97.56 223 TYR B C 1
ATOM 5942 O O . TYR B 1 223 ? -35.406 12.203 1.621 1 97.56 223 TYR B O 1
ATOM 5950 N N . VAL B 1 224 ? -33.719 11.07 2.66 1 97.5 224 VAL B N 1
ATOM 5951 C CA . VAL B 1 224 ? -33.812 9.852 1.862 1 97.5 224 VAL B CA 1
ATOM 5952 C C . VAL B 1 224 ? -33.781 8.633 2.781 1 97.5 224 VAL B C 1
ATOM 5954 O O . VAL B 1 224 ? -32.719 8.102 3.1 1 97.5 224 VAL B O 1
ATOM 5957 N N . PRO B 1 225 ? -34.875 8.094 3.193 1 96.62 225 PRO B N 1
ATOM 5958 C CA . PRO B 1 225 ? -34.969 7.074 4.242 1 96.62 225 PRO B CA 1
ATOM 5959 C C . PRO B 1 225 ? -34.094 5.859 3.979 1 96.62 225 PRO B C 1
ATOM 5961 O O . PRO B 1 225 ? -33.5 5.309 4.91 1 96.62 225 PRO B O 1
ATOM 5964 N N . ASP B 1 226 ? -33.906 5.402 2.73 1 96.25 226 ASP B N 1
ATOM 5965 C CA . ASP B 1 226 ? -33.125 4.203 2.451 1 96.25 226 ASP B CA 1
ATOM 5966 C C . ASP B 1 226 ? -31.703 4.566 2.002 1 96.25 226 ASP B C 1
ATOM 5968 O O . ASP B 1 226 ? -31.047 3.793 1.298 1 96.25 226 ASP B O 1
ATOM 5972 N N . PHE B 1 227 ? -31.297 5.758 2.475 1 98 227 PHE B N 1
ATOM 5973 C CA . PHE B 1 227 ? -29.953 6.188 2.104 1 98 227 PHE B CA 1
ATOM 5974 C C . PHE B 1 227 ? -28.891 5.258 2.703 1 98 227 PHE B C 1
ATOM 5976 O O . PHE B 1 227 ? -29 4.879 3.873 1 98 227 PHE B O 1
ATOM 5983 N N . PRO B 1 228 ? -27.922 4.82 1.936 1 97.06 228 PRO B N 1
ATOM 5984 C CA . PRO B 1 228 ? -26.891 3.93 2.471 1 97.06 228 PRO B CA 1
ATOM 5985 C C . PRO B 1 228 ? -26.047 4.594 3.549 1 97.06 228 PRO B C 1
ATOM 5987 O O . PRO B 1 228 ? -25.922 5.82 3.578 1 97.06 228 PRO B O 1
ATOM 5990 N N . CYS B 1 229 ? -25.469 3.742 4.406 1 96.5 229 CYS B N 1
ATOM 5991 C CA . CYS B 1 229 ? -24.547 4.234 5.438 1 96.5 229 CYS B CA 1
ATOM 5992 C C . CYS B 1 229 ? -23.344 4.926 4.812 1 96.5 229 CYS B C 1
ATOM 5994 O O . CYS B 1 229 ? -22.703 4.379 3.914 1 96.5 229 CYS B O 1
ATOM 5996 N N . VAL B 1 230 ? -23.062 6.117 5.324 1 96.88 230 VAL B N 1
ATOM 5997 C CA . VAL B 1 230 ? -21.969 6.922 4.809 1 96.88 230 VAL B CA 1
ATOM 5998 C C . VAL B 1 230 ? -20.656 6.137 4.906 1 96.88 230 VAL B C 1
ATOM 6000 O O . VAL B 1 230 ? -19.797 6.242 4.031 1 96.88 230 VAL B O 1
ATOM 6003 N N . ARG B 1 231 ? -20.453 5.344 5.906 1 94.5 231 ARG B N 1
ATOM 6004 C CA . ARG B 1 231 ? -19.281 4.504 6.074 1 94.5 231 ARG B CA 1
ATOM 6005 C C . ARG B 1 231 ? -19.141 3.508 4.93 1 94.5 231 ARG B C 1
ATOM 6007 O O . ARG B 1 231 ? -18.047 3.217 4.473 1 94.5 231 ARG B O 1
ATOM 6014 N N . GLU B 1 232 ? -20.25 2.961 4.504 1 94.12 232 GLU B N 1
ATOM 6015 C CA . GLU B 1 232 ? -20.266 1.998 3.408 1 94.12 232 GLU B CA 1
ATOM 6016 C C . GLU B 1 232 ? -19.906 2.668 2.082 1 94.12 232 GLU B C 1
ATOM 6018 O O . GLU B 1 232 ? -19.203 2.092 1.258 1 94.12 232 GLU B O 1
ATOM 6023 N N . ILE B 1 233 ? -20.453 3.875 1.897 1 95.88 233 ILE B N 1
ATOM 6024 C CA . ILE B 1 233 ? -20.125 4.629 0.691 1 95.88 233 ILE B CA 1
ATOM 6025 C C . ILE B 1 233 ? -18.625 4.918 0.65 1 95.88 233 ILE B C 1
ATOM 6027 O O . ILE B 1 233 ? -17.984 4.719 -0.379 1 95.88 233 ILE B O 1
ATOM 6031 N N . ALA B 1 234 ? -18.125 5.355 1.789 1 94.44 234 ALA B N 1
ATOM 6032 C CA . ALA B 1 234 ? -16.703 5.695 1.896 1 94.44 234 ALA B CA 1
ATOM 6033 C C . ALA B 1 234 ? -15.828 4.469 1.656 1 94.44 234 ALA B C 1
ATOM 6035 O O . ALA B 1 234 ? -14.797 4.562 0.997 1 94.44 234 ALA B O 1
ATOM 6036 N N . ALA B 1 235 ? -16.219 3.324 2.164 1 93.38 235 ALA B N 1
ATOM 6037 C CA . ALA B 1 235 ? -15.461 2.08 2.02 1 93.38 235 ALA B CA 1
ATOM 6038 C C . ALA B 1 235 ? -15.359 1.672 0.554 1 93.38 235 ALA B C 1
ATOM 6040 O O . ALA B 1 235 ? -14.391 1.019 0.154 1 93.38 235 ALA B O 1
ATOM 6041 N N . ASN B 1 236 ? -16.281 2.102 -0.231 1 93.44 236 ASN B N 1
ATOM 6042 C CA . ASN B 1 236 ? -16.344 1.698 -1.632 1 93.44 236 ASN B CA 1
ATOM 6043 C C . ASN B 1 236 ? -15.727 2.754 -2.547 1 93.44 236 ASN B C 1
ATOM 6045 O O . ASN B 1 236 ? -15.914 2.715 -3.764 1 93.44 236 ASN B O 1
ATOM 6049 N N . SER B 1 237 ? -15 3.691 -1.948 1 96.56 237 SER B N 1
ATOM 6050 C CA . SER B 1 237 ? -14.289 4.672 -2.77 1 96.56 237 SER B CA 1
ATOM 6051 C C . SER B 1 237 ? -13.289 3.994 -3.695 1 96.56 237 SER B C 1
ATOM 6053 O O . SER B 1 237 ? -12.602 3.049 -3.293 1 96.56 237 SER B O 1
ATOM 6055 N N . SER B 1 238 ? -13.172 4.5 -4.906 1 97.56 238 SER B N 1
ATOM 6056 C CA . SER B 1 238 ? -12.328 3.871 -5.922 1 97.56 238 SER B CA 1
ATOM 6057 C C . SER B 1 238 ? -10.852 4.152 -5.664 1 97.56 238 SER B C 1
ATOM 6059 O O . SER B 1 238 ? -10.008 3.283 -5.883 1 97.56 238 SER B O 1
ATOM 6061 N N . LEU B 1 239 ? -10.578 5.371 -5.297 1 98.06 239 LEU B N 1
ATOM 6062 C CA . LEU B 1 239 ? -9.211 5.797 -5.035 1 98.06 239 LEU B CA 1
ATOM 6063 C C . LEU B 1 239 ? -9.148 6.762 -3.857 1 98.06 239 LEU B C 1
ATOM 6065 O O . LEU B 1 239 ? -10.18 7.309 -3.449 1 98.06 239 LEU B O 1
ATOM 6069 N N . CYS B 1 240 ? -8.023 6.891 -3.293 1 98.06 240 CYS B N 1
ATOM 6070 C CA . CYS B 1 240 ? -7.734 7.867 -2.248 1 98.06 240 CYS B CA 1
ATOM 6071 C C . CYS B 1 240 ? -6.445 8.617 -2.549 1 98.06 240 CYS B C 1
ATOM 6073 O O . CYS B 1 240 ? -5.367 8.023 -2.596 1 98.06 240 CYS B O 1
ATOM 6075 N N . PHE B 1 241 ? -6.578 9.875 -2.799 1 98.44 241 PHE B N 1
ATOM 6076 C CA . PHE B 1 241 ? -5.402 10.711 -3.029 1 98.44 241 PHE B CA 1
ATOM 6077 C C . PHE B 1 241 ? -4.93 11.352 -1.728 1 98.44 241 PHE B C 1
ATOM 6079 O O . PHE B 1 241 ? -5.711 12 -1.026 1 98.44 241 PHE B O 1
ATOM 6086 N N . VAL B 1 242 ? -3.666 11.18 -1.399 1 98.12 242 VAL B N 1
ATOM 6087 C CA . VAL B 1 242 ? -3.109 11.609 -0.12 1 98.12 242 VAL B CA 1
ATOM 6088 C C . VAL B 1 242 ? -2.186 12.805 -0.333 1 98.12 242 VAL B C 1
ATOM 6090 O O . VAL B 1 242 ? -1.218 12.719 -1.095 1 98.12 242 VAL B O 1
ATOM 6093 N N . ASN B 1 243 ? -2.518 13.891 0.358 1 96.75 243 ASN B N 1
ATOM 6094 C CA . ASN B 1 243 ? -1.738 15.117 0.242 1 96.75 243 ASN B CA 1
ATOM 6095 C C . ASN B 1 243 ? -0.461 15.047 1.074 1 96.75 243 ASN B C 1
ATOM 6097 O O . ASN B 1 243 ? -0.211 15.922 1.906 1 96.75 243 ASN B O 1
ATOM 6101 N N . SER B 1 244 ? 0.303 14.039 0.995 1 97.19 244 SER B N 1
ATOM 6102 C CA . SER B 1 244 ? 1.618 13.82 1.589 1 97.19 244 SER B CA 1
ATOM 6103 C C . SER B 1 244 ? 2.561 13.133 0.607 1 97.19 244 SER B C 1
ATOM 6105 O O . SER B 1 244 ? 2.197 12.891 -0.546 1 97.19 244 SER B O 1
ATOM 6107 N N . ASP B 1 245 ? 3.779 13.047 1.039 1 97.75 245 ASP B N 1
ATOM 6108 C CA . ASP B 1 245 ? 4.809 12.43 0.209 1 97.75 245 ASP B CA 1
ATOM 6109 C C . ASP B 1 245 ? 5.367 11.172 0.872 1 97.75 245 ASP B C 1
ATOM 6111 O O . ASP B 1 245 ? 5.68 11.18 2.064 1 97.75 245 ASP B O 1
ATOM 6115 N N . GLU B 1 246 ? 5.555 10.117 0.119 1 95.81 246 GLU B N 1
ATOM 6116 C CA . GLU B 1 246 ? 5.949 8.82 0.666 1 95.81 246 GLU B CA 1
ATOM 6117 C C . GLU B 1 246 ? 7.355 8.883 1.255 1 95.81 246 GLU B C 1
ATOM 6119 O O . GLU B 1 246 ? 7.656 8.18 2.225 1 95.81 246 GLU B O 1
ATOM 6124 N N . VAL B 1 247 ? 8.203 9.688 0.65 1 97.88 247 VAL B N 1
ATOM 6125 C CA . VAL B 1 247 ? 9.57 9.812 1.143 1 97.88 247 VAL B CA 1
ATOM 6126 C C . VAL B 1 247 ? 9.578 10.57 2.467 1 97.88 247 VAL B C 1
ATOM 6128 O O . VAL B 1 247 ? 10.344 10.242 3.375 1 97.88 247 VAL B O 1
ATOM 6131 N N . LEU B 1 248 ? 8.703 11.523 2.57 1 98.25 248 LEU B N 1
ATOM 6132 C CA . LEU B 1 248 ? 8.672 12.438 3.705 1 98.25 248 LEU B CA 1
ATOM 6133 C C . LEU B 1 248 ? 7.875 11.852 4.863 1 98.25 248 LEU B C 1
ATOM 6135 O O . LEU B 1 248 ? 8.266 11.977 6.023 1 98.25 248 LEU B O 1
ATOM 6139 N N . ASP B 1 249 ? 6.809 11.211 4.629 1 98.06 249 ASP B N 1
ATOM 6140 C CA . ASP B 1 249 ? 5.844 10.781 5.633 1 98.06 249 ASP B CA 1
ATOM 6141 C C . ASP B 1 249 ? 6.383 9.609 6.449 1 98.06 249 ASP B C 1
ATOM 6143 O O . ASP B 1 249 ? 7.328 8.938 6.031 1 98.06 249 ASP B O 1
ATOM 6147 N N . LEU B 1 250 ? 5.762 9.469 7.664 1 97.88 250 LEU B N 1
ATOM 6148 C CA . LEU B 1 250 ? 6.02 8.25 8.422 1 97.88 250 LEU B CA 1
ATOM 6149 C C . LEU B 1 250 ? 5.402 7.035 7.734 1 97.88 250 LEU B C 1
ATOM 6151 O O . LEU B 1 250 ? 4.266 7.098 7.262 1 97.88 250 LEU B O 1
ATOM 6155 N N . GLN B 1 251 ? 6.188 6.012 7.656 1 97.44 251 GLN B N 1
ATOM 6156 C CA . GLN B 1 251 ? 5.727 4.852 6.902 1 97.44 251 GLN B CA 1
ATOM 6157 C C . GLN B 1 251 ? 4.656 4.082 7.668 1 97.44 251 GLN B C 1
ATOM 6159 O O . GLN B 1 251 ? 4.734 3.951 8.891 1 97.44 251 GLN B O 1
ATOM 6164 N N . ARG B 1 252 ? 3.723 3.619 6.957 1 97.75 252 ARG B N 1
ATOM 6165 C CA . ARG B 1 252 ? 2.584 2.846 7.441 1 97.75 252 ARG B CA 1
ATOM 6166 C C . ARG B 1 252 ? 2.09 1.872 6.375 1 97.75 252 ARG B C 1
ATOM 6168 O O . ARG B 1 252 ? 2.451 1.992 5.203 1 97.75 252 ARG B O 1
ATOM 6175 N N . PRO B 1 253 ? 1.249 0.885 6.801 1 98 253 PRO B N 1
ATOM 6176 C CA . PRO B 1 253 ? 0.561 0.093 5.777 1 98 253 PRO B CA 1
ATOM 6177 C C . PRO B 1 253 ? -0.351 0.938 4.891 1 98 253 PRO B C 1
ATOM 6179 O O . PRO B 1 253 ? -0.842 1.984 5.324 1 98 253 PRO B O 1
ATOM 6182 N N . THR B 1 254 ? -0.522 0.53 3.732 1 97.81 254 THR B N 1
ATOM 6183 C CA . THR B 1 254 ? -1.445 1.144 2.785 1 97.81 254 THR B CA 1
ATOM 6184 C C . THR B 1 254 ? -2.178 0.077 1.975 1 97.81 254 THR B C 1
ATOM 6186 O O . THR B 1 254 ? -2.178 -1.1 2.346 1 97.81 254 THR B O 1
ATOM 6189 N N . ILE B 1 255 ? -2.881 0.476 0.941 1 97.38 255 ILE B N 1
ATOM 6190 C CA . ILE B 1 255 ? -3.537 -0.423 -0.003 1 97.38 255 ILE B CA 1
ATOM 6191 C C . ILE B 1 255 ? -3.361 0.106 -1.426 1 97.38 255 ILE B C 1
ATOM 6193 O O . ILE B 1 255 ? -2.889 1.229 -1.623 1 97.38 255 ILE B O 1
ATOM 6197 N N . THR B 1 256 ? -3.73 -0.649 -2.383 1 95.19 256 THR B N 1
ATOM 6198 C CA . THR B 1 256 ? -3.482 -0.389 -3.797 1 95.19 256 THR B CA 1
ATOM 6199 C C . THR B 1 256 ? -4.113 0.935 -4.223 1 95.19 256 THR B C 1
ATOM 6201 O O . THR B 1 256 ? -3.568 1.642 -5.07 1 95.19 256 THR B O 1
ATOM 6204 N N . LYS B 1 257 ? -5.207 1.297 -3.678 1 95.5 257 LYS B N 1
ATOM 6205 C CA . LYS B 1 257 ? -5.934 2.457 -4.191 1 95.5 257 LYS B CA 1
ATOM 6206 C C . LYS B 1 257 ? -5.469 3.74 -3.512 1 95.5 257 LYS B C 1
ATOM 6208 O O . LYS B 1 257 ? -5.988 4.82 -3.791 1 95.5 257 LYS B O 1
ATOM 6213 N N . THR B 1 258 ? -4.441 3.701 -2.68 1 97.56 258 THR B N 1
ATOM 6214 C CA . THR B 1 258 ? -3.869 4.891 -2.059 1 97.56 258 THR B CA 1
ATOM 6215 C C . THR B 1 258 ? -2.82 5.523 -2.969 1 97.56 258 THR B C 1
ATOM 6217 O O . THR B 1 258 ? -1.838 4.875 -3.336 1 97.56 258 THR B O 1
ATOM 6220 N N . ILE B 1 259 ? -3.002 6.77 -3.373 1 98.12 259 ILE B N 1
ATOM 6221 C CA . ILE B 1 259 ? -2.111 7.457 -4.301 1 98.12 259 ILE B CA 1
ATOM 6222 C C . ILE B 1 259 ? -1.562 8.719 -3.645 1 98.12 259 ILE B C 1
ATOM 6224 O O . ILE B 1 259 ? -2.316 9.648 -3.346 1 98.12 259 ILE B O 1
ATOM 6228 N N . TYR B 1 260 ? -0.257 8.781 -3.426 1 98.12 260 TYR B N 1
ATOM 6229 C CA . TYR B 1 260 ? 0.386 9.953 -2.848 1 98.12 260 TYR B CA 1
ATOM 6230 C C . TYR B 1 260 ? 0.583 11.039 -3.898 1 98.12 260 TYR B C 1
ATOM 6232 O O . TYR B 1 260 ? 1.125 10.781 -4.977 1 98.12 260 TYR B O 1
ATOM 6240 N N . VAL B 1 261 ? 0.149 12.25 -3.537 1 98.06 261 VAL B N 1
ATOM 6241 C CA . VAL B 1 261 ? 0.264 13.344 -4.5 1 98.06 261 VAL B CA 1
ATOM 6242 C C . VAL B 1 261 ? 0.864 14.57 -3.82 1 98.06 261 VAL B C 1
ATOM 6244 O O . VAL B 1 261 ? 0.594 15.703 -4.223 1 98.06 261 VAL B O 1
ATOM 6247 N N . GLY B 1 262 ? 1.584 14.32 -2.723 1 96.81 262 GLY B N 1
ATOM 6248 C CA . GLY B 1 262 ? 2.273 15.422 -2.08 1 96.81 262 GLY B CA 1
ATOM 6249 C C . GLY B 1 262 ? 3.168 16.203 -3.027 1 96.81 262 GLY B C 1
ATOM 6250 O O . GLY B 1 262 ? 3.916 15.609 -3.809 1 96.81 262 GLY B O 1
ATOM 6251 N N . GLY B 1 263 ? 3.062 17.578 -2.949 1 95.31 263 GLY B N 1
ATOM 6252 C CA . GLY B 1 263 ? 3.865 18.438 -3.818 1 95.31 263 GLY B CA 1
ATOM 6253 C C . GLY B 1 263 ? 3.137 18.859 -5.078 1 95.31 263 GLY B C 1
ATOM 6254 O O . GLY B 1 263 ? 3.672 19.609 -5.887 1 95.31 263 GLY B O 1
ATOM 6255 N N . LEU B 1 264 ? 1.906 18.359 -5.223 1 96.56 264 LEU B N 1
ATOM 6256 C CA . LEU B 1 264 ? 1.095 18.766 -6.363 1 96.56 264 LEU B CA 1
ATOM 6257 C C . LEU B 1 264 ? 0.974 20.297 -6.43 1 96.56 264 LEU B C 1
ATOM 6259 O O . LEU B 1 264 ? 0.678 20.938 -5.422 1 96.56 264 LEU B O 1
ATOM 6263 N N . GLY B 1 265 ? 1.274 20.859 -7.574 1 92.25 265 GLY B N 1
ATOM 6264 C CA . GLY B 1 265 ? 1.128 22.297 -7.781 1 92.25 265 GLY B CA 1
ATOM 6265 C C . GLY B 1 265 ? 2.33 23.094 -7.309 1 92.25 265 GLY B C 1
ATOM 6266 O O . GLY B 1 265 ? 2.35 24.312 -7.422 1 92.25 265 GLY B O 1
ATOM 6267 N N . VAL B 1 266 ? 3.318 22.375 -6.691 1 91.31 266 VAL B N 1
ATOM 6268 C CA . VAL B 1 266 ? 4.516 23.078 -6.238 1 91.31 266 VAL B CA 1
ATOM 6269 C C . VAL B 1 266 ? 5.523 23.172 -7.379 1 91.31 266 VAL B C 1
ATOM 6271 O O . VAL B 1 266 ? 6.074 22.156 -7.816 1 91.31 266 VAL B O 1
ATOM 6274 N N . SER B 1 267 ? 5.715 24.281 -7.871 1 83.62 267 SER B N 1
ATOM 6275 C CA . SER B 1 267 ? 6.578 24.516 -9.023 1 83.62 267 SER B CA 1
ATOM 6276 C C . SER B 1 267 ? 8.047 24.297 -8.672 1 83.62 267 SER B C 1
ATOM 6278 O O . SER B 1 267 ? 8.484 24.641 -7.566 1 83.62 267 SER B O 1
ATOM 6280 N N . ASN B 1 268 ? 8.75 23.688 -9.609 1 78.81 268 ASN B N 1
ATOM 6281 C CA . ASN B 1 268 ? 10.195 23.562 -9.453 1 78.81 268 ASN B CA 1
ATOM 6282 C C . ASN B 1 268 ? 10.914 24.844 -9.852 1 78.81 268 ASN B C 1
ATOM 6284 O O . ASN B 1 268 ? 12.078 25.047 -9.492 1 78.81 268 ASN B O 1
ATOM 6288 N N . GLU B 1 269 ? 10.172 25.672 -10.547 1 80.56 269 GLU B N 1
ATOM 6289 C CA . GLU B 1 269 ? 10.758 26.938 -11.00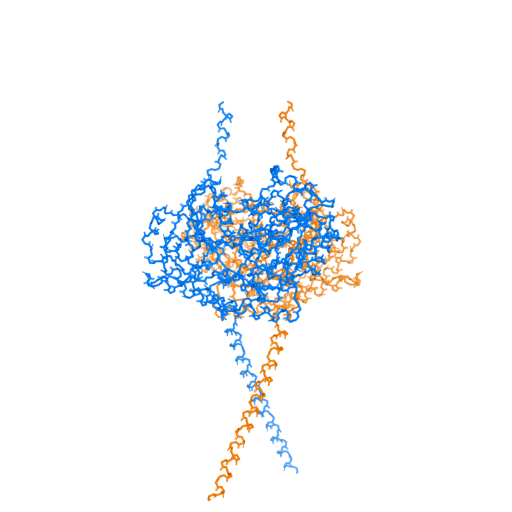8 1 80.56 269 GLU B CA 1
ATOM 6290 C C . GLU B 1 269 ? 10.602 28.031 -9.969 1 80.56 269 GLU B C 1
ATOM 6292 O O . GLU B 1 269 ? 9.57 28.109 -9.297 1 80.56 269 GLU B O 1
ATOM 6297 N N . THR B 1 270 ? 11.68 28.656 -9.719 1 80.75 270 THR B N 1
ATOM 6298 C CA . THR B 1 270 ? 11.664 29.766 -8.773 1 80.75 270 THR B CA 1
ATOM 6299 C C . THR B 1 270 ? 11.383 31.094 -9.484 1 80.75 270 THR B C 1
ATOM 6301 O O . THR B 1 270 ? 12.047 31.422 -10.477 1 80.75 270 THR B O 1
ATOM 6304 N N . LYS B 1 271 ? 10.312 31.734 -9.102 1 82.12 271 LYS B N 1
ATOM 6305 C CA . LYS B 1 271 ? 10.07 33.094 -9.602 1 82.12 271 LYS B CA 1
ATOM 6306 C C . LYS B 1 271 ? 10.867 34.125 -8.812 1 82.12 271 LYS B C 1
ATOM 6308 O O . LYS B 1 271 ? 11.039 33.969 -7.602 1 82.12 271 LYS B O 1
ATOM 6313 N N . PRO B 1 272 ? 11.203 35.125 -9.531 1 90.38 272 PRO B N 1
ATOM 6314 C CA . PRO B 1 272 ? 11.93 36.156 -8.805 1 90.38 272 PRO B CA 1
ATOM 6315 C C . PRO B 1 272 ? 11.062 36.875 -7.773 1 90.38 272 PRO B C 1
ATOM 6317 O O . PRO B 1 272 ? 9.875 37.094 -8.016 1 90.38 272 PRO B O 1
ATOM 6320 N N . LEU B 1 273 ? 11.742 37.281 -6.668 1 94.81 273 LEU B N 1
ATOM 6321 C CA . LEU B 1 273 ? 11.047 38.031 -5.625 1 94.81 273 LEU B CA 1
ATOM 6322 C C . LEU B 1 273 ? 10.859 39.469 -6.027 1 94.81 273 LEU B C 1
ATOM 6324 O O . LEU B 1 273 ? 11.664 40.031 -6.781 1 94.81 273 LEU B O 1
ATOM 6328 N N . ASP B 1 274 ? 9.781 40.094 -5.59 1 93.88 274 ASP B N 1
ATOM 6329 C CA . ASP B 1 274 ? 9.625 41.531 -5.805 1 93.88 274 ASP B CA 1
ATOM 6330 C C . ASP B 1 274 ? 10.648 42.344 -5.004 1 93.88 274 ASP B C 1
ATOM 6332 O O . ASP B 1 274 ? 11.477 41.75 -4.297 1 93.88 274 ASP B O 1
ATOM 6336 N N . GLU B 1 275 ? 10.625 43.594 -5.188 1 95.62 275 GLU B N 1
ATOM 6337 C CA . GLU B 1 275 ? 11.648 44.438 -4.59 1 95.62 275 GLU B CA 1
ATOM 6338 C C . GLU B 1 275 ? 11.602 44.375 -3.066 1 95.62 275 GLU B C 1
ATOM 6340 O O . GLU B 1 275 ? 12.648 44.312 -2.412 1 95.62 275 GLU B O 1
ATOM 6345 N N . LYS B 1 276 ? 10.453 44.312 -2.531 1 96.44 276 LYS B N 1
ATOM 6346 C CA . LYS B 1 276 ? 10.273 44.312 -1.081 1 96.44 276 LYS B CA 1
ATOM 6347 C C . LYS B 1 276 ? 10.953 43.062 -0.466 1 96.44 276 LYS B C 1
ATOM 6349 O O . LYS B 1 276 ? 11.789 43.219 0.429 1 96.44 276 LYS B O 1
ATOM 6354 N N . PHE B 1 277 ? 10.633 42 -0.948 1 97.5 277 PHE B N 1
ATOM 6355 C CA . PHE B 1 277 ? 11.133 40.75 -0.372 1 97.5 277 PHE B CA 1
ATOM 6356 C C . PHE B 1 277 ? 12.594 40.531 -0.738 1 97.5 277 PHE B C 1
ATOM 6358 O O . PHE B 1 277 ? 13.359 39.969 0.045 1 97.5 277 PHE B O 1
ATOM 6365 N N . SER B 1 278 ? 13 41.031 -1.918 1 96.75 278 SER B N 1
ATOM 6366 C CA . SER B 1 278 ? 14.414 40.969 -2.27 1 96.75 278 SER B CA 1
ATOM 6367 C C . SER B 1 278 ? 15.266 41.781 -1.277 1 96.75 278 SER B C 1
ATOM 6369 O O . SER B 1 278 ? 16.344 41.312 -0.888 1 96.75 278 SER B O 1
ATOM 6371 N N . LYS B 1 279 ? 14.758 42.906 -0.931 1 97.31 279 LYS B N 1
ATOM 6372 C CA . LYS B 1 279 ? 15.461 43.75 0.047 1 97.31 279 LYS B CA 1
ATOM 6373 C C . LYS B 1 279 ? 15.555 43.031 1.397 1 97.31 279 LYS B C 1
ATOM 6375 O O . LYS B 1 279 ? 16.594 43.031 2.045 1 97.31 279 LYS B O 1
ATOM 6380 N N . ILE B 1 280 ? 14.484 42.438 1.772 1 97.69 280 ILE B N 1
ATOM 6381 C CA . ILE B 1 280 ? 14.445 41.75 3.057 1 97.69 280 ILE B CA 1
ATOM 6382 C C . ILE B 1 280 ? 15.422 40.562 3.041 1 97.69 280 ILE B C 1
ATOM 6384 O O . ILE B 1 280 ? 16.156 40.375 4.008 1 97.69 280 ILE B O 1
ATOM 6388 N N . MET B 1 281 ? 15.508 39.875 1.934 1 97.62 281 MET B N 1
ATOM 6389 C CA . MET B 1 281 ? 16.328 38.656 1.833 1 97.62 281 MET B CA 1
ATOM 6390 C C . MET B 1 281 ? 17.797 39 1.769 1 97.62 281 MET B C 1
ATOM 6392 O O . MET B 1 281 ? 18.656 38.156 1.955 1 97.62 281 MET B O 1
ATOM 6396 N N . SER B 1 282 ? 18.078 40.312 1.543 1 97.25 282 SER B N 1
ATOM 6397 C CA . SER B 1 282 ? 19.469 40.719 1.506 1 97.25 282 SER B CA 1
ATOM 6398 C C . SER B 1 282 ? 19.984 41.062 2.902 1 97.25 282 SER B C 1
ATOM 6400 O O . SER B 1 282 ? 21.188 41.219 3.109 1 97.25 282 SER B O 1
ATOM 6402 N N . LYS B 1 283 ? 19.094 41.031 3.826 1 97.56 283 LYS B N 1
ATOM 6403 C CA . LYS B 1 283 ? 19.469 41.406 5.191 1 97.56 283 LYS B CA 1
ATOM 6404 C C . LYS B 1 283 ? 20.031 40.188 5.945 1 97.56 283 LYS B C 1
ATOM 6406 O O . LYS B 1 283 ? 20.031 39.062 5.434 1 97.56 283 LYS B O 1
ATOM 6411 N N . GLY B 1 284 ? 20.609 40.5 7.211 1 97.06 284 GLY B N 1
ATOM 6412 C CA . GLY B 1 284 ? 21.172 39.438 8.031 1 97.06 284 GLY B CA 1
ATOM 6413 C C . GLY B 1 284 ? 22.531 39 7.566 1 97.06 284 GLY B C 1
ATOM 6414 O O . GLY B 1 284 ? 22.703 38.562 6.426 1 97.06 284 GLY B O 1
ATOM 6415 N N . LYS B 1 285 ? 23.422 39 8.305 1 97.62 285 LYS B N 1
ATOM 6416 C CA . LYS B 1 285 ? 24.797 38.594 7.969 1 97.62 285 LYS B CA 1
ATOM 6417 C C . LYS B 1 285 ? 24.844 37.125 7.566 1 97.62 285 LYS B C 1
ATOM 6419 O O . LYS B 1 285 ? 25.469 36.781 6.562 1 97.62 285 LYS B O 1
ATOM 6424 N N . GLU B 1 286 ? 24.203 36.312 8.32 1 97.75 286 GLU B N 1
ATOM 6425 C CA . GLU B 1 286 ? 24.266 34.875 8.102 1 97.75 286 GLU B CA 1
ATOM 6426 C C . GLU B 1 286 ? 23.062 34.406 7.297 1 97.75 286 GLU B C 1
ATOM 6428 O O . GLU B 1 286 ? 23.031 33.25 6.852 1 97.75 286 GLU B O 1
ATOM 6433 N N . GLY B 1 287 ? 22.078 35.25 7.109 1 98.12 287 GLY B N 1
ATOM 6434 C CA . GLY B 1 287 ? 20.922 34.844 6.328 1 98.12 287 GLY B CA 1
ATOM 6435 C C . GLY B 1 287 ? 19.594 35.25 6.965 1 98.12 287 GLY B C 1
ATOM 6436 O O . GLY B 1 287 ? 19.578 36.062 7.879 1 98.12 287 GLY B O 1
ATOM 6437 N N . VAL B 1 288 ? 18.5 34.688 6.465 1 98.69 288 VAL B N 1
ATOM 6438 C CA . VAL B 1 288 ? 17.156 35.094 6.871 1 98.69 288 VAL B CA 1
ATOM 6439 C C . VAL B 1 288 ? 16.406 33.875 7.422 1 98.69 288 VAL B C 1
ATOM 6441 O O . VAL B 1 288 ? 16.594 32.75 6.949 1 98.69 288 VAL B O 1
ATOM 6444 N N . VAL B 1 289 ? 15.617 34.094 8.469 1 98.75 289 VAL B N 1
ATOM 6445 C CA . VAL B 1 289 ? 14.703 33.125 9.055 1 98.75 289 VAL B CA 1
ATOM 6446 C C . VAL B 1 289 ? 13.266 33.594 8.914 1 98.75 289 VAL B C 1
ATOM 6448 O O . VAL B 1 289 ? 12.953 34.75 9.219 1 98.75 289 VAL B O 1
ATOM 6451 N N . ILE B 1 290 ? 12.414 32.719 8.398 1 98.44 290 ILE B N 1
ATOM 6452 C CA . ILE B 1 290 ? 11 33.062 8.281 1 98.44 290 ILE B CA 1
ATOM 6453 C C . ILE B 1 290 ? 10.211 32.406 9.414 1 98.44 290 ILE B C 1
ATOM 6455 O O . ILE B 1 290 ? 10.469 31.25 9.758 1 98.44 290 ILE B O 1
ATOM 6459 N N . VAL B 1 291 ? 9.344 33.188 10.016 1 97.81 291 VAL B N 1
ATOM 6460 C CA . VAL B 1 291 ? 8.398 32.656 11.016 1 97.81 291 VAL B CA 1
ATOM 6461 C C . VAL B 1 291 ? 6.969 32.875 10.516 1 97.81 291 VAL B C 1
ATOM 6463 O O . VAL B 1 291 ? 6.496 34 10.398 1 97.81 291 VAL B O 1
ATOM 6466 N N . SER B 1 292 ? 6.344 31.797 10.203 1 95.5 292 SER B N 1
ATOM 6467 C CA . SER B 1 292 ? 4.957 31.828 9.734 1 95.5 292 SER B CA 1
ATOM 6468 C C . SER B 1 292 ? 4.156 30.672 10.336 1 95.5 292 SER B C 1
ATOM 6470 O O . SER B 1 292 ? 4.383 29.516 10.008 1 95.5 292 SER B O 1
ATOM 6472 N N . LEU B 1 293 ? 3.205 30.922 11.188 1 88.88 293 LEU B N 1
ATOM 6473 C CA . LEU B 1 293 ? 2.469 29.891 11.922 1 88.88 293 LEU B CA 1
ATOM 6474 C C . LEU B 1 293 ? 1.075 29.703 11.328 1 88.88 293 LEU B C 1
ATOM 6476 O O . LEU B 1 293 ? 0.144 29.312 12.039 1 88.88 293 LEU B O 1
ATOM 6480 N N . GLY B 1 294 ? 0.795 29.969 10.125 1 77.56 294 GLY B N 1
ATOM 6481 C CA . GLY B 1 294 ? -0.45 29.672 9.43 1 77.56 294 GLY B CA 1
ATOM 6482 C C . GLY B 1 294 ? -1.493 30.766 9.602 1 77.56 294 GLY B C 1
ATOM 6483 O O . GLY B 1 294 ? -1.218 31.812 10.195 1 77.56 294 GLY B O 1
ATOM 6484 N N . SER B 1 295 ? -2.664 30.5 9.078 1 69.12 295 SER B N 1
ATOM 6485 C CA . SER B 1 295 ? -3.715 31.516 9.055 1 69.12 295 SER B CA 1
ATOM 6486 C C . SER B 1 295 ? -4.688 31.328 10.211 1 69.12 295 SER B C 1
ATOM 6488 O O . SER B 1 295 ? -5.398 32.25 10.586 1 69.12 295 SER B O 1
ATOM 6490 N N . ILE B 1 296 ? -4.715 30.047 10.734 1 73 296 ILE B N 1
ATOM 6491 C CA . ILE B 1 296 ? -5.711 29.766 11.758 1 73 296 ILE B CA 1
ATOM 6492 C C . ILE B 1 296 ? -5.254 30.344 13.102 1 73 296 ILE B C 1
ATOM 6494 O O . ILE B 1 296 ? -6.047 30.938 13.828 1 73 296 ILE B O 1
ATOM 6498 N N . VAL B 1 297 ? -3.969 30.203 13.383 1 80.56 297 VAL B N 1
ATOM 6499 C CA . VAL B 1 297 ? -3.389 30.719 14.617 1 80.56 297 VAL B CA 1
ATOM 6500 C C . VAL B 1 297 ? -2.141 31.547 14.297 1 80.56 297 VAL B C 1
ATOM 6502 O O . VAL B 1 297 ? -1.021 31.031 14.375 1 80.56 297 VAL B O 1
ATOM 6505 N N . PRO B 1 298 ? -2.383 32.812 14.117 1 85.94 298 PRO B N 1
ATOM 6506 C CA . PRO B 1 298 ? -1.232 33.656 13.789 1 85.94 298 PRO B CA 1
ATOM 6507 C C . PRO B 1 298 ? -0.306 33.906 14.977 1 85.94 298 PRO B C 1
ATOM 6509 O O . PRO B 1 298 ? -0.695 33.656 16.125 1 85.94 298 PRO B O 1
ATOM 6512 N N . PHE B 1 299 ? 0.84 34.375 14.727 1 89.31 299 PHE B N 1
ATOM 6513 C CA . PHE B 1 299 ? 1.881 34.625 15.711 1 89.31 299 PHE B CA 1
ATOM 6514 C C . PHE B 1 299 ? 1.355 35.531 16.844 1 89.31 299 PHE B C 1
ATOM 6516 O O . PHE B 1 299 ? 1.678 35.312 18 1 89.31 299 PHE B O 1
ATOM 6523 N N . GLY B 1 300 ? 0.52 36.438 16.484 1 88.25 300 GLY B N 1
ATOM 6524 C CA . GLY B 1 300 ? 0.01 37.406 17.438 1 88.25 300 GLY B CA 1
ATOM 6525 C C . GLY B 1 300 ? -0.876 36.781 18.5 1 88.25 300 GLY B C 1
ATOM 6526 O O . GLY B 1 300 ? -1.124 37.406 19.547 1 88.25 300 GLY B O 1
ATOM 6527 N N . ASP B 1 301 ? -1.325 35.594 18.234 1 88 301 ASP B N 1
ATOM 6528 C CA . ASP B 1 301 ? -2.273 34.938 19.125 1 88 301 ASP B CA 1
ATOM 6529 C C . ASP B 1 301 ? -1.547 34.25 20.266 1 88 301 ASP B C 1
ATOM 6531 O O . ASP B 1 301 ? -2.178 33.781 21.234 1 88 301 ASP B O 1
ATOM 6535 N N . PHE B 1 302 ? -0.215 34.188 20.25 1 90.56 302 PHE B N 1
ATOM 6536 C CA . PHE B 1 302 ? 0.537 33.594 21.344 1 90.56 302 PHE B CA 1
ATOM 6537 C C . PHE B 1 302 ? 0.345 34.375 22.625 1 90.56 302 PHE B C 1
ATOM 6539 O O . PHE B 1 302 ? 0.206 35.594 22.578 1 90.56 302 PHE B O 1
ATOM 6546 N N . PRO B 1 303 ? 0.401 33.656 23.734 1 89.5 303 PRO B N 1
ATOM 6547 C CA . PRO B 1 303 ? 0.414 34.406 25 1 89.5 303 PRO B CA 1
ATOM 6548 C C . PRO B 1 303 ? 1.546 35.438 25.062 1 89.5 303 PRO B C 1
ATOM 6550 O O . PRO B 1 303 ? 2.648 35.156 24.578 1 89.5 303 PRO B O 1
ATOM 6553 N N . GLU B 1 304 ? 1.295 36.5 25.703 1 91.19 304 GLU B N 1
ATOM 6554 C CA . GLU B 1 304 ? 2.188 37.656 25.703 1 91.19 304 GLU B CA 1
ATOM 6555 C C . GLU B 1 304 ? 3.594 37.25 26.156 1 91.19 304 GLU B C 1
ATOM 6557 O O . GLU B 1 304 ? 4.582 37.656 25.531 1 91.19 304 GLU B O 1
ATOM 6562 N N . PRO B 1 305 ? 3.676 36.438 27.219 1 92.81 305 PRO B N 1
ATOM 6563 C CA . PRO B 1 305 ? 5.031 36.094 27.641 1 92.81 305 PRO B CA 1
ATOM 6564 C C . PRO B 1 305 ? 5.785 35.312 26.562 1 92.81 305 PRO B C 1
ATOM 6566 O O . PRO B 1 305 ? 6.992 35.5 26.391 1 92.81 305 PRO B O 1
ATOM 6569 N N . ALA B 1 306 ? 5.113 34.469 25.891 1 93.75 306 ALA B N 1
ATOM 6570 C CA . ALA B 1 306 ? 5.73 33.688 24.828 1 93.75 306 ALA B CA 1
ATOM 6571 C C . ALA B 1 306 ? 6.152 34.594 23.672 1 93.75 306 ALA B C 1
ATOM 6573 O O . ALA B 1 306 ? 7.262 34.469 23.141 1 93.75 306 ALA B O 1
ATOM 6574 N N . LYS B 1 307 ? 5.312 35.469 23.25 1 93.94 307 LYS B N 1
ATOM 6575 C CA . LYS B 1 307 ? 5.59 36.406 22.156 1 93.94 307 LYS B CA 1
ATOM 6576 C C . LYS B 1 307 ? 6.805 37.281 22.469 1 93.94 307 LYS B C 1
ATOM 6578 O O . LYS B 1 307 ? 7.715 37.406 21.641 1 93.94 307 LYS B O 1
ATOM 6583 N N . GLN B 1 308 ? 6.77 37.781 23.672 1 95.5 308 GLN B N 1
ATOM 6584 C CA . GLN B 1 308 ? 7.887 38.625 24.109 1 95.5 308 GLN B CA 1
ATOM 6585 C C . GLN B 1 308 ? 9.188 37.812 24.156 1 95.5 308 GLN B C 1
ATOM 6587 O O . GLN B 1 308 ? 10.242 38.312 23.766 1 95.5 308 GLN B O 1
ATOM 6592 N N . GLY B 1 309 ? 9.031 36.625 24.672 1 97 309 GLY B N 1
ATOM 6593 C CA . GLY B 1 309 ? 10.195 35.75 24.703 1 97 309 GLY B CA 1
ATOM 6594 C C . GLY B 1 309 ? 10.797 35.5 23.344 1 97 309 GLY B C 1
ATOM 6595 O O . GLY B 1 309 ? 12.016 35.562 23.172 1 97 309 GLY B O 1
ATOM 6596 N N . VAL B 1 310 ? 10 35.219 22.375 1 97.94 310 VAL B N 1
ATOM 6597 C CA . VAL B 1 310 ? 10.453 34.938 21.016 1 97.94 310 VAL B CA 1
ATOM 6598 C C . VAL B 1 310 ? 11.133 36.188 20.453 1 97.94 310 VAL B C 1
ATOM 6600 O O . VAL B 1 310 ? 12.203 36.062 19.844 1 97.94 310 VAL B O 1
ATOM 6603 N N . LEU B 1 311 ? 10.531 37.375 20.656 1 97.69 311 LEU B N 1
ATOM 6604 C CA . LEU B 1 311 ? 11.055 38.625 20.125 1 97.69 311 LEU B CA 1
ATOM 6605 C C . LEU B 1 311 ? 12.398 38.969 20.766 1 97.69 311 LEU B C 1
ATOM 6607 O O . LEU B 1 311 ? 13.305 39.438 20.078 1 97.69 311 LEU B O 1
ATOM 6611 N N . GLU B 1 312 ? 12.508 38.688 22.031 1 97.5 312 GLU B N 1
ATOM 6612 C CA . GLU B 1 312 ? 13.781 38.906 22.719 1 97.5 312 GLU B CA 1
ATOM 6613 C C . GLU B 1 312 ? 14.852 37.969 22.172 1 97.5 312 GLU B C 1
ATOM 6615 O O . GLU B 1 312 ? 16.016 38.375 22.016 1 97.5 312 GLU B O 1
ATOM 6620 N N . ALA B 1 313 ? 14.469 36.719 21.969 1 98.38 313 ALA B N 1
ATOM 6621 C CA . ALA B 1 313 ? 15.398 35.75 21.391 1 98.38 313 ALA B CA 1
ATOM 6622 C C . ALA B 1 313 ? 15.883 36.219 20.016 1 98.38 313 ALA B C 1
ATOM 6624 O O . ALA B 1 313 ? 17.062 36.125 19.703 1 98.38 313 ALA B O 1
ATOM 6625 N N . ILE B 1 314 ? 15 36.75 19.203 1 98.44 314 ILE B N 1
ATOM 6626 C CA . ILE B 1 314 ? 15.312 37.219 17.859 1 98.44 314 ILE B CA 1
ATOM 6627 C C . ILE B 1 314 ? 16.281 38.375 17.938 1 98.44 314 ILE B C 1
ATOM 6629 O O . ILE B 1 314 ? 17.266 38.438 17.203 1 98.44 314 ILE B O 1
ATOM 6633 N N . LYS B 1 315 ? 16.016 39.25 18.844 1 97.81 315 LYS B N 1
ATOM 6634 C CA . LYS B 1 315 ? 16.891 40.406 19.047 1 97.81 315 LYS B CA 1
ATOM 6635 C C . LYS B 1 315 ? 18.328 39.969 19.312 1 97.81 315 LYS B C 1
ATOM 6637 O O . LYS B 1 315 ? 19.266 40.594 18.828 1 97.81 315 LYS B O 1
ATOM 6642 N N . GLU B 1 316 ? 18.438 38.938 20.031 1 97.75 316 GLU B N 1
ATOM 6643 C CA . GLU B 1 316 ? 19.75 38.438 20.422 1 97.75 316 GLU B CA 1
ATOM 6644 C C . GLU B 1 316 ? 20.438 37.75 19.234 1 97.75 316 GLU B C 1
ATOM 6646 O O . GLU B 1 316 ? 21.672 37.688 19.188 1 97.75 316 GLU B O 1
ATOM 6651 N N . MET B 1 317 ? 19.703 37.219 18.328 1 98.19 317 MET B N 1
ATOM 6652 C CA . MET B 1 317 ? 20.25 36.531 17.156 1 98.19 317 MET B CA 1
ATOM 6653 C C . MET B 1 317 ? 20.453 37.5 16 1 98.19 317 MET B C 1
ATOM 6655 O O . MET B 1 317 ? 19.922 37.281 14.906 1 98.19 317 MET B O 1
ATOM 6659 N N . SER B 1 318 ? 21.312 38.469 16.234 1 96.94 318 SER B N 1
ATOM 6660 C CA . SER B 1 318 ? 21.438 39.625 15.367 1 96.94 318 SER B CA 1
ATOM 6661 C C . SER B 1 318 ? 22.141 39.281 14.062 1 96.94 318 SER B C 1
ATOM 6663 O O . SER B 1 318 ? 22.094 40.031 13.102 1 96.94 318 SER B O 1
ATOM 6665 N N . ASP B 1 319 ? 22.797 38.094 14.016 1 97.44 319 ASP B N 1
ATOM 6666 C CA . ASP B 1 319 ? 23.453 37.656 12.789 1 97.44 319 ASP B CA 1
ATOM 6667 C C . ASP B 1 319 ? 22.422 37.281 11.727 1 97.44 319 ASP B C 1
ATOM 6669 O O . ASP B 1 319 ? 22.75 37.188 10.539 1 97.44 319 ASP B O 1
ATOM 6673 N N . TYR B 1 320 ? 21.25 37 12.211 1 98.5 320 TYR B N 1
ATOM 6674 C CA . TYR B 1 320 ? 20.156 36.625 11.312 1 98.5 320 TYR B CA 1
ATOM 6675 C C . TYR B 1 320 ? 19.094 37.688 11.258 1 98.5 320 TYR B C 1
ATOM 6677 O O . TYR B 1 320 ? 18.953 38.5 12.188 1 98.5 320 TYR B O 1
ATOM 6685 N N . HIS B 1 321 ? 18.453 37.75 10.117 1 98.69 321 HIS B N 1
ATOM 6686 C CA . HIS B 1 321 ? 17.281 38.594 9.984 1 98.69 321 HIS B CA 1
ATOM 6687 C C . HIS B 1 321 ? 16 37.75 9.977 1 98.69 321 HIS B C 1
ATOM 6689 O O . HIS B 1 321 ? 15.953 36.719 9.344 1 98.69 321 HIS B O 1
ATOM 6695 N N . PHE B 1 322 ? 15.047 38.219 10.75 1 98.69 322 PHE B N 1
ATOM 6696 C CA . PHE B 1 322 ? 13.805 37.469 10.891 1 98.69 322 PHE B CA 1
ATOM 6697 C C . PHE B 1 322 ? 12.664 38.125 10.156 1 98.69 322 PHE B C 1
ATOM 6699 O O . PHE B 1 322 ? 12.477 39.344 10.273 1 98.69 322 PHE B O 1
ATOM 6706 N N . LEU B 1 323 ? 12.008 37.406 9.32 1 98.38 323 LEU B N 1
ATOM 6707 C CA . LEU B 1 323 ? 10.766 37.812 8.68 1 98.38 323 LEU B CA 1
ATOM 6708 C C . LEU B 1 323 ? 9.57 37.094 9.32 1 98.38 323 LEU B C 1
ATOM 6710 O O . LEU B 1 323 ? 9.453 35.875 9.242 1 98.38 323 LEU B O 1
ATOM 6714 N N . ILE B 1 324 ? 8.664 37.844 9.969 1 97.62 324 ILE B N 1
ATOM 6715 C CA . ILE B 1 324 ? 7.551 37.25 10.703 1 97.62 324 ILE B CA 1
ATOM 6716 C C . ILE B 1 324 ? 6.23 37.625 10.031 1 97.62 324 ILE B C 1
ATOM 6718 O O . ILE B 1 324 ? 5.973 38.781 9.766 1 97.62 324 ILE B O 1
ATOM 6722 N N . LYS B 1 325 ? 5.438 36.594 9.719 1 96.31 325 LYS B N 1
ATOM 6723 C CA . LYS B 1 325 ? 4.086 36.844 9.227 1 96.31 325 LYS B CA 1
ATOM 6724 C C . LYS B 1 325 ? 3.111 37.094 10.383 1 96.31 325 LYS B C 1
ATOM 6726 O O . LYS B 1 325 ? 3.041 36.281 11.312 1 96.31 325 LYS B O 1
ATOM 6731 N N . ILE B 1 326 ? 2.391 38.125 10.344 1 94.31 326 ILE B N 1
ATOM 6732 C CA . ILE B 1 326 ? 1.415 38.469 11.383 1 94.31 326 ILE B CA 1
ATOM 6733 C C . ILE B 1 326 ? 0.056 38.75 10.742 1 94.31 326 ILE B C 1
ATOM 6735 O O . ILE B 1 326 ? -0.038 38.906 9.523 1 94.31 326 ILE B O 1
ATOM 6739 N N . ALA B 1 327 ? -0.949 38.688 11.586 1 89.62 327 ALA B N 1
ATOM 6740 C CA . ALA B 1 327 ? -2.275 39.094 11.109 1 89.62 327 ALA B CA 1
ATOM 6741 C C . ALA B 1 327 ? -2.338 40.594 10.844 1 89.62 327 ALA B C 1
ATOM 6743 O O . ALA B 1 327 ? -1.643 41.375 11.492 1 89.62 327 ALA B O 1
ATOM 6744 N N . LYS B 1 328 ? -3.176 41 9.977 1 87.94 328 LYS B N 1
ATOM 6745 C CA . LYS B 1 328 ? -3.305 42.406 9.586 1 87.94 328 LYS B CA 1
ATOM 6746 C C . LYS B 1 328 ? -3.65 43.281 10.781 1 87.94 328 LYS B C 1
ATOM 6748 O O . LYS B 1 328 ? -3.16 44.406 10.898 1 87.94 328 LYS B O 1
ATOM 6753 N N . LYS B 1 329 ? -4.336 42.781 11.68 1 88.5 329 LYS B N 1
ATOM 6754 C CA . LYS B 1 329 ? -4.848 43.562 12.781 1 88.5 329 LYS B CA 1
ATOM 6755 C C . LYS B 1 329 ? -3.959 43.438 14.016 1 88.5 329 LYS B C 1
ATOM 6757 O O . LYS B 1 329 ? -4.309 43.938 15.094 1 88.5 329 LYS B O 1
ATOM 6762 N N . ASP B 1 330 ? -2.881 42.812 13.852 1 91.75 330 ASP B N 1
ATOM 6763 C CA . ASP B 1 330 ? -2.004 42.594 15 1 91.75 330 ASP B CA 1
ATOM 6764 C C . ASP B 1 330 ? -1.177 43.844 15.32 1 91.75 330 ASP B C 1
ATOM 6766 O O . ASP B 1 330 ? 0.03 43.875 15.078 1 91.75 330 ASP B O 1
ATOM 6770 N N . GLU B 1 331 ? -1.694 44.781 16.016 1 91.69 331 GLU B N 1
ATOM 6771 C CA . GLU B 1 331 ? -1.019 46.031 16.375 1 91.69 331 GLU B CA 1
ATOM 6772 C C . GLU B 1 331 ? -0.049 45.844 17.531 1 91.69 331 GLU B C 1
ATOM 6774 O O . GLU B 1 331 ? 0.966 46.531 17.625 1 91.69 331 GLU B O 1
ATOM 6779 N N . THR B 1 332 ? -0.37 44.906 18.25 1 92.06 332 THR B N 1
ATOM 6780 C CA . THR B 1 332 ? 0.453 44.625 19.422 1 92.06 332 THR B CA 1
ATOM 6781 C C . THR B 1 332 ? 1.853 44.188 19.016 1 92.06 332 THR B C 1
ATOM 6783 O O . THR B 1 332 ? 2.85 44.719 19.516 1 92.06 332 THR B O 1
ATOM 6786 N N . THR B 1 333 ? 1.925 43.25 18.109 1 94.19 333 THR B N 1
ATOM 6787 C CA . THR B 1 333 ? 3.225 42.75 17.672 1 94.19 333 THR B CA 1
ATOM 6788 C C . THR B 1 333 ? 4.016 43.875 16.984 1 94.19 333 THR B C 1
ATOM 6790 O O . THR B 1 333 ? 5.234 43.969 17.156 1 94.19 333 THR B O 1
ATOM 6793 N N . LYS B 1 334 ? 3.338 44.719 16.281 1 94.38 334 LYS B N 1
ATOM 6794 C CA . LYS B 1 334 ? 3.99 45.844 15.609 1 94.38 334 LYS B CA 1
ATOM 6795 C C . LYS B 1 334 ? 4.672 46.75 16.609 1 94.38 334 LYS B C 1
ATOM 6797 O O . LYS B 1 334 ? 5.773 47.25 16.375 1 94.38 334 LYS B O 1
ATOM 6802 N N . THR B 1 335 ? 4.008 46.938 17.656 1 94.19 335 THR B N 1
ATOM 6803 C CA . THR B 1 335 ? 4.535 47.781 18.703 1 94.19 335 THR B CA 1
ATOM 6804 C C . THR B 1 335 ? 5.699 47.125 19.422 1 94.19 335 THR B C 1
ATOM 6806 O O . THR B 1 335 ? 6.691 47.781 19.75 1 94.19 335 THR B O 1
ATOM 6809 N N . LEU B 1 336 ? 5.57 45.875 19.641 1 93.94 336 LEU B N 1
ATOM 6810 C CA . LEU B 1 336 ? 6.539 45.156 20.438 1 93.94 336 LEU B CA 1
ATOM 6811 C C . LEU B 1 336 ? 7.883 45.062 19.734 1 93.94 336 LEU B C 1
ATOM 6813 O O . LEU B 1 336 ? 8.922 44.906 20.375 1 93.94 336 LEU B O 1
ATOM 6817 N N . ILE B 1 337 ? 7.914 45.219 18.422 1 94.94 337 ILE B N 1
ATOM 6818 C CA . ILE B 1 337 ? 9.164 45 17.703 1 94.94 337 ILE B CA 1
ATOM 6819 C C . ILE B 1 337 ? 9.922 46.312 17.562 1 94.94 337 ILE B C 1
ATOM 6821 O O . ILE B 1 337 ? 11.008 46.344 16.984 1 94.94 337 ILE B O 1
ATOM 6825 N N . THR B 1 338 ? 9.25 47.344 18.062 1 92.88 338 THR B N 1
ATOM 6826 C CA . THR B 1 338 ? 9.938 48.625 18 1 92.88 338 THR B CA 1
ATOM 6827 C C . THR B 1 338 ? 11.305 48.531 18.672 1 92.88 338 THR B C 1
ATOM 6829 O O . THR B 1 338 ? 11.414 48.094 19.812 1 92.88 338 THR B O 1
ATOM 6832 N N . GLY B 1 339 ? 12.391 48.844 18 1 91.94 339 GLY B N 1
ATOM 6833 C CA . GLY B 1 339 ? 13.742 48.812 18.547 1 91.94 339 GLY B CA 1
ATOM 6834 C C . GLY B 1 339 ? 14.477 47.531 18.234 1 91.94 339 GLY B C 1
ATOM 6835 O O . GLY B 1 339 ? 15.609 47.312 18.672 1 91.94 339 GLY B O 1
ATOM 6836 N N . ILE B 1 340 ? 13.844 46.625 17.641 1 96.44 340 ILE B N 1
ATOM 6837 C CA . ILE B 1 340 ? 14.492 45.375 17.219 1 96.44 340 ILE B CA 1
ATOM 6838 C C . ILE B 1 340 ? 14.875 45.469 15.734 1 96.44 340 ILE B C 1
ATOM 6840 O O . ILE B 1 340 ? 14.023 45.312 14.859 1 96.44 340 ILE B O 1
ATOM 6844 N N . PRO B 1 341 ? 16.094 45.688 15.383 1 96 341 PRO B N 1
ATOM 6845 C CA . PRO B 1 341 ? 16.5 46.062 14.023 1 96 341 PRO B CA 1
ATOM 6846 C C . PRO B 1 341 ? 16.469 44.875 13.062 1 96 341 PRO B C 1
ATOM 6848 O O . PRO B 1 341 ? 16.438 45.062 11.844 1 96 341 PRO B O 1
ATOM 6851 N N . ASN B 1 342 ? 16.562 43.656 13.594 1 98.25 342 ASN B N 1
ATOM 6852 C CA . ASN B 1 342 ? 16.703 42.531 12.703 1 98.25 342 ASN B CA 1
ATOM 6853 C C . ASN B 1 342 ? 15.367 41.812 12.516 1 98.25 342 ASN B C 1
ATOM 6855 O O . ASN B 1 342 ? 15.336 40.562 12.422 1 98.25 342 ASN B O 1
ATOM 6859 N N . ILE B 1 343 ? 14.273 42.5 12.492 1 98.19 343 ILE B N 1
ATOM 6860 C CA . ILE B 1 343 ? 12.953 41.906 12.289 1 98.19 343 ILE B CA 1
ATOM 6861 C C . ILE B 1 343 ? 12.188 42.719 11.25 1 98.19 343 ILE B C 1
ATOM 6863 O O . ILE B 1 343 ? 12.234 43.969 11.25 1 98.19 343 ILE B O 1
ATOM 6867 N N . ASP B 1 344 ? 11.586 42.062 10.328 1 97.62 344 ASP B N 1
ATOM 6868 C CA . ASP B 1 344 ? 10.531 42.625 9.484 1 97.62 344 ASP B CA 1
ATOM 6869 C C . ASP B 1 344 ? 9.219 41.875 9.656 1 97.62 344 ASP B C 1
ATOM 6871 O O . ASP B 1 344 ? 9.211 40.656 9.789 1 97.62 344 ASP B O 1
ATOM 6875 N N . LEU B 1 345 ? 8.125 42.625 9.672 1 96.56 345 LEU B N 1
ATOM 6876 C CA . LEU B 1 345 ? 6.793 42.062 9.734 1 96.56 345 LEU B CA 1
ATOM 6877 C C . LEU B 1 345 ? 6.082 42.156 8.391 1 96.56 345 LEU B C 1
ATOM 6879 O O . LEU B 1 345 ? 6.219 43.156 7.695 1 96.56 345 LEU B O 1
ATOM 6883 N N . VAL B 1 346 ? 5.391 41.094 8.031 1 95.56 346 VAL B N 1
ATOM 6884 C CA . VAL B 1 346 ? 4.562 41.094 6.836 1 95.56 346 VAL B CA 1
ATOM 6885 C C . VAL B 1 346 ? 3.217 40.438 7.129 1 95.56 346 VAL B C 1
ATOM 6887 O O . VAL B 1 346 ? 3.096 39.656 8.078 1 95.56 346 VAL B O 1
ATOM 6890 N N . THR B 1 347 ? 2.18 40.75 6.348 1 93.19 347 THR B N 1
ATOM 6891 C CA . THR B 1 347 ? 0.865 40.156 6.523 1 93.19 347 THR B CA 1
ATOM 6892 C C . THR B 1 347 ? 0.624 39.062 5.477 1 93.19 347 THR B C 1
ATOM 6894 O O . THR B 1 347 ? -0.35 38.312 5.562 1 93.19 347 THR B O 1
ATOM 6897 N N . TRP B 1 348 ? 1.412 39.094 4.512 1 90.12 348 TRP B N 1
ATOM 6898 C CA . TRP B 1 348 ? 1.397 38.094 3.453 1 90.12 348 TRP B CA 1
ATOM 6899 C C . TRP B 1 348 ? 2.799 37.875 2.893 1 90.12 348 TRP B C 1
ATOM 6901 O O . TRP B 1 348 ? 3.615 38.781 2.865 1 90.12 348 TRP B O 1
ATOM 6911 N N . LEU B 1 349 ? 3.117 36.656 2.521 1 92.5 349 LEU B N 1
ATOM 6912 C CA . LEU B 1 349 ? 4.41 36.438 1.891 1 92.5 349 LEU B CA 1
ATOM 6913 C C . LEU B 1 349 ? 4.305 35.375 0.794 1 92.5 349 LEU B C 1
ATOM 6915 O O . LEU B 1 349 ? 3.496 34.438 0.894 1 92.5 349 LEU B O 1
ATOM 6919 N N . PRO B 1 350 ? 5.004 35.469 -0.303 1 92.5 350 PRO B N 1
ATOM 6920 C CA . PRO B 1 350 ? 5.117 34.438 -1.335 1 92.5 350 PRO B CA 1
ATOM 6921 C C . PRO B 1 350 ? 5.957 33.25 -0.888 1 92.5 350 PRO B C 1
ATOM 6923 O O . PRO B 1 350 ? 7.105 33.094 -1.316 1 92.5 350 PRO B O 1
ATOM 6926 N N . GLN B 1 351 ? 5.383 32.375 -0.203 1 92.19 351 GLN B N 1
ATOM 6927 C CA . GLN B 1 351 ? 6.059 31.328 0.58 1 92.19 351 GLN B CA 1
ATOM 6928 C C . GLN B 1 351 ? 6.961 30.469 -0.301 1 92.19 351 GLN B C 1
ATOM 6930 O O . GLN B 1 351 ? 8.148 30.312 -0.007 1 92.19 351 GLN B O 1
ATOM 6935 N N . VAL B 1 352 ? 6.449 29.953 -1.427 1 92 352 VAL B N 1
ATOM 6936 C CA . VAL B 1 352 ? 7.203 29.016 -2.264 1 92 352 VAL B CA 1
ATOM 6937 C C . VAL B 1 352 ? 8.43 29.719 -2.838 1 92 352 VAL B C 1
ATOM 6939 O O . VAL B 1 352 ? 9.516 29.141 -2.885 1 92 352 VAL B O 1
ATOM 6942 N N . ASP B 1 353 ? 8.266 30.969 -3.211 1 93.75 353 ASP B N 1
ATOM 6943 C CA . ASP B 1 353 ? 9.375 31.734 -3.768 1 93.75 353 ASP B CA 1
ATOM 6944 C C . ASP B 1 353 ? 10.43 32.031 -2.705 1 93.75 353 ASP B C 1
ATOM 6946 O O . ASP B 1 353 ? 11.633 31.953 -2.979 1 93.75 353 ASP B O 1
ATOM 6950 N N . LEU B 1 354 ? 9.961 32.344 -1.575 1 96 354 LEU B N 1
ATOM 6951 C CA . LEU B 1 354 ? 10.883 32.625 -0.484 1 96 354 LEU B CA 1
ATOM 6952 C C . LEU B 1 354 ? 11.664 31.375 -0.097 1 96 354 LEU B C 1
ATOM 6954 O O . LEU B 1 354 ? 12.859 31.453 0.176 1 96 354 LEU B O 1
ATOM 6958 N N . LEU B 1 355 ? 10.977 30.266 -0.104 1 96.12 355 LEU B N 1
ATOM 6959 C CA . LEU B 1 355 ? 11.594 28.984 0.246 1 96.12 355 LEU B CA 1
ATOM 6960 C C . LEU B 1 355 ? 12.695 28.625 -0.742 1 96.12 355 LEU B C 1
ATOM 6962 O O . LEU B 1 355 ? 13.609 27.875 -0.41 1 96.12 355 LEU B O 1
ATOM 6966 N N . SER B 1 356 ? 12.664 29.172 -1.893 1 94.62 356 SER B N 1
ATOM 6967 C CA . SER B 1 356 ? 13.633 28.844 -2.938 1 94.62 356 SER B CA 1
ATOM 6968 C C . SER B 1 356 ? 14.852 29.75 -2.863 1 94.62 356 SER B C 1
ATOM 6970 O O . SER B 1 356 ? 15.828 29.547 -3.588 1 94.62 356 SER B O 1
ATOM 6972 N N . HIS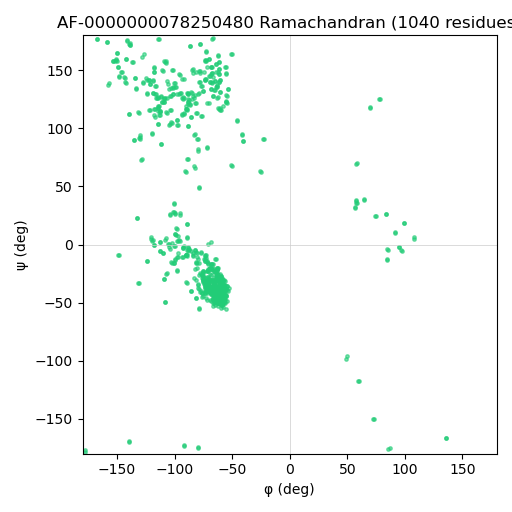 B 1 357 ? 14.812 30.75 -2.068 1 95.75 357 HIS B N 1
ATOM 6973 C CA . HIS B 1 357 ? 15.898 31.719 -2.006 1 95.75 357 HIS B CA 1
ATOM 6974 C C . HIS B 1 357 ? 17.094 31.156 -1.252 1 95.75 357 HIS B C 1
ATOM 6976 O O . HIS B 1 357 ? 16.938 30.594 -0.166 1 95.75 357 HIS B O 1
ATOM 6982 N N . PRO B 1 358 ? 18.281 31.328 -1.717 1 94.38 358 PRO B N 1
ATOM 6983 C CA . PRO B 1 358 ? 19.469 30.688 -1.118 1 94.38 358 PRO B CA 1
ATOM 6984 C C . PRO B 1 358 ? 19.812 31.266 0.252 1 94.38 358 PRO B C 1
ATOM 6986 O O . PRO B 1 358 ? 20.5 30.609 1.043 1 94.38 358 PRO B O 1
ATOM 6989 N N . ARG B 1 359 ? 19.344 32.438 0.57 1 97.44 359 ARG B N 1
ATOM 6990 C CA . ARG B 1 359 ? 19.688 33.062 1.842 1 97.44 359 ARG B CA 1
ATOM 6991 C C . ARG B 1 359 ? 18.703 32.688 2.934 1 97.44 359 ARG B C 1
ATOM 6993 O O . ARG B 1 359 ? 18.875 33.062 4.098 1 97.44 359 ARG B O 1
ATOM 7000 N N . LEU B 1 360 ? 17.594 32.031 2.559 1 98.19 360 LEU B N 1
ATOM 7001 C CA . LEU B 1 360 ? 16.719 31.516 3.586 1 98.19 360 LEU B CA 1
ATOM 7002 C C . LEU B 1 360 ? 17.344 30.312 4.281 1 98.19 360 LEU B C 1
ATOM 7004 O O . LEU B 1 360 ? 17.656 29.312 3.633 1 98.19 360 LEU B O 1
ATOM 7008 N N . LYS B 1 361 ? 17.5 30.422 5.574 1 98.38 361 LYS B N 1
ATOM 7009 C CA . LYS B 1 361 ? 18.266 29.391 6.289 1 98.38 361 LYS B CA 1
ATOM 7010 C C . LYS B 1 361 ? 17.344 28.484 7.105 1 98.38 361 LYS B C 1
ATOM 7012 O O . LYS B 1 361 ? 17.703 27.359 7.426 1 98.38 361 LYS B O 1
ATOM 7017 N N . LEU B 1 362 ? 16.203 29.047 7.438 1 98.69 362 LEU B N 1
ATOM 7018 C CA . LEU B 1 362 ? 15.328 28.312 8.344 1 98.69 362 LEU B CA 1
ATOM 7019 C C . LEU B 1 362 ? 13.891 28.797 8.203 1 98.69 362 LEU B C 1
ATOM 7021 O O . LEU B 1 362 ? 13.641 30 8.031 1 98.69 362 LEU B O 1
ATOM 7025 N N . PHE B 1 363 ? 12.953 27.906 8.188 1 98.62 363 PHE B N 1
ATOM 7026 C CA . PHE B 1 363 ? 11.531 28.219 8.227 1 98.62 363 PHE B CA 1
ATOM 7027 C C . PHE B 1 363 ? 10.898 27.75 9.523 1 98.62 363 PHE B C 1
ATOM 7029 O O . PHE B 1 363 ? 10.844 26.531 9.781 1 98.62 363 PHE B O 1
ATOM 7036 N N . VAL B 1 364 ? 10.438 28.625 10.375 1 98.38 364 VAL B N 1
ATOM 7037 C CA . VAL B 1 364 ? 9.68 28.312 11.578 1 98.38 364 VAL B CA 1
ATOM 7038 C C . VAL B 1 364 ? 8.188 28.281 11.25 1 98.38 364 VAL B C 1
ATOM 7040 O O . VAL B 1 364 ? 7.605 29.297 10.867 1 98.38 364 VAL B O 1
ATOM 7043 N N . MET B 1 365 ? 7.547 27.156 11.383 1 97.06 365 MET B N 1
ATOM 7044 C CA . MET B 1 365 ? 6.164 27 10.93 1 97.06 365 MET B CA 1
ATOM 7045 C C . MET B 1 365 ? 5.367 26.141 11.914 1 97.06 365 MET B C 1
ATOM 7047 O O . MET B 1 365 ? 5.918 25.625 12.883 1 97.06 365 MET B O 1
ATOM 7051 N N . HIS B 1 366 ? 4.062 25.984 11.703 1 95.56 366 HIS B N 1
ATOM 7052 C CA . HIS B 1 366 ? 3.201 25.281 12.641 1 95.56 366 HIS B CA 1
ATOM 7053 C C . HIS B 1 366 ? 3.078 23.812 12.266 1 95.56 366 HIS B C 1
ATOM 7055 O O . HIS B 1 366 ? 2.502 23.016 13.023 1 95.56 366 HIS B O 1
ATOM 7061 N N . GLY B 1 367 ? 3.535 23.438 11.109 1 95.44 367 GLY B N 1
ATOM 7062 C CA . GLY B 1 367 ? 3.576 22.016 10.781 1 95.44 367 GLY B CA 1
ATOM 7063 C C . GLY B 1 367 ? 2.416 21.562 9.922 1 95.44 367 GLY B C 1
ATOM 7064 O O . GLY B 1 367 ? 2.127 20.375 9.828 1 95.44 367 GLY B O 1
ATOM 7065 N N . GLY B 1 368 ? 1.721 22.5 9.258 1 95.19 368 GLY B N 1
ATOM 7066 C CA . GLY B 1 368 ? 0.747 22.109 8.25 1 95.19 368 GLY B CA 1
ATOM 7067 C C . GLY B 1 368 ? 1.359 21.344 7.086 1 95.19 368 GLY B C 1
ATOM 7068 O O . GLY B 1 368 ? 2.473 21.656 6.656 1 95.19 368 GLY B O 1
ATOM 7069 N N . ILE B 1 369 ? 0.649 20.438 6.523 1 95.25 369 ILE B N 1
ATOM 7070 C CA . ILE B 1 369 ? 1.21 19.484 5.566 1 95.25 369 ILE B CA 1
ATOM 7071 C C . ILE B 1 369 ? 1.615 20.219 4.289 1 95.25 369 ILE B C 1
ATOM 7073 O O . ILE B 1 369 ? 2.656 19.922 3.699 1 95.25 369 ILE B O 1
ATOM 7077 N N . ASN B 1 370 ? 0.827 21.188 3.793 1 94.19 370 ASN B N 1
ATOM 7078 C CA . ASN B 1 370 ? 1.198 21.922 2.594 1 94.19 370 ASN B CA 1
ATOM 7079 C C . ASN B 1 370 ? 2.533 22.641 2.773 1 94.19 370 ASN B C 1
ATOM 7081 O O . ASN B 1 370 ? 3.422 22.531 1.928 1 94.19 370 ASN B O 1
ATOM 7085 N N . GLY B 1 371 ? 2.574 23.406 3.912 1 94.62 371 GLY B N 1
ATOM 7086 C CA . GLY B 1 371 ? 3.811 24.109 4.199 1 94.62 371 GLY B CA 1
ATOM 7087 C C . GLY B 1 371 ? 5 23.188 4.387 1 94.62 371 GLY B C 1
ATOM 7088 O O . GLY B 1 371 ? 6.098 23.484 3.914 1 94.62 371 GLY B O 1
ATOM 7089 N N . LEU B 1 372 ? 4.773 22.109 5.055 1 96.38 372 LEU B N 1
ATOM 7090 C CA . LEU B 1 372 ? 5.852 21.172 5.332 1 96.38 372 LEU B CA 1
ATOM 7091 C C . LEU B 1 372 ? 6.367 20.531 4.043 1 96.38 372 LEU B C 1
ATOM 7093 O O . LEU B 1 372 ? 7.578 20.406 3.854 1 96.38 372 LEU B O 1
ATOM 7097 N N . VAL B 1 373 ? 5.492 20.094 3.148 1 97.12 373 VAL B N 1
ATOM 7098 C CA . VAL B 1 373 ? 5.879 19.469 1.888 1 97.12 373 VAL B CA 1
ATOM 7099 C C . VAL B 1 373 ? 6.629 20.484 1.021 1 97.12 373 VAL B C 1
ATOM 7101 O O . VAL B 1 373 ? 7.66 20.156 0.428 1 97.12 373 VAL B O 1
ATOM 7104 N N . GLU B 1 374 ? 6.113 21.734 0.969 1 96.25 374 GLU B N 1
ATOM 7105 C CA . GLU B 1 374 ? 6.781 22.797 0.215 1 96.25 374 GLU B CA 1
ATOM 7106 C C . GLU B 1 374 ? 8.188 23.047 0.744 1 96.25 374 GLU B C 1
ATOM 7108 O O . GLU B 1 374 ? 9.141 23.141 -0.032 1 96.25 374 GLU B O 1
ATOM 7113 N N . THR B 1 375 ? 8.273 23.141 2.043 1 97.38 375 THR B N 1
ATOM 7114 C CA . THR B 1 375 ? 9.547 23.406 2.691 1 97.38 375 THR B CA 1
ATOM 7115 C C . THR B 1 375 ? 10.539 22.281 2.443 1 97.38 375 THR B C 1
ATOM 7117 O O . THR B 1 375 ? 11.711 22.516 2.143 1 97.38 375 THR B O 1
ATOM 7120 N N . ALA B 1 376 ? 10.07 21.031 2.543 1 98.12 376 ALA B N 1
ATOM 7121 C CA . ALA B 1 376 ? 10.922 19.859 2.297 1 98.12 376 ALA B CA 1
ATOM 7122 C C . ALA B 1 376 ? 11.398 19.828 0.848 1 98.12 376 ALA B C 1
ATOM 7124 O O . ALA B 1 376 ? 12.578 19.578 0.583 1 98.12 376 ALA B O 1
ATOM 7125 N N . LEU B 1 377 ? 10.523 20.094 -0.079 1 97.31 377 LEU B N 1
ATOM 7126 C CA . LEU B 1 377 ? 10.852 20.078 -1.5 1 97.31 377 LEU B CA 1
ATOM 7127 C C . LEU B 1 377 ? 11.914 21.125 -1.831 1 97.31 377 LEU B C 1
ATOM 7129 O O . LEU B 1 377 ? 12.703 20.938 -2.756 1 97.31 377 LEU B O 1
ATOM 7133 N N . LYS B 1 378 ? 11.93 22.188 -1.06 1 97.19 378 LYS B N 1
ATOM 7134 C CA . LYS B 1 378 ? 12.859 23.281 -1.323 1 97.19 378 LYS B CA 1
ATOM 7135 C C . LYS B 1 378 ? 14.117 23.156 -0.473 1 97.19 378 LYS B C 1
ATOM 7137 O O . LYS B 1 378 ? 14.984 24.031 -0.486 1 97.19 378 LYS B O 1
ATOM 7142 N N . ALA B 1 379 ? 14.266 22.078 0.322 1 97.69 379 ALA B N 1
ATOM 7143 C CA . ALA B 1 379 ? 15.461 21.703 1.08 1 97.69 379 ALA B CA 1
ATOM 7144 C C . ALA B 1 379 ? 15.773 22.734 2.15 1 97.69 379 ALA B C 1
ATOM 7146 O O . ALA B 1 379 ? 16.938 23.078 2.373 1 97.69 379 ALA B O 1
ATOM 7147 N N . VAL B 1 380 ? 14.734 23.25 2.781 1 98.44 380 VAL B N 1
ATOM 7148 C CA . VAL B 1 380 ? 14.93 24.219 3.859 1 98.44 380 VAL B CA 1
ATOM 7149 C C . VAL B 1 380 ? 14.703 23.547 5.207 1 98.44 380 VAL B C 1
ATOM 7151 O O . VAL B 1 380 ? 13.68 22.875 5.414 1 98.44 380 VAL B O 1
ATOM 7154 N N . PRO B 1 381 ? 15.656 23.656 6.176 1 98.69 381 PRO B N 1
ATOM 7155 C CA . PRO B 1 381 ? 15.406 23.156 7.527 1 98.69 381 PRO B CA 1
ATOM 7156 C C . PRO B 1 381 ? 14.25 23.875 8.219 1 98.69 381 PRO B C 1
ATOM 7158 O O . PRO B 1 381 ? 13.891 24.984 7.824 1 98.69 381 PRO B O 1
ATOM 7161 N N . GLN B 1 382 ? 13.75 23.203 9.305 1 98.62 382 GLN B N 1
ATOM 7162 C CA . GLN B 1 382 ? 12.547 23.797 9.875 1 98.62 382 GLN B CA 1
ATOM 7163 C C . GLN B 1 382 ? 12.516 23.625 11.391 1 98.62 382 GLN B C 1
ATOM 7165 O O . GLN B 1 382 ? 13.141 22.719 11.938 1 98.62 382 GLN B O 1
ATOM 7170 N N . VAL B 1 383 ? 11.945 24.531 12.062 1 98.75 383 VAL B N 1
ATOM 7171 C CA . VAL B 1 383 ? 11.461 24.406 13.43 1 98.75 383 VAL B CA 1
ATOM 7172 C C . VAL B 1 383 ? 9.93 24.438 13.445 1 98.75 383 VAL B C 1
ATOM 7174 O O . VAL B 1 383 ? 9.312 25.375 12.922 1 98.75 383 VAL B O 1
ATOM 7177 N N . ILE B 1 384 ? 9.344 23.422 13.977 1 98.31 384 ILE B N 1
ATOM 7178 C CA . ILE B 1 384 ? 7.895 23.25 13.898 1 98.31 384 ILE B CA 1
ATOM 7179 C C . ILE B 1 384 ? 7.277 23.484 15.273 1 98.31 384 ILE B C 1
ATOM 7181 O O . ILE B 1 384 ? 7.703 22.875 16.266 1 98.31 384 ILE B O 1
ATOM 7185 N N . ILE B 1 385 ? 6.355 24.344 15.352 1 96.94 385 ILE B N 1
ATOM 7186 C CA . ILE B 1 385 ? 5.551 24.594 16.547 1 96.94 385 ILE B CA 1
ATOM 7187 C C . ILE B 1 385 ? 4.113 24.156 16.297 1 96.94 385 ILE B C 1
ATOM 7189 O O . ILE B 1 385 ? 3.254 24.969 15.961 1 96.94 385 ILE B O 1
ATOM 7193 N N . PRO B 1 386 ? 3.871 22.859 16.547 1 95.88 386 PRO B N 1
ATOM 7194 C CA . PRO B 1 386 ? 2.527 22.359 16.25 1 95.88 386 PRO B CA 1
ATOM 7195 C C . PRO B 1 386 ? 1.461 22.953 17.172 1 95.88 386 PRO B C 1
ATOM 7197 O O . PRO B 1 386 ? 1.681 23.078 18.375 1 95.88 386 PRO B O 1
ATOM 7200 N N . ILE B 1 387 ? 0.369 23.266 16.609 1 92.75 387 ILE B N 1
ATOM 7201 C CA . ILE B 1 387 ? -0.683 23.906 17.375 1 92.75 387 ILE B CA 1
ATOM 7202 C C . ILE B 1 387 ? -1.831 22.938 17.609 1 92.75 387 ILE B C 1
ATOM 7204 O O . ILE B 1 387 ? -2.281 22.75 18.75 1 92.75 387 ILE B O 1
ATOM 7208 N N . PHE B 1 388 ? -2.336 22.25 16.547 1 89.25 388 PHE B N 1
ATOM 7209 C CA . PHE B 1 388 ? -3.447 21.328 16.734 1 89.25 388 PHE B CA 1
ATOM 7210 C C . PHE B 1 388 ? -3.506 20.312 15.586 1 89.25 388 PHE B C 1
ATOM 7212 O O . PHE B 1 388 ? -2.701 20.375 14.656 1 89.25 388 PHE B O 1
ATOM 7219 N N . ALA B 1 389 ? -4.391 19.344 15.688 1 91.44 389 ALA B N 1
ATOM 7220 C CA . ALA B 1 389 ? -4.762 18.359 14.672 1 91.44 389 ALA B CA 1
ATOM 7221 C C . ALA B 1 389 ? -3.551 17.531 14.234 1 91.44 389 ALA B C 1
ATOM 7223 O O . ALA B 1 389 ? -2.914 16.875 15.062 1 91.44 389 ALA B O 1
ATOM 7224 N N . ASP B 1 390 ? -3.203 17.641 12.945 1 94.56 390 ASP B N 1
ATOM 7225 C CA . ASP B 1 390 ? -2.174 16.766 12.414 1 94.56 390 ASP B CA 1
ATOM 7226 C C . ASP B 1 390 ? -0.781 17.359 12.602 1 94.56 390 ASP B C 1
ATOM 7228 O O . ASP B 1 390 ? 0.226 16.688 12.383 1 94.56 390 ASP B O 1
ATOM 7232 N N . GLN B 1 391 ? -0.688 18.516 13.133 1 96.12 391 GLN B N 1
ATOM 7233 C CA . GLN B 1 391 ? 0.556 19.281 13.125 1 96.12 391 GLN B CA 1
ATOM 7234 C C . GLN B 1 391 ? 1.589 18.656 14.062 1 96.12 391 GLN B C 1
ATOM 7236 O O . GLN B 1 391 ? 2.785 18.672 13.766 1 96.12 391 GLN B O 1
ATOM 7241 N N . GLN B 1 392 ? 1.119 18.094 15.188 1 96.5 392 GLN B N 1
ATOM 7242 C CA . GLN B 1 392 ? 2.037 17.453 16.125 1 96.5 392 GLN B CA 1
ATOM 7243 C C . GLN B 1 392 ? 2.734 16.25 15.477 1 96.5 392 GLN B C 1
ATOM 7245 O O . GLN B 1 392 ? 3.963 16.156 15.5 1 96.5 392 GLN B O 1
ATOM 7250 N N . ARG B 1 393 ? 1.923 15.414 14.891 1 97.06 393 ARG B N 1
ATOM 7251 C CA . ARG B 1 393 ? 2.463 14.25 14.203 1 97.06 393 ARG B CA 1
ATOM 7252 C C . ARG B 1 393 ? 3.361 14.664 13.047 1 97.06 393 ARG B C 1
ATOM 7254 O O . ARG B 1 393 ? 4.398 14.047 12.805 1 97.06 393 ARG B O 1
ATOM 7261 N N . ASN B 1 394 ? 3.002 15.695 12.297 1 97.69 394 ASN B N 1
ATOM 7262 C CA . ASN B 1 394 ? 3.797 16.203 11.18 1 97.69 394 ASN B CA 1
ATOM 7263 C C . ASN B 1 394 ? 5.156 16.719 11.641 1 97.69 394 ASN B C 1
ATOM 7265 O O . ASN B 1 394 ? 6.156 16.562 10.938 1 97.69 394 ASN B O 1
ATOM 7269 N N . GLY B 1 395 ? 5.086 17.375 12.781 1 98.06 395 GLY B N 1
ATOM 7270 C CA . GLY B 1 395 ? 6.359 17.797 13.344 1 98.06 395 GLY B CA 1
ATOM 7271 C C . GLY B 1 395 ? 7.309 16.641 13.602 1 98.06 395 GLY B C 1
ATOM 7272 O O . GLY B 1 395 ? 8.5 16.734 13.305 1 98.06 395 GLY B O 1
ATOM 7273 N N . ARG B 1 396 ? 6.801 15.547 14.141 1 98.31 396 ARG B N 1
ATOM 7274 C CA . ARG B 1 396 ? 7.621 14.375 14.43 1 98.31 396 ARG B CA 1
ATOM 7275 C C . ARG B 1 396 ? 8.117 13.734 13.141 1 98.31 396 ARG B C 1
ATOM 7277 O O . ARG B 1 396 ? 9.219 13.172 13.102 1 98.31 396 ARG B O 1
ATOM 7284 N N . MET B 1 397 ? 7.328 13.844 12.102 1 97.88 397 MET B N 1
ATOM 7285 C CA . MET B 1 397 ? 7.746 13.398 10.773 1 97.88 397 MET B CA 1
ATOM 7286 C C . MET B 1 397 ? 9 14.133 10.32 1 97.88 397 MET B C 1
ATOM 7288 O O . MET B 1 397 ? 9.953 13.516 9.836 1 97.88 397 MET B O 1
ATOM 7292 N N . ALA B 1 398 ? 9.039 15.445 10.453 1 98.38 398 ALA B N 1
ATOM 7293 C CA . ALA B 1 398 ? 10.195 16.25 10.086 1 98.38 398 ALA B CA 1
ATOM 7294 C C . ALA B 1 398 ? 11.414 15.867 10.914 1 98.38 398 ALA B C 1
ATOM 7296 O O . ALA B 1 398 ? 12.531 15.789 10.391 1 98.38 398 ALA B O 1
ATOM 7297 N N . GLU B 1 399 ? 11.172 15.664 12.18 1 98.44 399 GLU B N 1
ATOM 7298 C CA . GLU B 1 399 ? 12.258 15.25 13.055 1 98.44 399 GLU B CA 1
ATOM 7299 C C . GLU B 1 399 ? 12.789 13.875 12.664 1 98.44 399 GLU B C 1
ATOM 7301 O O . GLU B 1 399 ? 14 13.648 12.656 1 98.44 399 GLU B O 1
ATOM 7306 N N . ARG B 1 400 ? 11.891 12.984 12.312 1 98.12 400 ARG B N 1
ATOM 7307 C CA . ARG B 1 400 ? 12.25 11.633 11.906 1 98.12 400 ARG B CA 1
ATOM 7308 C C . ARG B 1 400 ? 13.148 11.648 10.672 1 98.12 400 ARG B C 1
ATOM 7310 O O . ARG B 1 400 ? 14.031 10.805 10.531 1 98.12 400 ARG B O 1
ATOM 7317 N N . ARG B 1 401 ? 12.961 12.609 9.781 1 98.5 401 ARG B N 1
ATOM 7318 C CA . ARG B 1 401 ? 13.734 12.727 8.555 1 98.5 401 ARG B CA 1
ATOM 7319 C C . ARG B 1 401 ? 14.992 13.562 8.773 1 98.5 401 ARG B C 1
ATOM 7321 O O . ARG B 1 401 ? 15.797 13.719 7.859 1 98.5 401 ARG B O 1
ATOM 7328 N N . GLY B 1 402 ? 15.164 14.141 9.977 1 98.5 402 GLY B N 1
ATOM 7329 C CA . GLY B 1 402 ? 16.344 14.922 10.32 1 98.5 402 GLY B CA 1
ATOM 7330 C C . GLY B 1 402 ? 16.359 16.297 9.672 1 98.5 402 GLY B C 1
ATOM 7331 O O . GLY B 1 402 ? 17.422 16.875 9.453 1 98.5 402 GLY B O 1
ATOM 7332 N N . ILE B 1 403 ? 15.148 16.812 9.328 1 98.75 403 ILE B N 1
ATOM 7333 C CA . ILE B 1 403 ? 15.141 18.062 8.578 1 98.75 403 ILE B CA 1
ATOM 7334 C C . ILE B 1 403 ? 14.547 19.188 9.445 1 98.75 403 ILE B C 1
ATOM 7336 O O . ILE B 1 403 ? 14.406 20.312 8.992 1 98.75 403 ILE B O 1
ATOM 7340 N N . GLY B 1 404 ? 14.219 18.844 10.656 1 98.44 404 GLY B N 1
ATOM 7341 C CA . GLY B 1 404 ? 13.664 19.859 11.539 1 98.44 404 GLY B CA 1
ATOM 7342 C C . GLY B 1 404 ? 13.602 19.422 12.984 1 98.44 404 GLY B C 1
ATOM 7343 O O . GLY B 1 404 ? 13.992 18.297 13.312 1 98.44 404 GLY B O 1
ATOM 7344 N N . LYS B 1 405 ? 13.156 20.391 13.805 1 98.44 405 LYS B N 1
ATOM 7345 C CA . LYS B 1 405 ? 12.992 20.172 15.234 1 98.44 405 LYS B CA 1
ATOM 7346 C C . LYS B 1 405 ? 11.648 20.719 15.719 1 98.44 405 LYS B C 1
ATOM 7348 O O . LYS B 1 405 ? 11.188 21.75 15.25 1 98.44 405 LYS B O 1
ATOM 7353 N N . VAL B 1 406 ? 11.07 19.953 16.688 1 98.38 406 VAL B N 1
ATOM 7354 C CA . VAL B 1 406 ? 9.766 20.359 17.219 1 98.38 406 VAL B CA 1
ATOM 7355 C C . VAL B 1 406 ? 9.953 21.188 18.484 1 98.38 406 VAL B C 1
ATOM 7357 O O . VAL B 1 406 ? 10.789 20.859 19.328 1 98.38 406 VAL B O 1
ATOM 7360 N N . LEU B 1 407 ? 9.312 22.312 18.547 1 97.94 407 LEU B N 1
ATOM 7361 C CA . LEU B 1 407 ? 9.156 23.125 19.75 1 97.94 407 LEU B CA 1
ATOM 7362 C C . LEU B 1 407 ? 7.703 23.156 20.203 1 97.94 407 LEU B C 1
ATOM 7364 O O . LEU B 1 407 ? 6.844 23.703 19.5 1 97.94 407 LEU B O 1
ATOM 7368 N N . SER B 1 408 ? 7.461 22.578 21.375 1 95.75 408 SER B N 1
ATOM 7369 C CA . SER B 1 408 ? 6.094 22.516 21.875 1 95.75 408 SER B CA 1
ATOM 7370 C C . SER B 1 408 ? 5.52 23.922 22.078 1 95.75 408 SER B C 1
ATOM 7372 O O . SER B 1 408 ? 6.211 24.812 22.562 1 95.75 408 SER B O 1
ATOM 7374 N N . LYS B 1 409 ? 4.285 24.062 21.719 1 93.75 409 LYS B N 1
ATOM 7375 C CA . LYS B 1 409 ? 3.619 25.359 21.844 1 93.75 409 LYS B CA 1
ATOM 7376 C C . LYS B 1 409 ? 3.609 25.844 23.281 1 93.75 409 LYS B C 1
ATOM 7378 O O . LYS B 1 409 ? 3.654 27.047 23.531 1 93.75 409 LYS B O 1
ATOM 7383 N N . LEU B 1 410 ? 3.652 24.938 24.172 1 94.19 410 LEU B N 1
ATOM 7384 C CA . LEU B 1 410 ? 3.582 25.297 25.594 1 94.19 410 LEU B CA 1
ATOM 7385 C C . LEU B 1 410 ? 4.957 25.672 26.125 1 94.19 410 LEU B C 1
ATOM 7387 O O . LEU B 1 410 ? 5.074 26.219 27.219 1 94.19 410 LEU B O 1
ATOM 7391 N N . GLU B 1 411 ? 5.938 25.422 25.344 1 95.75 411 GLU B N 1
ATOM 7392 C CA . GLU B 1 411 ? 7.305 25.703 25.766 1 95.75 411 GLU B CA 1
ATOM 7393 C C . GLU B 1 411 ? 7.883 26.906 25.031 1 95.75 411 GLU B C 1
ATOM 7395 O O . GLU B 1 411 ? 9.055 27.25 25.234 1 95.75 411 GLU B O 1
ATOM 7400 N N . VAL B 1 412 ? 7.121 27.547 24.281 1 95.94 412 VAL B N 1
ATOM 7401 C CA . VAL B 1 412 ? 7.605 28.688 23.516 1 95.94 412 VAL B CA 1
ATOM 7402 C C . VAL B 1 412 ? 7.992 29.828 24.453 1 95.94 412 VAL B C 1
ATOM 7404 O O . VAL B 1 412 ? 7.215 30.203 25.328 1 95.94 412 VAL B O 1
ATOM 7407 N N . GLY B 1 413 ? 9.102 30.281 24.297 1 96.44 413 GLY B N 1
ATOM 7408 C CA . GLY B 1 413 ? 9.711 31.359 25.062 1 96.44 413 GLY B CA 1
ATOM 7409 C C . GLY B 1 413 ? 11.102 31.719 24.562 1 96.44 413 GLY B C 1
ATOM 7410 O O . GLY B 1 413 ? 11.57 31.172 23.562 1 96.44 413 GLY B O 1
ATOM 7411 N N . LYS B 1 414 ? 11.664 32.625 25.266 1 97.94 414 LYS B N 1
ATOM 7412 C CA . LYS B 1 414 ? 12.961 33.156 24.828 1 97.94 414 LYS B CA 1
ATOM 7413 C C . LYS B 1 414 ? 13.992 32.031 24.719 1 97.94 414 LYS B C 1
ATOM 7415 O O . LYS B 1 414 ? 14.539 31.781 23.656 1 97.94 414 LYS B O 1
ATOM 7420 N N . LYS B 1 415 ? 14.172 31.266 25.781 1 98.31 415 LYS B N 1
ATOM 7421 C CA . LYS B 1 415 ? 15.227 30.25 25.859 1 98.31 415 LYS B CA 1
ATOM 7422 C C . LYS B 1 415 ? 14.969 29.125 24.859 1 98.31 415 LYS B C 1
ATOM 7424 O O . LYS B 1 415 ? 15.836 28.797 24.047 1 98.31 415 LYS B O 1
ATOM 7429 N N . ASN B 1 416 ? 13.797 28.562 24.906 1 98.44 416 ASN B N 1
ATOM 7430 C CA . ASN B 1 416 ? 13.484 27.391 24.078 1 98.44 416 ASN B CA 1
ATOM 7431 C C . ASN B 1 416 ? 13.438 27.734 22.594 1 98.44 416 ASN B C 1
ATOM 7433 O O . ASN B 1 416 ? 13.836 26.938 21.75 1 98.44 416 ASN B O 1
ATOM 7437 N N . PHE B 1 417 ? 12.938 28.906 22.312 1 98.5 417 PHE B N 1
ATOM 7438 C CA . PHE B 1 417 ? 12.914 29.328 20.922 1 98.5 417 PHE B CA 1
ATOM 7439 C C . PHE B 1 417 ? 14.328 29.531 20.391 1 98.5 417 PHE B C 1
ATOM 7441 O O . PHE B 1 417 ? 14.672 29.016 19.312 1 98.5 417 PHE B O 1
ATOM 7448 N N . LYS B 1 418 ? 15.078 30.266 21.141 1 98.69 418 LYS B N 1
ATOM 7449 C CA . LYS B 1 418 ? 16.453 30.516 20.734 1 98.69 418 LYS B CA 1
ATOM 7450 C C . LYS B 1 418 ? 17.234 29.219 20.578 1 98.69 418 LYS B C 1
ATOM 7452 O O . LYS B 1 418 ? 17.938 29.031 19.578 1 98.69 418 LYS B O 1
ATOM 7457 N N . GLU B 1 419 ? 17.094 28.344 21.516 1 98.56 419 GLU B N 1
ATOM 7458 C CA . GLU B 1 419 ? 17.797 27.062 21.469 1 98.56 419 GLU B CA 1
ATOM 7459 C C . GLU B 1 419 ? 17.375 26.234 20.266 1 98.56 419 GLU B C 1
ATOM 7461 O O . GLU B 1 419 ? 18.219 25.656 19.578 1 98.56 419 GLU B O 1
ATOM 7466 N N . SER B 1 420 ? 16.078 26.109 20.016 1 98.62 420 SER B N 1
ATOM 7467 C CA . SER B 1 420 ? 15.57 25.312 18.891 1 98.62 420 SER B CA 1
ATOM 7468 C C . SER B 1 420 ? 16.062 25.859 17.562 1 98.62 420 SER B C 1
ATOM 7470 O O . SER B 1 420 ? 16.531 25.109 16.703 1 98.62 420 SER B O 1
ATOM 7472 N N . VAL B 1 421 ? 15.984 27.188 17.406 1 98.75 421 VAL B N 1
ATOM 7473 C CA . VAL B 1 421 ? 16.359 27.844 16.156 1 98.75 421 VAL B CA 1
ATOM 7474 C C . VAL B 1 421 ? 17.859 27.703 15.93 1 98.75 421 VAL B C 1
ATOM 7476 O O . VAL B 1 421 ? 18.297 27.281 14.859 1 98.75 421 VAL B O 1
ATOM 7479 N N . LEU B 1 422 ? 18.625 27.953 16.938 1 98.56 422 LEU B N 1
ATOM 7480 C CA . LEU B 1 422 ? 20.078 27.906 16.797 1 98.56 422 LEU B CA 1
ATOM 7481 C C . LEU B 1 422 ? 20.562 26.469 16.578 1 98.56 422 LEU B C 1
ATOM 7483 O O . LEU B 1 422 ? 21.531 26.234 15.867 1 98.56 422 LEU B O 1
ATOM 7487 N N . THR B 1 423 ? 19.922 25.531 17.25 1 98.62 423 THR B N 1
ATOM 7488 C CA . THR B 1 423 ? 20.266 24.141 17.062 1 98.62 423 THR B CA 1
ATOM 7489 C C . THR B 1 423 ? 20.156 23.75 15.586 1 98.62 423 THR B C 1
ATOM 7491 O O . THR B 1 423 ? 21.078 23.156 15.023 1 98.62 423 THR B O 1
ATOM 7494 N N . VAL B 1 424 ? 19.078 24.094 14.969 1 98.75 424 VAL B N 1
ATOM 7495 C CA . VAL B 1 424 ? 18.859 23.719 13.57 1 98.75 424 VAL B CA 1
ATOM 7496 C C . VAL B 1 424 ? 19.812 24.5 12.672 1 98.75 424 VAL B C 1
ATOM 7498 O O . VAL B 1 424 ? 20.375 23.953 11.719 1 98.75 424 VAL B O 1
ATOM 7501 N N . LEU B 1 425 ? 20.031 25.781 12.984 1 98.38 425 LEU B N 1
ATOM 7502 C CA . LEU B 1 425 ? 20.859 26.656 12.148 1 98.38 425 LEU B CA 1
ATOM 7503 C C . LEU B 1 425 ? 22.328 26.25 12.234 1 98.38 425 LEU B C 1
ATOM 7505 O O . LEU B 1 425 ? 23.062 26.359 11.25 1 98.38 425 LEU B O 1
ATOM 7509 N N . LYS B 1 426 ? 22.703 25.75 13.375 1 98.06 426 LYS B N 1
ATOM 7510 C CA . LYS B 1 426 ? 24.141 25.547 13.609 1 98.06 426 LYS B CA 1
ATOM 7511 C C . LYS B 1 426 ? 24.5 24.078 13.5 1 98.06 426 LYS B C 1
ATOM 7513 O O . LYS B 1 426 ? 25.656 23.703 13.695 1 98.06 426 LYS B O 1
ATOM 7518 N N . THR B 1 427 ? 23.625 23.219 13.289 1 98.38 427 THR B N 1
ATOM 7519 C CA . THR B 1 427 ? 23.891 21.797 13.055 1 98.38 427 THR B CA 1
ATOM 7520 C C . THR B 1 427 ? 23.766 21.469 11.57 1 98.38 427 THR B C 1
ATOM 7522 O O . THR B 1 427 ? 22.656 21.281 11.07 1 98.38 427 THR B O 1
ATOM 7525 N N . PRO B 1 428 ? 24.812 21.281 10.922 1 98 428 PRO B N 1
ATOM 7526 C CA . PRO B 1 428 ? 24.828 21.156 9.469 1 98 428 PRO B CA 1
ATOM 7527 C C . PRO B 1 428 ? 24.031 19.969 8.969 1 98 428 PRO B C 1
ATOM 7529 O O . PRO B 1 428 ? 23.547 19.969 7.828 1 98 428 PRO B O 1
ATOM 7532 N N . SER B 1 429 ? 23.859 18.938 9.789 1 98.5 429 SER B N 1
ATOM 7533 C CA . SER B 1 429 ? 23.156 17.734 9.359 1 98.5 429 SER B CA 1
ATOM 7534 C C . SER B 1 429 ? 21.719 18.031 8.961 1 98.5 429 SER B C 1
ATOM 7536 O O . SER B 1 429 ? 21.156 17.375 8.086 1 98.5 429 SER B O 1
ATOM 7538 N N . TYR B 1 430 ? 21.109 19.062 9.531 1 98.69 430 TYR B N 1
ATOM 7539 C CA . TYR B 1 430 ? 19.734 19.406 9.18 1 98.69 430 TYR B CA 1
ATOM 7540 C C . TYR B 1 430 ? 19.641 19.828 7.723 1 98.69 430 TYR B C 1
ATOM 7542 O O . TYR B 1 430 ? 18.766 19.359 6.988 1 98.69 430 TYR B O 1
ATOM 7550 N N . LYS B 1 431 ? 20.5 20.703 7.324 1 98.62 431 LYS B N 1
ATOM 7551 C CA . LYS B 1 431 ? 20.5 21.156 5.934 1 98.62 431 LYS B CA 1
ATOM 7552 C C . LYS B 1 431 ? 20.891 20.031 4.984 1 98.62 431 LYS B C 1
ATOM 7554 O O . LYS B 1 431 ? 20.297 19.891 3.914 1 98.62 431 LYS B O 1
ATOM 7559 N N . LYS B 1 432 ? 21.891 19.281 5.359 1 98.56 432 LYS B N 1
ATOM 7560 C CA . LYS B 1 432 ? 22.328 18.156 4.539 1 98.56 432 LYS B CA 1
ATOM 7561 C C . LYS B 1 432 ? 21.188 17.172 4.316 1 98.56 432 LYS B C 1
ATOM 7563 O O . LYS B 1 432 ? 20.953 16.719 3.191 1 98.56 432 LYS B O 1
ATOM 7568 N N . ASN B 1 433 ? 20.469 16.859 5.363 1 98.69 433 ASN B N 1
ATOM 7569 C CA . ASN B 1 433 ? 19.328 15.953 5.262 1 98.69 433 ASN B CA 1
ATOM 7570 C C . ASN B 1 433 ? 18.203 16.578 4.441 1 98.69 433 ASN B C 1
ATOM 7572 O O . ASN B 1 433 ? 17.531 15.867 3.691 1 98.69 433 ASN B O 1
ATOM 7576 N N . ALA B 1 434 ? 17.984 17.844 4.633 1 98.75 434 ALA B N 1
ATOM 7577 C CA . ALA B 1 434 ? 16.953 18.531 3.857 1 98.75 434 ALA B CA 1
ATOM 7578 C C . ALA B 1 434 ? 17.234 18.422 2.361 1 98.75 434 ALA B C 1
ATOM 7580 O O . ALA B 1 434 ? 16.312 18.188 1.566 1 98.75 434 ALA B O 1
ATOM 7581 N N . ILE B 1 435 ? 18.438 18.578 2.004 1 98.44 435 ILE B N 1
ATOM 7582 C CA . ILE B 1 435 ? 18.844 18.484 0.605 1 98.44 435 ILE B CA 1
ATOM 7583 C C . ILE B 1 435 ? 18.609 17.062 0.101 1 98.44 435 ILE B C 1
ATOM 7585 O O . ILE B 1 435 ? 18.062 16.859 -0.988 1 98.44 435 ILE B O 1
ATOM 7589 N N . ARG B 1 436 ? 18.984 16.094 0.891 1 98.44 436 ARG B N 1
ATOM 7590 C CA . ARG B 1 436 ? 18.812 14.695 0.518 1 98.44 436 ARG B CA 1
ATOM 7591 C C . ARG B 1 436 ? 17.344 14.344 0.338 1 98.44 436 ARG B C 1
ATOM 7593 O O . ARG B 1 436 ? 16.969 13.734 -0.66 1 98.44 436 ARG B O 1
ATOM 7600 N N . ILE B 1 437 ? 16.531 14.742 1.26 1 98.56 437 ILE B N 1
ATOM 7601 C CA . ILE B 1 437 ? 15.102 14.445 1.22 1 98.56 437 ILE B CA 1
ATOM 7602 C C . ILE B 1 437 ? 14.461 15.141 0.02 1 98.56 437 ILE B C 1
ATOM 7604 O O . ILE B 1 437 ? 13.648 14.547 -0.692 1 98.56 437 ILE B O 1
ATOM 7608 N N . ALA B 1 438 ? 14.836 16.391 -0.188 1 97.81 438 ALA B N 1
ATOM 7609 C CA . ALA B 1 438 ? 14.32 17.125 -1.336 1 97.81 438 ALA B CA 1
ATOM 7610 C C . ALA B 1 438 ? 14.656 16.422 -2.643 1 97.81 438 ALA B C 1
ATOM 7612 O O . ALA B 1 438 ? 13.797 16.281 -3.521 1 97.81 438 ALA B O 1
ATOM 7613 N N . LYS B 1 439 ? 15.883 16.016 -2.766 1 97.75 439 LYS B N 1
ATOM 7614 C CA . LYS B 1 439 ? 16.328 15.297 -3.961 1 97.75 439 LYS B CA 1
ATOM 7615 C C . LYS B 1 439 ? 15.523 14.016 -4.164 1 97.75 439 LYS B C 1
ATOM 7617 O O . LYS B 1 439 ? 15.078 13.727 -5.277 1 97.75 439 LYS B O 1
ATOM 7622 N N . MET B 1 440 ? 15.328 13.242 -3.141 1 98.06 440 MET B N 1
ATOM 7623 C CA . MET B 1 440 ? 14.555 12 -3.219 1 98.06 440 MET B CA 1
ATOM 7624 C C . MET B 1 440 ? 13.117 12.281 -3.631 1 98.06 440 MET B C 1
ATOM 7626 O O . MET B 1 440 ? 12.562 11.57 -4.473 1 98.06 440 MET B O 1
ATOM 7630 N N . MET B 1 441 ? 12.539 13.289 -3.051 1 97.69 441 MET B N 1
ATOM 7631 C CA . MET B 1 441 ? 11.148 13.633 -3.361 1 97.69 441 MET B CA 1
ATOM 7632 C C . MET B 1 441 ? 11.008 14.031 -4.828 1 97.69 441 MET B C 1
ATOM 7634 O O . MET B 1 441 ? 10.023 13.664 -5.477 1 97.69 441 MET B O 1
ATOM 7638 N N . ARG B 1 442 ? 11.945 14.727 -5.336 1 95.88 442 ARG B N 1
ATOM 7639 C CA . ARG B 1 442 ? 11.875 15.234 -6.703 1 95.88 442 ARG B CA 1
ATOM 7640 C C . ARG B 1 442 ? 12.141 14.117 -7.711 1 95.88 442 ARG B C 1
ATOM 7642 O O . ARG B 1 442 ? 11.562 14.117 -8.805 1 95.88 442 ARG B O 1
ATOM 7649 N N . GLU B 1 443 ? 12.961 13.172 -7.277 1 96 443 GLU B N 1
ATOM 7650 C CA . GLU B 1 443 ? 13.453 12.195 -8.242 1 96 443 GLU B CA 1
ATOM 7651 C C . GLU B 1 443 ? 12.664 10.891 -8.164 1 96 443 GLU B C 1
ATOM 7653 O O . GLU B 1 443 ? 12.812 10.016 -9.016 1 96 443 GLU B O 1
ATOM 7658 N N . LYS B 1 444 ? 11.852 10.711 -7.105 1 95.38 444 LYS B N 1
ATOM 7659 C CA . LYS B 1 444 ? 11.07 9.477 -7.035 1 95.38 444 LYS B CA 1
ATOM 7660 C C . LYS B 1 444 ? 10.211 9.297 -8.281 1 95.38 444 LYS B C 1
ATOM 7662 O O . LYS B 1 444 ? 9.789 10.281 -8.898 1 95.38 444 LYS B O 1
ATOM 7667 N N . PRO B 1 445 ? 9.914 8.047 -8.609 1 96.38 445 PRO B N 1
ATOM 7668 C CA . PRO B 1 445 ? 9.203 7.75 -9.852 1 96.38 445 PRO B CA 1
ATOM 7669 C C . PRO B 1 445 ? 7.797 8.352 -9.875 1 96.38 445 PRO B C 1
ATOM 7671 O O . PRO B 1 445 ? 7.094 8.336 -8.859 1 96.38 445 PRO B O 1
ATOM 7674 N N . PHE B 1 446 ? 7.375 8.953 -11.055 1 96.62 446 PHE B N 1
ATOM 7675 C CA . PHE B 1 446 ? 6.035 9.414 -11.406 1 96.62 446 PHE B CA 1
ATOM 7676 C C . PHE B 1 446 ? 5.652 10.641 -10.586 1 96.62 446 PHE B C 1
ATOM 7678 O O . PHE B 1 446 ? 5.516 10.555 -9.359 1 96.62 446 PHE B O 1
ATOM 7685 N N . THR B 1 447 ? 5.422 11.742 -11.18 1 96.31 447 THR B N 1
ATOM 7686 C CA . THR B 1 447 ? 5.148 13.008 -10.5 1 96.31 447 THR B CA 1
ATOM 7687 C C . THR B 1 447 ? 3.75 13 -9.891 1 96.31 447 THR B C 1
ATOM 7689 O O . THR B 1 447 ? 2.887 12.227 -10.312 1 96.31 447 THR B O 1
ATOM 7692 N N . PRO B 1 448 ? 3.535 13.828 -8.922 1 97.31 448 PRO B N 1
ATOM 7693 C CA . PRO B 1 448 ? 2.186 13.938 -8.359 1 97.31 448 PRO B CA 1
ATOM 7694 C C . PRO B 1 448 ? 1.128 14.227 -9.422 1 97.31 448 PRO B C 1
ATOM 7696 O O . PRO B 1 448 ? 0.023 13.68 -9.367 1 97.31 448 PRO B O 1
ATOM 7699 N N . GLU B 1 449 ? 1.42 15.07 -10.391 1 97.31 449 GLU B N 1
ATOM 7700 C CA . GLU B 1 449 ? 0.488 15.406 -11.461 1 97.31 449 GLU B CA 1
ATOM 7701 C C . GLU B 1 449 ? 0.148 14.188 -12.305 1 97.31 449 GLU B C 1
ATOM 7703 O O . GLU B 1 449 ? -1.024 13.922 -12.578 1 97.31 449 GLU B O 1
ATOM 7708 N N . ASP B 1 450 ? 1.221 13.453 -12.648 1 97.06 450 ASP B N 1
ATOM 7709 C CA . ASP B 1 450 ? 1.012 12.242 -13.445 1 97.06 450 ASP B CA 1
ATOM 7710 C C . ASP B 1 450 ? 0.148 11.234 -12.695 1 97.06 450 ASP B C 1
ATOM 7712 O O . ASP B 1 450 ? -0.765 10.641 -13.273 1 97.06 450 ASP B O 1
ATOM 7716 N N . ARG B 1 451 ? 0.455 11.039 -11.461 1 98.06 451 ARG B N 1
ATOM 7717 C CA . ARG B 1 451 ? -0.302 10.094 -10.648 1 98.06 451 ARG B CA 1
ATOM 7718 C C . ARG B 1 451 ? -1.768 10.5 -10.547 1 98.06 451 ARG B C 1
ATOM 7720 O O . ARG B 1 451 ? -2.662 9.68 -10.758 1 98.06 451 ARG B O 1
ATOM 7727 N N . LEU B 1 452 ? -2.004 11.758 -10.211 1 98.38 452 LEU B N 1
ATOM 7728 C CA . LEU B 1 452 ? -3.371 12.25 -10.07 1 98.38 452 LEU B CA 1
ATOM 7729 C C . LEU B 1 452 ? -4.145 12.086 -11.375 1 98.38 452 LEU B C 1
ATOM 7731 O O . LEU B 1 452 ? -5.227 11.492 -11.391 1 98.38 452 LEU B O 1
ATOM 7735 N N . VAL B 1 453 ? -3.602 12.57 -12.445 1 98.19 453 VAL B N 1
ATOM 7736 C CA . VAL B 1 453 ? -4.309 12.656 -13.719 1 98.19 453 VAL B CA 1
ATOM 7737 C C . VAL B 1 453 ? -4.539 11.258 -14.273 1 98.19 453 VAL B C 1
ATOM 7739 O O . VAL B 1 453 ? -5.664 10.906 -14.648 1 98.19 453 VAL B O 1
ATOM 7742 N N . ARG B 1 454 ? -3.549 10.43 -14.312 1 97.94 454 ARG B N 1
ATOM 7743 C CA . ARG B 1 454 ? -3.662 9.117 -14.945 1 97.94 454 ARG B CA 1
ATOM 7744 C C . ARG B 1 454 ? -4.598 8.211 -14.164 1 97.94 454 ARG B C 1
ATOM 7746 O O . ARG B 1 454 ? -5.387 7.465 -14.75 1 97.94 454 ARG B O 1
ATOM 7753 N N . TRP B 1 455 ? -4.531 8.258 -12.875 1 98.31 455 TRP B N 1
ATOM 7754 C CA . TRP B 1 455 ? -5.414 7.41 -12.078 1 98.31 455 TRP B CA 1
ATOM 7755 C C . TRP B 1 455 ? -6.852 7.918 -12.133 1 98.31 455 TRP B C 1
ATOM 7757 O O . TRP B 1 455 ? -7.797 7.129 -12.109 1 98.31 455 TRP B O 1
ATOM 7767 N N . THR B 1 456 ? -7 9.258 -12.141 1 98.38 456 THR B N 1
ATOM 7768 C CA . THR B 1 456 ? -8.344 9.789 -12.312 1 98.38 456 THR B CA 1
ATOM 7769 C C . THR B 1 456 ? -8.93 9.367 -13.656 1 98.38 456 THR B C 1
ATOM 7771 O O . THR B 1 456 ? -10.086 8.953 -13.734 1 98.38 456 THR B O 1
ATOM 7774 N N . ASN B 1 457 ? -8.125 9.477 -14.75 1 98.12 457 ASN B N 1
ATOM 7775 C CA . ASN B 1 457 ? -8.562 8.992 -16.062 1 98.12 457 ASN B CA 1
ATOM 7776 C C . ASN B 1 457 ? -8.977 7.527 -16 1 98.12 457 ASN B C 1
ATOM 7778 O O . ASN B 1 457 ? -10 7.148 -16.578 1 98.12 457 ASN B O 1
ATOM 7782 N N . PHE B 1 458 ? -8.18 6.773 -15.328 1 97.94 458 PHE B N 1
ATOM 7783 C CA . PHE B 1 458 ? -8.469 5.348 -15.195 1 97.94 458 PHE B CA 1
ATOM 7784 C C . PHE B 1 458 ? -9.805 5.129 -14.508 1 97.94 458 PHE B C 1
ATOM 7786 O O . PHE B 1 458 ? -10.602 4.285 -14.938 1 97.94 458 PHE B O 1
ATOM 7793 N N . ALA B 1 459 ? -10.039 5.863 -13.422 1 97.88 459 ALA B N 1
ATOM 7794 C CA . ALA B 1 459 ? -11.305 5.758 -12.703 1 97.88 459 ALA B CA 1
ATOM 7795 C C . ALA B 1 459 ? -12.477 6.199 -13.578 1 97.88 459 ALA B C 1
ATOM 7797 O O . ALA B 1 459 ? -13.562 5.617 -13.516 1 97.88 459 ALA B O 1
ATOM 7798 N N . ILE B 1 460 ? -12.289 7.23 -14.367 1 97.75 460 ILE B N 1
ATOM 7799 C CA . ILE B 1 460 ? -13.336 7.723 -15.25 1 97.75 460 ILE B CA 1
ATOM 7800 C C . ILE B 1 460 ? -13.648 6.672 -16.312 1 97.75 460 ILE B C 1
ATOM 7802 O O . ILE B 1 460 ? -14.812 6.359 -16.562 1 97.75 460 ILE B O 1
ATOM 7806 N N . ASP B 1 461 ? -12.641 6.066 -16.875 1 97.06 461 ASP B N 1
ATOM 7807 C CA . ASP B 1 461 ? -12.781 5.145 -18 1 97.06 461 ASP B CA 1
ATOM 7808 C C . ASP B 1 461 ? -13.414 3.828 -17.547 1 97.06 461 ASP B C 1
ATOM 7810 O O . ASP B 1 461 ? -14.125 3.182 -18.328 1 97.06 461 ASP B O 1
ATOM 7814 N N . HIS B 1 462 ? -13.219 3.455 -16.297 1 97.06 462 HIS B N 1
ATOM 7815 C CA . HIS B 1 462 ? -13.617 2.109 -15.898 1 97.06 462 HIS B CA 1
ATOM 7816 C C . HIS B 1 462 ? -14.688 2.148 -14.82 1 97.06 462 HIS B C 1
ATOM 7818 O O . HIS B 1 462 ? -15.203 1.104 -14.406 1 97.06 462 HIS B O 1
ATOM 7824 N N . GLY B 1 463 ? -15.094 3.355 -14.406 1 96.19 463 GLY B N 1
ATOM 7825 C CA . GLY B 1 463 ? -16.109 3.473 -13.383 1 96.19 463 GLY B CA 1
ATOM 7826 C C . GLY B 1 463 ? -15.617 3.104 -12 1 96.19 463 GLY B C 1
ATOM 7827 O O . GLY B 1 463 ? -14.461 3.365 -11.656 1 96.19 463 GLY B O 1
ATOM 7828 N N . VAL B 1 464 ? -16.5 2.604 -11.172 1 96.88 464 VAL B N 1
ATOM 7829 C CA . VAL B 1 464 ? -16.125 2.18 -9.828 1 96.88 464 VAL B CA 1
ATOM 7830 C C . VAL B 1 464 ? -15.117 1.034 -9.906 1 96.88 464 VAL B C 1
ATOM 7832 O O . VAL B 1 464 ? -15.359 0.035 -10.586 1 96.88 464 VAL B O 1
ATOM 7835 N N . LEU B 1 465 ? -14.008 1.191 -9.242 1 97.38 465 LEU B N 1
ATOM 7836 C CA . LEU B 1 465 ? -12.93 0.207 -9.297 1 97.38 465 LEU B CA 1
ATOM 7837 C C . LEU B 1 465 ? -13.109 -0.853 -8.211 1 97.38 465 LEU B C 1
ATOM 7839 O O . LEU B 1 465 ? -12.305 -0.939 -7.281 1 97.38 465 LEU B O 1
ATOM 7843 N N . GLU B 1 466 ? -14.031 -1.707 -8.398 1 96.12 466 GLU B N 1
ATOM 7844 C CA . GLU B 1 466 ? -14.359 -2.766 -7.445 1 96.12 466 GLU B CA 1
ATOM 7845 C C . GLU B 1 466 ? -13.156 -3.67 -7.191 1 96.12 466 GLU B C 1
ATOM 7847 O O . GLU B 1 466 ? -12.984 -4.188 -6.086 1 96.12 466 GLU B O 1
ATOM 7852 N N . GLU B 1 467 ? -12.289 -3.809 -8.164 1 96.81 467 GLU B N 1
ATOM 7853 C CA . GLU B 1 467 ? -11.141 -4.707 -8.117 1 96.81 467 GLU B CA 1
ATOM 7854 C C . GLU B 1 467 ? -10.109 -4.238 -7.098 1 96.81 467 GLU B C 1
ATOM 7856 O O . GLU B 1 467 ? -9.258 -5.016 -6.664 1 96.81 467 GLU B O 1
ATOM 7861 N N . PHE B 1 468 ? -10.203 -2.965 -6.68 1 96.94 468 PHE B N 1
ATOM 7862 C CA . PHE B 1 468 ? -9.211 -2.42 -5.758 1 96.94 468 PHE B CA 1
ATOM 7863 C C . PHE B 1 468 ? -9.742 -2.414 -4.332 1 96.94 468 PHE B C 1
ATOM 7865 O O . PHE B 1 468 ? -9.016 -2.072 -3.395 1 96.94 468 PHE B O 1
ATOM 7872 N N . HIS B 1 469 ? -11 -2.852 -4.109 1 95.44 469 HIS B N 1
ATOM 7873 C CA . HIS B 1 469 ? -11.578 -2.828 -2.773 1 95.44 469 HIS B CA 1
ATOM 7874 C C . HIS B 1 469 ? -11.008 -3.941 -1.902 1 95.44 469 HIS B C 1
ATOM 7876 O O . HIS B 1 469 ? -10.883 -5.082 -2.348 1 95.44 469 HIS B O 1
ATOM 7882 N N . VAL B 1 470 ? -10.602 -3.586 -0.715 1 95.56 470 VAL B N 1
ATOM 7883 C CA . VAL B 1 470 ? -10.156 -4.57 0.266 1 95.56 470 VAL B CA 1
ATOM 7884 C C . VAL B 1 470 ? -11.344 -5.062 1.084 1 95.56 470 VAL B C 1
ATOM 7886 O O . VAL B 1 470 ? -12.086 -4.266 1.659 1 95.56 470 VAL B O 1
ATOM 7889 N N . GLU B 1 471 ? -11.5 -6.34 1.194 1 96.44 471 GLU B N 1
ATOM 7890 C CA . GLU B 1 471 ? -12.648 -6.914 1.888 1 96.44 471 GLU B CA 1
ATOM 7891 C C . GLU B 1 471 ? -12.641 -6.543 3.367 1 96.44 471 GLU B C 1
ATOM 7893 O O . GLU B 1 471 ? -13.695 -6.52 4.012 1 96.44 471 GLU B O 1
ATOM 7898 N N . GLY B 1 472 ? -11.484 -6.238 3.875 1 95.88 472 GLY B N 1
ATOM 7899 C CA . GLY B 1 472 ? -11.375 -5.844 5.27 1 95.88 472 GLY B CA 1
ATOM 7900 C C . GLY B 1 472 ? -12.234 -4.648 5.625 1 95.88 472 GLY B C 1
ATOM 7901 O O . GLY B 1 472 ? -12.695 -4.52 6.762 1 95.88 472 GLY B O 1
ATOM 7902 N N . SER B 1 473 ? -12.453 -3.77 4.688 1 94.81 473 SER B N 1
ATOM 7903 C CA . SER B 1 473 ? -13.219 -2.553 4.93 1 94.81 473 SER B CA 1
ATOM 7904 C C . SER B 1 473 ? -14.703 -2.863 5.109 1 94.81 473 SER B C 1
ATOM 7906 O O . SER B 1 473 ? -15.469 -2.021 5.59 1 94.81 473 SER B O 1
ATOM 7908 N N . ARG B 1 474 ? -15.102 -4.047 4.742 1 93.81 474 ARG B N 1
ATOM 7909 C CA . ARG B 1 474 ? -16.516 -4.41 4.758 1 93.81 474 ARG B CA 1
ATOM 7910 C C . ARG B 1 474 ? -16.828 -5.34 5.926 1 93.81 474 ARG B C 1
ATOM 7912 O O . ARG B 1 474 ? -17.969 -5.781 6.082 1 93.81 474 ARG B O 1
ATOM 7919 N N . LEU B 1 475 ? -15.867 -5.637 6.68 1 95.06 475 LEU B N 1
ATOM 7920 C CA . LEU B 1 475 ? -16.031 -6.562 7.793 1 95.06 475 LEU B CA 1
ATOM 7921 C C . LEU B 1 475 ? -16.297 -5.809 9.094 1 95.06 475 LEU B C 1
ATOM 7923 O O . LEU B 1 475 ? -15.75 -4.719 9.297 1 95.06 475 LEU B O 1
ATOM 7927 N N . SER B 1 476 ? -17.109 -6.434 9.945 1 92.62 476 SER B N 1
ATOM 7928 C CA . SER B 1 476 ? -17.234 -5.918 11.305 1 92.62 476 SER B CA 1
ATOM 7929 C C . SER B 1 476 ? -15.953 -6.164 12.102 1 92.62 476 SER B C 1
ATOM 7931 O O . SER B 1 476 ? -15.141 -7.02 11.742 1 92.62 476 SER B O 1
ATOM 7933 N N . GLY B 1 477 ? -15.828 -5.398 13.117 1 91.75 477 GLY B N 1
ATOM 7934 C CA . GLY B 1 477 ? -14.648 -5.574 13.953 1 91.75 477 GLY B CA 1
ATOM 7935 C C . GLY B 1 477 ? -14.5 -6.988 14.492 1 91.75 477 GLY B C 1
ATOM 7936 O O . GLY B 1 477 ? -13.398 -7.531 14.539 1 91.75 477 GLY B O 1
ATOM 7937 N N . LEU B 1 478 ? -15.594 -7.574 14.852 1 94.81 478 LEU B N 1
ATOM 7938 C CA . LEU B 1 478 ? -15.594 -8.93 15.391 1 94.81 478 LEU B CA 1
ATOM 7939 C C . LEU B 1 478 ? -15.047 -9.922 14.367 1 94.81 478 LEU B C 1
ATOM 7941 O O . LEU B 1 478 ? -14.266 -10.805 14.719 1 94.81 478 LEU B O 1
ATOM 7945 N N . VAL B 1 479 ? -15.445 -9.773 13.125 1 96.81 479 VAL B N 1
ATOM 7946 C CA . VAL B 1 479 ? -15.039 -10.68 12.055 1 96.81 479 VAL B CA 1
ATOM 7947 C C . VAL B 1 479 ? -13.633 -10.328 11.578 1 96.81 479 VAL B C 1
ATOM 7949 O O . VAL B 1 479 ? -12.805 -11.219 11.352 1 96.81 479 VAL B O 1
ATOM 7952 N N . TYR B 1 480 ? -13.359 -9.047 11.539 1 95.88 480 TYR B N 1
ATOM 7953 C CA . TYR B 1 480 ? -12.062 -8.57 11.07 1 95.88 480 TYR B CA 1
ATOM 7954 C C . TYR B 1 480 ? -10.938 -9.117 11.93 1 95.88 480 TYR B C 1
ATOM 7956 O O . TYR B 1 480 ? -9.914 -9.586 11.414 1 95.88 480 TYR B O 1
ATOM 7964 N N . TYR B 1 481 ? -11.141 -9.18 13.234 1 94.19 481 TYR B N 1
ATOM 7965 C CA . TYR B 1 481 ? -10.086 -9.602 14.148 1 94.19 481 TYR B CA 1
ATOM 7966 C C . TYR B 1 481 ? -10.258 -11.062 14.539 1 94.19 481 TYR B C 1
ATOM 7968 O O . TYR B 1 481 ? -9.578 -11.555 15.445 1 94.19 481 TYR B O 1
ATOM 7976 N N . ASN B 1 482 ? -11.148 -11.781 13.914 1 97.25 482 ASN B N 1
ATOM 7977 C CA . ASN B 1 482 ? -11.422 -13.195 14.164 1 97.25 482 ASN B CA 1
ATOM 7978 C C . ASN B 1 482 ? -11.781 -13.438 15.625 1 97.25 482 ASN B C 1
ATOM 7980 O O . ASN B 1 482 ? -11.422 -14.469 16.203 1 97.25 482 ASN B O 1
ATOM 7984 N N . LEU B 1 483 ? -12.406 -12.477 16.25 1 95.62 483 LEU B N 1
ATOM 7985 C CA . LEU B 1 483 ? -12.758 -12.633 17.656 1 95.62 483 LEU B CA 1
ATOM 7986 C C . LEU B 1 483 ? -13.805 -13.727 17.828 1 95.62 483 LEU B C 1
ATOM 7988 O O . LEU B 1 483 ? -13.812 -14.43 18.844 1 95.62 483 LEU B O 1
ATOM 7992 N N . ASP B 1 484 ? -14.734 -13.812 16.875 1 96.69 484 ASP B N 1
ATOM 7993 C CA . ASP B 1 484 ? -15.719 -14.891 16.922 1 96.69 484 ASP B CA 1
ATOM 7994 C C . ASP B 1 484 ? -15.039 -16.266 16.828 1 96.69 484 ASP B C 1
ATOM 7996 O O . ASP B 1 484 ? -15.336 -17.156 17.625 1 96.69 484 ASP B O 1
ATOM 8000 N N . VAL B 1 485 ? -14.078 -16.375 15.945 1 97.25 485 VAL B N 1
ATOM 8001 C CA . VAL B 1 485 ? -13.344 -17.625 15.766 1 97.25 485 VAL B CA 1
ATOM 8002 C C . VAL B 1 485 ? -12.547 -17.953 17.031 1 97.25 485 VAL B C 1
ATOM 8004 O O . VAL B 1 485 ? -12.562 -19.094 17.5 1 97.25 485 VAL B O 1
ATOM 8007 N N . MET B 1 486 ? -11.875 -16.984 17.578 1 95.56 486 MET B N 1
ATOM 8008 C CA . MET B 1 486 ? -11.07 -17.188 18.781 1 95.56 486 MET B CA 1
ATOM 8009 C C . MET B 1 486 ? -11.961 -17.547 19.969 1 95.56 486 MET B C 1
ATOM 8011 O O . MET B 1 486 ? -11.578 -18.375 20.797 1 95.56 486 MET B O 1
ATOM 8015 N N . PHE B 1 487 ? -13.055 -16.906 20.062 1 95.38 487 PHE B N 1
ATOM 8016 C CA . PHE B 1 487 ? -13.984 -17.188 21.156 1 95.38 487 PHE B CA 1
ATOM 8017 C C . PHE B 1 487 ? -14.445 -18.641 21.109 1 95.38 487 PHE B C 1
ATOM 8019 O O . PHE B 1 487 ? -14.422 -19.328 22.141 1 95.38 487 PHE B O 1
ATOM 8026 N N . VAL B 1 488 ? -14.891 -19.078 19.953 1 95.88 488 VAL B N 1
ATOM 8027 C CA . VAL B 1 488 ? -15.328 -20.469 19.812 1 95.88 488 VAL B CA 1
ATOM 8028 C C . VAL B 1 488 ? -14.172 -21.406 20.109 1 95.88 488 VAL B C 1
ATOM 8030 O O . VAL B 1 488 ? -14.352 -22.422 20.797 1 95.88 488 VAL B O 1
ATOM 8033 N N . GLY B 1 489 ? -12.969 -21.062 19.594 1 94.69 489 GLY B N 1
ATOM 8034 C CA . GLY B 1 489 ? -11.789 -21.844 19.922 1 94.69 489 GLY B CA 1
ATOM 8035 C C . GLY B 1 489 ? -11.531 -21.922 21.422 1 94.69 489 GLY B C 1
ATOM 8036 O O . GLY B 1 489 ? -11.203 -23 21.938 1 94.69 489 GLY B O 1
ATOM 8037 N N . PHE B 1 490 ? -11.688 -20.844 22.094 1 94.12 490 PHE B N 1
ATOM 8038 C CA . PHE B 1 490 ? -11.484 -20.797 23.547 1 94.12 490 PHE B CA 1
ATOM 8039 C C . PHE B 1 490 ? -12.508 -21.656 24.266 1 94.12 490 PHE B C 1
ATOM 8041 O O . PHE B 1 490 ? -12.156 -22.375 25.203 1 94.12 490 PHE B O 1
ATOM 8048 N N . VAL B 1 491 ? -13.727 -21.578 23.859 1 95.19 491 VAL B N 1
ATOM 8049 C CA . VAL B 1 491 ? -14.797 -22.344 24.469 1 95.19 491 VAL B CA 1
ATOM 8050 C C . VAL B 1 491 ? -14.523 -23.844 24.297 1 95.19 491 VAL B C 1
ATOM 8052 O O . VAL B 1 491 ? -14.633 -24.609 25.25 1 95.19 491 VAL B O 1
ATOM 8055 N N . VAL B 1 492 ? -14.188 -24.203 23.109 1 95.19 492 VAL B N 1
ATOM 8056 C CA . VAL B 1 492 ? -13.906 -25.609 22.812 1 95.19 492 VAL B CA 1
ATOM 8057 C C . VAL B 1 492 ? -12.703 -26.078 23.625 1 95.19 492 VAL B C 1
ATOM 8059 O O . VAL B 1 492 ? -12.719 -27.172 24.203 1 95.19 492 VAL B O 1
ATOM 8062 N N . PHE B 1 493 ? -11.727 -25.281 23.641 1 94.25 493 PHE B N 1
ATOM 8063 C CA . PHE B 1 493 ? -10.523 -25.609 24.391 1 94.25 493 PHE B CA 1
ATOM 8064 C C . PHE B 1 493 ? -10.836 -25.734 25.875 1 94.25 493 PHE B C 1
ATOM 8066 O O . PHE B 1 493 ? -10.367 -26.672 26.531 1 94.25 493 PHE B O 1
ATOM 8073 N N . SER B 1 494 ? -11.562 -24.812 26.375 1 94.81 494 SER B N 1
ATOM 8074 C CA . SER B 1 494 ? -11.938 -24.844 27.797 1 94.81 494 SER B CA 1
ATOM 8075 C C . SER B 1 494 ? -12.773 -26.078 28.109 1 94.81 494 SER B C 1
ATOM 8077 O O . SER B 1 494 ? -12.609 -26.688 29.172 1 94.81 494 SER B O 1
ATOM 8079 N N . PHE B 1 495 ? -13.664 -26.406 27.266 1 95.56 495 PHE B N 1
ATOM 8080 C CA . PHE B 1 495 ? -14.469 -27.594 27.438 1 95.56 495 PHE B CA 1
ATOM 8081 C C . PHE B 1 495 ? -13.594 -28.844 27.453 1 95.56 495 PHE B C 1
ATOM 8083 O O . PHE B 1 495 ? -13.781 -29.734 28.281 1 95.56 495 PHE B O 1
ATOM 8090 N N . PHE B 1 496 ? -12.719 -28.875 26.547 1 95.12 496 PHE B N 1
ATOM 8091 C CA . PHE B 1 496 ? -11.789 -30 26.469 1 95.12 496 PHE B CA 1
ATOM 8092 C C . PHE B 1 496 ? -10.984 -30.125 27.766 1 95.12 496 PHE B C 1
ATOM 8094 O O . PHE B 1 496 ? -10.805 -31.219 28.281 1 95.12 496 PHE B O 1
ATOM 8101 N N . LEU B 1 497 ? -10.5 -29.016 28.234 1 95.44 497 LEU B N 1
ATOM 8102 C CA . LEU B 1 497 ? -9.742 -29 29.484 1 95.44 497 LEU B CA 1
ATOM 8103 C C . LEU B 1 497 ? -10.617 -29.453 30.656 1 95.44 497 LEU B C 1
ATOM 8105 O O . LEU B 1 497 ? -10.156 -30.156 31.547 1 95.44 497 LEU B O 1
ATOM 8109 N N . TRP B 1 498 ? -11.781 -29 30.625 1 94.56 498 TRP B N 1
ATOM 8110 C CA . TRP B 1 498 ? -12.742 -29.375 31.656 1 94.56 498 TRP B CA 1
ATOM 8111 C C . TRP B 1 498 ? -12.961 -30.891 31.672 1 94.56 498 TRP B C 1
ATOM 8113 O O . TRP B 1 498 ? -12.953 -31.516 32.719 1 94.56 498 TRP B O 1
ATOM 8123 N N . VAL B 1 499 ? -13.125 -31.438 30.547 1 95.81 499 VAL B N 1
ATOM 8124 C CA . VAL B 1 499 ? -13.32 -32.875 30.422 1 95.81 499 VAL B CA 1
ATOM 8125 C C . VAL B 1 499 ? -12.07 -33.625 30.891 1 95.81 499 VAL B C 1
ATOM 8127 O O . VAL B 1 499 ? -12.172 -34.625 31.594 1 95.81 499 VAL B O 1
ATOM 8130 N N . LEU B 1 500 ? -10.969 -33.125 30.484 1 95.56 500 LEU B N 1
ATOM 8131 C CA . LEU B 1 500 ? -9.711 -33.75 30.875 1 95.56 500 LEU B CA 1
ATOM 8132 C C . LEU B 1 500 ? -9.547 -33.75 32.406 1 95.56 500 LEU B C 1
ATOM 8134 O O . LEU B 1 500 ? -9.086 -34.719 32.969 1 95.56 500 LEU B O 1
ATOM 8138 N N . VAL B 1 501 ? -9.867 -32.625 33.031 1 95.19 501 VAL B N 1
ATOM 8139 C CA . VAL B 1 501 ? -9.773 -32.5 34.469 1 95.19 501 VAL B CA 1
ATOM 8140 C C . VAL B 1 501 ? -10.719 -33.5 35.125 1 95.19 501 VAL B C 1
ATOM 8142 O O . VAL B 1 501 ? -10.359 -34.188 36.094 1 95.19 501 VAL B O 1
ATOM 8145 N N . TYR B 1 502 ? -11.852 -33.625 34.594 1 93.5 502 TYR B N 1
ATOM 8146 C CA . TYR B 1 502 ? -12.844 -34.531 35.156 1 93.5 502 TYR B CA 1
ATOM 8147 C C . TYR B 1 502 ? -12.406 -36 34.969 1 93.5 502 TYR B C 1
ATOM 8149 O O . TYR B 1 502 ? -12.609 -36.812 35.875 1 93.5 502 TYR B O 1
ATOM 8157 N N . VAL B 1 503 ? -11.898 -36.312 33.844 1 95.12 503 VAL B N 1
ATOM 8158 C CA . VAL B 1 503 ? -11.391 -37.625 33.594 1 95.12 503 VAL B CA 1
ATOM 8159 C C . VAL B 1 503 ? -10.234 -37.938 34.531 1 95.12 503 VAL B C 1
ATOM 8161 O O . VAL B 1 503 ? -10.156 -39.062 35.094 1 95.12 503 VAL B O 1
ATOM 8164 N N . PHE B 1 504 ? -9.414 -36.969 34.688 1 94.69 504 PHE B N 1
ATOM 8165 C CA . PHE B 1 504 ? -8.281 -37.156 35.594 1 94.69 504 PHE B CA 1
ATOM 8166 C C . PHE B 1 504 ? -8.758 -37.375 37.031 1 94.69 504 PHE B C 1
ATOM 8168 O O . PHE B 1 504 ? -8.242 -38.219 37.75 1 94.69 504 PHE B O 1
ATOM 8175 N N . LYS B 1 505 ? -9.664 -36.594 37.438 1 93.94 505 LYS B N 1
ATOM 8176 C CA . LYS B 1 505 ? -10.234 -36.75 38.75 1 93.94 505 LYS B CA 1
ATOM 8177 C C . LYS B 1 505 ? -10.891 -38.125 38.906 1 93.94 505 LYS B C 1
ATOM 8179 O O . LYS B 1 505 ? -10.781 -38.75 39.969 1 93.94 505 LYS B O 1
ATOM 8184 N N . PHE B 1 506 ? -11.547 -38.531 37.938 1 93.75 506 PHE B N 1
ATOM 8185 C CA . PHE B 1 506 ? -12.195 -39.812 37.938 1 93.75 506 PHE B CA 1
ATOM 8186 C C . PHE B 1 506 ? -11.156 -40.938 38.062 1 93.75 506 PHE B C 1
ATOM 8188 O O . PHE B 1 506 ? -11.328 -41.875 38.844 1 93.75 506 PHE B O 1
ATOM 8195 N N . LEU B 1 507 ? -10.094 -40.844 37.312 1 94.25 507 LEU B N 1
ATOM 8196 C CA . LEU B 1 507 ? -9.031 -41.844 37.344 1 94.25 507 LEU B CA 1
ATOM 8197 C C . LEU B 1 507 ? -8.352 -41.875 38.719 1 94.25 507 LEU B C 1
ATOM 8199 O O . LEU B 1 507 ? -8.031 -42.938 39.219 1 94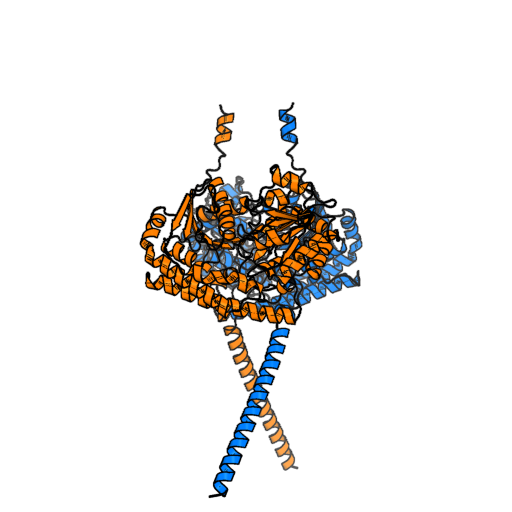.25 507 LEU B O 1
ATOM 8203 N N . LEU B 1 508 ? -8.18 -40.688 39.312 1 93.31 508 LEU B N 1
ATOM 8204 C CA . LEU B 1 508 ? -7.59 -40.594 40.625 1 93.31 508 LEU B CA 1
ATOM 8205 C C . LEU B 1 508 ? -8.5 -41.25 41.656 1 93.31 508 LEU B C 1
ATOM 8207 O O . LEU B 1 508 ? -8.023 -41.906 42.594 1 93.31 508 LEU B O 1
ATOM 8211 N N . ARG B 1 509 ? -9.75 -41.125 41.531 1 93 509 ARG B N 1
ATOM 8212 C CA . ARG B 1 509 ? -10.727 -41.719 42.438 1 93 509 ARG B CA 1
ATOM 8213 C C . ARG B 1 509 ? -10.711 -43.25 42.312 1 93 509 ARG B C 1
ATOM 8215 O O . ARG B 1 509 ? -10.805 -43.938 43.312 1 93 509 ARG B O 1
ATOM 8222 N N . VAL B 1 510 ? -10.516 -43.719 41.156 1 92.19 510 VAL B N 1
ATOM 8223 C CA . VAL B 1 510 ? -10.492 -45.156 40.906 1 92.19 510 VAL B CA 1
ATOM 8224 C C . VAL B 1 510 ? -9.219 -45.781 41.5 1 92.19 510 VAL B C 1
ATOM 8226 O O . VAL B 1 510 ? -9.273 -46.844 42.125 1 92.19 510 VAL B O 1
ATOM 8229 N N . ILE B 1 511 ? -8.148 -45.062 41.375 1 91.81 511 ILE B N 1
ATOM 8230 C CA . ILE B 1 511 ? -6.875 -45.531 41.906 1 91.81 511 ILE B CA 1
ATOM 8231 C C . ILE B 1 511 ? -6.918 -45.531 43.438 1 91.81 511 ILE B C 1
ATOM 8233 O O . ILE B 1 511 ? -6.445 -46.5 44.062 1 91.81 511 ILE B O 1
ATOM 8237 N N . ARG B 1 512 ? -7.574 -44.5 44 1 91.12 512 ARG B N 1
ATOM 8238 C CA . ARG B 1 512 ? -7.688 -44.438 45.438 1 91.12 512 ARG B CA 1
ATOM 8239 C C . ARG B 1 512 ? -8.586 -45.531 46 1 91.12 512 ARG B C 1
ATOM 8241 O O . ARG B 1 512 ? -8.312 -46.094 47.062 1 91.12 512 ARG B O 1
ATOM 8248 N N . LEU B 1 513 ? -9.562 -45.906 45.188 1 89.38 513 LEU B N 1
ATOM 8249 C CA . LEU B 1 513 ? -10.477 -46.969 45.625 1 89.38 513 LEU B CA 1
ATOM 8250 C C . LEU B 1 513 ? -9.797 -48.312 45.531 1 89.38 513 LEU B C 1
ATOM 8252 O O . LEU B 1 513 ? -10.016 -49.188 46.406 1 89.38 513 LEU B O 1
ATOM 8256 N N . ASP B 1 514 ? -8.953 -48.531 44.688 1 86.69 514 ASP B N 1
ATOM 8257 C CA . ASP B 1 514 ? -8.242 -49.781 44.531 1 86.69 514 ASP B CA 1
ATOM 8258 C C . ASP B 1 514 ? -7.207 -49.969 45.625 1 86.69 514 ASP B C 1
ATOM 8260 O O . ASP B 1 514 ? -7.051 -51.094 46.156 1 86.69 514 ASP B O 1
ATOM 8264 N N . VAL B 1 515 ? -6.633 -48.906 46.031 1 87.75 515 VAL B N 1
ATOM 8265 C CA . VAL B 1 515 ? -5.633 -48.969 47.094 1 87.75 515 VAL B CA 1
ATOM 8266 C C . VAL B 1 515 ? -6.316 -49.219 48.438 1 87.75 515 VAL B C 1
ATOM 8268 O O . VAL B 1 515 ? -5.805 -50 49.25 1 87.75 515 VAL B O 1
ATOM 8271 N N . SER B 1 516 ? -7.391 -48.656 48.531 1 83.88 516 SER B N 1
ATOM 8272 C CA . SER B 1 516 ? -8.117 -48.875 49.781 1 83.88 516 SER B CA 1
ATOM 8273 C C . SER B 1 516 ? -8.656 -50.312 49.875 1 83.88 516 SER B C 1
ATOM 8275 O O . SER B 1 516 ? -8.68 -50.875 50.938 1 83.88 516 SER B O 1
ATOM 8277 N N . ARG B 1 517 ? -8.961 -50.844 48.875 1 80.88 517 ARG B N 1
ATOM 8278 C CA . ARG B 1 517 ? -9.438 -52.25 48.844 1 80.88 517 ARG B CA 1
ATOM 8279 C C . ARG B 1 517 ? -8.305 -53.219 49.094 1 80.88 517 ARG B C 1
ATOM 8281 O O . ARG B 1 517 ? -8.484 -54.219 49.781 1 80.88 517 ARG B O 1
ATOM 8288 N N . GLU B 1 518 ? -7.207 -52.906 48.719 1 75.81 518 GLU B N 1
ATOM 8289 C CA . GLU B 1 518 ? -6.047 -53.75 48.969 1 75.81 518 GLU B CA 1
ATOM 8290 C C . GLU B 1 518 ? -5.613 -53.688 50.406 1 75.81 518 GLU B C 1
ATOM 8292 O O . GLU B 1 518 ? -5.172 -54.688 51 1 75.81 518 GLU B O 1
ATOM 8297 N N . LYS B 1 519 ? -5.863 -52.5 50.969 1 73.25 519 LYS B N 1
ATOM 8298 C CA . LYS B 1 519 ? -5.5 -52.344 52.375 1 73.25 519 LYS B CA 1
ATOM 8299 C C . LYS B 1 519 ? -6.508 -53.062 53.281 1 73.25 519 LYS B C 1
ATOM 8301 O O . LYS B 1 519 ? -6.148 -53.531 54.344 1 73.25 519 LYS B O 1
ATOM 8306 N N . LYS B 1 520 ? -7.477 -53.125 52.844 1 71.75 520 LYS B N 1
ATOM 8307 C CA . LYS B 1 520 ? -8.477 -53.812 53.625 1 71.75 520 LYS B CA 1
ATOM 8308 C C . LYS B 1 520 ? -8.328 -55.344 53.469 1 71.75 520 LYS B C 1
ATOM 8310 O O . LYS B 1 520 ? -8.75 -56.094 54.344 1 71.75 520 LYS B O 1
ATOM 8315 N N . ASN B 1 521 ? -7.832 -55.844 52.688 1 73.31 521 ASN B N 1
ATOM 8316 C CA . ASN B 1 521 ? -7.629 -57.25 52.469 1 73.31 521 ASN B CA 1
ATOM 8317 C C . ASN B 1 521 ? -6.305 -57.719 53.062 1 73.31 521 ASN B C 1
ATOM 8319 O O . ASN B 1 521 ? -6.004 -58.938 53.062 1 73.31 521 ASN B O 1
ATOM 8323 N N . ASN B 1 522 ? -5.574 -56.906 53.594 1 57.56 522 ASN B N 1
ATOM 8324 C CA . ASN B 1 522 ? -4.41 -57.312 54.375 1 57.56 522 ASN B CA 1
ATOM 8325 C C . ASN B 1 522 ? -4.652 -57.094 55.875 1 57.56 522 ASN B C 1
ATOM 8327 O O . ASN B 1 522 ? -5.129 -56.031 56.281 1 57.56 522 ASN B O 1
#

Nearest PDB structures (foldseek):
  8inj-assembly1_A  TM=6.953E-01  e=4.473E-16  Catharanthus roseus
  2o6l-assembly1_B  TM=9.124E-01  e=1.720E-11  Homo sapiens
  7cjx-assembly2_B  TM=9.035E-01  e=2.245E-11  Homo sapiens
  7yf5-assembly1_B  TM=9.101E-01  e=4.995E-11  Homo sapiens
  2o6l-assembly1_A  TM=9.128E-01  e=1.451E-10  Homo sapiens

InterPro domains:
  IPR002213 UDP-glucuronosyl/UDP-glucosyltransferase [PF00201] (17-520)
  IPR002213 UDP-glucuronosyl/UDP-glucosyltransferase [cd03784] (18-443)
  IPR050271 UDP-glycosyltransferase [PTHR48043] (21-495)

Sequence (1044 aa):
MKLLLILLISLGTVNTGKVLVYSPSISRSHLISNGRIADALVDAGHEVVMFIPEYEPLTEFTGTKKAKVITLRNFTTRYADFDDFGKLMLTISRVGFMERLEFENTMADMCDDLMKRRVDLEQLRDIQFDVAFSEQIDLCGVGVIRYLGIKNHLWISTTPIMDNVAYNLGIPSPSSYVPTIEDNDNSDRMNFWQRAFNLYMSTGTQIVNLLATDKTTEVFRKYVPDFPCVREIAANSSLCFVNSDEVLDLQRPTITKTIYVGGLGVSNETKPLDEKFSKIMSKGKEGVVIVSLGSIVPFGDFPEPAKQGVLEAIKEMSDYHFLIKIAKKDETTKTLITGIPNIDLVTWLPQVDLLSHPRLKLFVMHGGINGLVETALKAVPQVIIPIFADQQRNGRMAERRGIGKVLSKLEVGKKNFKESVLTVLKTPSYKKNAIRIAKMMREKPFTPEDRLVRWTNFAIDHGVLEEFHVEGSRLSGLVYYNLDVMFVGFVVFSFFLWVLVYVFKFLLRVIRLDVSREKKNNMKLLLILLISLGTVNTGKVLVYSPSISRSHLISNGRIADALVDAGHEVVMFIPEYEPLTEFTGTKKAKVITLRNFTTRYADFDDFGKLMLTISRVGFMERLEFENTMADMCDDLMKRRVDLEQLRDIQFDVAFSEQIDLCGVGVIRYLGIKNHLWISTTPIMDNVAYNLGIPSPSSYVPTIEDNDNSDRMNFWQRAFNLYMSTGTQIVNLLATDKTTEVFRKYVPDFPCVREIAANSSLCFVNSDEVLDLQRPTITKTIYVGGLGVSNETKPLDEKFSKIMSKGKEGVVIVSLGSIVPFGDFPEPAKQGVLEAIKEMSDYHFLIKIAKKDETTKTLITGIPNIDLVTWLPQVDLLSHPRLKLFVMHGGINGLVETALKAVPQVIIPIFADQQRNGRMAERRGIGKVLSKLEVGKKNFKESVLTVLKTPSYKKNAIRIAKMMREKPFTPEDRLVRWTNFAIDHGVLEEFHVEGSRLSGLVYYNLDVMFVGFVVFSFFLWVLVYVFKFLLRVIRLDVSREKKNN

Solvent-accessible surface area (backbone atoms only — not comparable to full-atom values): 53868 Å² total; per-residue (Å²): 112,66,71,64,51,58,66,60,61,73,55,68,79,68,79,62,47,37,37,36,36,40,43,53,30,81,41,69,68,57,23,35,57,52,13,38,53,39,31,54,38,36,74,68,54,28,50,34,37,37,36,26,50,39,53,40,90,55,91,84,66,65,45,47,90,68,41,47,76,48,73,48,67,86,57,58,72,68,58,62,76,51,66,68,45,48,63,52,37,61,75,44,92,58,79,51,69,68,59,50,42,50,50,41,51,49,52,33,50,47,37,41,38,47,58,75,47,44,77,73,48,48,68,59,40,73,67,61,51,54,33,35,36,22,40,63,86,46,66,54,38,60,47,50,42,45,72,53,66,40,75,29,34,30,39,30,26,75,36,58,81,34,60,62,59,28,54,31,45,40,33,64,66,56,38,40,28,37,52,47,38,62,53,22,79,45,45,49,74,54,55,72,66,53,26,48,50,29,42,54,50,45,52,50,50,51,53,45,44,53,53,38,37,50,50,41,26,52,44,49,28,75,81,36,76,86,52,70,53,39,54,58,57,52,31,58,36,37,36,33,38,23,36,29,39,69,66,61,40,74,45,54,55,32,42,83,36,58,41,63,31,35,59,52,84,60,69,89,69,75,59,84,70,56,71,69,57,46,57,58,54,68,33,34,82,78,16,26,33,39,37,42,39,60,84,80,48,30,55,67,68,46,56,65,69,31,45,51,19,41,51,53,30,50,54,70,43,58,50,33,20,36,40,34,41,36,52,88,82,42,59,63,58,62,58,68,46,63,92,39,84,48,57,48,81,36,68,69,75,66,59,73,43,51,48,59,37,86,43,49,57,35,41,34,29,25,27,50,48,67,61,46,45,52,33,36,60,47,30,39,20,33,38,20,38,30,57,58,45,49,9,32,22,43,23,33,28,35,38,72,60,38,22,32,44,69,44,56,56,85,54,49,19,28,66,53,41,41,51,55,52,48,50,52,69,71,34,64,62,21,44,55,31,11,42,52,53,15,51,49,62,71,62,46,71,74,50,28,62,56,52,53,47,45,47,50,49,46,38,54,75,65,40,60,43,69,52,51,49,36,56,57,34,75,45,52,69,52,53,44,69,37,46,60,51,50,48,52,51,47,52,52,49,49,50,50,50,51,51,50,51,50,50,50,52,50,53,52,52,52,54,53,51,52,52,52,52,54,54,67,74,98,111,65,70,62,53,58,67,60,60,71,55,67,77,67,78,63,47,37,37,36,36,40,43,53,30,82,42,70,69,57,24,35,56,53,14,36,54,38,30,54,38,36,75,72,55,28,50,34,37,37,36,25,50,39,54,40,90,53,90,84,65,64,46,48,90,69,42,46,74,48,71,48,68,86,57,59,72,69,58,62,76,52,65,70,45,48,64,52,38,62,75,43,94,59,78,51,68,69,59,50,41,50,50,41,51,50,51,33,51,47,37,42,38,48,58,75,48,45,75,72,49,47,68,58,40,74,68,61,51,55,32,34,35,22,40,65,88,46,68,49,40,58,45,50,42,47,73,53,68,41,73,28,32,30,39,31,26,75,37,58,82,36,60,62,56,29,53,30,44,38,32,64,65,54,38,40,30,37,51,49,38,62,54,23,78,46,45,51,74,55,56,74,68,52,26,47,51,30,43,54,50,47,53,52,51,50,52,45,43,55,53,38,35,51,50,42,25,51,46,50,28,74,79,37,74,86,52,71,53,41,52,59,57,53,30,60,36,37,36,32,39,24,37,29,39,72,66,61,38,73,45,53,57,31,42,84,34,57,42,65,29,35,58,53,83,60,70,89,69,74,60,83,69,56,70,69,56,46,56,58,55,66,34,33,82,80,15,24,32,40,38,44,39,61,84,80,48,31,55,67,67,46,57,65,69,31,44,50,18,40,52,52,32,51,56,71,42,58,50,32,19,35,41,36,41,35,53,86,80,43,58,62,59,61,59,67,46,63,90,39,86,48,57,47,78,37,68,71,76,66,59,73,42,51,50,60,38,88,42,49,58,35,42,33,30,25,27,50,49,70,62,47,46,53,34,37,60,48,30,39,18,32,39,21,36,29,58,57,44,49,10,30,22,42,24,35,27,35,36,74,60,40,22,31,43,69,45,56,56,85,54,49,20,30,67,53,41,40,50,55,52,46,49,53,68,70,35,65,61,21,44,55,32,11,44,52,50,15,50,49,63,72,60,44,70,74,51,29,61,54,50,53,47,43,48,49,49,44,37,52,76,63,40,60,42,70,52,52,48,37,57,56,34,75,44,53,70,52,54,46,70,38,47,62,52,49,47,53,50,47,51,52,48,51,49,52,49,50,50,49,51,52,50,48,51,51,52,51,51,52,54,53,51,52,52,51,52,54,54,67,74,99

pLDDT: mean 93.3, std 10.25, range [37.44, 98.88]

Foldseek 3Di:
DVVVVVVPPPPPPLPAFEEEEEQEPLDLLSQQLSQLLQQLQVVSPYQYEYEYAYLDDPPPRRNHDGHHYHYDPDLDPLSCVCLCVQLVLLVDLADDLVVVLVVLLSLLVVLLSVVVVCVSVVVVLVVPGLEYEYEDVRLSRLQNCVVSVALAYEYEDLAACALLLCLLQQFDAQLQQRAHQWSQQDHSHDDPVSSVVRVVVSVSVVVSSVVSQVSNQVSSCVVVVPRDRSSNSSNLHQAYEYQAFCLLAHDGTDFDRYHYQHCRPQDPDADDDPPVVVVLQPDAQQFEEEEAADDSHFLLSADPQLSLQLLVLQLVRRNYAYEGAGAPPSVVSVVSNVPRPRYDYDNDDPLLNVLQDPRHAEYEYQQRRNSLSSNLLNLHAYEHAHRTGRRSHSQVSLVVLLQAHYDYSVRRGNVSNNCRVCCNRVDCSNSVSSVVSNVCRVPPPDHSSRRSNVVVSVCSVPPRNNVRRDCSSVDDPCVNVVVVVVVVVVVVVVVVVVVVVVVVVVVVVVVVVVVVVVVVVD/DVVVVVVPPPPVPLPAFEEEEEFEPLDLLSQQLSQLLQQLQVVSPYQYEYEYAYLDDDPPRRNHDGHHYHYDPDLDPLSCVCLVVQLVLLVDLADDLVVVLVVLLSLLVVLLSVVVVCVSVVVVLVVPGLEYEYEDVRLSRLQNCVVSVALAYEYEDLAACALLLCLLQQFDAQLQQRAHQWSQQDHSHDDPVSSVVRVVVSVSVVVSSVVSQVSNQVSSCVVVVPRDRSSNSSNLHQAYEYQAFCLLAHDGTDFDRYHYQHCRPQDPDADDDDPVVVVLQPDAQQFEEEEAADDSHFLLSADPQLSLQLLVLQLVRRNYAYEGAGDPPRVPSVVSNVPRPRYDYDPDDPLLNVLQDPRHAEYEYQQRRNSLSSNLLNLHAYEHAHRTGRRSHSQVSLVVLLQAHYDYSVRRGNVSNNCRVCVNRVDCSNSVSSVVSNVCRVPPPDHSSRRSNVVVSVCSVPPRNNVRRDCSSVDDPCVNVVVVVVVVVVVVVVVVVVVVVVVVVVVVVVVVVVVVVVVVVD

Radius of gyration: 32.96 Å; Cα contacts (8 Å, |Δi|>4): 1918; chains: 2; bounding box: 70×106×117 Å

Secondary structure (DSSP, 8-state):
-HHHHHHHHTS------EEEEE---S-HHHHHHHHHHHHHHHHTT-EEEEEEE-SS--TT--S-SSSEEEEE-SS--GGGGGTTHHHHHTTSS---HHHHHHHHHHHHHHHHHHHHTGGGGHHHHTT--SEEEEETT-THHHHHHHHTT---EEEEESSSS-HHHHHHHT----TTT---STT----SS--HHHHHHHHHHHHHHHHHHHHHHHHHHHHHHHHSTTPPPHHHHHHT-SEEEESS-TTTSPP--B-TTEEE-TTTT--SSPPPP-HHHHHHHT-SSSEEEEEE-TTTS-GGGS-HHHHHHHHHHHHH-TTEEEEEE--TT-HHHHHHTTT-TTEEEES---HHHHHT-TTEEEEEE---HHHHHHHHHTT--EEE---STTHHHHHHHHHHTTSEEE--GGG-SHHHHHHHHHHHHH-HHHHHHHHHHHHHHHHSSS-HHHHHHHHHHHHHHH-S-GGG--GGGGS-HHHHTTHHHHHHHHHHHHHHHHHHHHHHHHHHHHHHHHHHHHHHT-/-HHHHHHHHTS------EEEEE---S-HHHHHHHHHHHHHHHHTT-EEEEEEE-SS--TT--S-SSSEEEEE-SS--GGGGGTTHHHHHTTSS---HHHHHHHHHHHHHHHHHHHHTGGGGHHHHTT--SEEEEETT-THHHHHHHHTT---EEEEESSSS-HHHHHHHT----TTT---STT----SS--HHHHHHHHHHHHHHHHHHHHHHHHHHHHHHHHSTTPPPHHHHHHT-SEEEESS-TTTSPP--B-TTEEE-TTTT--SSPPPP-HHHHHHHT-SSSEEEEEE-TTTS-GGGS-HHHHHHHHHHHHH-TTEEEEEE--TT-HHHHHHTTT-TTEEEES---HHHHHT-TTEEEEEE---HHHHHHHHHTT--EEE---STTHHHHHHHHHHTTSEEE--GGG-SHHHHHHHHHHHHH-HHHHHHHHHHHHHHHHSSS-HHHHHHHHHHHHHHH-S-GGG--GGGGS-HHHHTTHHHHHHHHHHHHHHHHHHHHHHHHHHHHHHHHHHHHHHT-